Protein AF-0000000068591924 (afdb_homodimer)

InterPro domains:
  IPR023213 Chloramphenicol acetyltransferase-like domain superfamily [G3DSA:3.30.559.10] (1-170)
  IPR023213 Chloramphenicol acetyltransferase-like domain superfamily [G3DSA:3.30.559.10] (177-425)
  IPR051283 Secondary metabolite acyltransferase [PTHR31896] (1-430)

Secondary structure (DSSP, 8-state):
-TTSBPEEEEEEEEPPSS-HHHHHHHHHHHHHHHHHH-GGGG-EEEE-TTS-EEEE------EEEEEEETT--HHHHHSSSBPPGGGGGGSSSTT-BGGGGGTS-SEEEEEEEESSEEEEEEEE-TTT--HHHHHHHHHHHHHHHTT-SS-SS--B----STTS--PPP-PPSS----SS-TTS--EEEEEEE-HHHHHHHHHHHTS----S-----SSS----------------------------PPPPHHHHHHHHHHHHHHHHHT--TTSEEEEEEEEE-TTTSSSPPPTTB-S--EEEEEEEEEHHHHHHS-HHHHHHHHHHHHHH--HHHHHHHHHHHHHS------S-TTS-EEEEEE-TTS-GGG---SS---SEEEE-STT--TTEEEEEE-TT-TT-EEEEEEE-HHHHHHHHT-HHHHTT-B-/-TTSBPEEEEEEEEPPSS-HHHHHHHHHHHHHHHHHH-GGGG-EEEE-TTS-EEEE------EEEEEEETT--HHHHHSSSBPPGGGGGGSSSTT-BGGGGGTS-SEEEEEEEESSEEEEEEEE-TTT--HHHHHHHHHHHHHHHTT-SS-SS--B----STTS--PPP-PPSS----SS-TTS--EEEEEEE-HHHHHHHHHHHTS----S-----SSS----------------------------PPPPHHHHHHHHHHHHHHHHHT--TTSEEEEEEEEE-TTTSSSPPPTTB-S--EEEEEEEEEHHHHHHS-HHHHHHHHHHHHHH-SHHHHHHHHHHHHHS------S-TTS-EEEEEE-TTS-GGG---SS---SEEEE-STT--TTEEEEEE-TT-TT-EEEEEEE-HHHHHHHHT-HHHHTT-B-

pLDDT: mean 88.8, std 18.48, range [21.97, 98.75]

Sequence (870 aa):
MLSCHYIQKGCIYAAPSLPQTTLIQSLKTSLSQTLSIFPPLAGTFRTSGSGHVYVHSNDSGVHFIHAAASAVSVSDLLSSKDVPNTFQQLFPFHKKLNYTAHFSPIMAVQVTELADGVFIGVAVNHAVTDGASLWHFFNTFAEFSRGAASPSRLPDFRRDSILVSEAVLRLPDGDLKVSFNANEPLRERIFGFSRESIRRLKAEANRRAPPENQICSEDGCSAVELMAKMSNDTKLKTVAENKPHSEIVEISSFQSLCALTWRAVTRARKIPLSKTTTFRMAVNVRSRMEPKLGDNYFGNAIQSFATCATAEEVVCRDLSWSAKQLNKSVRAYDSDAVKRAIEDWECEPQCFALGNHDGATVQMGSSPRFPMYDNDFGWGKPVAVRSGAANKFDGKMSAFPGRDGGGSVDLEVVLAPDAMAALECDDEFMLYASGMLSCHYIQKGCIYAAPSLPQTTLIQSLKTSLSQTLSIFPPLAGTFRTSGSGHVYVHSNDSGVHFIHAAASAVSVSDLLSSKDVPNTFQQLFPFHKKLNYTAHFSPIMAVQVTELADGVFIGVAVNHAVTDGASLWHFFNTFAEFSRGAASPSRLPDFRRDSILVSEAVLRLPDGDLKVSFNANEPLRERIFGFSRESIRRLKAEANRRAPPENQICSEDGCSAVELMAKMSNDTKLKTVAENKPHSEIVEISSFQSLCALTWRAVTRARKIPLSKTTTFRMAVNVRSRMEPKLGDNYFGNAIQSFATCATAEEVVCRDLSWSAKQLNKSVRAYDSDAVKRAIEDWECEPQCFALGNHDGATVQMGSSPRFPMYDNDFGWGKPVAVRSGAANKFDGKMSAFPGRDGGGSVDLEVVLAPDAMAALECDDEFMLYASG

Radius of gyration: 32.09 Å; Cα contacts (8 Å, |Δi|>4): 1679; chains: 2; bounding box: 86×96×72 Å

Nearest PDB structures (foldseek):
  6wao-assembly1_B  TM=8.872E-01  e=2.546E-36  Arabidopsis thaliana
  8dqr-assembly1_A  TM=7.873E-01  e=2.879E-27  Arabidopsis thaliana
  8dqo-assembly1_B  TM=7.613E-01  e=1.620E-26  Arabidopsis thaliana
  8dqp-assembly1_A  TM=7.712E-01  e=9.111E-26  Arabidopsis thaliana
  8dqp-assembly1_B  TM=7.901E-01  e=1.497E-24  Arabidopsis thaliana

Foldseek 3Di:
DQLFFWWKKKFKFFDFPDDPVVLLVLLVVLLVVLCVLVQLQQFFWDADPVQDIDTDRPSVGAAEAEEEDQVADPCNQPVDQFRDQVVQVQEPQRQHGLNCSNPHGQKYWYWYHYNGIIMIMMTGRQQWFDPLQVLLSLQSSLVVLQPDPDGPDGFDADDPDLVDDPFHADDDPDDRHAQADLPADKTKGKWWFDPVLLVVLQCQLLDDDDPPPQDDDPPVDDPPPPPPPPDDPPPPPPCPPCPPPPPSDRQDSVLSVLLLCLQLLLVLLPDPQQDKAKEKEKDQCQCQAVVHHDSSHGGNRIDMDIFMDGSNCSHVPDSNVSSVSVVVRVVVCHNVVSSVVSVVCSVPPYDDHAEDPPSRYAYEDEDQPRPQQSSHNNRHTGPDMDTHSTRAYARYKYWHHDPVHPRMIIMMHMHHPSSVVSSVVRPSNVVRIDD/DQLFFWWKKKFWFFAFPDDPVVLLVLLVVLLVVLCVLVQLQQFFWDADPVQDIDTDRPSVGAAEAEEEDQVADPCNQPVDQFRDQVVQVQEPQRQHGLNCSNPHGQKYWYWYHYNGIIMIMMTGRQQWFDPLQVLLSLQSSLVVLQPDPDGPDGFDADDPDLVDDPFHADDDPDDRHAQADLPADKTKGKWWFDPVLLVVLQCQLLDDDDPPPQDDDPDDDDSPPPPPPPDDPPPPPPCPPCPPPPPSDRQDSVLSVLLLVLQLLLVLLPDPQQDKAKEKEKDQCQCQAVVHHDSSHGGNRIDMDIQMDGSNCSHVPDSNVSSVSSVVRVVVCHNVVSSVVSVVCSVPPYDDHAEDPPSRYAYEDEDQPRPQQSSHNNRHTGPDMDTHSTRAYARYKYWHHDPVHPRMIIMIHMHHPSSVVSSVVRPSNVVRIDD

Structure (mmCIF, N/CA/C/O backbone):
data_AF-0000000068591924-model_v1
#
loop_
_entity.id
_entity.type
_entity.pdbx_description
1 polymer 'BAHD acyltransferase'
#
loop_
_atom_site.group_PDB
_atom_site.id
_atom_site.type_symbol
_atom_site.label_atom_id
_atom_site.label_alt_id
_atom_site.label_comp_id
_atom_site.label_asym_id
_atom_site.label_entity_id
_atom_site.label_seq_id
_atom_site.pdbx_PDB_ins_code
_atom_site.Cartn_x
_atom_site.Cartn_y
_atom_site.Cartn_z
_atom_site.occupancy
_atom_site.B_iso_or_equiv
_atom_site.auth_seq_id
_atom_site.auth_comp_id
_atom_site.auth_asym_id
_atom_site.auth_atom_id
_atom_site.pdbx_PDB_model_num
ATOM 1 N N . MET A 1 1 ? 8.203 -12.344 -1.402 1 93 1 MET A N 1
ATOM 2 C CA . MET A 1 1 ? 7.457 -13.586 -1.28 1 93 1 MET A CA 1
ATOM 3 C C . MET A 1 1 ? 7.961 -14.414 -0.098 1 93 1 MET A C 1
ATOM 5 O O . MET A 1 1 ? 7.539 -15.555 0.093 1 93 1 MET A O 1
ATOM 9 N N . LEU A 1 2 ? 8.719 -13.867 0.734 1 93.06 2 LEU A N 1
ATOM 10 C CA . LEU A 1 2 ? 9.359 -14.594 1.822 1 93.06 2 LEU A CA 1
ATOM 11 C C . LEU A 1 2 ? 8.328 -15.07 2.84 1 93.06 2 LEU A C 1
ATOM 13 O O . LEU A 1 2 ? 8.523 -16.094 3.496 1 93.06 2 LEU A O 1
ATOM 17 N N . SER A 1 3 ? 7.227 -14.328 2.906 1 92.75 3 SER A N 1
ATOM 18 C CA . SER A 1 3 ? 6.211 -14.672 3.891 1 92.75 3 SER A CA 1
ATOM 19 C C . SER A 1 3 ? 5.102 -15.516 3.268 1 92.75 3 SER A C 1
ATOM 21 O O . SER A 1 3 ? 4.039 -15.695 3.869 1 92.75 3 SER A O 1
ATOM 23 N N . CYS A 1 4 ? 5.301 -16.047 2.111 1 95.94 4 CYS A N 1
ATOM 24 C CA . CYS A 1 4 ? 4.367 -16.938 1.438 1 95.94 4 CYS A CA 1
ATOM 25 C C . CYS A 1 4 ? 4.863 -18.375 1.479 1 95.94 4 CYS A C 1
ATOM 27 O O . CYS A 1 4 ? 5.988 -18.641 1.909 1 95.94 4 CYS A O 1
ATOM 29 N N . HIS A 1 5 ? 4.008 -19.234 1.068 1 97.56 5 HIS A N 1
ATOM 30 C CA . HIS A 1 5 ? 4.398 -20.641 0.996 1 97.56 5 HIS A CA 1
ATOM 31 C C . HIS A 1 5 ? 5.184 -20.938 -0.278 1 97.56 5 HIS A C 1
ATOM 33 O O . HIS A 1 5 ? 5.105 -20.172 -1.246 1 97.56 5 HIS A O 1
ATOM 39 N N . TYR A 1 6 ? 5.891 -22.031 -0.196 1 98.25 6 TYR A N 1
ATOM 40 C CA . TYR A 1 6 ? 6.496 -22.594 -1.397 1 98.25 6 TYR A CA 1
ATOM 41 C C . TYR A 1 6 ? 5.449 -22.812 -2.482 1 98.25 6 TYR A C 1
ATOM 43 O O . TYR A 1 6 ? 4.266 -23 -2.186 1 98.25 6 TYR A O 1
ATOM 51 N N . ILE A 1 7 ? 5.906 -22.781 -3.738 1 98.12 7 ILE A N 1
ATOM 52 C CA . ILE A 1 7 ? 5.047 -23.234 -4.832 1 98.12 7 ILE A CA 1
ATOM 53 C C . ILE A 1 7 ? 5 -24.766 -4.852 1 98.12 7 ILE A C 1
ATOM 55 O O . ILE A 1 7 ? 6.035 -25.422 -4.762 1 98.12 7 ILE A O 1
ATOM 59 N N . GLN A 1 8 ? 3.824 -25.281 -4.957 1 98.44 8 GLN A N 1
ATOM 60 C CA . GLN A 1 8 ? 3.66 -26.734 -5.082 1 98.44 8 GLN A CA 1
ATOM 61 C C . GLN A 1 8 ? 2.895 -27.094 -6.352 1 98.44 8 GLN A C 1
ATOM 63 O O . GLN A 1 8 ? 1.729 -26.719 -6.508 1 98.44 8 GLN A O 1
ATOM 68 N N . LYS A 1 9 ? 3.551 -27.812 -7.234 1 98.44 9 LYS A N 1
ATOM 69 C CA . LYS A 1 9 ? 2.916 -28.344 -8.438 1 98.44 9 LYS A CA 1
ATOM 70 C C . LYS A 1 9 ? 3.346 -29.781 -8.695 1 98.44 9 LYS A C 1
ATOM 72 O O . LYS A 1 9 ? 4.469 -30.172 -8.367 1 98.44 9 LYS A O 1
ATOM 77 N N . GLY A 1 10 ? 2.467 -30.531 -9.234 1 98.31 10 GLY A N 1
ATOM 78 C CA . GLY A 1 10 ? 2.77 -31.922 -9.5 1 98.31 10 GLY A CA 1
ATOM 79 C C . GLY A 1 10 ? 1.954 -32.5 -10.641 1 98.31 10 GLY A C 1
ATOM 80 O O . GLY A 1 10 ? 0.997 -31.891 -11.109 1 98.31 10 GLY A O 1
ATOM 81 N N . CYS A 1 11 ? 2.402 -33.656 -11.055 1 98.25 11 CYS A N 1
ATOM 82 C CA . CYS A 1 11 ? 1.773 -34.344 -12.188 1 98.25 11 CYS A CA 1
ATOM 83 C C . CYS A 1 11 ? 1.518 -35.812 -11.867 1 98.25 11 CYS A C 1
ATOM 85 O O . CYS A 1 11 ? 2.324 -36.469 -11.195 1 98.25 11 CYS A O 1
ATOM 87 N N . ILE A 1 12 ? 0.42 -36.312 -12.344 1 98.06 12 ILE A N 1
ATOM 88 C CA . ILE A 1 12 ? 0.078 -37.719 -12.266 1 98.06 12 ILE A CA 1
ATOM 89 C C . ILE A 1 12 ? 0.469 -38.406 -13.57 1 98.06 12 ILE A C 1
ATOM 91 O O . ILE A 1 12 ? 0.158 -37.938 -14.656 1 98.06 12 ILE A O 1
ATOM 95 N N . TYR A 1 13 ? 1.099 -39.531 -13.422 1 97.62 13 TYR A N 1
ATOM 96 C CA . TYR A 1 13 ? 1.475 -40.344 -14.57 1 97.62 13 TYR A CA 1
ATOM 97 C C . TYR A 1 13 ? 0.886 -41.75 -14.453 1 97.62 13 TYR A C 1
ATOM 99 O O . TYR A 1 13 ? 0.673 -42.25 -13.344 1 97.62 13 TYR A O 1
ATOM 107 N N . ALA A 1 14 ? 0.702 -42.312 -15.633 1 96.12 14 ALA A N 1
ATOM 108 C CA . ALA A 1 14 ? 0.394 -43.719 -15.641 1 96.12 14 ALA A CA 1
ATOM 109 C C . ALA A 1 14 ? 1.579 -44.562 -15.133 1 96.12 14 ALA A C 1
ATOM 111 O O . ALA A 1 14 ? 2.695 -44.031 -15.023 1 96.12 14 ALA A O 1
ATOM 112 N N . ALA A 1 15 ? 1.264 -45.781 -14.812 1 94.62 15 ALA A N 1
ATOM 113 C CA . ALA A 1 15 ? 2.318 -46.656 -14.289 1 94.62 15 ALA A CA 1
ATOM 114 C C . ALA A 1 15 ? 3.391 -46.906 -15.344 1 94.62 15 ALA A C 1
ATOM 116 O O . ALA A 1 15 ? 3.082 -47.312 -16.469 1 94.62 15 ALA A O 1
ATOM 117 N N . PRO A 1 16 ? 4.621 -46.656 -14.945 1 92.12 16 PRO A N 1
ATOM 118 C CA . PRO A 1 16 ? 5.699 -46.969 -15.883 1 92.12 16 PRO A CA 1
ATOM 119 C C . PRO A 1 16 ? 5.965 -48.469 -15.984 1 92.12 16 PRO A C 1
ATOM 121 O O . PRO A 1 16 ? 5.602 -49.219 -15.078 1 92.12 16 PRO A O 1
ATOM 124 N N . SER A 1 17 ? 6.629 -48.875 -17.094 1 89.38 17 SER A N 1
ATOM 125 C CA . SER A 1 17 ? 6.977 -50.25 -17.297 1 89.38 17 SER A CA 1
ATOM 126 C C . SER A 1 17 ? 8.266 -50.625 -16.562 1 89.38 17 SER A C 1
ATOM 128 O O . SER A 1 17 ? 8.531 -51.812 -16.297 1 89.38 17 SER A O 1
ATOM 130 N N . LEU A 1 18 ? 8.969 -49.75 -16.172 1 87.69 18 LEU A N 1
ATOM 131 C CA . LEU A 1 18 ? 10.25 -49.938 -15.508 1 87.69 18 LEU A CA 1
ATOM 132 C C . LEU A 1 18 ? 10.047 -50.375 -14.055 1 87.69 18 LEU A C 1
ATOM 134 O O . LEU A 1 18 ? 9.133 -49.906 -13.383 1 87.69 18 LEU A O 1
ATOM 138 N N . PRO A 1 19 ? 11.023 -51.219 -13.641 1 90.69 19 PRO A N 1
ATOM 139 C CA . PRO A 1 19 ? 11 -51.531 -12.211 1 90.69 19 PRO A CA 1
ATOM 140 C C . PRO A 1 19 ? 11.188 -50.281 -11.344 1 90.69 19 PRO A C 1
ATOM 142 O O . PRO A 1 19 ? 11.922 -49.375 -11.727 1 90.69 19 PRO A O 1
ATOM 145 N N . GLN A 1 20 ? 10.617 -50.375 -10.195 1 88.94 20 GLN A N 1
ATOM 146 C CA . GLN A 1 20 ? 10.594 -49.219 -9.297 1 88.94 20 GLN A CA 1
ATOM 147 C C . GLN A 1 20 ? 12.008 -48.75 -8.961 1 88.94 20 GLN A C 1
ATOM 149 O O . GLN A 1 20 ? 12.289 -47.562 -8.953 1 88.94 20 GLN A O 1
ATOM 154 N N . THR A 1 21 ? 12.844 -49.656 -8.641 1 92.19 21 THR A N 1
ATOM 155 C CA . THR A 1 21 ? 14.211 -49.312 -8.25 1 92.19 21 THR A CA 1
ATOM 156 C C . THR A 1 21 ? 14.938 -48.594 -9.383 1 92.19 21 THR A C 1
ATOM 158 O O . THR A 1 21 ? 15.672 -47.625 -9.141 1 92.19 21 THR A O 1
ATOM 161 N N . THR A 1 22 ? 14.711 -49.094 -10.516 1 94 22 THR A N 1
ATOM 162 C CA . THR A 1 22 ? 15.344 -48.5 -11.68 1 94 22 THR A CA 1
ATOM 163 C C . THR A 1 22 ? 14.773 -47.094 -11.945 1 94 22 THR A C 1
ATOM 165 O O . THR A 1 22 ? 15.516 -46.188 -12.273 1 94 22 THR A O 1
ATOM 168 N N . LEU A 1 23 ? 13.539 -47 -11.797 1 94.31 23 LEU A N 1
ATOM 169 C CA . LEU A 1 23 ? 12.875 -45.719 -12 1 94.31 23 LEU A CA 1
ATOM 170 C C . LEU A 1 23 ? 13.414 -44.688 -11.039 1 94.31 23 LEU A C 1
ATOM 172 O O . LEU A 1 23 ? 13.773 -43.562 -11.453 1 94.31 23 LEU A O 1
ATOM 176 N N . ILE A 1 24 ? 13.461 -45 -9.766 1 96.62 24 ILE A N 1
ATOM 177 C CA . ILE A 1 24 ? 13.883 -44.062 -8.727 1 96.62 24 ILE A CA 1
ATOM 178 C C . ILE A 1 24 ? 15.328 -43.656 -8.953 1 96.62 24 ILE A C 1
ATOM 180 O O . ILE A 1 24 ? 15.68 -42.469 -8.82 1 96.62 24 ILE A O 1
ATOM 184 N N . GLN A 1 25 ? 16.125 -44.594 -9.297 1 96.5 25 GLN A N 1
ATOM 185 C CA . GLN A 1 25 ? 17.531 -44.281 -9.57 1 96.5 25 GLN A CA 1
ATOM 186 C C . GLN A 1 25 ? 17.672 -43.344 -10.773 1 96.5 25 GLN A C 1
ATOM 188 O O . GLN A 1 25 ? 18.484 -42.438 -10.766 1 96.5 25 GLN A O 1
ATOM 193 N N . SER A 1 26 ? 16.922 -43.688 -11.781 1 95.94 26 SER A N 1
ATOM 194 C CA . SER A 1 26 ? 16.938 -42.844 -12.984 1 95.94 26 SER A CA 1
ATOM 195 C C . SER A 1 26 ? 16.5 -41.406 -12.672 1 95.94 26 SER A C 1
ATOM 197 O O . SER A 1 26 ? 17.078 -40.469 -13.18 1 95.94 26 SER A O 1
ATOM 199 N N . LEU A 1 27 ? 15.484 -41.281 -11.875 1 97.75 27 LEU A N 1
ATOM 200 C CA . LEU A 1 27 ? 14.961 -39.969 -11.508 1 97.75 27 LEU A CA 1
ATOM 201 C C . LEU A 1 27 ? 15.969 -39.219 -10.664 1 97.75 27 LEU A C 1
ATOM 203 O O . LEU A 1 27 ? 16.141 -38 -10.828 1 97.75 27 LEU A O 1
ATOM 207 N N . LYS A 1 28 ? 16.625 -39.844 -9.781 1 97.94 28 LYS A N 1
ATOM 208 C CA . LYS A 1 28 ? 17.656 -39.188 -8.969 1 97.94 28 LYS A CA 1
ATOM 209 C C . LYS A 1 28 ? 18.797 -38.688 -9.844 1 97.94 28 LYS A C 1
ATOM 211 O O . LYS A 1 28 ? 19.281 -37.594 -9.648 1 97.94 28 LYS A O 1
ATOM 216 N N . THR A 1 29 ? 19.188 -39.531 -10.758 1 97.44 29 THR A N 1
ATOM 217 C CA . THR A 1 29 ? 20.281 -39.188 -11.664 1 97.44 29 THR A CA 1
ATOM 218 C C . THR A 1 29 ? 19.891 -37.969 -12.523 1 97.44 29 THR A C 1
ATOM 220 O O . THR A 1 29 ? 20.656 -37.031 -12.664 1 97.44 29 THR A O 1
ATOM 223 N N . SER A 1 30 ? 18.734 -38.094 -13.133 1 98.06 30 SER A N 1
ATOM 224 C CA . SER A 1 30 ? 18.266 -37 -13.984 1 98.06 30 SER A CA 1
ATOM 225 C C . SER A 1 30 ? 18.094 -35.688 -13.18 1 98.06 30 SER A C 1
ATOM 227 O O . SER A 1 30 ? 18.359 -34.594 -13.688 1 98.06 30 SER A O 1
ATOM 229 N N . LEU A 1 31 ? 17.625 -35.812 -11.906 1 98.38 31 LEU A N 1
ATOM 230 C CA . LEU A 1 31 ? 17.484 -34.656 -11.047 1 98.38 31 LEU A CA 1
ATOM 231 C C . LEU A 1 31 ? 18.844 -34.031 -10.781 1 98.38 31 LEU A C 1
ATOM 233 O O . LEU A 1 31 ? 18.984 -32.781 -10.82 1 98.38 31 LEU A O 1
ATOM 237 N N . SER A 1 32 ? 19.797 -34.844 -10.508 1 97.5 32 SER A N 1
ATOM 238 C CA . SER A 1 32 ? 21.156 -34.344 -10.273 1 97.5 32 SER A CA 1
ATOM 239 C C . SER A 1 32 ? 21.688 -33.594 -11.492 1 97.5 32 SER A C 1
ATOM 241 O O . SER A 1 32 ? 22.281 -32.531 -11.352 1 97.5 32 SER A O 1
ATOM 243 N N . GLN A 1 33 ? 21.484 -34.188 -12.633 1 97.62 33 GLN A N 1
ATOM 244 C CA . GLN A 1 33 ? 21.906 -33.531 -13.867 1 97.62 33 GLN A CA 1
ATOM 245 C C . GLN A 1 33 ? 21.203 -32.188 -14.047 1 97.62 33 GLN A C 1
ATOM 247 O O . GLN A 1 33 ? 21.812 -31.203 -14.453 1 97.62 33 GLN A O 1
ATOM 252 N N . THR A 1 34 ? 19.938 -32.25 -13.789 1 98.25 34 THR A N 1
ATOM 253 C CA . THR A 1 34 ? 19.156 -31.016 -13.938 1 98.25 34 THR A CA 1
ATOM 254 C C . THR A 1 34 ? 19.641 -29.938 -12.984 1 98.25 34 THR A C 1
ATOM 256 O O . THR A 1 34 ? 19.766 -28.766 -13.367 1 98.25 34 THR A O 1
ATOM 259 N N . LEU A 1 35 ? 19.938 -30.297 -11.719 1 97.88 35 LEU A N 1
ATOM 260 C CA . LEU A 1 35 ? 20.344 -29.344 -10.695 1 97.88 35 LEU A CA 1
ATOM 261 C C . LEU A 1 35 ? 21.688 -28.719 -11.031 1 97.88 35 LEU A C 1
ATOM 263 O O . LEU A 1 35 ? 22 -27.594 -10.609 1 97.88 35 LEU A O 1
ATOM 267 N N . SER A 1 36 ? 22.453 -29.391 -11.828 1 96.62 36 SER A N 1
ATOM 268 C CA . SER A 1 36 ? 23.719 -28.828 -12.289 1 96.62 36 SER A CA 1
ATOM 269 C C . SER A 1 36 ? 23.484 -27.656 -13.234 1 96.62 36 SER A C 1
ATOM 271 O O . SER A 1 36 ? 24.328 -26.766 -13.352 1 96.62 36 SER A O 1
ATOM 273 N N . ILE A 1 37 ? 22.375 -27.719 -13.93 1 97.25 37 ILE A N 1
ATOM 274 C CA . ILE A 1 37 ? 22 -26.672 -14.867 1 97.25 37 ILE A CA 1
ATOM 275 C C . ILE A 1 37 ? 21.312 -25.531 -14.117 1 97.25 37 ILE A C 1
ATOM 277 O O . ILE A 1 37 ? 21.328 -24.375 -14.57 1 97.25 37 ILE A O 1
ATOM 281 N N . PHE A 1 38 ? 20.703 -25.797 -12.945 1 97.94 38 PHE A N 1
ATOM 282 C CA . PHE A 1 38 ? 19.984 -24.812 -12.141 1 97.94 38 PHE A CA 1
ATOM 283 C C . PHE A 1 38 ? 20.578 -24.719 -10.742 1 97.94 38 PHE A C 1
ATOM 285 O O . PHE A 1 38 ? 19.906 -24.984 -9.75 1 97.94 38 PHE A O 1
ATOM 292 N N . PRO A 1 39 ? 21.719 -24.219 -10.617 1 96.31 39 PRO A N 1
ATOM 293 C CA . PRO A 1 39 ? 22.453 -24.281 -9.344 1 96.31 39 PRO A CA 1
ATOM 294 C C . PRO A 1 39 ? 21.734 -23.531 -8.219 1 96.31 39 PRO A C 1
ATOM 296 O O . PRO A 1 39 ? 21.797 -23.953 -7.062 1 96.31 39 PRO A O 1
ATOM 299 N N . PRO A 1 40 ? 21.016 -22.406 -8.477 1 96.69 40 PRO A N 1
ATOM 300 C CA . PRO A 1 40 ? 20.375 -21.703 -7.359 1 96.69 40 PRO A CA 1
ATOM 301 C C . PRO A 1 40 ? 19.406 -22.594 -6.586 1 96.69 40 PRO A C 1
ATOM 303 O O . PRO A 1 40 ? 19.172 -22.359 -5.395 1 96.69 40 PRO A O 1
ATOM 306 N N . LEU A 1 41 ? 18.844 -23.578 -7.207 1 98.25 41 LEU A N 1
ATOM 307 C CA . LEU A 1 41 ? 17.828 -24.422 -6.57 1 98.25 41 LEU A CA 1
ATOM 308 C C . LEU A 1 41 ? 18.469 -25.359 -5.559 1 98.25 41 LEU A C 1
ATOM 310 O O . LEU A 1 41 ? 17.781 -25.922 -4.699 1 98.25 41 LEU A O 1
ATOM 314 N N . ALA A 1 42 ? 19.75 -25.578 -5.66 1 97.56 42 ALA A N 1
ATOM 315 C CA . ALA A 1 42 ? 20.484 -26.453 -4.746 1 97.56 42 ALA A CA 1
ATOM 316 C C . ALA A 1 42 ? 21.266 -25.625 -3.713 1 97.56 42 ALA A C 1
ATOM 318 O O . ALA A 1 42 ? 22.234 -26.109 -3.137 1 97.56 42 ALA A O 1
ATOM 319 N N . GLY A 1 43 ? 20.891 -24.375 -3.557 1 96.94 43 GLY A N 1
ATOM 320 C CA . GLY A 1 43 ? 21.516 -23.516 -2.555 1 96.94 43 GLY A CA 1
ATOM 321 C C . GLY A 1 43 ? 20.672 -23.359 -1.3 1 96.94 43 GLY A C 1
ATOM 322 O O . GLY A 1 43 ? 19.766 -24.172 -1.056 1 96.94 43 GLY A O 1
ATOM 323 N N . THR A 1 44 ? 21.078 -22.359 -0.487 1 96.94 44 THR A N 1
ATOM 324 C CA . THR A 1 44 ? 20.344 -21.984 0.717 1 96.94 44 THR A CA 1
ATOM 325 C C . THR A 1 44 ? 20.281 -20.453 0.846 1 96.94 44 THR A C 1
ATOM 327 O O . THR A 1 44 ? 21.031 -19.734 0.193 1 96.94 44 THR A O 1
ATOM 330 N N . PHE A 1 45 ? 19.312 -20 1.657 1 97.12 45 PHE A N 1
ATOM 331 C CA . PHE A 1 45 ? 19.25 -18.578 1.931 1 97.12 45 PHE A CA 1
ATOM 332 C C . PHE A 1 45 ? 20.281 -18.156 2.967 1 97.12 45 PHE A C 1
ATOM 334 O O . PHE A 1 45 ? 20.641 -18.953 3.846 1 97.12 45 PHE A O 1
ATOM 341 N N . ARG A 1 46 ? 20.75 -17.047 2.77 1 96.56 46 ARG A N 1
ATOM 342 C CA . ARG A 1 46 ? 21.531 -16.344 3.779 1 96.56 46 ARG A CA 1
ATOM 343 C C . ARG A 1 46 ? 21.141 -14.867 3.854 1 96.56 46 ARG A C 1
ATOM 345 O O . ARG A 1 46 ? 20.625 -14.312 2.885 1 96.56 46 ARG A O 1
ATOM 352 N N . THR A 1 47 ? 21.297 -14.281 4.988 1 92.62 47 THR A N 1
ATOM 353 C CA . THR A 1 47 ? 21.078 -12.844 5.164 1 92.62 47 THR A CA 1
ATOM 354 C C . THR A 1 47 ? 22.406 -12.133 5.441 1 92.62 47 THR A C 1
ATOM 356 O O . THR A 1 47 ? 23.141 -12.516 6.348 1 92.62 47 THR A O 1
ATOM 359 N N . SER A 1 48 ? 22.703 -11.156 4.664 1 90.44 48 SER A N 1
ATOM 360 C CA . SER A 1 48 ? 23.938 -10.391 4.836 1 90.44 48 SER A CA 1
ATOM 361 C C . SER A 1 48 ? 23.859 -9.5 6.074 1 90.44 48 SER A C 1
ATOM 363 O O . SER A 1 48 ? 22.797 -9.367 6.684 1 90.44 48 SER A O 1
ATOM 365 N N . GLY A 1 49 ? 25 -8.945 6.371 1 84.19 49 GLY A N 1
ATOM 366 C CA . GLY A 1 49 ? 25.047 -8.008 7.48 1 84.19 49 GLY A CA 1
ATOM 367 C C . GLY A 1 49 ? 24.141 -6.805 7.285 1 84.19 49 GLY A C 1
ATOM 368 O O . GLY A 1 49 ? 23.609 -6.258 8.258 1 84.19 49 GLY A O 1
ATOM 369 N N . SER A 1 50 ? 23.906 -6.48 6.035 1 79.31 50 SER A N 1
ATOM 370 C CA . SER A 1 50 ? 23.062 -5.328 5.715 1 79.31 50 SER A CA 1
ATOM 371 C C . SER A 1 50 ? 21.594 -5.711 5.668 1 79.31 50 SER A C 1
ATOM 373 O O . SER A 1 50 ? 20.719 -4.852 5.496 1 79.31 50 SER A O 1
ATOM 375 N N . GLY A 1 51 ? 21.281 -6.957 5.715 1 84.69 51 GLY A N 1
ATOM 376 C CA . GLY A 1 51 ? 19.906 -7.406 5.793 1 84.69 51 GLY A CA 1
ATOM 377 C C . GLY A 1 51 ? 19.391 -7.984 4.492 1 84.69 51 GLY A C 1
ATOM 378 O O . GLY A 1 51 ? 18.25 -8.453 4.422 1 84.69 51 GLY A O 1
ATOM 379 N N . HIS A 1 52 ? 20.234 -8.031 3.52 1 88.94 52 HIS A N 1
ATOM 380 C CA . HIS A 1 52 ? 19.812 -8.586 2.234 1 88.94 52 HIS A CA 1
ATOM 381 C C . HIS A 1 52 ? 19.75 -10.109 2.285 1 88.94 52 HIS A C 1
ATOM 383 O O . HIS A 1 52 ? 20.688 -10.758 2.74 1 88.94 52 HIS A O 1
ATOM 389 N N . VAL A 1 53 ? 18.656 -10.625 1.815 1 92.75 53 VAL A N 1
ATOM 390 C CA . VAL A 1 53 ? 18.516 -12.07 1.688 1 92.75 53 VAL A CA 1
ATOM 391 C C . VAL A 1 53 ? 18.984 -12.508 0.297 1 92.75 53 VAL A C 1
ATOM 393 O O . VAL A 1 53 ? 18.578 -11.914 -0.708 1 92.75 53 VAL A O 1
ATOM 396 N N . TYR A 1 54 ? 19.844 -13.453 0.252 1 93.62 54 TYR A N 1
ATOM 397 C CA . TYR A 1 54 ? 20.359 -13.922 -1.029 1 93.62 54 TYR A CA 1
ATOM 398 C C . TYR A 1 54 ? 20.5 -15.438 -1.035 1 93.62 54 TYR A C 1
ATOM 400 O O . TYR A 1 54 ? 20.469 -16.078 0.02 1 93.62 54 TYR A O 1
ATOM 408 N N . VAL A 1 55 ? 20.578 -16.062 -2.203 1 96.25 55 VAL A N 1
ATOM 409 C CA . VAL A 1 55 ? 20.828 -17.484 -2.365 1 96.25 55 VAL A CA 1
ATOM 410 C C . VAL A 1 55 ? 22.328 -17.75 -2.32 1 96.25 55 VAL A C 1
ATOM 412 O O . VAL A 1 55 ? 23.078 -17.234 -3.139 1 96.25 55 VAL A O 1
ATOM 415 N N . HIS A 1 56 ? 22.688 -18.5 -1.399 1 96.19 56 HIS A N 1
ATOM 416 C CA . HIS A 1 56 ? 24.047 -19 -1.323 1 96.19 56 HIS A CA 1
ATOM 417 C C . HIS A 1 56 ? 24.188 -20.312 -2.092 1 96.19 56 HIS A C 1
ATOM 419 O O . HIS A 1 56 ? 23.609 -21.328 -1.707 1 96.19 56 HIS A O 1
ATOM 425 N N . SER A 1 57 ? 24.969 -20.203 -3.199 1 92.62 57 SER A N 1
ATOM 426 C CA . SER A 1 57 ? 25.172 -21.391 -4.031 1 92.62 57 SER A CA 1
ATOM 427 C C . SER A 1 57 ? 26.203 -22.328 -3.414 1 92.62 57 SER A C 1
ATOM 429 O O . SER A 1 57 ? 27.344 -22.375 -3.85 1 92.62 57 SER A O 1
ATOM 431 N N . ASN A 1 58 ? 25.797 -23.156 -2.529 1 92.56 58 ASN A N 1
ATOM 432 C CA . ASN A 1 58 ? 26.703 -24.031 -1.787 1 92.56 58 ASN A CA 1
ATOM 433 C C . ASN A 1 58 ? 26.469 -25.5 -2.111 1 92.56 58 ASN A C 1
ATOM 435 O O . ASN A 1 58 ? 26.891 -26.391 -1.364 1 92.56 58 ASN A O 1
ATOM 439 N N . ASP A 1 59 ? 25.688 -25.75 -3.098 1 91.56 59 ASP A N 1
ATOM 440 C CA . ASP A 1 59 ? 25.391 -27.109 -3.549 1 91.56 59 ASP A CA 1
ATOM 441 C C . ASP A 1 59 ? 24.891 -27.969 -2.395 1 91.56 59 ASP A C 1
ATOM 443 O O . ASP A 1 59 ? 25.359 -29.094 -2.211 1 91.56 59 ASP A O 1
ATOM 447 N N . SER A 1 60 ? 24.078 -27.406 -1.547 1 91.88 60 SER A N 1
ATOM 448 C CA . SER A 1 60 ? 23.5 -28.109 -0.406 1 91.88 60 SER A CA 1
ATOM 449 C C . SER A 1 60 ? 22.562 -29.219 -0.861 1 91.88 60 SER A C 1
ATOM 451 O O . SER A 1 60 ? 22.203 -30.109 -0.076 1 91.88 60 SER A O 1
ATOM 453 N N . GLY A 1 61 ? 22.172 -29.188 -2.156 1 93.88 61 GLY A N 1
ATOM 454 C CA . GLY A 1 61 ? 21.297 -30.203 -2.705 1 93.88 61 GLY A CA 1
ATOM 455 C C . GLY A 1 61 ? 19.812 -29.938 -2.432 1 93.88 61 GLY A C 1
ATOM 456 O O . GLY A 1 61 ? 19.438 -28.828 -2.051 1 93.88 61 GLY A O 1
ATOM 457 N N . VAL A 1 62 ? 18.984 -30.906 -2.797 1 97.44 62 VAL A N 1
ATOM 458 C CA . VAL A 1 62 ? 17.531 -30.844 -2.604 1 97.44 62 VAL A CA 1
ATOM 459 C C . VAL A 1 62 ? 17.047 -32.125 -1.934 1 97.44 62 VAL A C 1
ATOM 461 O O . VAL A 1 62 ? 17.766 -33.125 -1.876 1 97.44 62 VAL A O 1
ATOM 464 N N . HIS A 1 63 ? 15.922 -32.094 -1.323 1 97.38 63 HIS A N 1
ATOM 465 C CA . HIS A 1 63 ? 15.32 -33.312 -0.8 1 97.38 63 HIS A CA 1
ATOM 466 C C . HIS A 1 63 ? 14.633 -34.094 -1.906 1 97.38 63 HIS A C 1
ATOM 468 O O . HIS A 1 63 ? 13.875 -33.531 -2.701 1 97.38 63 HIS A O 1
ATOM 474 N N . PHE A 1 64 ? 14.992 -35.344 -2.021 1 98.25 64 PHE A N 1
ATOM 475 C CA . PHE A 1 64 ? 14.289 -36.312 -2.852 1 98.25 64 PHE A CA 1
ATOM 476 C C . PHE A 1 64 ? 13.562 -37.344 -1.991 1 98.25 64 PHE A C 1
ATOM 478 O O . PHE A 1 64 ? 14.203 -38.156 -1.312 1 98.25 64 PHE A O 1
ATOM 485 N N . ILE A 1 65 ? 12.305 -37.312 -2.004 1 98.25 65 ILE A N 1
ATOM 486 C CA . ILE A 1 65 ? 11.484 -38.156 -1.148 1 98.25 65 ILE A CA 1
ATOM 487 C C . ILE A 1 65 ? 10.797 -39.25 -1.993 1 98.25 65 ILE A C 1
ATOM 489 O O . ILE A 1 65 ? 10.117 -38.938 -2.975 1 98.25 65 ILE A O 1
ATOM 493 N N . HIS A 1 66 ? 11 -40.438 -1.698 1 97.94 66 HIS A N 1
ATOM 494 C CA . HIS A 1 66 ? 10.289 -41.562 -2.301 1 97.94 66 HIS A CA 1
ATOM 495 C C . HIS A 1 66 ? 9.211 -42.094 -1.364 1 97.94 66 HIS A C 1
ATOM 497 O O . HIS A 1 66 ? 9.516 -42.562 -0.256 1 97.94 66 HIS A O 1
ATOM 503 N N . ALA A 1 67 ? 8.016 -42 -1.76 1 97.62 67 ALA A N 1
ATOM 504 C CA . ALA A 1 67 ? 6.887 -42.438 -0.943 1 97.62 67 ALA A CA 1
ATOM 505 C C . ALA A 1 67 ? 6.008 -43.406 -1.707 1 97.62 67 ALA A C 1
ATOM 507 O O . ALA A 1 67 ? 6.16 -43.594 -2.92 1 97.62 67 ALA A O 1
ATOM 508 N N . ALA A 1 68 ? 5.16 -44.125 -0.916 1 96.31 68 ALA A N 1
ATOM 509 C CA . ALA A 1 68 ? 4.223 -45.062 -1.514 1 96.31 68 ALA A CA 1
ATOM 510 C C . ALA A 1 68 ? 2.809 -44.844 -0.984 1 96.31 68 ALA A C 1
ATOM 512 O O . ALA A 1 68 ? 2.615 -44.594 0.21 1 96.31 68 ALA A O 1
ATOM 513 N N . ALA A 1 69 ? 1.932 -44.781 -1.873 1 96.88 69 ALA A N 1
ATOM 514 C CA . ALA A 1 69 ? 0.5 -44.781 -1.585 1 96.88 69 ALA A CA 1
ATOM 515 C C . ALA A 1 69 ? -0.215 -45.875 -2.377 1 96.88 69 ALA A C 1
ATOM 517 O O . ALA A 1 69 ? -1.079 -45.562 -3.207 1 96.88 69 ALA A O 1
ATOM 518 N N . SER A 1 70 ? -0.011 -47.062 -1.988 1 94.88 70 SER A N 1
ATOM 519 C CA . SER A 1 70 ? -0.396 -48.219 -2.781 1 94.88 70 SER A CA 1
ATOM 520 C C . SER A 1 70 ? -1.909 -48.406 -2.787 1 94.88 70 SER A C 1
ATOM 522 O O . SER A 1 70 ? -2.449 -49.125 -3.645 1 94.88 70 SER A O 1
ATOM 524 N N . ALA A 1 71 ? -2.582 -47.812 -1.872 1 96.5 71 ALA A N 1
ATOM 525 C CA . ALA A 1 71 ? -4.031 -47.938 -1.773 1 96.5 71 ALA A CA 1
ATOM 526 C C . ALA A 1 71 ? -4.754 -46.906 -2.602 1 96.5 71 ALA A C 1
ATOM 528 O O . ALA A 1 71 ? -5.973 -46.938 -2.766 1 96.5 71 ALA A O 1
ATOM 529 N N . VAL A 1 72 ? -4.047 -45.969 -3.146 1 97.5 72 VAL A N 1
ATOM 530 C CA . VAL A 1 72 ? -4.637 -44.844 -3.867 1 97.5 72 VAL A CA 1
ATOM 531 C C . VAL A 1 72 ? -4.414 -45 -5.367 1 97.5 72 VAL A C 1
ATOM 533 O O . VAL A 1 72 ? -3.273 -45.125 -5.824 1 97.5 72 VAL A O 1
ATOM 536 N N . SER A 1 73 ? -5.488 -45.062 -6.129 1 97.44 73 SER A N 1
ATOM 537 C CA . SER A 1 73 ? -5.383 -45.156 -7.582 1 97.44 73 SER A CA 1
ATOM 538 C C . SER A 1 73 ? -5.508 -43.781 -8.227 1 97.44 73 SER A C 1
ATOM 540 O O . SER A 1 73 ? -5.945 -42.812 -7.59 1 97.44 73 SER A O 1
ATOM 542 N N . VAL A 1 74 ? -5.074 -43.75 -9.5 1 97 74 VAL A N 1
ATOM 543 C CA . VAL A 1 74 ? -5.219 -42.531 -10.273 1 97 74 VAL A CA 1
ATOM 544 C C . VAL A 1 74 ? -6.691 -42.125 -10.352 1 97 74 VAL A C 1
ATOM 546 O O . VAL A 1 74 ? -7.031 -40.938 -10.227 1 97 74 VAL A O 1
ATOM 549 N N . SER A 1 75 ? -7.543 -43.125 -10.531 1 96.06 75 SER A N 1
ATOM 550 C CA . SER A 1 75 ? -8.977 -42.875 -10.609 1 96.06 75 SER A CA 1
ATOM 551 C C . SER A 1 75 ? -9.508 -42.281 -9.305 1 96.06 75 SER A C 1
ATOM 553 O O . SER A 1 75 ? -10.391 -41.438 -9.312 1 96.06 75 SER A O 1
ATOM 555 N N . ASP A 1 76 ? -9.031 -42.781 -8.188 1 95.5 76 ASP A N 1
ATOM 556 C CA . ASP A 1 76 ? -9.43 -42.25 -6.891 1 95.5 76 ASP A CA 1
ATOM 557 C C . ASP A 1 76 ? -9.102 -40.781 -6.785 1 95.5 76 ASP A C 1
ATOM 559 O O . ASP A 1 76 ? -9.852 -40 -6.164 1 95.5 76 ASP A O 1
ATOM 563 N N . LEU A 1 77 ? -8.031 -40.375 -7.348 1 96.31 77 LEU A N 1
ATOM 564 C CA . LEU A 1 77 ? -7.547 -39 -7.254 1 96.31 77 LEU A CA 1
ATOM 565 C C . LEU A 1 77 ? -8.328 -38.094 -8.188 1 96.31 77 LEU A C 1
ATOM 567 O O . LEU A 1 77 ? -8.508 -36.906 -7.898 1 96.31 77 LEU A O 1
ATOM 571 N N . LEU A 1 78 ? -8.844 -38.625 -9.305 1 95.56 78 LEU A N 1
ATOM 572 C CA . LEU A 1 78 ? -9.359 -37.75 -10.352 1 95.56 78 LEU A CA 1
ATOM 573 C C . LEU A 1 78 ? -10.875 -37.875 -10.453 1 95.56 78 LEU A C 1
ATOM 575 O O . LEU A 1 78 ? -11.516 -37.031 -11.102 1 95.56 78 LEU A O 1
ATOM 579 N N . SER A 1 79 ? -11.523 -38.781 -9.812 1 93.19 79 SER A N 1
ATOM 580 C CA . SER A 1 79 ? -12.945 -39.062 -10.023 1 93.19 79 SER A CA 1
ATOM 581 C C . SER A 1 79 ? -13.812 -38.156 -9.172 1 93.19 79 SER A C 1
ATOM 583 O O . SER A 1 79 ? -14.969 -37.875 -9.523 1 93.19 79 SER A O 1
ATOM 585 N N . SER A 1 80 ? -13.32 -37.688 -8.078 1 92.25 80 SER A N 1
ATOM 586 C CA . SER A 1 80 ? -14.109 -36.844 -7.191 1 92.25 80 SER A CA 1
ATOM 587 C C . SER A 1 80 ? -14.289 -35.438 -7.773 1 92.25 80 SER A C 1
ATOM 589 O O . SER A 1 80 ? -13.406 -34.938 -8.484 1 92.25 80 SER A O 1
ATOM 591 N N . LYS A 1 81 ? -15.422 -34.844 -7.488 1 93.19 81 LYS A N 1
ATOM 592 C CA . LYS A 1 81 ? -15.656 -33.469 -7.918 1 93.19 81 LYS A CA 1
ATOM 593 C C . LYS A 1 81 ? -14.695 -32.5 -7.23 1 93.19 81 LYS A C 1
ATOM 595 O O . LYS A 1 81 ? -14.078 -31.656 -7.887 1 93.19 81 LYS A O 1
ATOM 600 N N . ASP A 1 82 ? -14.633 -32.656 -5.906 1 97.06 82 ASP A N 1
ATOM 601 C CA . ASP A 1 82 ? -13.656 -31.859 -5.156 1 97.06 82 ASP A CA 1
ATOM 602 C C . ASP A 1 82 ? -12.266 -32.5 -5.223 1 97.06 82 ASP A C 1
ATOM 604 O O . ASP A 1 82 ? -12.141 -33.719 -5.215 1 97.06 82 ASP A O 1
ATOM 608 N N . VAL A 1 83 ? -11.281 -31.703 -5.332 1 97.19 83 VAL A N 1
ATOM 609 C CA . VAL A 1 83 ? -9.914 -32.219 -5.258 1 97.19 83 VAL A CA 1
ATOM 610 C C . VAL A 1 83 ? -9.688 -32.875 -3.893 1 97.19 83 VAL A C 1
ATOM 612 O O . VAL A 1 83 ? -9.828 -32.219 -2.857 1 97.19 83 VAL A O 1
ATOM 615 N N . PRO A 1 84 ? -9.367 -34.094 -3.852 1 96.56 84 PRO A N 1
ATOM 616 C CA . PRO A 1 84 ? -9.195 -34.781 -2.568 1 96.56 84 PRO A CA 1
ATOM 617 C C . PRO A 1 84 ? -8.031 -34.219 -1.755 1 96.56 84 PRO A C 1
ATOM 619 O O . PRO A 1 84 ? -6.988 -33.906 -2.318 1 96.56 84 PRO A O 1
ATOM 622 N N . ASN A 1 85 ? -8.148 -34.281 -0.451 1 94.62 85 ASN A N 1
ATOM 623 C CA . ASN A 1 85 ? -7.094 -33.844 0.451 1 94.62 85 ASN A CA 1
ATOM 624 C C . ASN A 1 85 ? -5.871 -34.75 0.366 1 94.62 85 ASN A C 1
ATOM 626 O O . ASN A 1 85 ? -4.785 -34.406 0.821 1 94.62 85 ASN A O 1
ATOM 630 N N . THR A 1 86 ? -6.051 -35.906 -0.234 1 95.88 86 THR A N 1
ATOM 631 C CA . THR A 1 86 ? -4.957 -36.875 -0.414 1 95.88 86 THR A CA 1
ATOM 632 C C . THR A 1 86 ? -3.793 -36.219 -1.157 1 95.88 86 THR A C 1
ATOM 634 O O . THR A 1 86 ? -2.631 -36.531 -0.908 1 95.88 86 THR A O 1
ATOM 637 N N . PHE A 1 87 ? -4.074 -35.281 -2.012 1 96.31 87 PHE A N 1
ATOM 638 C CA . PHE A 1 87 ? -3.035 -34.625 -2.781 1 96.31 87 PHE A CA 1
ATOM 639 C C . PHE A 1 87 ? -2.047 -33.906 -1.859 1 96.31 87 PHE A C 1
ATOM 641 O O . PHE A 1 87 ? -0.87 -33.781 -2.195 1 96.31 87 PHE A O 1
ATOM 648 N N . GLN A 1 88 ? -2.502 -33.5 -0.728 1 95 88 GLN A N 1
ATOM 649 C CA . GLN A 1 88 ? -1.633 -32.75 0.196 1 95 88 GLN A CA 1
ATOM 650 C C . GLN A 1 88 ? -0.458 -33.625 0.639 1 95 88 GLN A C 1
ATOM 652 O O . GLN A 1 88 ? 0.627 -33.125 0.919 1 95 88 GLN A O 1
ATOM 657 N N . GLN A 1 89 ? -0.687 -34.906 0.589 1 96.25 89 GLN A N 1
ATOM 658 C CA . GLN A 1 89 ? 0.34 -35.844 1.048 1 96.25 89 GLN A CA 1
ATOM 659 C C . GLN A 1 89 ? 1.273 -36.25 -0.093 1 96.25 89 GLN A C 1
ATOM 661 O O . GLN A 1 89 ? 2.303 -36.875 0.133 1 96.25 89 GLN A O 1
ATOM 666 N N . LEU A 1 90 ? 0.937 -35.812 -1.229 1 98.12 90 LEU A N 1
ATOM 667 C CA . LEU A 1 90 ? 1.72 -36.188 -2.395 1 98.12 90 LEU A CA 1
ATOM 668 C C . LEU A 1 90 ? 2.766 -35.125 -2.734 1 98.12 90 LEU A C 1
ATOM 670 O O . LEU A 1 90 ? 3.496 -35.281 -3.717 1 98.12 90 LEU A O 1
ATOM 674 N N . PHE A 1 91 ? 2.814 -34.125 -1.929 1 98.44 91 PHE A N 1
ATOM 675 C CA . PHE A 1 91 ? 3.781 -33.062 -2.111 1 98.44 91 PHE A CA 1
ATOM 676 C C . PHE A 1 91 ? 4.699 -32.938 -0.901 1 98.44 91 PHE A C 1
ATOM 678 O O . PHE A 1 91 ? 4.281 -33.188 0.23 1 98.44 91 PHE A O 1
ATOM 685 N N . PRO A 1 92 ? 5.938 -32.531 -1.198 1 98 92 PRO A N 1
ATOM 686 C CA . PRO A 1 92 ? 6.793 -32.156 -0.07 1 98 92 PRO A CA 1
ATOM 687 C C . PRO A 1 92 ? 6.508 -30.75 0.441 1 98 92 PRO A C 1
ATOM 689 O O . PRO A 1 92 ? 5.844 -29.969 -0.239 1 98 92 PRO A O 1
ATOM 692 N N . PHE A 1 93 ? 6.926 -30.453 1.663 1 97.06 93 PHE A N 1
ATOM 693 C CA . PHE A 1 93 ? 6.938 -29.109 2.234 1 97.06 93 PHE A CA 1
ATOM 694 C C . PHE A 1 93 ? 5.52 -28.578 2.398 1 97.06 93 PHE A C 1
ATOM 696 O O . PHE A 1 93 ? 5.184 -27.516 1.869 1 97.06 93 PHE A O 1
ATOM 703 N N . HIS A 1 94 ? 4.734 -29.312 3.193 1 94.94 94 HIS A N 1
ATOM 704 C CA . HIS A 1 94 ? 3.352 -28.938 3.465 1 94.94 94 HIS A CA 1
ATOM 705 C C . HIS A 1 94 ? 3.281 -27.562 4.145 1 94.94 94 HIS A C 1
ATOM 707 O O . HIS A 1 94 ? 3.701 -27.422 5.297 1 94.94 94 HIS A O 1
ATOM 713 N N . LYS A 1 95 ? 2.736 -26.531 3.467 1 95.19 95 LYS A N 1
ATOM 714 C CA . LYS A 1 95 ? 2.512 -25.172 3.957 1 95.19 95 LYS A CA 1
ATOM 715 C C . LYS A 1 95 ? 3.795 -24.578 4.527 1 95.19 95 LYS A C 1
ATOM 717 O O . LYS A 1 95 ? 3.77 -23.938 5.578 1 95.19 95 LYS A O 1
ATOM 722 N N . LYS A 1 96 ? 4.816 -24.859 3.916 1 96.31 96 LYS A N 1
ATOM 723 C CA . LYS A 1 96 ? 6.117 -24.359 4.355 1 96.31 96 LYS A CA 1
ATOM 724 C C . LYS A 1 96 ? 6.359 -22.938 3.857 1 96.31 96 LYS A C 1
ATOM 726 O O . LYS A 1 96 ? 6.125 -22.641 2.686 1 96.31 96 LYS A O 1
ATOM 731 N N . LEU A 1 97 ? 6.887 -22.062 4.754 1 96.25 97 LEU A N 1
ATOM 732 C CA . LEU A 1 97 ? 7.176 -20.672 4.398 1 96.25 97 LEU A CA 1
ATOM 733 C C . LEU A 1 97 ? 8.469 -20.578 3.602 1 96.25 97 LEU A C 1
ATOM 735 O O . LEU A 1 97 ? 9.445 -21.281 3.9 1 96.25 97 LEU A O 1
ATOM 739 N N . ASN A 1 98 ? 8.531 -19.688 2.709 1 97.25 98 ASN A N 1
ATOM 740 C CA . ASN A 1 98 ? 9.727 -19.484 1.893 1 97.25 98 ASN A CA 1
ATOM 741 C C . ASN A 1 98 ? 10.922 -19.062 2.74 1 97.25 98 ASN A C 1
ATOM 743 O O . ASN A 1 98 ? 12.062 -19.422 2.439 1 97.25 98 ASN A O 1
ATOM 747 N N . TYR A 1 99 ? 10.695 -18.312 3.756 1 96.12 99 TYR A N 1
ATOM 748 C CA . TYR A 1 99 ? 11.766 -17.828 4.621 1 96.12 99 TYR A CA 1
ATOM 749 C C . TYR A 1 99 ? 12.555 -19 5.203 1 96.12 99 TYR A C 1
ATOM 751 O O . TYR A 1 99 ? 13.734 -18.844 5.547 1 96.12 99 TYR A O 1
ATOM 759 N N . THR A 1 100 ? 12 -20.125 5.305 1 95.81 100 THR A N 1
ATOM 760 C CA . THR A 1 100 ? 12.617 -21.266 5.953 1 95.81 100 THR A CA 1
ATOM 761 C C . THR A 1 100 ? 13.781 -21.797 5.117 1 95.81 100 THR A C 1
ATOM 763 O O . THR A 1 100 ? 14.562 -22.625 5.586 1 95.81 100 THR A O 1
ATOM 766 N N . ALA A 1 101 ? 13.938 -21.297 3.934 1 95.94 101 ALA A N 1
ATOM 767 C CA . ALA A 1 101 ? 15.062 -21.719 3.1 1 95.94 101 ALA A CA 1
ATOM 768 C C . ALA A 1 101 ? 16.391 -21.328 3.73 1 95.9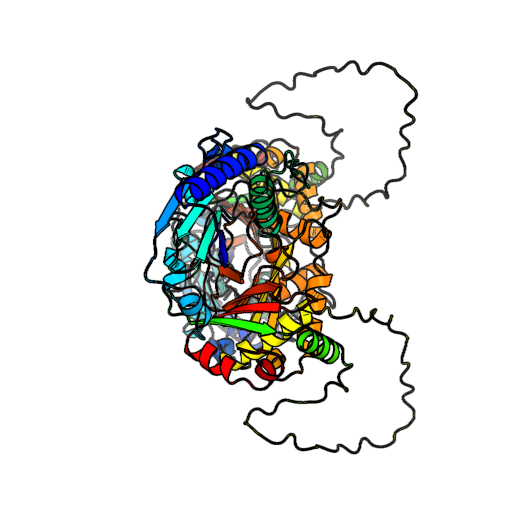4 101 ALA A C 1
ATOM 770 O O . ALA A 1 101 ? 17.453 -21.781 3.289 1 95.94 101 ALA A O 1
ATOM 771 N N . HIS A 1 102 ? 16.375 -20.578 4.723 1 94.62 102 HIS A N 1
ATOM 772 C CA . HIS A 1 102 ? 17.562 -20.312 5.523 1 94.62 102 HIS A CA 1
ATOM 773 C C . HIS A 1 102 ? 18.047 -21.594 6.215 1 94.62 102 HIS A C 1
ATOM 775 O O . HIS A 1 102 ? 19.234 -21.719 6.508 1 94.62 102 HIS A O 1
ATOM 781 N N . PHE A 1 103 ? 17.094 -22.547 6.41 1 94.25 103 PHE A N 1
ATOM 782 C CA . PHE A 1 103 ? 17.438 -23.719 7.207 1 94.25 103 PHE A CA 1
ATOM 783 C C . PHE A 1 103 ? 16.953 -24.984 6.531 1 94.25 103 PHE A C 1
ATOM 785 O O . PHE A 1 103 ? 17.094 -26.094 7.078 1 94.25 103 PHE A O 1
ATOM 792 N N . SER A 1 104 ? 16.359 -24.844 5.477 1 94.88 104 SER A N 1
ATOM 793 C CA . SER A 1 104 ? 15.797 -25.953 4.691 1 94.88 104 SER A CA 1
ATOM 794 C C . SER A 1 104 ? 16.062 -25.75 3.203 1 94.88 104 SER A C 1
ATOM 796 O O . SER A 1 104 ? 16.375 -24.641 2.762 1 94.88 104 SER A O 1
ATOM 798 N N . PRO A 1 105 ? 15.953 -26.828 2.457 1 97.38 105 PRO A N 1
ATOM 799 C CA . PRO A 1 105 ? 16.266 -26.703 1.031 1 97.38 105 PRO A CA 1
ATOM 800 C C . PRO A 1 105 ? 15.312 -25.75 0.301 1 97.38 105 PRO A C 1
ATOM 802 O O . PRO A 1 105 ? 14.148 -25.625 0.693 1 97.38 105 PRO A O 1
ATOM 805 N N . ILE A 1 106 ? 15.797 -25.219 -0.766 1 98.25 106 ILE A N 1
ATOM 806 C CA . ILE A 1 106 ? 15.047 -24.297 -1.616 1 98.25 106 ILE A CA 1
ATOM 807 C C . ILE A 1 106 ? 14.016 -25.078 -2.434 1 98.25 106 ILE A C 1
ATOM 809 O O . ILE A 1 106 ? 12.992 -24.531 -2.84 1 98.25 106 ILE A O 1
ATOM 813 N N . MET A 1 107 ? 14.273 -26.359 -2.562 1 98.25 107 MET A N 1
ATOM 814 C CA . MET A 1 107 ? 13.383 -27.188 -3.365 1 98.25 107 MET A CA 1
ATOM 815 C C . MET A 1 107 ? 13.375 -28.625 -2.852 1 98.25 107 MET A C 1
ATOM 817 O O . MET A 1 107 ? 14.32 -29.062 -2.184 1 98.25 107 MET A O 1
ATOM 821 N N . ALA A 1 108 ? 12.297 -29.297 -3.164 1 98.69 108 ALA A N 1
ATOM 822 C CA . ALA A 1 108 ? 12.188 -30.734 -2.902 1 98.69 108 ALA A CA 1
ATOM 823 C C . ALA A 1 108 ? 11.312 -31.406 -3.951 1 98.69 108 ALA A C 1
ATOM 825 O O . ALA A 1 108 ? 10.438 -30.781 -4.547 1 98.69 108 ALA A O 1
ATOM 826 N N . VAL A 1 109 ? 11.609 -32.688 -4.18 1 98.69 109 VAL A N 1
ATOM 827 C CA . VAL A 1 109 ? 10.828 -33.5 -5.086 1 98.69 109 VAL A CA 1
ATOM 828 C C . VAL A 1 109 ? 10.328 -34.75 -4.344 1 98.69 109 VAL A C 1
ATOM 830 O O . VAL A 1 109 ? 11.086 -35.406 -3.625 1 98.69 109 VAL A O 1
ATOM 833 N N . GLN A 1 110 ? 9.117 -35 -4.492 1 98.75 110 GLN A N 1
ATOM 834 C CA . GLN A 1 110 ? 8.547 -36.219 -3.953 1 98.75 110 GLN A CA 1
ATOM 835 C C . GLN A 1 110 ? 7.973 -37.094 -5.062 1 98.75 110 GLN A C 1
ATOM 837 O O . GLN A 1 110 ? 7.168 -36.625 -5.875 1 98.75 110 GLN A O 1
ATOM 842 N N . VAL A 1 111 ? 8.43 -38.281 -5.113 1 98.44 111 VAL A N 1
ATOM 843 C CA . VAL A 1 111 ? 7.891 -39.281 -6.023 1 98.44 111 VAL A CA 1
ATOM 844 C C . VAL A 1 111 ? 7.059 -40.312 -5.234 1 98.44 111 VAL A C 1
ATOM 846 O O . VAL A 1 111 ? 7.586 -41 -4.375 1 98.44 111 VAL A O 1
ATOM 849 N N . THR A 1 112 ? 5.812 -40.344 -5.52 1 98.44 112 THR A N 1
ATOM 850 C CA . THR A 1 112 ? 4.914 -41.25 -4.809 1 98.44 112 THR A CA 1
ATOM 851 C C . THR A 1 112 ? 4.359 -42.312 -5.75 1 98.44 112 THR A C 1
ATOM 853 O O . THR A 1 112 ? 3.684 -41.969 -6.73 1 98.44 112 THR A O 1
ATOM 856 N N . GLU A 1 113 ? 4.574 -43.5 -5.414 1 97.06 113 GLU A N 1
ATOM 857 C CA . GLU A 1 113 ? 3.996 -44.625 -6.164 1 97.06 113 GLU A CA 1
ATOM 858 C C . GLU A 1 113 ? 2.541 -44.844 -5.77 1 97.06 113 GLU A C 1
ATOM 860 O O . GLU A 1 113 ? 2.242 -45.094 -4.594 1 97.06 113 GLU A O 1
ATOM 865 N N . LEU A 1 114 ? 1.771 -44.781 -6.746 1 97.62 114 LEU A N 1
ATOM 866 C CA . LEU A 1 114 ? 0.354 -45.062 -6.543 1 97.62 114 LEU A CA 1
ATOM 867 C C . LEU A 1 114 ? 0.029 -46.5 -6.918 1 97.62 114 LEU A C 1
ATOM 869 O O . LEU A 1 114 ? 0.917 -47.281 -7.312 1 97.62 114 LEU A O 1
ATOM 873 N N . ALA A 1 115 ? -1.219 -46.938 -6.734 1 97 115 ALA A N 1
ATOM 874 C CA . ALA A 1 115 ? -1.642 -48.281 -7.082 1 97 115 ALA A CA 1
ATOM 875 C C . ALA A 1 115 ? -1.433 -48.562 -8.57 1 97 115 ALA A C 1
ATOM 877 O O . ALA A 1 115 ? -1.107 -49.688 -8.961 1 97 115 ALA A O 1
ATOM 878 N N . ASP A 1 116 ? -1.698 -47.625 -9.398 1 97.12 116 ASP A N 1
ATOM 879 C CA . ASP A 1 116 ? -1.638 -47.812 -10.844 1 97.12 116 ASP A CA 1
ATOM 880 C C . ASP A 1 116 ? -1.002 -46.625 -11.539 1 97.12 116 ASP A C 1
ATOM 882 O O . ASP A 1 116 ? -1.382 -46.281 -12.664 1 97.12 116 ASP A O 1
ATOM 886 N N . GLY A 1 117 ? -0.138 -45.906 -10.82 1 97 117 GLY A N 1
ATOM 887 C CA . GLY A 1 117 ? 0.525 -44.75 -11.398 1 97 117 GLY A CA 1
ATOM 888 C C . GLY A 1 117 ? 1.604 -44.188 -10.508 1 97 117 GLY A C 1
ATOM 889 O O . GLY A 1 117 ? 2.016 -44.812 -9.531 1 97 117 GLY A O 1
ATOM 890 N N . VAL A 1 118 ? 2.125 -43.062 -10.922 1 97.81 118 VAL A N 1
ATOM 891 C CA . VAL A 1 118 ? 3.154 -42.344 -10.172 1 97.81 118 VAL A CA 1
ATOM 892 C C . VAL A 1 118 ? 2.812 -40.875 -10.109 1 97.81 118 VAL A C 1
ATOM 894 O O . VAL A 1 118 ? 2.344 -40.281 -11.094 1 97.81 118 VAL A O 1
ATOM 897 N N . PHE A 1 119 ? 2.893 -40.312 -8.945 1 98.31 119 PHE A N 1
ATOM 898 C CA . PHE A 1 119 ? 2.775 -38.875 -8.789 1 98.31 119 PHE A CA 1
ATOM 899 C C . PHE A 1 119 ? 4.137 -38.25 -8.508 1 98.31 119 PHE A C 1
ATOM 901 O O . PHE A 1 119 ? 4.863 -38.688 -7.621 1 98.31 119 PHE A O 1
ATOM 908 N N . ILE A 1 120 ? 4.516 -37.281 -9.289 1 98.62 120 ILE A N 1
ATOM 909 C CA . ILE A 1 120 ? 5.73 -36.5 -9.039 1 98.62 120 ILE A CA 1
ATOM 910 C C . ILE A 1 120 ? 5.367 -35.094 -8.602 1 98.62 120 ILE A C 1
ATOM 912 O O . ILE A 1 120 ? 4.867 -34.281 -9.406 1 98.62 120 ILE A O 1
ATOM 916 N N . GLY A 1 121 ? 5.574 -34.75 -7.348 1 98.56 121 GLY A N 1
ATOM 917 C CA . GLY A 1 121 ? 5.305 -33.438 -6.781 1 98.56 121 GLY A CA 1
ATOM 918 C C . GLY A 1 121 ? 6.566 -32.656 -6.473 1 98.56 121 GLY A C 1
ATOM 919 O O . GLY A 1 121 ? 7.535 -33.219 -5.945 1 98.56 121 GLY A O 1
ATOM 920 N N . VAL A 1 122 ? 6.523 -31.391 -6.848 1 98.56 122 VAL A N 1
ATOM 921 C CA . VAL A 1 122 ? 7.66 -30.516 -6.605 1 98.56 122 VAL A CA 1
ATOM 922 C C . VAL A 1 122 ? 7.227 -29.344 -5.727 1 98.56 122 VAL A C 1
ATOM 924 O O . VAL A 1 122 ? 6.125 -28.812 -5.883 1 98.56 122 VAL A O 1
ATOM 927 N N . ALA A 1 123 ? 8.008 -29.031 -4.754 1 98.69 123 ALA A N 1
ATOM 928 C CA . ALA A 1 123 ? 7.898 -27.781 -3.994 1 98.69 123 ALA A CA 1
ATOM 929 C C . ALA A 1 123 ? 9.133 -26.906 -4.199 1 98.69 123 ALA A C 1
ATOM 931 O O . ALA A 1 123 ? 10.266 -27.391 -4.09 1 98.69 123 ALA A O 1
ATOM 932 N N . VAL A 1 124 ? 8.891 -25.719 -4.562 1 98.69 124 VAL A N 1
ATOM 933 C CA . VAL A 1 124 ? 10.016 -24.828 -4.812 1 98.69 124 VAL A CA 1
ATOM 934 C C . VAL A 1 124 ? 9.758 -23.469 -4.184 1 98.69 124 VAL A C 1
ATOM 936 O O . VAL A 1 124 ? 8.609 -23.016 -4.117 1 98.69 124 VAL A O 1
ATOM 939 N N . ASN A 1 125 ? 10.812 -22.812 -3.727 1 98.56 125 ASN A N 1
ATOM 940 C CA . ASN A 1 125 ? 10.727 -21.516 -3.057 1 98.56 125 ASN A CA 1
ATOM 941 C C . ASN A 1 125 ? 10.25 -20.422 -4.004 1 98.56 125 ASN A C 1
ATOM 943 O O . ASN A 1 125 ? 10.875 -20.172 -5.031 1 98.56 125 ASN A O 1
ATOM 947 N N . HIS A 1 126 ? 9.172 -19.75 -3.566 1 97.88 126 HIS A N 1
ATOM 948 C CA . HIS A 1 126 ? 8.5 -18.766 -4.41 1 97.88 126 HIS A CA 1
ATOM 949 C C . HIS A 1 126 ? 9.289 -17.453 -4.473 1 97.88 126 HIS A C 1
ATOM 951 O O . HIS A 1 126 ? 9.07 -16.625 -5.359 1 97.88 126 HIS A O 1
ATOM 957 N N . ALA A 1 127 ? 10.148 -17.188 -3.564 1 96.5 127 ALA A N 1
ATOM 958 C CA . ALA A 1 127 ? 11.016 -16.016 -3.623 1 96.5 127 ALA A CA 1
ATOM 959 C C . ALA A 1 127 ? 12.109 -16.188 -4.668 1 96.5 127 ALA A C 1
ATOM 961 O O . ALA A 1 127 ? 12.672 -15.195 -5.156 1 96.5 127 ALA A O 1
ATOM 962 N N . VAL A 1 128 ? 12.375 -17.406 -5.062 1 97.38 128 VAL A N 1
ATOM 963 C CA . VAL A 1 128 ? 13.453 -17.719 -5.996 1 97.38 128 VAL A CA 1
ATOM 964 C C . VAL A 1 128 ? 12.875 -17.938 -7.395 1 97.38 128 VAL A C 1
ATOM 966 O O . VAL A 1 128 ? 13.523 -17.625 -8.398 1 97.38 128 VAL A O 1
ATOM 969 N N . THR A 1 129 ? 11.664 -18.438 -7.398 1 97.81 129 THR A N 1
ATOM 970 C CA . THR A 1 129 ? 11.102 -18.859 -8.68 1 97.81 129 THR A CA 1
ATOM 971 C C . THR A 1 129 ? 9.656 -18.391 -8.82 1 97.81 129 THR A C 1
ATOM 973 O O . THR A 1 129 ? 8.977 -18.156 -7.816 1 97.81 129 THR A O 1
ATOM 976 N N . ASP A 1 130 ? 9.281 -18.234 -10.047 1 97.38 130 ASP A N 1
ATOM 977 C CA . ASP A 1 130 ? 7.871 -18.094 -10.391 1 97.38 130 ASP A CA 1
ATOM 978 C C . ASP A 1 130 ? 7.383 -19.297 -11.203 1 97.38 130 ASP A C 1
ATOM 980 O O . ASP A 1 130 ? 8.078 -20.297 -11.312 1 97.38 130 ASP A O 1
ATOM 984 N N . GLY A 1 131 ? 6.16 -19.266 -11.695 1 97.06 131 GLY A N 1
ATOM 985 C CA . GLY A 1 131 ? 5.605 -20.375 -12.445 1 97.06 131 GLY A CA 1
ATOM 986 C C . GLY A 1 131 ? 6.41 -20.719 -13.68 1 97.06 131 GLY A C 1
ATOM 987 O O . GLY A 1 131 ? 6.664 -21.906 -13.953 1 97.06 131 GLY A O 1
ATOM 988 N N . ALA A 1 132 ? 6.809 -19.703 -14.445 1 97 132 ALA A N 1
ATOM 989 C CA . ALA A 1 132 ? 7.59 -19.922 -15.656 1 97 132 ALA A CA 1
ATOM 990 C C . ALA A 1 132 ? 8.906 -20.641 -15.336 1 97 132 ALA A C 1
ATOM 992 O O . ALA A 1 132 ? 9.297 -21.578 -16.031 1 97 132 ALA A O 1
ATOM 993 N N . SER A 1 133 ? 9.555 -20.203 -14.367 1 97.94 133 SER A N 1
ATOM 994 C CA . SER A 1 133 ? 10.82 -20.797 -13.953 1 97.94 133 SER A CA 1
ATOM 995 C C . SER A 1 133 ? 10.625 -22.219 -13.438 1 97.94 133 SER A C 1
ATOM 997 O O . SER A 1 133 ? 11.43 -23.109 -13.727 1 97.94 133 SER A O 1
ATOM 999 N N . LEU A 1 134 ? 9.594 -22.406 -12.695 1 98.06 134 LEU A N 1
ATOM 1000 C CA . LEU A 1 134 ? 9.305 -23.734 -12.18 1 98.06 134 LEU A CA 1
ATOM 1001 C C . LEU A 1 134 ? 9.125 -24.734 -13.312 1 98.06 134 LEU A C 1
ATOM 1003 O O . LEU A 1 134 ? 9.734 -25.812 -13.305 1 98.06 134 LEU A O 1
ATOM 1007 N N . TRP A 1 135 ? 8.328 -24.406 -14.234 1 97.75 135 TRP A N 1
ATOM 1008 C CA . TRP A 1 135 ? 8.023 -25.359 -15.305 1 97.75 135 TRP A CA 1
ATOM 1009 C C . TRP A 1 135 ? 9.219 -25.516 -16.25 1 97.75 135 TRP A C 1
ATOM 1011 O O . TRP A 1 135 ? 9.398 -26.562 -16.859 1 97.75 135 TRP A O 1
ATOM 1021 N N . HIS A 1 136 ? 10.062 -24.453 -16.359 1 97.88 136 HIS A N 1
ATOM 1022 C CA . HIS A 1 136 ? 11.328 -24.594 -17.078 1 97.88 136 HIS A CA 1
ATOM 1023 C C . HIS A 1 136 ? 12.188 -25.688 -16.438 1 97.88 136 HIS A C 1
ATOM 1025 O O . HIS A 1 136 ? 12.703 -26.562 -17.125 1 97.88 136 HIS A O 1
ATOM 1031 N N . PHE A 1 137 ? 12.305 -25.609 -15.172 1 98.25 137 PHE A N 1
ATOM 1032 C CA . PHE A 1 137 ? 13.055 -26.625 -14.438 1 98.25 137 PHE A CA 1
ATOM 1033 C C . PHE A 1 137 ? 12.43 -28 -14.617 1 98.25 137 PHE A C 1
ATOM 1035 O O . PHE A 1 137 ? 13.117 -28.953 -14.953 1 98.25 137 PHE A O 1
ATOM 1042 N N . PHE A 1 138 ? 11.086 -28.094 -14.344 1 98.44 138 PHE A N 1
ATOM 1043 C CA . PHE A 1 138 ? 10.359 -29.359 -14.328 1 98.44 138 PHE A CA 1
ATOM 1044 C C . PHE A 1 138 ? 10.453 -30.062 -15.68 1 98.44 138 PHE A C 1
ATOM 1046 O O . PHE A 1 138 ? 10.672 -31.266 -15.742 1 98.44 138 PHE A O 1
ATOM 1053 N N . ASN A 1 139 ? 10.391 -29.297 -16.75 1 98 139 ASN A N 1
ATOM 1054 C CA . ASN A 1 139 ? 10.484 -29.859 -18.094 1 98 139 ASN A CA 1
ATOM 1055 C C . ASN A 1 139 ? 11.914 -30.281 -18.422 1 98 139 ASN A C 1
ATOM 1057 O O . ASN A 1 139 ? 12.133 -31.25 -19.156 1 98 139 ASN A O 1
ATOM 1061 N N . THR A 1 140 ? 12.891 -29.516 -17.953 1 98.31 140 THR A N 1
ATOM 1062 C CA . THR A 1 140 ? 14.281 -29.906 -18.125 1 98.31 140 THR A CA 1
ATOM 1063 C C . THR A 1 140 ? 14.57 -31.219 -17.391 1 98.31 140 THR A C 1
ATOM 1065 O O . THR A 1 140 ? 15.266 -32.094 -17.922 1 98.31 140 THR A O 1
ATOM 1068 N N . PHE A 1 141 ? 14.055 -31.359 -16.203 1 98.56 141 PHE A N 1
ATOM 1069 C CA . PHE A 1 141 ? 14.148 -32.594 -15.422 1 98.56 141 PHE A CA 1
ATOM 1070 C C . PHE A 1 141 ? 13.633 -33.781 -16.203 1 98.56 141 PHE A C 1
ATOM 1072 O O . PHE A 1 141 ? 14.312 -34.781 -16.328 1 98.56 141 PHE A O 1
ATOM 1079 N N . ALA A 1 142 ? 12.469 -33.625 -16.766 1 98.06 142 ALA A N 1
ATOM 1080 C CA . ALA A 1 142 ? 11.867 -34.656 -17.578 1 98.06 142 ALA A CA 1
ATOM 1081 C C . ALA A 1 142 ? 12.719 -34.969 -18.812 1 98.06 142 ALA A C 1
ATOM 1083 O O . ALA A 1 142 ? 12.844 -36.125 -19.219 1 98.06 142 ALA A O 1
ATOM 1084 N N . GLU A 1 143 ? 13.273 -33.938 -19.391 1 97.69 143 GLU A N 1
ATOM 1085 C CA . GLU A 1 143 ? 14.117 -34.094 -20.562 1 97.69 143 GLU A CA 1
ATOM 1086 C C . GLU A 1 143 ? 15.336 -34.969 -20.25 1 97.69 143 GLU A C 1
ATOM 1088 O O . GLU A 1 143 ? 15.672 -35.875 -21.016 1 97.69 143 GLU A O 1
ATOM 1093 N N . PHE A 1 144 ? 15.984 -34.688 -19.203 1 97.94 144 PHE A N 1
ATOM 1094 C CA . PHE A 1 144 ? 17.156 -35.469 -18.812 1 97.94 144 PHE A CA 1
ATOM 1095 C C . PHE A 1 144 ? 16.75 -36.906 -18.5 1 97.94 144 PHE A C 1
ATOM 1097 O O . PHE A 1 144 ? 17.5 -37.844 -18.781 1 97.94 144 PHE A O 1
ATOM 1104 N N . SER A 1 145 ? 15.633 -37.062 -17.891 1 96.94 145 SER A N 1
ATOM 1105 C CA . SER A 1 145 ? 15.156 -38.406 -17.578 1 96.94 145 SER A CA 1
ATOM 1106 C C . SER A 1 145 ? 14.953 -39.25 -18.844 1 96.94 145 SER A C 1
ATOM 1108 O O . SER A 1 145 ? 15.094 -40.469 -18.812 1 96.94 145 SER A O 1
ATOM 1110 N N . ARG A 1 146 ? 14.641 -38.562 -19.953 1 95.5 146 ARG A N 1
ATOM 1111 C CA . ARG A 1 146 ? 14.453 -39.25 -21.234 1 95.5 146 ARG A CA 1
ATOM 1112 C C . ARG A 1 146 ? 15.789 -39.531 -21.906 1 95.5 146 ARG A C 1
ATOM 1114 O O . ARG A 1 146 ? 15.836 -40.156 -22.969 1 95.5 146 ARG A O 1
ATOM 1121 N N . GLY A 1 147 ? 16.797 -39 -21.328 1 94.19 147 GLY A N 1
ATOM 1122 C CA . GLY A 1 147 ? 18.125 -39.344 -21.844 1 94.19 147 GLY A CA 1
ATOM 1123 C C . GLY A 1 147 ? 18.766 -38.188 -22.609 1 94.19 147 GLY A C 1
ATOM 1124 O O . GLY A 1 147 ? 19.766 -38.406 -23.312 1 94.19 147 GLY A O 1
ATOM 1125 N N . ALA A 1 148 ? 18.234 -37.062 -22.531 1 94.94 148 ALA A N 1
ATOM 1126 C CA . ALA A 1 148 ? 18.859 -35.906 -23.203 1 94.94 148 ALA A CA 1
ATOM 1127 C C . ALA A 1 148 ? 20.266 -35.656 -22.672 1 94.94 148 ALA A C 1
ATOM 1129 O O . ALA A 1 148 ? 20.516 -35.781 -21.469 1 94.94 148 ALA A O 1
ATOM 1130 N N . ALA A 1 149 ? 21.188 -35.344 -23.531 1 93.69 149 ALA A N 1
ATOM 1131 C CA . ALA A 1 149 ? 22.562 -35.031 -23.125 1 93.69 149 ALA A CA 1
ATOM 1132 C C . ALA A 1 149 ? 22.688 -33.594 -22.656 1 93.69 149 ALA A C 1
ATOM 1134 O O . ALA A 1 149 ? 23.516 -33.281 -21.797 1 93.69 149 ALA A O 1
ATOM 1135 N N . SER A 1 150 ? 21.828 -32.75 -23.297 1 94.75 150 SER A N 1
ATOM 1136 C CA . SER A 1 150 ? 21.781 -31.344 -22.922 1 94.75 150 SER A CA 1
ATOM 1137 C C . SER A 1 150 ? 20.344 -30.812 -22.969 1 94.75 150 SER A C 1
ATOM 1139 O O . SER A 1 150 ? 19.516 -31.344 -23.703 1 94.75 150 SER A O 1
ATOM 1141 N N . PRO A 1 151 ? 20.141 -29.844 -22.141 1 95.25 151 PRO A N 1
ATOM 1142 C CA . PRO A 1 151 ? 18.781 -29.297 -22.156 1 95.25 151 PRO A CA 1
ATOM 1143 C C . PRO A 1 151 ? 18.484 -28.531 -23.438 1 95.25 151 PRO A C 1
ATOM 1145 O O . PRO A 1 151 ? 19.375 -27.922 -24.031 1 95.25 151 PRO A O 1
ATOM 1148 N N . SER A 1 152 ? 17.203 -28.547 -23.844 1 94.38 152 SER A N 1
ATOM 1149 C CA . SER A 1 152 ? 16.75 -27.828 -25.031 1 94.38 152 SER A CA 1
ATOM 1150 C C . SER A 1 152 ? 16.844 -26.312 -24.828 1 94.38 152 SER A C 1
ATOM 1152 O O . SER A 1 152 ? 17.047 -25.562 -25.797 1 94.38 152 SER A O 1
ATOM 1154 N N . ARG A 1 153 ? 16.641 -25.859 -23.641 1 95.12 153 ARG A N 1
ATOM 1155 C CA . ARG A 1 153 ? 16.719 -24.438 -23.266 1 95.12 153 ARG A CA 1
ATOM 1156 C C . ARG A 1 153 ? 17.562 -24.25 -22.016 1 95.12 153 ARG A C 1
ATOM 1158 O O . ARG A 1 153 ? 17.359 -24.953 -21.016 1 95.12 153 ARG A O 1
ATOM 1165 N N . LEU A 1 154 ? 18.406 -23.281 -22.094 1 96.81 154 LEU A N 1
ATOM 1166 C CA . LEU A 1 154 ? 19.219 -22.969 -20.922 1 96.81 154 LEU A CA 1
ATOM 1167 C C . LEU A 1 154 ? 18.641 -21.812 -20.141 1 96.81 154 LEU A C 1
ATOM 1169 O O . LEU A 1 154 ? 18.156 -20.828 -20.719 1 96.81 154 LEU A O 1
ATOM 1173 N N . PRO A 1 155 ? 18.609 -22.016 -18.844 1 97.5 155 PRO A N 1
ATOM 1174 C CA . PRO A 1 155 ? 18.156 -20.875 -18.031 1 97.5 155 PRO A CA 1
ATOM 1175 C C . PRO A 1 155 ? 19.125 -19.688 -18.094 1 97.5 155 PRO A C 1
ATOM 1177 O O . PRO A 1 155 ? 20.328 -19.875 -18.25 1 97.5 155 PRO A O 1
ATOM 1180 N N . ASP A 1 156 ? 18.531 -18.531 -18 1 97.06 156 ASP A N 1
ATOM 1181 C CA . ASP A 1 156 ? 19.297 -17.297 -17.953 1 97.06 156 ASP A CA 1
ATOM 1182 C C . ASP A 1 156 ? 19.344 -16.734 -16.531 1 97.06 156 ASP A C 1
ATOM 1184 O O . ASP A 1 156 ? 18.312 -16.328 -15.984 1 97.06 156 ASP A O 1
ATOM 1188 N N . PHE A 1 157 ? 20.547 -16.641 -15.961 1 96.06 157 PHE A N 1
ATOM 1189 C CA . PHE A 1 157 ? 20.688 -16.219 -14.57 1 96.06 157 PHE A CA 1
ATOM 1190 C C . PHE A 1 157 ? 21.219 -14.789 -14.5 1 96.06 157 PHE A C 1
ATOM 1192 O O . PHE A 1 157 ? 21.578 -14.312 -13.422 1 96.06 157 PHE A O 1
ATOM 1199 N N . ARG A 1 158 ? 21.312 -14.094 -15.664 1 91.44 158 ARG A N 1
ATOM 1200 C CA . ARG A 1 158 ? 21.797 -12.719 -15.656 1 91.44 158 ARG A CA 1
ATOM 1201 C C . ARG A 1 158 ? 20.891 -11.812 -14.82 1 91.44 158 ARG A C 1
ATOM 1203 O O . ARG A 1 158 ? 19.672 -11.938 -14.883 1 91.44 158 ARG A O 1
ATOM 1210 N N . ARG A 1 159 ? 21.484 -10.922 -14.031 1 92.31 159 ARG A N 1
ATOM 1211 C CA . ARG A 1 159 ? 20.75 -10.07 -13.086 1 92.31 159 ARG A CA 1
ATOM 1212 C C . ARG A 1 159 ? 20.953 -8.594 -13.422 1 92.31 159 ARG A C 1
ATOM 1214 O O . ARG A 1 159 ? 21.125 -7.77 -12.523 1 92.31 159 ARG A O 1
ATOM 1221 N N . ASP A 1 160 ? 20.875 -8.367 -14.633 1 88.44 160 ASP A N 1
ATOM 1222 C CA . ASP A 1 160 ? 21.094 -7 -15.102 1 88.44 160 ASP A CA 1
ATOM 1223 C C . ASP A 1 160 ? 19.766 -6.297 -15.359 1 88.44 160 ASP A C 1
ATOM 1225 O O . ASP A 1 160 ? 19.484 -5.867 -16.484 1 88.44 160 ASP A O 1
ATOM 1229 N N . SER A 1 161 ? 18.906 -6.336 -14.453 1 89.5 161 SER A N 1
ATOM 1230 C CA . SER A 1 161 ? 17.594 -5.691 -14.617 1 89.5 161 SER A CA 1
ATOM 1231 C C . SER A 1 161 ? 17.203 -4.934 -13.359 1 89.5 161 SER A C 1
ATOM 1233 O O . SER A 1 161 ? 17.797 -5.117 -12.297 1 89.5 161 SER A O 1
ATOM 1235 N N . ILE A 1 162 ? 16.172 -4.117 -13.508 1 88.38 162 ILE A N 1
ATOM 1236 C CA . ILE A 1 162 ? 15.688 -3.275 -12.414 1 88.38 162 ILE A CA 1
ATOM 1237 C C . ILE A 1 162 ? 15.016 -4.145 -11.359 1 88.38 162 ILE A C 1
ATOM 1239 O O . ILE A 1 162 ? 14.727 -3.674 -10.25 1 88.38 162 ILE A O 1
ATOM 1243 N N . LEU A 1 163 ? 14.797 -5.418 -11.656 1 90.25 163 LEU A N 1
ATOM 1244 C CA . LEU A 1 163 ? 14.195 -6.328 -10.695 1 90.25 163 LEU A CA 1
ATOM 1245 C C . LEU A 1 163 ? 15.141 -6.602 -9.531 1 90.25 163 LEU A C 1
ATOM 1247 O O . LEU A 1 163 ? 14.711 -7.039 -8.461 1 90.25 163 LEU A O 1
ATOM 1251 N N . VAL A 1 164 ? 16.391 -6.422 -9.773 1 88.44 164 VAL A N 1
ATOM 1252 C CA . VAL A 1 164 ? 17.391 -6.594 -8.719 1 88.44 164 VAL A CA 1
ATOM 1253 C C . VAL A 1 164 ? 17.547 -5.289 -7.938 1 88.44 164 VAL A C 1
ATOM 1255 O O . VAL A 1 164 ? 18.156 -4.336 -8.43 1 88.44 164 VAL A O 1
ATOM 1258 N N . SER A 1 165 ? 17 -5.293 -6.777 1 84.56 165 SER A N 1
ATOM 1259 C CA . SER A 1 165 ? 16.969 -4.074 -5.977 1 84.56 165 SER A CA 1
ATOM 1260 C C . SER A 1 165 ? 17.953 -4.137 -4.824 1 84.56 165 SER A C 1
ATOM 1262 O O . SER A 1 165 ? 18.203 -5.207 -4.258 1 84.56 165 SER A O 1
ATOM 1264 N N . GLU A 1 166 ? 18.422 -3.006 -4.461 1 82.06 166 GLU A N 1
ATOM 1265 C CA . GLU A 1 166 ? 19.328 -2.92 -3.312 1 82.06 166 GLU A CA 1
ATOM 1266 C C . GLU A 1 166 ? 18.547 -2.645 -2.025 1 82.06 166 GLU A C 1
ATOM 1268 O O . GLU A 1 166 ? 19.125 -2.645 -0.937 1 82.06 166 GLU A O 1
ATOM 1273 N N . ALA A 1 167 ? 17.297 -2.504 -2.217 1 83.81 167 ALA A N 1
ATOM 1274 C CA . ALA A 1 167 ? 16.484 -2.236 -1.032 1 83.81 167 ALA A CA 1
ATOM 1275 C C . ALA A 1 167 ? 16.438 -3.453 -0.111 1 83.81 167 ALA A C 1
ATOM 1277 O O . ALA A 1 167 ? 16.391 -4.594 -0.581 1 83.81 167 ALA A O 1
ATOM 1278 N N . VAL A 1 168 ? 16.453 -3.143 1.122 1 83.94 168 VAL A N 1
ATOM 1279 C CA . VAL A 1 168 ? 16.406 -4.211 2.113 1 83.94 168 VAL A CA 1
ATOM 1280 C C . VAL A 1 168 ? 14.961 -4.406 2.592 1 83.94 168 VAL A C 1
ATOM 1282 O O . VAL A 1 168 ? 14.312 -3.451 3.027 1 83.94 168 VAL A O 1
ATOM 1285 N N . LEU A 1 169 ? 14.562 -5.609 2.51 1 85.75 169 LEU A N 1
ATOM 1286 C CA . LEU A 1 169 ? 13.211 -5.949 2.951 1 85.75 169 LEU A CA 1
ATOM 1287 C C . LEU A 1 169 ? 13.086 -5.805 4.465 1 85.75 169 LEU A C 1
ATOM 1289 O O . LEU A 1 169 ? 13.953 -6.254 5.211 1 85.75 169 LEU A O 1
ATOM 1293 N N . ARG A 1 170 ? 12.023 -5.27 4.828 1 75.69 170 ARG A N 1
ATOM 1294 C CA . ARG A 1 170 ? 11.672 -5.184 6.246 1 75.69 170 ARG A CA 1
ATOM 1295 C C . ARG A 1 170 ? 10.805 -6.367 6.668 1 75.69 170 ARG A C 1
ATOM 1297 O O . ARG A 1 170 ? 9.648 -6.469 6.262 1 75.69 170 ARG A O 1
ATOM 1304 N N . LEU A 1 171 ? 11.406 -7.184 7.449 1 79.94 171 LEU A N 1
ATOM 1305 C CA . LEU A 1 171 ? 10.609 -8.289 7.973 1 79.94 171 LEU A CA 1
ATOM 1306 C C . LEU A 1 171 ? 9.805 -7.852 9.188 1 79.94 171 LEU A C 1
ATOM 1308 O O . LEU A 1 171 ? 10.281 -7.039 9.992 1 79.94 171 LEU A O 1
ATOM 1312 N N . PRO A 1 172 ? 8.57 -8.234 9.258 1 72.38 172 PRO A N 1
ATOM 1313 C CA . PRO A 1 172 ? 7.797 -7.895 10.453 1 72.38 172 PRO A CA 1
ATOM 1314 C C . PRO A 1 172 ? 8.422 -8.438 11.742 1 72.38 172 PRO A C 1
ATOM 1316 O O . PRO A 1 172 ? 9.211 -9.391 11.695 1 72.38 172 PRO A O 1
ATOM 1319 N N . ASP A 1 173 ? 7.945 -7.684 12.789 1 69.62 173 ASP A N 1
ATOM 1320 C CA . ASP A 1 173 ? 8.391 -8.156 14.094 1 69.62 173 ASP A CA 1
ATOM 1321 C C . ASP A 1 173 ? 7.699 -9.469 14.469 1 69.62 173 ASP A C 1
ATOM 1323 O O . ASP A 1 173 ? 6.523 -9.664 14.156 1 69.62 173 ASP A O 1
ATOM 1327 N N . GLY A 1 174 ? 8.414 -10.344 14.969 1 73.75 174 GLY A N 1
ATOM 1328 C CA . GLY A 1 174 ? 7.832 -11.602 15.398 1 73.75 174 GLY A CA 1
ATOM 1329 C C . GLY A 1 174 ? 7.977 -12.711 14.375 1 73.75 174 GLY A C 1
ATOM 1330 O O . GLY A 1 174 ? 8.852 -12.656 13.508 1 73.75 174 GLY A O 1
ATOM 1331 N N . ASP A 1 175 ? 7.059 -13.688 14.555 1 82.75 175 ASP A N 1
ATOM 1332 C CA . ASP A 1 175 ? 7.105 -14.852 13.68 1 82.75 175 ASP A CA 1
ATOM 1333 C C . ASP A 1 175 ? 6.492 -14.539 12.312 1 82.75 175 ASP A C 1
ATOM 1335 O O . ASP A 1 175 ? 5.43 -13.922 12.234 1 82.75 175 ASP A O 1
ATOM 1339 N N . LEU A 1 176 ? 7.25 -14.891 11.391 1 87.06 176 LEU A N 1
ATOM 1340 C CA . LEU A 1 176 ? 6.742 -14.727 10.031 1 87.06 176 LEU A CA 1
ATOM 1341 C C . LEU A 1 176 ? 5.605 -15.711 9.758 1 87.06 176 LEU A C 1
ATOM 1343 O O . LEU A 1 176 ? 5.691 -16.875 10.125 1 87.06 176 LEU A O 1
ATOM 1347 N N . LYS A 1 177 ? 4.504 -15.195 9.242 1 88.31 177 LYS A N 1
ATOM 1348 C CA . LYS A 1 177 ? 3.354 -16.016 8.867 1 88.31 177 LYS A CA 1
ATOM 1349 C C . LYS A 1 177 ? 2.73 -15.516 7.57 1 88.31 177 LYS A C 1
ATOM 1351 O O . LYS A 1 177 ? 3.004 -14.398 7.133 1 88.31 177 LYS A O 1
ATOM 1356 N N . VAL A 1 178 ? 1.979 -16.438 7.016 1 90.69 178 VAL A N 1
ATOM 1357 C CA . VAL A 1 178 ? 1.266 -16.031 5.812 1 90.69 178 VAL A CA 1
ATOM 1358 C C . VAL A 1 178 ? 0.218 -14.977 6.168 1 90.69 178 VAL A C 1
ATOM 1360 O O . VAL A 1 178 ? -0.193 -14.867 7.328 1 90.69 178 VAL A O 1
ATOM 1363 N N . SER A 1 179 ? -0.22 -14.195 5.258 1 88 179 SER A N 1
ATOM 1364 C CA . SER A 1 179 ? -1.111 -13.062 5.48 1 88 179 SER A CA 1
ATOM 1365 C C . SER A 1 179 ? -2.574 -13.492 5.418 1 88 179 SER A C 1
ATOM 1367 O O . SER A 1 179 ? -3.471 -12.648 5.391 1 88 179 SER A O 1
ATOM 1369 N N . PHE A 1 180 ? -2.865 -14.758 5.266 1 89.94 180 PHE A N 1
ATOM 1370 C CA . PHE A 1 180 ? -4.219 -15.297 5.211 1 89.94 180 PHE A CA 1
ATOM 1371 C C . PHE A 1 180 ? -4.391 -16.438 6.211 1 89.94 180 PHE A C 1
ATOM 1373 O O . PHE A 1 180 ? -3.414 -16.906 6.797 1 89.94 180 PHE A O 1
ATOM 1380 N N . ASN A 1 181 ? -5.691 -16.812 6.422 1 89.56 181 ASN A N 1
ATOM 1381 C CA . ASN A 1 181 ? -5.957 -17.953 7.281 1 89.56 181 ASN A CA 1
ATOM 1382 C C . ASN A 1 181 ? -5.785 -19.266 6.523 1 89.56 181 ASN A C 1
ATOM 1384 O O . ASN A 1 181 ? -6.695 -19.719 5.82 1 89.56 181 ASN A O 1
ATOM 1388 N N . ALA A 1 182 ? -4.699 -19.922 6.812 1 89.56 182 ALA A N 1
ATOM 1389 C CA . ALA A 1 182 ? -4.34 -21.125 6.062 1 89.56 182 ALA A CA 1
ATOM 1390 C C . ALA A 1 182 ? -5.203 -22.312 6.484 1 89.56 182 ALA A C 1
ATOM 1392 O O . ALA A 1 182 ? -5.184 -23.359 5.836 1 89.56 182 ALA A O 1
ATOM 1393 N N . ASN A 1 183 ? -6.008 -22.141 7.516 1 89.81 183 ASN A N 1
ATOM 1394 C CA . ASN A 1 183 ? -6.793 -23.25 8.031 1 89.81 183 ASN A CA 1
ATOM 1395 C C . ASN A 1 183 ? -8.289 -23.047 7.801 1 89.81 183 ASN A C 1
ATOM 1397 O O . ASN A 1 183 ? -9.109 -23.812 8.305 1 89.81 183 ASN A O 1
ATOM 1401 N N . GLU A 1 184 ? -8.609 -22.078 7.109 1 93.44 184 GLU A N 1
ATOM 1402 C CA . GLU A 1 184 ? -10.016 -21.844 6.824 1 93.44 184 GLU A CA 1
ATOM 1403 C C . GLU A 1 184 ? -10.602 -22.953 5.961 1 93.44 184 GLU A C 1
ATOM 1405 O O . GLU A 1 184 ? -9.898 -23.516 5.117 1 93.44 184 GLU A O 1
ATOM 1410 N N . PRO A 1 185 ? -11.852 -23.297 6.195 1 95.69 185 PRO A N 1
ATOM 1411 C CA . PRO A 1 185 ? -12.461 -24.328 5.359 1 95.69 185 PRO A CA 1
ATOM 1412 C C . PRO A 1 185 ? -12.594 -23.906 3.896 1 95.69 185 PRO A C 1
ATOM 1414 O O . PRO A 1 185 ? -13.148 -22.844 3.605 1 95.69 185 PRO A O 1
ATOM 1417 N N . LEU A 1 186 ? -12.133 -24.734 3.061 1 97.81 186 LEU A N 1
ATOM 1418 C CA . LEU A 1 186 ? -12.148 -24.438 1.632 1 97.81 186 LEU A CA 1
ATOM 1419 C C . LEU A 1 186 ? -12.602 -25.656 0.83 1 97.81 186 LEU A C 1
ATOM 1421 O O . LEU A 1 186 ? -12.422 -26.797 1.267 1 97.81 186 LEU A O 1
ATOM 1425 N N . ARG A 1 187 ? -13.25 -25.391 -0.202 1 98.12 187 ARG A N 1
ATOM 1426 C CA . ARG A 1 187 ? -13.461 -26.375 -1.256 1 98.12 187 ARG A CA 1
ATOM 1427 C C . ARG A 1 187 ? -12.633 -26.047 -2.492 1 98.12 187 ARG A C 1
ATOM 1429 O O . ARG A 1 187 ? -12.508 -24.875 -2.867 1 98.12 187 ARG A O 1
ATOM 1436 N N . GLU A 1 188 ? -12.055 -27.031 -3.002 1 98.12 188 GLU A N 1
ATOM 1437 C CA . GLU A 1 188 ? -11.234 -26.906 -4.203 1 98.12 188 GLU A CA 1
ATOM 1438 C C . GLU A 1 188 ? -11.766 -27.766 -5.332 1 98.12 188 GLU A C 1
ATOM 1440 O O . GLU A 1 188 ? -12 -28.969 -5.145 1 98.12 188 GLU A O 1
ATOM 1445 N N . ARG A 1 189 ? -11.93 -27.156 -6.496 1 97.88 189 ARG A N 1
ATOM 1446 C CA . ARG A 1 189 ? -12.422 -27.875 -7.668 1 97.88 189 ARG A CA 1
ATOM 1447 C C . ARG A 1 189 ? -11.633 -27.5 -8.914 1 97.88 189 ARG A C 1
ATOM 1449 O O . ARG A 1 189 ? -11.062 -26.406 -8.984 1 97.88 189 ARG A O 1
ATOM 1456 N N . ILE A 1 190 ? -11.648 -28.469 -9.828 1 97.19 190 ILE A N 1
ATOM 1457 C CA . ILE A 1 190 ? -11.117 -28.203 -11.164 1 97.19 190 ILE A CA 1
ATOM 1458 C C . ILE A 1 190 ? -12.273 -28.125 -12.164 1 97.19 190 ILE A C 1
ATOM 1460 O O . ILE A 1 190 ? -12.984 -29.109 -12.375 1 97.19 190 ILE A O 1
ATOM 1464 N N . PHE A 1 191 ? -12.453 -26.984 -12.789 1 97.62 191 PHE A N 1
ATOM 1465 C CA . PHE A 1 191 ? -13.445 -26.828 -13.844 1 97.62 191 PHE A CA 1
ATOM 1466 C C . PHE A 1 191 ? -12.789 -26.844 -15.219 1 97.62 191 PHE A C 1
ATOM 1468 O O . PHE A 1 191 ? -11.836 -26.109 -15.461 1 97.62 191 PHE A O 1
ATOM 1475 N N . GLY A 1 192 ? -13.297 -27.719 -16.047 1 96.88 192 GLY A N 1
ATOM 1476 C CA . GLY A 1 192 ? -12.773 -27.797 -17.406 1 96.88 192 GLY A CA 1
ATOM 1477 C C . GLY A 1 192 ? -13.5 -26.875 -18.375 1 96.88 192 GLY A C 1
ATOM 1478 O O . GLY A 1 192 ? -14.719 -26.734 -18.312 1 96.88 192 GLY A O 1
ATOM 1479 N N . PHE A 1 193 ? -12.773 -26.172 -19.156 1 97.88 193 PHE A N 1
ATOM 1480 C CA . PHE A 1 193 ? -13.273 -25.375 -20.266 1 97.88 193 PHE A CA 1
ATOM 1481 C C . PHE A 1 193 ? -12.719 -25.891 -21.594 1 97.88 193 PHE A C 1
ATOM 1483 O O . PHE A 1 193 ? -11.508 -25.797 -21.828 1 97.88 193 PHE A O 1
ATOM 1490 N N . SER A 1 194 ? -13.602 -26.391 -22.438 1 96.94 194 SER A N 1
ATOM 1491 C CA . SER A 1 194 ? -13.164 -26.875 -23.734 1 96.94 194 SER A CA 1
ATOM 1492 C C . SER A 1 194 ? -12.703 -25.734 -24.625 1 96.94 194 SER A C 1
ATOM 1494 O O . SER A 1 194 ? -12.977 -24.562 -24.344 1 96.94 194 SER A O 1
ATOM 1496 N N . ARG A 1 195 ? -12.016 -26.125 -25.656 1 96.31 195 ARG A N 1
ATOM 1497 C CA . ARG A 1 195 ? -11.602 -25.141 -26.641 1 96.31 195 ARG A CA 1
ATOM 1498 C C . ARG A 1 195 ? -12.805 -24.375 -27.188 1 96.31 195 ARG A C 1
ATOM 1500 O O . ARG A 1 195 ? -12.758 -23.141 -27.328 1 96.31 195 ARG A O 1
ATOM 1507 N N . GLU A 1 196 ? -13.852 -25.062 -27.453 1 96.69 196 GLU A N 1
ATOM 1508 C CA . GLU A 1 196 ? -15.062 -24.453 -28 1 96.69 196 GLU A CA 1
ATOM 1509 C C . GLU A 1 196 ? -15.695 -23.484 -27 1 96.69 196 GLU A C 1
ATOM 1511 O O . GLU A 1 196 ? -16.125 -22.391 -27.375 1 96.69 196 GLU A O 1
ATOM 1516 N N . SER A 1 197 ? -15.703 -23.922 -25.781 1 96.88 197 SER A N 1
ATOM 1517 C CA . SER A 1 197 ? -16.281 -23.078 -24.75 1 96.88 197 SER A CA 1
ATOM 1518 C C . SER A 1 197 ? -15.484 -21.781 -24.594 1 96.88 197 SER A C 1
ATOM 1520 O O . SER A 1 197 ? -16.062 -20.703 -24.406 1 96.88 197 SER A O 1
ATOM 1522 N N . ILE A 1 198 ? -14.203 -21.891 -24.609 1 97.44 198 ILE A N 1
ATOM 1523 C CA . ILE A 1 198 ? -13.336 -20.719 -24.469 1 97.44 198 ILE A CA 1
ATOM 1524 C C . ILE A 1 198 ? -13.555 -19.781 -25.656 1 97.44 198 ILE A C 1
ATOM 1526 O O . ILE A 1 198 ? -13.586 -18.562 -25.5 1 97.44 198 ILE A O 1
ATOM 1530 N N . ARG A 1 199 ? -13.672 -20.312 -26.844 1 96.88 199 ARG A N 1
ATOM 1531 C CA . ARG A 1 199 ? -13.914 -19.516 -28.047 1 96.88 199 ARG A CA 1
ATOM 1532 C C . ARG A 1 199 ? -15.25 -18.766 -27.938 1 96.88 199 ARG A C 1
ATOM 1534 O O . ARG A 1 199 ? -15.344 -17.594 -28.312 1 96.88 199 ARG A O 1
ATOM 1541 N N . ARG A 1 200 ? -16.234 -19.484 -27.516 1 97.44 200 ARG A N 1
ATOM 1542 C CA . ARG A 1 200 ? -17.547 -18.875 -27.344 1 97.44 200 ARG A CA 1
ATOM 1543 C C . ARG A 1 200 ? -17.5 -17.75 -26.312 1 97.44 200 ARG A C 1
ATOM 1545 O O . ARG A 1 200 ? -18.109 -16.703 -26.484 1 97.44 200 ARG A O 1
ATOM 1552 N N . LEU A 1 201 ? -16.844 -18.078 -25.25 1 97.56 201 LEU A N 1
ATOM 1553 C CA . LEU A 1 201 ? -16.688 -17.094 -24.188 1 97.56 201 LEU A CA 1
ATOM 1554 C C . LEU A 1 201 ? -15.984 -15.844 -24.688 1 97.56 201 LEU A C 1
ATOM 1556 O O . LEU A 1 201 ? -16.391 -14.727 -24.375 1 97.56 201 LEU A O 1
ATOM 1560 N N . LYS A 1 202 ? -14.898 -16.031 -25.406 1 97.38 202 LYS A N 1
ATOM 1561 C CA . LYS A 1 202 ? -14.172 -14.906 -26 1 97.38 202 LYS A CA 1
ATOM 1562 C C . LYS A 1 202 ? -15.07 -14.086 -26.922 1 97.38 202 LYS A C 1
ATOM 1564 O O . LYS A 1 202 ? -15.031 -12.859 -26.891 1 97.38 202 LYS A O 1
ATOM 1569 N N . ALA A 1 203 ? -15.828 -14.734 -27.688 1 97 203 ALA A N 1
ATOM 1570 C CA . ALA A 1 203 ? -16.75 -14.055 -28.594 1 97 203 ALA A CA 1
ATOM 1571 C C . ALA A 1 203 ? -17.75 -13.211 -27.828 1 97 203 ALA A C 1
ATOM 1573 O O . ALA A 1 203 ? -18.047 -12.078 -28.203 1 97 203 ALA A O 1
ATOM 1574 N N . GLU A 1 204 ? -18.266 -13.82 -26.797 1 96.38 204 GLU A N 1
ATOM 1575 C CA . GLU A 1 204 ? -19.25 -13.109 -25.969 1 96.38 204 GLU A CA 1
ATOM 1576 C C . GLU A 1 204 ? -18.625 -11.883 -25.312 1 96.38 204 GLU A C 1
ATOM 1578 O O . GLU A 1 204 ? -19.266 -10.828 -25.234 1 96.38 204 GLU A O 1
ATOM 1583 N N . ALA A 1 205 ? -17.438 -12.039 -24.781 1 96.56 205 ALA A N 1
ATOM 1584 C CA . ALA A 1 205 ? -16.734 -10.938 -24.125 1 96.56 205 ALA A CA 1
ATOM 1585 C C . ALA A 1 205 ? -16.484 -9.789 -25.094 1 96.56 205 ALA A C 1
ATOM 1587 O O . ALA A 1 205 ? -16.453 -8.625 -24.703 1 96.56 205 ALA A O 1
ATOM 1588 N N . ASN A 1 206 ? -16.266 -10.117 -26.344 1 95.81 206 ASN A N 1
ATOM 1589 C CA . ASN A 1 206 ? -15.93 -9.109 -27.344 1 95.81 206 ASN A CA 1
ATOM 1590 C C . ASN A 1 206 ? -17.188 -8.602 -28.062 1 95.81 206 ASN A C 1
ATOM 1592 O O . ASN A 1 206 ? -17.094 -7.797 -28.984 1 95.81 206 ASN A O 1
ATOM 1596 N N . ARG A 1 207 ? -18.297 -9.039 -27.656 1 87.25 207 ARG A N 1
ATOM 1597 C CA . ARG A 1 207 ? -19.531 -8.602 -28.297 1 87.25 207 ARG A CA 1
ATOM 1598 C C . ARG A 1 207 ? -19.812 -7.137 -27.984 1 87.25 207 ARG A C 1
ATOM 1600 O O . ARG A 1 207 ? -19.578 -6.68 -26.859 1 87.25 207 ARG A O 1
ATOM 1607 N N . ARG A 1 208 ? -20.047 -6.332 -28.906 1 64.75 208 ARG A N 1
ATOM 1608 C CA . ARG A 1 208 ? -20.328 -4.91 -28.766 1 64.75 208 ARG A CA 1
ATOM 1609 C C . ARG A 1 208 ? -21.641 -4.684 -28.016 1 64.75 208 ARG A C 1
ATOM 1611 O O . ARG A 1 208 ? -22.672 -5.242 -28.375 1 64.75 208 ARG A O 1
ATOM 1618 N N . ALA A 1 209 ? -21.656 -4.531 -26.531 1 56.25 209 ALA A N 1
ATOM 1619 C CA . ALA A 1 209 ? -22.844 -4.285 -25.719 1 56.25 209 ALA A CA 1
ATOM 1620 C C . ALA A 1 209 ? -23.766 -3.264 -26.375 1 56.25 209 ALA A C 1
ATOM 1622 O O . ALA A 1 209 ? -23.297 -2.289 -26.969 1 56.25 209 ALA A O 1
ATOM 1623 N N . PRO A 1 210 ? -25.062 -3.516 -26.469 1 51.94 210 PRO A N 1
ATOM 1624 C CA . PRO A 1 210 ? -25.953 -2.4 -26.781 1 51.94 210 PRO A CA 1
ATOM 1625 C C . PRO A 1 210 ? -25.828 -1.244 -25.797 1 51.94 210 PRO A C 1
ATOM 1627 O O . PRO A 1 210 ? -25.328 -1.431 -24.688 1 51.94 210 PRO A O 1
ATOM 1630 N N . PRO A 1 211 ? -26.156 0.011 -26.062 1 42.91 211 PRO A N 1
ATOM 1631 C CA . PRO A 1 211 ? -26.062 1.177 -25.188 1 42.91 211 PRO A CA 1
ATOM 1632 C C . PRO A 1 211 ? -26.531 0.881 -23.766 1 42.91 211 PRO A C 1
ATOM 1634 O O . PRO A 1 211 ? -27.344 -0.016 -23.562 1 42.91 211 PRO A O 1
ATOM 1637 N N . GLU A 1 212 ? -25.844 1.237 -22.656 1 44.5 212 GLU A N 1
ATOM 1638 C CA . GLU A 1 212 ? -25.688 1.105 -21.219 1 44.5 212 GLU A CA 1
ATOM 1639 C C . GLU A 1 212 ? -27.016 1.208 -20.5 1 44.5 212 GLU A C 1
ATOM 1641 O O . GLU A 1 212 ? -27.062 1.341 -19.266 1 44.5 212 GLU A O 1
ATOM 1646 N N . ASN A 1 213 ? -28.234 1.32 -21.094 1 38.06 213 ASN A N 1
ATOM 1647 C CA . ASN A 1 213 ? -29.359 1.737 -20.266 1 38.06 213 ASN A CA 1
ATOM 1648 C C . ASN A 1 213 ? -29.781 0.632 -19.297 1 38.06 213 ASN A C 1
ATOM 1650 O O . ASN A 1 213 ? -30.953 0.554 -18.906 1 38.06 213 ASN A O 1
ATOM 1654 N N . GLN A 1 214 ? -29.156 -0.397 -19.047 1 40.5 214 GLN A N 1
ATOM 1655 C CA . GLN A 1 214 ? -29.891 -1.355 -18.234 1 40.5 214 GLN A CA 1
ATOM 1656 C C . GLN A 1 214 ? -29.703 -1.075 -16.75 1 40.5 214 GLN A C 1
ATOM 1658 O O . GLN A 1 214 ? -28.594 -1.16 -16.234 1 40.5 214 GLN A O 1
ATOM 1663 N N . ILE A 1 215 ? -30.516 -0.253 -16.094 1 39.53 215 ILE A N 1
ATOM 1664 C CA . ILE A 1 215 ? -30.578 0.064 -14.68 1 39.53 215 ILE A CA 1
ATOM 1665 C C . ILE A 1 215 ? -31 -1.178 -13.891 1 39.53 215 ILE A C 1
ATOM 1667 O O . ILE A 1 215 ? -32 -1.808 -14.203 1 39.53 215 ILE A O 1
ATOM 1671 N N . CYS A 1 216 ? -30.156 -1.824 -13.133 1 41.47 216 CYS A N 1
ATOM 1672 C CA . CYS A 1 216 ? -30.406 -2.98 -12.281 1 41.47 216 CYS A CA 1
ATOM 1673 C C . CYS A 1 216 ? -31.328 -2.607 -11.117 1 41.47 216 CYS A C 1
ATOM 1675 O O . CYS A 1 216 ? -31.062 -1.636 -10.406 1 41.47 216 CYS A O 1
ATOM 1677 N N . SER A 1 217 ? -32.688 -2.906 -11.078 1 36.69 217 SER A N 1
ATOM 1678 C CA . SER A 1 217 ? -33.594 -2.672 -9.953 1 36.69 217 SER A CA 1
ATOM 1679 C C . SER A 1 217 ? -33.125 -3.387 -8.695 1 36.69 217 SER A C 1
ATOM 1681 O O . SER A 1 217 ? -32.406 -4.387 -8.781 1 36.69 217 SER A O 1
ATOM 1683 N N . GLU A 1 218 ? -33.281 -2.826 -7.684 1 38.22 218 GLU A N 1
ATOM 1684 C CA . GLU A 1 218 ? -32.969 -3.348 -6.359 1 38.22 218 GLU A CA 1
ATOM 1685 C C . GLU A 1 218 ? -33.438 -4.789 -6.199 1 38.22 218 GLU A C 1
ATOM 1687 O O . GLU A 1 218 ? -32.781 -5.59 -5.52 1 38.22 218 GLU A O 1
ATOM 1692 N N . ASP A 1 219 ? -35.062 -5.176 -6.219 1 32.81 219 ASP A N 1
ATOM 1693 C CA . ASP A 1 219 ? -35.688 -6.477 -5.992 1 32.81 219 ASP A CA 1
ATOM 1694 C C . ASP A 1 219 ? -35.438 -7.414 -7.172 1 32.81 219 ASP A C 1
ATOM 1696 O O . ASP A 1 219 ? -35.281 -6.965 -8.312 1 32.81 219 ASP A O 1
ATOM 1700 N N . GLY A 1 220 ? -35.469 -8.938 -7.176 1 32.19 220 GLY A N 1
ATOM 1701 C CA . GLY A 1 220 ? -35.469 -10 -8.172 1 32.19 220 GLY A CA 1
ATOM 1702 C C . GLY A 1 220 ? -35.781 -9.5 -9.57 1 32.19 220 GLY A C 1
ATOM 1703 O O . GLY A 1 220 ? -36 -10.297 -10.492 1 32.19 220 GLY A O 1
ATOM 1704 N N . CYS A 1 221 ? -36.656 -8.266 -9.828 1 27.8 221 CYS A N 1
ATOM 1705 C CA . CYS A 1 221 ? -37.812 -7.684 -10.469 1 27.8 221 CYS A CA 1
ATOM 1706 C C . CYS A 1 221 ? -37.469 -7.137 -11.852 1 27.8 221 CYS A C 1
ATOM 1708 O O . CYS A 1 221 ? -36.312 -6.828 -12.125 1 27.8 221 CYS A O 1
ATOM 1710 N N . SER A 1 222 ? -38.625 -6.945 -12.758 1 26.72 222 SER A N 1
ATOM 1711 C CA . SER A 1 222 ? -39 -6.668 -14.133 1 26.72 222 SER A CA 1
ATOM 1712 C C . SER A 1 222 ? -38.531 -5.289 -14.578 1 26.72 222 SER A C 1
ATOM 1714 O O . SER A 1 222 ? -38.781 -4.289 -13.898 1 26.72 222 SER A O 1
ATOM 1716 N N . ALA A 1 223 ? -37.469 -5.156 -15.227 1 30.09 223 ALA A N 1
ATOM 1717 C CA . ALA A 1 223 ? -37.062 -4 -16.031 1 30.09 223 ALA A CA 1
ATOM 1718 C C . ALA A 1 223 ? -38.281 -3.387 -16.75 1 30.09 223 ALA A C 1
ATOM 1720 O O . ALA A 1 223 ? -38.844 -3.998 -17.656 1 30.09 223 ALA A O 1
ATOM 1721 N N . VAL A 1 224 ? -39.25 -2.57 -15.953 1 25.03 224 VAL A N 1
ATOM 1722 C CA . VAL A 1 224 ? -40.219 -1.791 -16.703 1 25.03 224 VAL A CA 1
ATOM 1723 C C . VAL A 1 224 ? -39.531 -0.946 -17.766 1 25.03 224 VAL A C 1
ATOM 1725 O O . VAL A 1 224 ? -38.5 -0.328 -17.484 1 25.03 224 VAL A O 1
ATOM 1728 N N . GLU A 1 225 ? -39.844 -1.186 -19 1 28.88 225 GLU A N 1
ATOM 1729 C CA . GLU A 1 225 ? -39.656 -0.515 -20.281 1 28.88 225 GLU A CA 1
ATOM 1730 C C . GLU A 1 225 ? -40 0.97 -20.188 1 28.88 225 GLU A C 1
ATOM 1732 O O . GLU A 1 225 ? -41.156 1.343 -20.141 1 28.88 225 GLU A O 1
ATOM 1737 N N . LEU A 1 226 ? -39.531 1.748 -19.188 1 25.31 226 LEU A N 1
ATOM 1738 C CA . LEU A 1 226 ? -39.938 3.127 -19.406 1 25.31 226 LEU A CA 1
ATOM 1739 C C . LEU A 1 226 ? -39.562 3.594 -20.812 1 25.31 226 LEU A C 1
ATOM 1741 O O . LEU A 1 226 ? -38.375 3.652 -21.141 1 25.31 226 LEU A O 1
ATOM 1745 N N . MET A 1 227 ? -40.5 3.477 -21.797 1 24.27 227 MET A N 1
ATOM 1746 C CA . MET A 1 227 ? -40.625 4.059 -23.125 1 24.27 227 MET A CA 1
ATOM 1747 C C . MET A 1 227 ? -40.531 5.578 -23.062 1 24.27 227 MET A C 1
ATOM 1749 O O . MET A 1 227 ? -41.531 6.254 -22.781 1 24.27 227 MET A O 1
ATOM 1753 N N . ALA A 1 228 ? -39.688 6.277 -22.328 1 24.05 228 ALA A N 1
ATOM 1754 C CA . ALA A 1 228 ? -39.75 7.703 -22.641 1 24.05 228 ALA A CA 1
ATOM 1755 C C . ALA A 1 228 ? -39.656 7.934 -24.141 1 24.05 228 ALA A C 1
ATOM 1757 O O . ALA A 1 228 ? -38.719 7.504 -24.797 1 24.05 228 ALA A O 1
ATOM 1758 N N . LYS A 1 229 ? -40.812 8.133 -24.812 1 25.92 229 LYS A N 1
ATOM 1759 C CA . LYS A 1 229 ? -41.062 8.789 -26.094 1 25.92 229 LYS A CA 1
ATOM 1760 C C . LYS A 1 229 ? -40.281 10.109 -26.203 1 25.92 229 LYS A C 1
ATOM 1762 O O . LYS A 1 229 ? -40.656 11.094 -25.562 1 25.92 229 LYS A O 1
ATOM 1767 N N . MET A 1 230 ? -38.938 10.133 -26.203 1 23.08 230 MET A N 1
ATOM 1768 C CA . MET A 1 230 ? -38.125 11.297 -26.594 1 23.08 230 MET A CA 1
ATOM 1769 C C . MET A 1 230 ? -38.688 11.938 -27.859 1 23.08 230 MET A C 1
ATOM 1771 O O . MET A 1 230 ? -38.969 11.25 -28.859 1 23.08 230 MET A O 1
ATOM 1775 N N . SER A 1 231 ? -39.438 13.031 -27.672 1 24.66 231 SER A N 1
ATOM 1776 C CA . SER A 1 231 ? -39.844 14.008 -28.688 1 24.66 231 SER A CA 1
ATOM 1777 C C . SER A 1 231 ? -38.688 14.273 -29.672 1 24.66 231 SER A C 1
ATOM 1779 O O . SER A 1 231 ? -37.531 14.055 -29.359 1 24.66 231 SER A O 1
ATOM 1781 N N . ASN A 1 232 ? -39.062 14.625 -30.984 1 25.09 232 ASN A N 1
ATOM 1782 C CA . ASN A 1 232 ? -38.531 14.852 -32.312 1 25.09 232 ASN A CA 1
ATOM 1783 C C . ASN A 1 232 ? -37.531 15.984 -32.344 1 25.09 232 ASN A C 1
ATOM 1785 O O . ASN A 1 232 ? -37.188 16.516 -33.406 1 25.09 232 ASN A O 1
ATOM 1789 N N . ASP A 1 233 ? -37.281 16.719 -31.266 1 26.48 233 ASP A N 1
ATOM 1790 C CA . ASP A 1 233 ? -36.625 17.922 -31.75 1 26.48 233 ASP A CA 1
ATOM 1791 C C . ASP A 1 233 ? -35.281 17.594 -32.438 1 26.48 233 ASP A C 1
ATOM 1793 O O . ASP A 1 233 ? -34.5 16.781 -31.906 1 26.48 233 ASP A O 1
ATOM 1797 N N . THR A 1 234 ? -35.094 17.828 -33.781 1 24.12 234 THR A N 1
ATOM 1798 C CA . THR A 1 234 ? -34.25 17.641 -34.938 1 24.12 234 THR A CA 1
ATOM 1799 C C . THR A 1 234 ? -32.812 18.031 -34.594 1 24.12 234 THR A C 1
ATOM 1801 O O . THR A 1 234 ? -31.859 17.344 -35.031 1 24.12 234 THR A O 1
ATOM 1804 N N . LYS A 1 235 ? -32.531 19.328 -34.219 1 26.06 235 LYS A N 1
ATOM 1805 C CA . LYS A 1 235 ? -31.359 19.984 -34.75 1 26.06 235 LYS A CA 1
ATOM 1806 C C . LYS A 1 235 ? -30.094 19.5 -34.062 1 26.06 235 LYS A C 1
ATOM 1808 O O . LYS A 1 235 ? -29.016 20.062 -34.25 1 26.06 235 LYS A O 1
ATOM 1813 N N . LEU A 1 236 ? -30.188 18.875 -32.906 1 21.97 236 LEU A N 1
ATOM 1814 C CA . LEU A 1 236 ? -28.828 18.828 -32.375 1 21.97 236 LEU A CA 1
ATOM 1815 C C . LEU A 1 236 ? -27.953 17.875 -33.188 1 21.97 236 LEU A C 1
ATOM 1817 O O . LEU A 1 236 ? -28.172 16.656 -33.188 1 21.97 236 LEU A O 1
ATOM 1821 N N . LYS A 1 237 ? -27.5 18.438 -34.281 1 26.8 237 LYS A N 1
ATOM 1822 C CA . LYS A 1 237 ? -26.375 17.828 -35 1 26.8 237 LYS A CA 1
ATOM 1823 C C . LYS A 1 237 ? -25.297 17.359 -34.031 1 26.8 237 LYS A C 1
ATOM 1825 O O . LYS A 1 237 ? -24.719 18.172 -33.281 1 26.8 237 LYS A O 1
ATOM 1830 N N . THR A 1 238 ? -25.484 16.234 -33.562 1 26.19 238 THR A N 1
ATOM 1831 C CA . THR A 1 238 ? -24.531 15.5 -32.75 1 26.19 238 THR A CA 1
ATOM 1832 C C . THR A 1 238 ? -23.125 15.555 -33.344 1 26.19 238 THR A C 1
ATOM 1834 O O . THR A 1 238 ? -22.906 15.062 -34.469 1 26.19 238 THR A O 1
ATOM 1837 N N . VAL A 1 239 ? -22.516 16.703 -33.406 1 27.19 239 VAL A N 1
ATOM 1838 C CA . VAL A 1 239 ? -21.109 16.688 -33.781 1 27.19 239 VAL A CA 1
ATOM 1839 C C . VAL A 1 239 ? -20.422 15.477 -33.156 1 27.19 239 VAL A C 1
ATOM 1841 O O . VAL A 1 239 ? -20.266 15.414 -31.922 1 27.19 239 VAL A O 1
ATOM 1844 N N . ALA A 1 240 ? -20.766 14.289 -33.531 1 29.72 240 ALA A N 1
ATOM 1845 C CA . ALA A 1 240 ? -19.953 13.078 -33.406 1 29.72 240 ALA A CA 1
ATOM 1846 C C . ALA A 1 240 ? -18.484 13.367 -33.688 1 29.72 240 ALA A C 1
ATOM 1848 O O . ALA A 1 240 ? -18.047 13.312 -34.844 1 29.72 240 ALA A O 1
ATOM 1849 N N . GLU A 1 241 ? -18 14.477 -33.25 1 31.7 241 GLU A N 1
ATOM 1850 C CA . GLU A 1 241 ? -16.547 14.625 -33.406 1 31.7 241 GLU A CA 1
ATOM 1851 C C . GLU A 1 241 ? -15.828 13.32 -33.062 1 31.7 241 GLU A C 1
ATOM 1853 O O . GLU A 1 241 ? -16.281 12.555 -32.219 1 31.7 241 GLU A O 1
ATOM 1858 N N . ASN A 1 242 ? -14.984 12.852 -34.031 1 29.36 242 ASN A N 1
ATOM 1859 C CA . ASN A 1 242 ? -14.008 11.766 -34.094 1 29.36 242 ASN A CA 1
ATOM 1860 C C . ASN A 1 242 ? -13.289 11.609 -32.75 1 29.36 242 ASN A C 1
ATOM 1862 O O . ASN A 1 242 ? -12.336 12.328 -32.469 1 29.36 242 ASN A O 1
ATOM 1866 N N . LYS A 1 243 ? -13.938 11.547 -31.75 1 35.31 243 LYS A N 1
ATOM 1867 C CA . LYS A 1 243 ? -13.094 11.109 -30.641 1 35.31 243 LYS A CA 1
ATOM 1868 C C . LYS A 1 243 ? -12.148 9.992 -31.078 1 35.31 243 LYS A C 1
ATOM 1870 O O . LYS A 1 243 ? -12.555 9.07 -31.781 1 35.31 243 LYS A O 1
ATOM 1875 N N . PRO A 1 244 ? -10.828 10.219 -31.172 1 36.59 244 PRO A N 1
ATOM 1876 C CA . PRO A 1 244 ? -9.953 9.102 -31.531 1 36.59 244 PRO A CA 1
ATOM 1877 C C . PRO A 1 244 ? -10.5 7.746 -31.094 1 36.59 244 PRO A C 1
ATOM 1879 O O . PRO A 1 244 ? -11.055 7.629 -30 1 36.59 244 PRO A O 1
ATOM 1882 N N . HIS A 1 245 ? -11.164 6.965 -31.938 1 36.97 245 HIS A N 1
ATOM 1883 C CA . HIS A 1 245 ? -11.547 5.57 -31.734 1 36.97 245 HIS A CA 1
ATOM 1884 C C . HIS A 1 245 ? -10.641 4.887 -30.719 1 36.97 245 HIS A C 1
ATOM 1886 O O . HIS A 1 245 ? -9.422 4.797 -30.938 1 36.97 245 HIS A O 1
ATOM 1892 N N . SER A 1 246 ? -10.805 5.137 -29.578 1 42.59 246 SER A N 1
ATOM 1893 C CA . SER A 1 246 ? -10.094 4.262 -28.656 1 42.59 246 SER A CA 1
ATOM 1894 C C . SER A 1 246 ? -9.859 2.883 -29.25 1 42.59 246 SER A C 1
ATOM 1896 O O . SER A 1 246 ? -10.797 2.244 -29.75 1 42.59 246 SER A O 1
ATOM 1898 N N . GLU A 1 247 ? -8.898 2.643 -30.047 1 48.22 247 GLU A N 1
ATOM 1899 C CA . GLU A 1 247 ? -8.523 1.335 -30.578 1 48.22 247 GLU A CA 1
ATOM 1900 C C . GLU A 1 247 ? -9.125 0.209 -29.75 1 48.22 247 GLU A C 1
ATOM 1902 O O . GLU A 1 247 ? -8.898 0.133 -28.531 1 48.22 247 GLU A O 1
ATOM 1907 N N . ILE A 1 248 ? -10.328 -0.127 -30.062 1 53.78 248 ILE A N 1
ATOM 1908 C CA . ILE A 1 248 ? -11.008 -1.269 -29.469 1 53.78 248 ILE A CA 1
ATOM 1909 C C . ILE A 1 248 ? -10.039 -2.443 -29.359 1 53.78 248 ILE A C 1
ATOM 1911 O O . ILE A 1 248 ? -9.648 -3.035 -30.359 1 53.78 248 ILE A O 1
ATOM 1915 N N . VAL A 1 249 ? -9.242 -2.492 -28.375 1 76.19 249 VAL A N 1
ATOM 1916 C CA . VAL A 1 249 ? -8.312 -3.594 -28.172 1 76.19 249 VAL A CA 1
ATOM 1917 C C . VAL A 1 249 ? -9.078 -4.863 -27.812 1 76.19 249 VAL A C 1
ATOM 1919 O O . VAL A 1 249 ? -10.008 -4.82 -27 1 76.19 249 VAL A O 1
ATOM 1922 N N . GLU A 1 250 ? -8.914 -5.91 -28.594 1 90.44 250 GLU A N 1
ATOM 1923 C CA . GLU A 1 250 ? -9.555 -7.215 -28.469 1 90.44 250 GLU A CA 1
ATOM 1924 C C . GLU A 1 250 ? -9.289 -7.828 -27.094 1 90.44 250 GLU A C 1
ATOM 1926 O O . GLU A 1 250 ? -8.172 -7.766 -26.594 1 90.44 250 GLU A O 1
ATOM 1931 N N . ILE A 1 251 ? -10.344 -8.328 -26.516 1 96.12 251 ILE A N 1
ATOM 1932 C CA . ILE A 1 251 ? -10.266 -9.078 -25.266 1 96.12 251 ILE A CA 1
ATOM 1933 C C . ILE A 1 251 ? -9.75 -10.484 -25.531 1 96.12 251 ILE A C 1
ATOM 1935 O O . ILE A 1 251 ? -10.258 -11.18 -26.422 1 96.12 251 ILE A O 1
ATOM 1939 N N . SER A 1 252 ? -8.727 -10.898 -24.859 1 95.5 252 SER A N 1
ATOM 1940 C CA . SER A 1 252 ? -8.125 -12.219 -25.062 1 95.5 252 SER A CA 1
ATOM 1941 C C . SER A 1 252 ? -8.977 -13.312 -24.422 1 95.5 252 SER A C 1
ATOM 1943 O O . SER A 1 252 ? -9.875 -13.031 -23.641 1 95.5 252 SER A O 1
ATOM 1945 N N . SER A 1 253 ? -8.703 -14.594 -24.781 1 96.38 253 SER A N 1
ATOM 1946 C CA . SER A 1 253 ? -9.359 -15.758 -24.203 1 96.38 253 SER A CA 1
ATOM 1947 C C . SER A 1 253 ? -9.18 -15.797 -22.688 1 96.38 253 SER A C 1
ATOM 1949 O O . SER A 1 253 ? -10.141 -16.047 -21.953 1 96.38 253 SER A O 1
ATOM 1951 N N . PHE A 1 254 ? -7.996 -15.531 -22.281 1 96 254 PHE A N 1
ATOM 1952 C CA . PHE A 1 254 ? -7.691 -15.586 -20.859 1 96 254 PHE A CA 1
ATOM 1953 C C . PHE A 1 254 ? -8.445 -14.5 -20.109 1 96 254 PHE A C 1
ATOM 1955 O O . PHE A 1 254 ? -8.984 -14.75 -19.016 1 96 254 PHE A O 1
ATOM 1962 N N . GLN A 1 255 ? -8.453 -13.297 -20.578 1 96.44 255 GLN A N 1
ATOM 1963 C CA . GLN A 1 255 ? -9.188 -12.203 -19.953 1 96.44 255 GLN A CA 1
ATOM 1964 C C . GLN A 1 255 ? -10.68 -12.516 -19.875 1 96.44 255 GLN A C 1
ATOM 1966 O O . GLN A 1 255 ? -11.344 -12.148 -18.906 1 96.44 255 GLN A O 1
ATOM 1971 N N . SER A 1 256 ? -11.195 -13.156 -20.938 1 97.88 256 SER A N 1
ATOM 1972 C CA . SER A 1 256 ? -12.594 -13.555 -20.938 1 97.88 256 SER A CA 1
ATOM 1973 C C . SER A 1 256 ? -12.891 -14.547 -19.812 1 97.88 256 SER A C 1
ATOM 1975 O O . SER A 1 256 ? -13.914 -14.43 -19.141 1 97.88 256 SER A O 1
ATOM 1977 N N . LEU A 1 257 ? -12.023 -15.469 -19.656 1 98.19 257 LEU A N 1
ATOM 1978 C CA . LEU A 1 257 ? -12.164 -16.438 -18.578 1 98.19 257 LEU A CA 1
ATOM 1979 C C . LEU A 1 257 ? -12.109 -15.758 -17.219 1 98.19 257 LEU A C 1
ATOM 1981 O O . LEU A 1 257 ? -12.898 -16.078 -16.328 1 98.19 257 LEU A O 1
ATOM 1985 N N . CYS A 1 258 ? -11.156 -14.844 -17.047 1 98.19 258 CYS A N 1
ATOM 1986 C CA . CYS A 1 258 ? -11.023 -14.094 -15.805 1 98.19 258 CYS A CA 1
ATOM 1987 C C . CYS A 1 258 ? -12.289 -13.297 -15.508 1 98.19 258 CYS A C 1
ATOM 1989 O O . CYS A 1 258 ? -12.75 -13.25 -14.367 1 98.19 258 CYS A O 1
ATOM 1991 N N . ALA A 1 259 ? -12.82 -12.688 -16.516 1 98.12 259 ALA A N 1
ATOM 1992 C CA . ALA A 1 259 ? -14.039 -11.898 -16.359 1 98.12 259 ALA A CA 1
ATOM 1993 C C . ALA A 1 259 ? -15.203 -12.773 -15.922 1 98.12 259 ALA A C 1
ATOM 1995 O O . ALA A 1 259 ? -15.969 -12.406 -15.023 1 98.12 259 ALA A O 1
ATOM 1996 N N . LEU A 1 260 ? -15.375 -13.891 -16.594 1 98.5 260 LEU A N 1
ATOM 1997 C CA . LEU A 1 260 ? -16.438 -14.828 -16.234 1 98.5 260 LEU A CA 1
ATOM 1998 C C . LEU A 1 260 ? -16.328 -15.25 -14.781 1 98.5 260 LEU A C 1
ATOM 2000 O O . LEU A 1 260 ? -17.328 -15.266 -14.055 1 98.5 260 LEU A O 1
ATOM 2004 N N . THR A 1 261 ? -15.148 -15.57 -14.391 1 98.31 261 THR A N 1
ATOM 2005 C CA . THR A 1 261 ? -14.922 -16.078 -13.039 1 98.31 261 THR A CA 1
ATOM 2006 C C . THR A 1 261 ? -15.148 -14.969 -12.016 1 98.31 261 THR A C 1
ATOM 2008 O O . THR A 1 261 ? -15.719 -15.211 -10.945 1 98.31 261 THR A O 1
ATOM 2011 N N . TRP A 1 262 ? -14.633 -13.789 -12.305 1 98.5 262 TRP A N 1
ATOM 2012 C CA . TRP A 1 262 ? -14.859 -12.641 -11.43 1 98.5 262 TRP A CA 1
ATOM 2013 C C . TRP A 1 262 ? -16.344 -12.438 -11.18 1 98.5 262 TRP A C 1
ATOM 2015 O O . TRP A 1 262 ? -16.781 -12.328 -10.031 1 98.5 262 TRP A O 1
ATOM 2025 N N . ARG A 1 263 ? -17.141 -12.445 -12.227 1 98.19 263 ARG A N 1
ATOM 2026 C CA . ARG A 1 263 ? -18.594 -12.234 -12.148 1 98.19 263 ARG A CA 1
ATOM 2027 C C . ARG A 1 263 ? -19.266 -13.352 -11.359 1 98.19 263 ARG A C 1
ATOM 2029 O O . ARG A 1 263 ? -20.031 -13.086 -10.43 1 98.19 263 ARG A O 1
ATOM 2036 N N . ALA A 1 264 ? -18.969 -14.531 -11.734 1 98.5 264 ALA A N 1
ATOM 2037 C CA . ALA A 1 264 ? -19.641 -15.695 -11.148 1 98.5 264 ALA A CA 1
ATOM 2038 C C . ALA A 1 264 ? -19.328 -15.812 -9.664 1 98.5 264 ALA A C 1
ATOM 2040 O O . ALA A 1 264 ? -20.219 -16.078 -8.852 1 98.5 264 ALA A O 1
ATOM 2041 N N . VAL A 1 265 ? -18.047 -15.641 -9.273 1 98.62 265 VAL A N 1
ATOM 2042 C CA . VAL A 1 265 ? -17.672 -15.773 -7.875 1 98.62 265 VAL A CA 1
ATOM 2043 C C . VAL A 1 265 ? -18.266 -14.633 -7.059 1 98.62 265 VAL A C 1
ATOM 2045 O O . VAL A 1 265 ? -18.688 -14.828 -5.918 1 98.62 265 VAL A O 1
ATOM 2048 N N . THR A 1 266 ? -18.172 -13.43 -7.641 1 98.06 266 THR A N 1
ATOM 2049 C CA . THR A 1 266 ? -18.797 -12.305 -6.949 1 98.06 266 THR A CA 1
ATOM 2050 C C . THR A 1 266 ? -20.266 -12.586 -6.684 1 98.06 266 THR A C 1
ATOM 2052 O O . THR A 1 266 ? -20.766 -12.328 -5.586 1 98.06 266 THR A O 1
ATOM 2055 N N . ARG A 1 267 ? -21 -13.117 -7.629 1 97.62 267 ARG A N 1
ATOM 2056 C CA . ARG A 1 267 ? -22.406 -13.5 -7.465 1 97.62 267 ARG A CA 1
ATOM 2057 C C . ARG A 1 267 ? -22.547 -14.586 -6.406 1 97.62 267 ARG A C 1
ATOM 2059 O O . ARG A 1 267 ? -23.453 -14.531 -5.57 1 97.62 267 ARG A O 1
ATOM 2066 N N . ALA A 1 268 ? -21.688 -15.516 -6.465 1 98.25 268 ALA A N 1
ATOM 2067 C CA . ALA A 1 268 ? -21.734 -16.672 -5.566 1 98.25 268 ALA A CA 1
ATOM 2068 C C . ALA A 1 268 ? -21.562 -16.234 -4.113 1 98.25 268 ALA A C 1
ATOM 2070 O O . ALA A 1 268 ? -22.125 -16.844 -3.203 1 98.25 268 ALA A O 1
ATOM 2071 N N . ARG A 1 269 ? -20.797 -15.203 -3.852 1 97.5 269 ARG A N 1
ATOM 2072 C CA . ARG A 1 269 ? -20.469 -14.75 -2.504 1 97.5 269 ARG A CA 1
ATOM 2073 C C . ARG A 1 269 ? -21.625 -13.969 -1.888 1 97.5 269 ARG A C 1
ATOM 2075 O O . ARG A 1 269 ? -21.672 -13.781 -0.671 1 97.5 269 ARG A O 1
ATOM 2082 N N . LYS A 1 270 ? -22.5 -13.484 -2.674 1 95.31 270 LYS A N 1
ATOM 2083 C CA . LYS A 1 270 ? -23.672 -12.742 -2.221 1 95.31 270 LYS A CA 1
ATOM 2084 C C . LYS A 1 270 ? -23.281 -11.562 -1.331 1 95.31 270 LYS A C 1
ATOM 2086 O O . LYS A 1 270 ? -23.844 -11.375 -0.251 1 95.31 270 LYS A O 1
ATOM 2091 N N . ILE A 1 271 ? -22.25 -10.891 -1.732 1 91.88 271 ILE A N 1
ATOM 2092 C CA . ILE A 1 271 ? -21.828 -9.719 -0.976 1 91.88 271 ILE A CA 1
ATOM 2093 C C . ILE A 1 271 ? -22.734 -8.539 -1.295 1 91.88 271 ILE A C 1
ATOM 2095 O O . ILE A 1 271 ? -23.406 -8.531 -2.324 1 91.88 271 ILE A O 1
ATOM 2099 N N . PRO A 1 272 ? -22.797 -7.547 -0.354 1 89 272 PRO A N 1
ATOM 2100 C CA . PRO A 1 272 ? -23.609 -6.359 -0.654 1 89 272 PRO A CA 1
ATOM 2101 C C . PRO A 1 272 ? -23.219 -5.703 -1.978 1 89 272 PRO A C 1
ATOM 2103 O O . PRO A 1 272 ? -22.031 -5.617 -2.305 1 89 272 PRO A O 1
ATOM 2106 N N .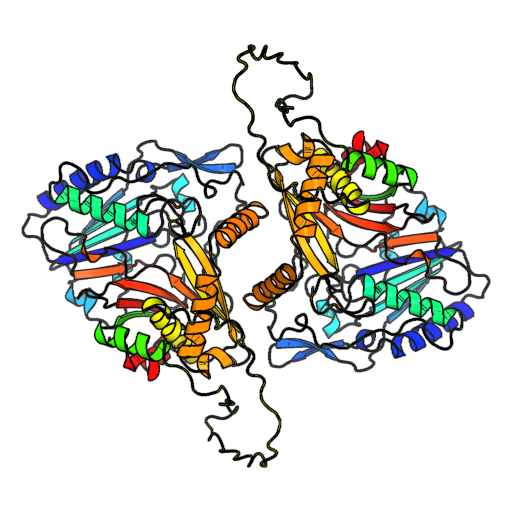 LEU A 1 273 ? -24.188 -5.273 -2.738 1 89.25 273 LEU A N 1
ATOM 2107 C CA . LEU A 1 273 ? -24 -4.734 -4.078 1 89.25 273 LEU A CA 1
ATOM 2108 C C . LEU A 1 273 ? -23.109 -3.494 -4.043 1 89.25 273 LEU A C 1
ATOM 2110 O O . LEU A 1 273 ? -22.391 -3.207 -5.012 1 89.25 273 LEU A O 1
ATOM 2114 N N . SER A 1 274 ? -23.062 -2.793 -2.998 1 83.94 274 SER A N 1
ATOM 2115 C CA . SER A 1 274 ? -22.281 -1.566 -2.887 1 83.94 274 SER A CA 1
ATOM 2116 C C . SER A 1 274 ? -20.828 -1.868 -2.531 1 83.94 274 SER A C 1
ATOM 2118 O O . SER A 1 274 ? -19.969 -0.999 -2.646 1 83.94 274 SER A O 1
ATOM 2120 N N . LYS A 1 275 ? -20.609 -3.076 -2.133 1 86 275 LYS A N 1
ATOM 2121 C CA . LYS A 1 275 ? -19.266 -3.449 -1.723 1 86 275 LYS A CA 1
ATOM 2122 C C . LYS A 1 275 ? -18.328 -3.547 -2.926 1 86 275 LYS A C 1
ATOM 2124 O O . LYS A 1 275 ? -18.719 -4.035 -3.986 1 86 275 LYS A O 1
ATOM 2129 N N . THR A 1 276 ? -17.141 -3.111 -2.723 1 88.94 276 THR A N 1
ATOM 2130 C CA . THR A 1 276 ? -16.109 -3.221 -3.762 1 88.94 276 THR A CA 1
ATOM 2131 C C . THR A 1 276 ? -15.578 -4.648 -3.844 1 88.94 276 THR A C 1
ATOM 2133 O O . THR A 1 276 ? -15.312 -5.277 -2.818 1 88.94 276 THR A O 1
ATOM 2136 N N . THR A 1 277 ? -15.539 -5.156 -5.012 1 94.38 277 THR A N 1
ATOM 2137 C CA . THR A 1 277 ? -14.875 -6.43 -5.27 1 94.38 277 THR A CA 1
ATOM 2138 C C . THR A 1 277 ? -13.602 -6.219 -6.086 1 94.38 277 THR A C 1
ATOM 2140 O O . THR A 1 277 ? -13.539 -5.32 -6.926 1 94.38 277 THR A O 1
ATOM 2143 N N . THR A 1 278 ? -12.594 -7.031 -5.754 1 94.81 278 THR A N 1
ATOM 2144 C CA . THR A 1 278 ? -11.273 -6.863 -6.355 1 94.81 278 THR A CA 1
ATOM 2145 C C . THR A 1 278 ? -10.852 -8.125 -7.102 1 94.81 278 THR A C 1
ATOM 2147 O O . THR A 1 278 ? -10.984 -9.234 -6.578 1 94.81 278 THR A O 1
ATOM 2150 N N . PHE A 1 279 ? -10.43 -7.98 -8.32 1 96.94 279 PHE A N 1
ATOM 2151 C CA . PHE A 1 279 ? -9.789 -9.047 -9.078 1 96.94 279 PHE A CA 1
ATOM 2152 C C . PHE A 1 279 ? -8.289 -8.812 -9.203 1 96.94 279 PHE A C 1
ATOM 2154 O O . PHE A 1 279 ? -7.859 -7.887 -9.898 1 96.94 279 PHE A O 1
ATOM 2161 N N . ARG A 1 280 ? -7.52 -9.672 -8.586 1 96.31 280 ARG A N 1
ATOM 2162 C CA . ARG A 1 280 ? -6.066 -9.57 -8.625 1 96.31 280 ARG A CA 1
ATOM 2163 C C . ARG A 1 280 ? -5.473 -10.578 -9.609 1 96.31 280 ARG A C 1
ATOM 2165 O O . ARG A 1 280 ? -5.867 -11.742 -9.617 1 96.31 280 ARG A O 1
ATOM 2172 N N . MET A 1 281 ? -4.551 -10.102 -10.367 1 95.25 281 MET A N 1
ATOM 2173 C CA . MET A 1 281 ? -3.93 -10.977 -11.359 1 95.25 281 MET A CA 1
ATOM 2174 C C . MET A 1 281 ? -2.408 -10.914 -11.258 1 95.25 281 MET A C 1
ATOM 2176 O O . MET A 1 281 ? -1.833 -9.836 -11.125 1 95.25 281 MET A O 1
ATOM 2180 N N . ALA A 1 282 ? -1.819 -12.078 -11.289 1 94.5 282 ALA A N 1
ATOM 2181 C CA . ALA A 1 282 ? -0.367 -12.133 -11.438 1 94.5 282 ALA A CA 1
ATOM 2182 C C . ALA A 1 282 ? 0.047 -11.859 -12.875 1 94.5 282 ALA A C 1
ATOM 2184 O O . ALA A 1 282 ? -0.586 -12.352 -13.812 1 94.5 282 ALA A O 1
ATOM 2185 N N . VAL A 1 283 ? 1.101 -11.07 -13.047 1 94.06 283 VAL A N 1
ATOM 2186 C CA . VAL A 1 283 ? 1.548 -10.711 -14.391 1 94.06 283 VAL A CA 1
ATOM 2187 C C . VAL A 1 283 ? 3.029 -11.047 -14.547 1 94.06 283 VAL A C 1
ATOM 2189 O O . VAL A 1 283 ? 3.842 -10.719 -13.68 1 94.06 283 VAL A O 1
ATOM 2192 N N . ASN A 1 284 ? 3.293 -11.766 -15.578 1 95.25 284 ASN A N 1
ATOM 2193 C CA . ASN A 1 284 ? 4.676 -11.984 -15.992 1 95.25 284 ASN A CA 1
ATOM 2194 C C . ASN A 1 284 ? 5.277 -10.727 -16.609 1 95.25 284 ASN A C 1
ATOM 2196 O O . ASN A 1 284 ? 4.852 -10.289 -17.688 1 95.25 284 ASN A O 1
ATOM 2200 N N . VAL A 1 285 ? 6.328 -10.18 -16.047 1 96.25 285 VAL A N 1
ATOM 2201 C CA . VAL A 1 285 ? 6.773 -8.859 -16.484 1 96.25 285 VAL A CA 1
ATOM 2202 C C . VAL A 1 285 ? 7.938 -9 -17.469 1 96.25 285 VAL A C 1
ATOM 2204 O O . VAL A 1 285 ? 8.445 -8.008 -17.984 1 96.25 285 VAL A O 1
ATOM 2207 N N . ARG A 1 286 ? 8.422 -10.219 -17.75 1 95.69 286 ARG A N 1
ATOM 2208 C CA . ARG A 1 286 ? 9.57 -10.453 -18.609 1 95.69 286 ARG A CA 1
ATOM 2209 C C . ARG A 1 286 ? 9.391 -9.75 -19.953 1 95.69 286 ARG A C 1
ATOM 2211 O O . ARG A 1 286 ? 10.289 -9.055 -20.422 1 95.69 286 ARG A O 1
ATOM 2218 N N . SER A 1 287 ? 8.242 -9.875 -20.531 1 93.06 287 SER A N 1
ATOM 2219 C CA . SER A 1 287 ? 8.016 -9.328 -21.859 1 93.06 287 SER A CA 1
ATOM 2220 C C . SER A 1 287 ? 7.445 -7.914 -21.797 1 93.06 287 SER A C 1
ATOM 2222 O O . SER A 1 287 ? 7.34 -7.234 -22.812 1 93.06 287 SER A O 1
ATOM 2224 N N . ARG A 1 288 ? 7.113 -7.484 -20.641 1 93.06 288 ARG A N 1
ATOM 2225 C CA . ARG A 1 288 ? 6.496 -6.168 -20.484 1 93.06 288 ARG A CA 1
ATOM 2226 C C . ARG A 1 288 ? 7.547 -5.094 -20.234 1 93.06 288 ARG A C 1
ATOM 2228 O O . ARG A 1 288 ? 7.344 -3.928 -20.578 1 93.06 288 ARG A O 1
ATOM 2235 N N . MET A 1 289 ? 8.562 -5.527 -19.688 1 93.56 289 MET A N 1
ATOM 2236 C CA . MET A 1 289 ? 9.617 -4.582 -19.344 1 93.56 289 MET A CA 1
ATOM 2237 C C . MET A 1 289 ? 10.398 -4.164 -20.578 1 93.56 289 MET A C 1
ATOM 2239 O O . MET A 1 289 ? 10.484 -4.918 -21.547 1 93.56 289 MET A O 1
ATOM 2243 N N . GLU A 1 290 ? 10.961 -2.9 -20.5 1 93.25 290 GLU A N 1
ATOM 2244 C CA . GLU A 1 290 ? 11.93 -2.416 -21.469 1 93.25 290 GLU A CA 1
ATOM 2245 C C . GLU A 1 290 ? 13.234 -2.004 -20.797 1 93.25 290 GLU A C 1
ATOM 2247 O O . GLU A 1 290 ? 13.25 -1.069 -19.984 1 93.25 290 GLU A O 1
ATOM 2252 N N . PRO A 1 291 ? 14.344 -2.59 -21.25 1 92.94 291 PRO A N 1
ATOM 2253 C CA . PRO A 1 291 ? 14.43 -3.697 -22.203 1 92.94 291 PRO A CA 1
ATOM 2254 C C . PRO A 1 291 ? 13.75 -4.965 -21.703 1 92.94 291 PRO A C 1
ATOM 2256 O O . PRO A 1 291 ? 13.68 -5.191 -20.484 1 92.94 291 PRO A O 1
ATOM 2259 N N . LYS A 1 292 ? 13.359 -5.832 -22.594 1 94.88 292 LYS A N 1
ATOM 2260 C CA . LYS A 1 292 ? 12.688 -7.086 -22.25 1 94.88 292 LYS A CA 1
ATOM 2261 C C . LYS A 1 292 ? 13.664 -8.078 -21.641 1 94.88 292 LYS A C 1
ATOM 2263 O O . LYS A 1 292 ? 14.852 -8.086 -21.969 1 94.88 292 LYS A O 1
ATOM 2268 N N . LEU A 1 293 ? 13.008 -8.867 -20.781 1 93.69 293 LEU A N 1
ATOM 2269 C CA . LEU A 1 293 ? 13.766 -10.023 -20.312 1 93.69 293 LEU A CA 1
ATOM 2270 C C . LEU A 1 293 ? 13.523 -11.242 -21.188 1 93.69 293 LEU A C 1
ATOM 2272 O O . LEU A 1 293 ? 12.438 -11.398 -21.75 1 93.69 293 LEU A O 1
ATOM 2276 N N . GLY A 1 294 ? 14.484 -11.984 -21.422 1 91.62 294 GLY A N 1
ATOM 2277 C CA . GLY A 1 294 ? 14.305 -13.203 -22.203 1 91.62 294 GLY A CA 1
ATOM 2278 C C . GLY A 1 294 ? 13.352 -14.188 -21.547 1 91.62 294 GLY A C 1
ATOM 2279 O O . GLY A 1 294 ? 13.211 -14.203 -20.312 1 91.62 294 GLY A O 1
ATOM 2280 N N . ASP A 1 295 ? 12.727 -15 -22.328 1 91.56 295 ASP A N 1
ATOM 2281 C CA . ASP A 1 295 ? 11.773 -15.992 -21.844 1 91.56 295 ASP A CA 1
ATOM 2282 C C . ASP A 1 295 ? 12.445 -16.984 -20.906 1 91.56 295 ASP A C 1
ATOM 2284 O O . ASP A 1 295 ? 11.781 -17.609 -20.078 1 91.56 295 ASP A O 1
ATOM 2288 N N . ASN A 1 296 ? 13.703 -17.047 -21 1 95.19 296 ASN A N 1
ATOM 2289 C CA . ASN A 1 296 ? 14.43 -18.031 -20.203 1 95.19 296 ASN A CA 1
ATOM 2290 C C . ASN A 1 296 ? 15.008 -17.406 -18.938 1 95.19 296 ASN A C 1
ATOM 2292 O O . ASN A 1 296 ? 15.719 -18.062 -18.188 1 95.19 296 ASN A O 1
ATOM 2296 N N . TYR A 1 297 ? 14.672 -16.125 -18.75 1 97.06 297 TYR A N 1
ATOM 2297 C CA . TYR A 1 297 ? 15.062 -15.539 -17.469 1 97.06 297 TYR A CA 1
ATOM 2298 C C . TYR A 1 297 ? 14.609 -16.422 -16.312 1 97.06 297 TYR A C 1
ATOM 2300 O O . TYR A 1 297 ? 13.414 -16.672 -16.141 1 97.06 297 TYR A O 1
ATOM 2308 N N . PHE A 1 298 ? 15.547 -16.906 -15.5 1 97.56 298 PHE A N 1
ATOM 2309 C CA . PHE A 1 298 ? 15.211 -17.797 -14.391 1 97.56 298 PHE A CA 1
ATOM 2310 C C . PHE A 1 298 ? 15.156 -17.016 -13.078 1 97.56 298 PHE A C 1
ATOM 2312 O O . PHE A 1 298 ? 16.172 -16.5 -12.617 1 97.56 298 PHE A O 1
ATOM 2319 N N . GLY A 1 299 ? 14.031 -16.953 -12.5 1 96.81 299 GLY A N 1
ATOM 2320 C CA . GLY A 1 299 ? 13.773 -16.219 -11.273 1 96.81 299 GLY A CA 1
ATOM 2321 C C . GLY A 1 299 ? 12.297 -15.922 -11.062 1 96.81 299 GLY A C 1
ATOM 2322 O O . GLY A 1 299 ? 11.438 -16.625 -11.594 1 96.81 299 GLY A O 1
ATOM 2323 N N . ASN A 1 300 ? 12.023 -15.094 -10.188 1 96.44 300 ASN A N 1
ATOM 2324 C CA . ASN A 1 300 ? 10.664 -14.602 -9.953 1 96.44 300 ASN A CA 1
ATOM 2325 C C . ASN A 1 300 ? 10.461 -13.227 -10.586 1 96.4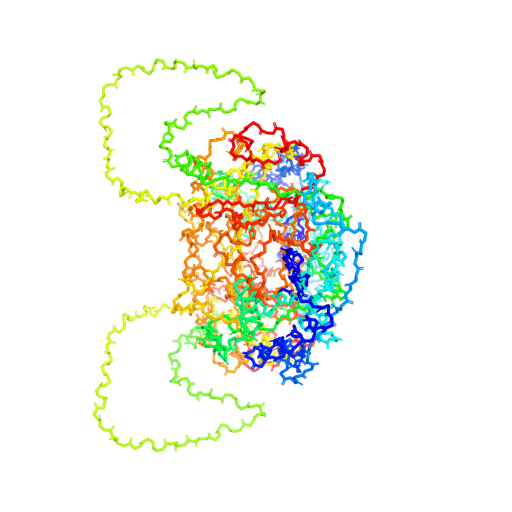4 300 ASN A C 1
ATOM 2327 O O . ASN A 1 300 ? 10.852 -12.211 -10.008 1 96.44 300 ASN A O 1
ATOM 2331 N N . ALA A 1 301 ? 9.836 -13.258 -11.719 1 96.75 301 ALA A N 1
ATOM 2332 C CA . ALA A 1 301 ? 9.586 -12.031 -12.469 1 96.75 301 ALA A CA 1
ATOM 2333 C C . ALA A 1 301 ? 8.086 -11.781 -12.625 1 96.75 301 ALA A C 1
ATOM 2335 O O . ALA A 1 301 ? 7.613 -11.516 -13.734 1 96.75 301 ALA A O 1
ATOM 2336 N N . ILE A 1 302 ? 7.383 -11.891 -11.516 1 96.25 302 ILE A N 1
ATOM 2337 C CA . ILE A 1 302 ? 5.949 -11.641 -11.555 1 96.25 302 ILE A CA 1
ATOM 2338 C C . ILE A 1 302 ? 5.609 -10.438 -10.672 1 96.25 302 ILE A C 1
ATOM 2340 O O . ILE A 1 302 ? 6.309 -10.164 -9.695 1 96.25 302 ILE A O 1
ATOM 2344 N N . GLN A 1 303 ? 4.691 -9.703 -11.055 1 95.56 303 GLN A N 1
ATOM 2345 C CA . GLN A 1 303 ? 4.035 -8.664 -10.273 1 95.56 303 GLN A CA 1
ATOM 2346 C C . GLN A 1 303 ? 2.523 -8.875 -10.242 1 95.56 303 GLN A C 1
ATOM 2348 O O . GLN A 1 303 ? 2.008 -9.82 -10.852 1 95.56 303 GLN A O 1
ATOM 2353 N N . SER A 1 304 ? 1.835 -8.164 -9.406 1 93.94 304 SER A N 1
ATOM 2354 C CA . SER A 1 304 ? 0.39 -8.289 -9.242 1 93.94 304 SER A CA 1
ATOM 2355 C C . SER A 1 304 ? -0.302 -6.941 -9.422 1 93.94 304 SER A C 1
ATOM 2357 O O . SER A 1 304 ? 0.208 -5.91 -8.977 1 93.94 304 SER A O 1
ATOM 2359 N N . PHE A 1 305 ? -1.34 -6.914 -10.102 1 91 305 PHE A N 1
ATOM 2360 C CA . PHE A 1 305 ? -2.143 -5.695 -10.141 1 91 305 PHE A CA 1
ATOM 2361 C C . PHE A 1 305 ? -3.609 -6.008 -9.867 1 91 305 PHE A C 1
ATOM 2363 O O . PHE A 1 305 ? -4.051 -7.148 -10.031 1 91 305 PHE A O 1
ATOM 2370 N N . ALA A 1 306 ? -4.332 -5.07 -9.469 1 92.75 306 ALA A N 1
ATOM 2371 C CA . ALA A 1 306 ? -5.723 -5.219 -9.047 1 92.75 306 ALA A CA 1
ATOM 2372 C C . ALA A 1 306 ? -6.66 -4.434 -9.953 1 92.75 306 ALA A C 1
ATOM 2374 O O . ALA A 1 306 ? -6.328 -3.332 -10.398 1 92.75 306 ALA A O 1
ATOM 2375 N N . THR A 1 307 ? -7.727 -5.004 -10.312 1 94.88 307 THR A N 1
ATOM 2376 C CA . THR A 1 307 ? -8.891 -4.344 -10.898 1 94.88 307 THR A CA 1
ATOM 2377 C C . THR A 1 307 ? -10.062 -4.348 -9.93 1 94.88 307 THR A C 1
ATOM 2379 O O . THR A 1 307 ? -10.422 -5.395 -9.391 1 94.88 307 THR A O 1
ATOM 2382 N N . CYS A 1 308 ? -10.641 -3.232 -9.734 1 93.31 308 CYS A N 1
ATOM 2383 C CA . CYS A 1 308 ? -11.703 -3.148 -8.742 1 93.31 308 CYS A CA 1
ATOM 2384 C C . CYS A 1 308 ? -12.977 -2.561 -9.344 1 93.31 308 CYS A C 1
ATOM 2386 O O . CYS A 1 308 ? -12.914 -1.793 -10.305 1 93.31 308 CYS A O 1
ATOM 2388 N N . ALA A 1 309 ? -14.094 -2.92 -8.859 1 93.44 309 ALA A N 1
ATOM 2389 C CA . ALA A 1 309 ? -15.43 -2.43 -9.188 1 93.44 309 ALA A CA 1
ATOM 2390 C C . ALA A 1 309 ? -16.422 -2.789 -8.086 1 93.44 309 ALA A C 1
ATOM 2392 O O . ALA A 1 309 ? -16.141 -3.617 -7.223 1 93.44 309 ALA A O 1
ATOM 2393 N N . THR A 1 310 ? -17.531 -2.125 -8.086 1 90.88 310 THR A N 1
ATOM 2394 C CA . THR A 1 310 ? -18.562 -2.52 -7.133 1 90.88 310 THR A CA 1
ATOM 2395 C C . THR A 1 310 ? -19.172 -3.869 -7.516 1 90.88 310 THR A C 1
ATOM 2397 O O . THR A 1 310 ? -19.188 -4.234 -8.695 1 90.88 310 THR A O 1
ATOM 2400 N N . ALA A 1 311 ? -19.625 -4.613 -6.484 1 93.62 311 ALA A N 1
ATOM 2401 C CA . ALA A 1 311 ? -20.297 -5.879 -6.754 1 93.62 311 ALA A CA 1
ATOM 2402 C C . ALA A 1 311 ? -21.469 -5.68 -7.707 1 93.62 311 ALA A C 1
ATOM 2404 O O . ALA A 1 311 ? -21.734 -6.523 -8.562 1 93.62 311 ALA A O 1
ATOM 2405 N N . GLU A 1 312 ? -22.141 -4.562 -7.594 1 94.06 312 GLU A N 1
ATOM 2406 C CA . GLU A 1 312 ? -23.266 -4.242 -8.469 1 94.06 312 GLU A CA 1
ATOM 2407 C C . GLU A 1 312 ? -22.828 -4.188 -9.93 1 94.06 312 GLU A C 1
ATOM 2409 O O . GLU A 1 312 ? -23.469 -4.793 -10.797 1 94.06 312 GLU A O 1
ATOM 2414 N N . GLU A 1 313 ? -21.797 -3.479 -10.156 1 94.25 313 GLU A N 1
ATOM 2415 C CA . GLU A 1 313 ? -21.297 -3.348 -11.523 1 94.25 313 GLU A CA 1
ATOM 2416 C C . GLU A 1 313 ? -20.891 -4.703 -12.094 1 94.25 313 GLU A C 1
ATOM 2418 O O . GLU A 1 313 ? -21.234 -5.031 -13.234 1 94.25 313 GLU A O 1
ATOM 2423 N N . VAL A 1 314 ? -20.203 -5.52 -11.32 1 96.62 314 VAL A N 1
ATOM 2424 C CA . VAL A 1 314 ? -19.641 -6.781 -11.789 1 96.62 314 VAL A CA 1
ATOM 2425 C C . VAL A 1 314 ? -20.75 -7.789 -12.047 1 96.62 314 VAL A C 1
ATOM 2427 O O . VAL A 1 314 ? -20.688 -8.562 -13.008 1 96.62 314 VAL A O 1
ATOM 2430 N N . VAL A 1 315 ? -21.734 -7.797 -11.219 1 95.75 315 VAL A N 1
ATOM 2431 C CA . VAL A 1 315 ? -22.766 -8.828 -11.281 1 95.75 315 VAL A CA 1
ATOM 2432 C C . VAL A 1 315 ? -23.891 -8.391 -12.227 1 95.75 315 VAL A C 1
ATOM 2434 O O . VAL A 1 315 ? -24.453 -9.219 -12.945 1 95.75 315 VAL A O 1
ATOM 2437 N N . CYS A 1 316 ? -24.156 -7.074 -12.281 1 93.38 316 CYS A N 1
ATOM 2438 C CA . CYS A 1 316 ? -25.344 -6.621 -12.992 1 93.38 316 CYS A CA 1
ATOM 2439 C C . CYS A 1 316 ? -25 -6.207 -14.422 1 93.38 316 CYS A C 1
ATOM 2441 O O . CYS A 1 316 ? -25.875 -6.234 -15.297 1 93.38 316 CYS A O 1
ATOM 2443 N N . ARG A 1 317 ? -23.875 -5.812 -14.562 1 93.25 317 ARG A N 1
ATOM 2444 C CA . ARG A 1 317 ? -23.484 -5.52 -15.945 1 93.25 317 ARG A CA 1
ATOM 2445 C C . ARG A 1 317 ? -23.094 -6.797 -16.688 1 93.25 317 ARG A C 1
ATOM 2447 O O . ARG A 1 317 ? -23.078 -7.879 -16.094 1 93.25 317 ARG A O 1
ATOM 2454 N N . ASP A 1 318 ? -22.891 -6.762 -17.938 1 93.38 318 ASP A N 1
ATOM 2455 C CA . ASP A 1 318 ? -22.656 -7.973 -18.719 1 93.38 318 ASP A CA 1
ATOM 2456 C C . ASP A 1 318 ? -21.188 -8.367 -18.703 1 93.38 318 ASP A C 1
ATOM 2458 O O . ASP A 1 318 ? -20.344 -7.641 -18.156 1 93.38 318 ASP A O 1
ATOM 2462 N N . LEU A 1 319 ? -20.875 -9.516 -19.25 1 96.88 319 LEU A N 1
ATOM 2463 C CA . LEU A 1 319 ? -19.531 -10.086 -19.312 1 96.88 319 LEU A CA 1
ATOM 2464 C C . LEU A 1 319 ? -18.578 -9.156 -20.031 1 96.88 319 LEU A C 1
ATOM 2466 O O . LEU A 1 319 ? -17.406 -9.023 -19.625 1 96.88 319 LEU A O 1
ATOM 2470 N N . SER A 1 320 ? -18.984 -8.531 -21.062 1 96.44 320 SER A N 1
ATOM 2471 C CA . SER A 1 320 ? -18.156 -7.629 -21.859 1 96.44 320 SER A CA 1
ATOM 2472 C C . SER A 1 320 ? -17.641 -6.469 -21.016 1 96.44 320 SER A C 1
ATOM 2474 O O . SER A 1 320 ? -16.5 -6.039 -21.172 1 96.44 320 SER A O 1
ATOM 2476 N N . TRP A 1 321 ? -18.516 -5.988 -20.188 1 95.75 321 TRP A N 1
ATOM 2477 C CA . TRP A 1 321 ? -18.109 -4.871 -19.344 1 95.75 321 TRP A CA 1
ATOM 2478 C C . TRP A 1 321 ? -16.969 -5.273 -18.422 1 95.75 321 TRP A C 1
ATOM 2480 O O . TRP A 1 321 ? -15.945 -4.586 -18.344 1 95.75 321 TRP A O 1
ATOM 2490 N N . SER A 1 322 ? -17.125 -6.41 -17.641 1 97 322 SER A N 1
ATOM 2491 C CA . SER A 1 322 ? -16.094 -6.883 -16.734 1 97 322 SER A CA 1
ATOM 2492 C C . SER A 1 322 ? -14.797 -7.172 -17.5 1 97 322 SER A C 1
ATOM 2494 O O . SER A 1 322 ? -13.703 -6.859 -17 1 97 322 SER A O 1
ATOM 2496 N N . ALA A 1 323 ? -14.93 -7.762 -18.641 1 97.5 323 ALA A N 1
ATOM 2497 C CA . ALA A 1 323 ? -13.766 -8.078 -19.453 1 97.5 323 ALA A CA 1
ATOM 2498 C C . ALA A 1 323 ? -13.031 -6.812 -19.875 1 97.5 323 ALA A C 1
ATOM 2500 O O . ALA A 1 323 ? -11.797 -6.781 -19.906 1 97.5 323 ALA A O 1
ATOM 2501 N N . LYS A 1 324 ? -13.766 -5.816 -20.25 1 96 324 LYS A N 1
ATOM 2502 C CA . LYS A 1 324 ? -13.172 -4.543 -20.656 1 96 324 LYS A CA 1
ATOM 2503 C C . LYS A 1 324 ? -12.422 -3.896 -19.484 1 96 324 LYS A C 1
ATOM 2505 O O . LYS A 1 324 ? -11.375 -3.277 -19.688 1 96 324 LYS A O 1
ATOM 2510 N N . GLN A 1 325 ? -13 -4.02 -18.266 1 95.25 325 GLN A N 1
ATOM 2511 C CA . GLN A 1 325 ? -12.297 -3.492 -17.109 1 95.25 325 GLN A CA 1
ATOM 2512 C C . GLN A 1 325 ? -10.953 -4.188 -16.922 1 95.25 325 GLN A C 1
ATOM 2514 O O . GLN A 1 325 ? -9.938 -3.531 -16.656 1 95.25 325 GLN A O 1
ATOM 2519 N N . LEU A 1 326 ? -10.969 -5.457 -17.047 1 96.12 326 LEU A N 1
ATOM 2520 C CA . LEU A 1 326 ? -9.734 -6.23 -16.906 1 96.12 326 LEU A CA 1
ATOM 2521 C C . LEU A 1 326 ? -8.75 -5.887 -18.016 1 96.12 326 LEU A C 1
ATOM 2523 O O . LEU A 1 326 ? -7.551 -5.75 -17.766 1 96.12 326 LEU A O 1
ATOM 2527 N N . ASN A 1 327 ? -9.258 -5.781 -19.203 1 95.69 327 ASN A N 1
ATOM 2528 C CA . ASN A 1 327 ? -8.422 -5.434 -20.344 1 95.69 327 ASN A CA 1
ATOM 2529 C C . ASN A 1 327 ? -7.738 -4.082 -20.156 1 95.69 327 ASN A C 1
ATOM 2531 O O . ASN A 1 327 ? -6.555 -3.928 -20.453 1 95.69 327 ASN A O 1
ATOM 2535 N N . LYS A 1 328 ? -8.484 -3.127 -19.703 1 92.38 328 LYS A N 1
ATOM 2536 C CA . LYS A 1 328 ? -7.941 -1.799 -19.438 1 92.38 328 LYS A CA 1
ATOM 2537 C C . LYS A 1 328 ? -6.789 -1.872 -18.438 1 92.38 328 LYS A C 1
ATOM 2539 O O . LYS A 1 328 ? -5.75 -1.24 -18.641 1 92.38 328 LYS A O 1
ATOM 2544 N N . SER A 1 329 ? -6.973 -2.598 -17.375 1 91.5 329 SER A N 1
ATOM 2545 C CA . SER A 1 329 ? -5.949 -2.74 -16.344 1 91.5 329 SER A CA 1
ATOM 2546 C C . SER A 1 329 ? -4.707 -3.432 -16.891 1 91.5 329 SER A C 1
ATOM 2548 O O . SER A 1 329 ? -3.582 -3.031 -16.578 1 91.5 329 SER A O 1
ATOM 2550 N N . VAL A 1 330 ? -4.934 -4.461 -17.641 1 92.69 330 VAL A N 1
ATOM 2551 C CA . VAL A 1 330 ? -3.822 -5.219 -18.203 1 92.69 330 VAL A CA 1
ATOM 2552 C C . VAL A 1 330 ? -3.018 -4.332 -19.141 1 92.69 330 VAL A C 1
ATOM 2554 O O . VAL A 1 330 ? -1.786 -4.332 -19.109 1 92.69 330 VAL A O 1
ATOM 2557 N N . ARG A 1 331 ? -3.611 -3.561 -19.938 1 91.44 331 ARG A N 1
ATOM 2558 C CA . ARG A 1 331 ? -2.955 -2.689 -20.906 1 91.44 331 ARG A CA 1
ATOM 2559 C C . ARG A 1 331 ? -2.199 -1.564 -20.203 1 91.44 331 ARG A C 1
ATOM 2561 O O . ARG A 1 331 ? -1.145 -1.133 -20.672 1 91.44 331 ARG A O 1
ATOM 2568 N N . ALA A 1 332 ? -2.748 -1.168 -19.203 1 89.12 332 ALA A N 1
ATOM 2569 C CA . ALA A 1 332 ? -2.137 -0.065 -18.453 1 89.12 332 ALA A CA 1
ATOM 2570 C C . ALA A 1 332 ? -0.867 -0.521 -17.75 1 89.12 332 ALA A C 1
ATOM 2572 O O . ALA A 1 332 ? -0.042 0.305 -17.344 1 89.12 332 ALA A O 1
ATOM 2573 N N . TYR A 1 333 ? -0.699 -1.799 -17.594 1 93.25 333 TYR A N 1
ATOM 2574 C CA . TYR A 1 333 ? 0.461 -2.311 -16.875 1 93.25 333 TYR A CA 1
ATOM 2575 C C . TYR A 1 333 ? 1.64 -2.521 -17.812 1 93.25 333 TYR A C 1
ATOM 2577 O O . TYR A 1 333 ? 2.098 -3.652 -18 1 93.25 333 TYR A O 1
ATOM 2585 N N . ASP A 1 334 ? 2.143 -1.481 -18.328 1 94.12 334 ASP A N 1
ATOM 2586 C CA . ASP A 1 334 ? 3.26 -1.471 -19.266 1 94.12 334 ASP A CA 1
ATOM 2587 C C . ASP A 1 334 ? 4.594 -1.345 -18.531 1 94.12 334 ASP A C 1
ATOM 2589 O O . ASP A 1 334 ? 4.66 -1.531 -17.312 1 94.12 334 ASP A O 1
ATOM 2593 N N . SER A 1 335 ? 5.645 -1.097 -19.281 1 95 335 SER A N 1
ATOM 2594 C CA . SER A 1 335 ? 6.988 -1.049 -18.719 1 95 335 SER A CA 1
ATOM 2595 C C . SER A 1 335 ? 7.098 0.023 -17.625 1 95 335 SER A C 1
ATOM 2597 O O . SER A 1 335 ? 7.742 -0.188 -16.609 1 95 335 SER A O 1
ATOM 2599 N N . ASP A 1 336 ? 6.516 1.157 -17.875 1 91.62 336 ASP A N 1
ATOM 2600 C CA . ASP A 1 336 ? 6.555 2.246 -16.906 1 91.62 336 ASP A CA 1
ATOM 2601 C C . ASP A 1 336 ? 5.848 1.854 -15.617 1 91.62 336 ASP A C 1
ATOM 2603 O O . ASP A 1 336 ? 6.297 2.203 -14.523 1 91.62 336 ASP A O 1
ATOM 2607 N N . ALA A 1 337 ? 4.723 1.158 -15.766 1 92 337 ALA A N 1
ATOM 2608 C CA . ALA A 1 337 ? 3.986 0.698 -14.594 1 92 337 ALA A CA 1
ATOM 2609 C C . ALA A 1 337 ? 4.805 -0.311 -13.789 1 92 337 ALA A C 1
ATOM 2611 O O . ALA A 1 337 ? 4.793 -0.293 -12.555 1 92 337 ALA A O 1
ATOM 2612 N N . VAL A 1 338 ? 5.484 -1.171 -14.492 1 95.12 338 VAL A N 1
ATOM 2613 C CA . VAL A 1 338 ? 6.344 -2.152 -13.844 1 95.12 338 VAL A CA 1
ATOM 2614 C C . VAL A 1 338 ? 7.434 -1.438 -13.047 1 95.12 338 VAL A C 1
ATOM 2616 O O . VAL A 1 338 ? 7.691 -1.784 -11.891 1 95.12 338 VAL A O 1
ATOM 2619 N N . LYS A 1 339 ? 8.055 -0.502 -13.648 1 92.88 339 LYS A N 1
ATOM 2620 C CA . LYS A 1 339 ? 9.125 0.257 -13 1 92.88 339 LYS A CA 1
ATOM 2621 C C . LYS A 1 339 ? 8.602 1.017 -11.789 1 92.88 339 LYS A C 1
ATOM 2623 O O . LYS A 1 339 ? 9.258 1.049 -10.742 1 92.88 339 LYS A O 1
ATOM 2628 N N . ARG A 1 340 ? 7.492 1.593 -11.945 1 89.12 340 ARG A N 1
ATOM 2629 C CA . ARG A 1 340 ? 6.887 2.336 -10.844 1 89.12 340 ARG A CA 1
ATOM 2630 C C . ARG A 1 340 ? 6.598 1.418 -9.664 1 89.12 340 ARG A C 1
ATOM 2632 O O . ARG A 1 340 ? 6.789 1.805 -8.508 1 89.12 340 ARG A O 1
ATOM 2639 N N . ALA A 1 341 ? 6.086 0.277 -9.969 1 92.38 341 ALA A N 1
ATOM 2640 C CA . ALA A 1 341 ? 5.801 -0.688 -8.906 1 92.38 341 ALA A CA 1
ATOM 2641 C C . ALA A 1 341 ? 7.07 -1.046 -8.133 1 92.38 341 ALA A C 1
ATOM 2643 O O . ALA A 1 341 ? 7.035 -1.205 -6.914 1 92.38 341 ALA A O 1
ATOM 2644 N N . ILE A 1 342 ? 8.148 -1.15 -8.797 1 92.88 342 ILE A N 1
ATOM 2645 C CA . ILE A 1 342 ? 9.422 -1.473 -8.172 1 92.88 342 ILE A CA 1
ATOM 2646 C C . ILE A 1 342 ? 9.891 -0.301 -7.312 1 92.88 342 ILE A C 1
ATOM 2648 O O . ILE A 1 342 ? 10.297 -0.489 -6.16 1 92.88 342 ILE A O 1
ATOM 2652 N N . GLU A 1 343 ? 9.812 0.846 -7.863 1 87.19 343 GLU A N 1
ATOM 2653 C CA . GLU A 1 343 ? 10.234 2.045 -7.145 1 87.19 343 GLU A CA 1
ATOM 2654 C C . GLU A 1 343 ? 9.391 2.254 -5.887 1 87.19 343 GLU A C 1
ATOM 2656 O O . GLU A 1 343 ? 9.922 2.615 -4.836 1 87.19 343 GLU A O 1
ATOM 2661 N N . ASP A 1 344 ? 8.133 2.061 -6.062 1 86.56 344 ASP A N 1
ATOM 2662 C CA . ASP A 1 344 ? 7.246 2.186 -4.91 1 86.56 344 ASP A CA 1
ATOM 2663 C C . ASP A 1 344 ? 7.621 1.188 -3.816 1 86.56 344 ASP A C 1
ATOM 2665 O O . ASP A 1 344 ? 7.641 1.536 -2.635 1 86.56 344 ASP A O 1
ATOM 2669 N N . TRP A 1 345 ? 7.828 0.004 -4.148 1 90.38 345 TRP A N 1
ATOM 2670 C CA . TRP A 1 345 ? 8.211 -1.021 -3.184 1 90.38 345 TRP A CA 1
ATOM 2671 C C . TRP A 1 345 ? 9.539 -0.672 -2.52 1 90.38 345 TRP A C 1
ATOM 2673 O O . TRP A 1 345 ? 9.719 -0.894 -1.32 1 90.38 345 TRP A O 1
ATOM 2683 N N . GLU A 1 346 ? 10.484 -0.209 -3.318 1 88.38 346 GLU A N 1
ATOM 2684 C CA . GLU A 1 346 ? 11.805 0.145 -2.795 1 88.38 346 GLU A CA 1
ATOM 2685 C C . GLU A 1 346 ? 11.703 1.25 -1.747 1 88.38 346 GLU A C 1
ATOM 2687 O O . GLU A 1 346 ? 12.516 1.309 -0.82 1 88.38 346 GLU A O 1
ATOM 2692 N N . CYS A 1 347 ? 10.766 2.051 -1.898 1 84.88 347 CYS A N 1
ATOM 2693 C CA . CYS A 1 347 ? 10.555 3.133 -0.942 1 84.88 347 CYS A CA 1
ATOM 2694 C C . CYS A 1 347 ? 10.047 2.596 0.39 1 84.88 347 CYS A C 1
ATOM 2696 O O . CYS A 1 347 ? 10.391 3.125 1.449 1 84.88 347 CYS A O 1
ATOM 2698 N N . GLU A 1 348 ? 9.242 1.6 0.285 1 83.69 348 GLU A N 1
ATOM 2699 C CA . GLU A 1 348 ? 8.703 0.943 1.474 1 83.69 348 GLU A CA 1
ATOM 2700 C C . GLU A 1 348 ? 8.633 -0.57 1.285 1 83.69 348 GLU A C 1
ATOM 2702 O O . GLU A 1 348 ? 7.543 -1.141 1.193 1 83.69 348 GLU A O 1
ATOM 2707 N N . PRO A 1 349 ? 9.766 -1.142 1.395 1 86.81 349 PRO A N 1
ATOM 2708 C CA . PRO A 1 349 ? 9.812 -2.578 1.116 1 86.81 349 PRO A CA 1
ATOM 2709 C C . PRO A 1 349 ? 9.039 -3.404 2.145 1 86.81 349 PRO A C 1
ATOM 2711 O O . PRO A 1 349 ? 9.266 -3.264 3.348 1 86.81 349 PRO A O 1
ATOM 2714 N N . GLN A 1 350 ? 8.117 -4.172 1.644 1 85.5 350 GLN A N 1
ATOM 2715 C CA . GLN A 1 350 ? 7.301 -5.02 2.504 1 85.5 350 GLN A CA 1
ATOM 2716 C C . GLN A 1 350 ? 7.102 -6.398 1.887 1 85.5 350 GLN A C 1
ATOM 2718 O O . GLN A 1 350 ? 7.32 -6.586 0.688 1 85.5 350 GLN A O 1
ATOM 2723 N N . CYS A 1 351 ? 6.754 -7.324 2.775 1 89.94 351 CYS A N 1
ATOM 2724 C CA . CYS A 1 351 ? 6.418 -8.648 2.266 1 89.94 351 CYS A CA 1
ATOM 2725 C C . CYS A 1 351 ? 5.117 -8.617 1.468 1 89.94 351 CYS A C 1
ATOM 2727 O O . CYS A 1 351 ? 4.223 -7.82 1.767 1 89.94 351 CYS A O 1
ATOM 2729 N N . PHE A 1 352 ? 5.109 -9.398 0.517 1 89.19 352 PHE A N 1
ATOM 2730 C CA . PHE A 1 352 ? 3.924 -9.5 -0.327 1 89.19 352 PHE A CA 1
ATOM 2731 C C . PHE A 1 352 ? 2.801 -10.234 0.401 1 89.19 352 PHE A C 1
ATOM 2733 O O . PHE A 1 352 ? 3.027 -11.281 1.009 1 89.19 352 PHE A O 1
ATOM 2740 N N . ALA A 1 353 ? 1.633 -9.711 0.286 1 87 353 ALA A N 1
ATOM 2741 C CA . ALA A 1 353 ? 0.484 -10.289 0.979 1 87 353 ALA A CA 1
ATOM 2742 C C . ALA A 1 353 ? -0.455 -10.984 -0.002 1 87 353 ALA A C 1
ATOM 2744 O O . ALA A 1 353 ? -0.795 -10.422 -1.048 1 87 353 ALA A O 1
ATOM 2745 N N . LEU A 1 354 ? -0.783 -12.203 0.345 1 92.19 354 LEU A N 1
ATOM 2746 C CA . LEU A 1 354 ? -1.813 -12.953 -0.359 1 92.19 354 LEU A CA 1
ATOM 2747 C C . LEU A 1 354 ? -3.08 -13.062 0.485 1 92.19 354 LEU A C 1
ATOM 2749 O O . LEU A 1 354 ? -3.053 -12.797 1.688 1 92.19 354 LEU A O 1
ATOM 2753 N N . GLY A 1 355 ? -4.164 -13.359 -0.206 1 90.88 355 GLY A N 1
ATOM 2754 C CA . GLY A 1 355 ? -5.352 -13.648 0.586 1 90.88 355 GLY A CA 1
ATOM 2755 C C . GLY A 1 355 ? -6.559 -12.836 0.16 1 90.88 355 GLY A C 1
ATOM 2756 O O . GLY A 1 355 ? -6.496 -12.078 -0.815 1 90.88 355 GLY A O 1
ATOM 2757 N N . ASN A 1 356 ? -7.594 -13.109 0.775 1 91.81 356 ASN A N 1
ATOM 2758 C CA . ASN A 1 356 ? -8.883 -12.445 0.656 1 91.81 356 ASN A CA 1
ATOM 2759 C C . ASN A 1 356 ? -9.273 -11.742 1.952 1 91.81 356 ASN A C 1
ATOM 2761 O O . ASN A 1 356 ? -10.172 -12.195 2.664 1 91.81 356 ASN A O 1
ATOM 2765 N N . HIS A 1 357 ? -8.719 -10.602 2.156 1 82.5 357 HIS A N 1
ATOM 2766 C CA . HIS A 1 357 ? -8.797 -9.953 3.459 1 82.5 357 HIS A CA 1
ATOM 2767 C C . HIS A 1 357 ? -10.156 -9.312 3.678 1 82.5 357 HIS A C 1
ATOM 2769 O O . HIS A 1 357 ? -10.602 -9.148 4.82 1 82.5 357 HIS A O 1
ATOM 2775 N N . ASP A 1 358 ? -10.859 -9.039 2.627 1 82.69 358 ASP A N 1
ATOM 2776 C CA . ASP A 1 358 ? -12.117 -8.32 2.791 1 82.69 358 ASP A CA 1
ATOM 2777 C C . ASP A 1 358 ? -13.305 -9.195 2.387 1 82.69 358 ASP A C 1
ATOM 2779 O O . ASP A 1 358 ? -14.445 -8.719 2.342 1 82.69 358 ASP A O 1
ATOM 2783 N N . GLY A 1 359 ? -13 -10.375 1.956 1 89.56 359 GLY A N 1
ATOM 2784 C CA . GLY A 1 359 ? -14.047 -11.312 1.589 1 89.56 359 GLY A CA 1
ATOM 2785 C C . GLY A 1 359 ? -14.578 -11.094 0.183 1 89.56 359 GLY A C 1
ATOM 2786 O O . GLY A 1 359 ? -15.547 -11.734 -0.226 1 89.56 359 GLY A O 1
ATOM 2787 N N . ALA A 1 360 ? -13.945 -10.188 -0.563 1 93.12 360 ALA A N 1
ATOM 2788 C CA . ALA A 1 360 ? -14.469 -9.836 -1.878 1 93.12 360 ALA A CA 1
ATOM 2789 C C . ALA A 1 360 ? -13.367 -9.836 -2.93 1 93.12 360 ALA A C 1
ATOM 2791 O O . ALA A 1 360 ? -13.523 -9.258 -4.008 1 93.12 360 ALA A O 1
ATOM 2792 N N . THR A 1 361 ? -12.281 -10.5 -2.605 1 94.75 361 THR A N 1
ATOM 2793 C CA . THR A 1 361 ? -11.141 -10.523 -3.51 1 94.75 361 THR A CA 1
ATOM 2794 C C . THR A 1 361 ? -11.008 -11.883 -4.184 1 94.75 361 THR A C 1
ATOM 2796 O O . THR A 1 361 ? -11.188 -12.922 -3.545 1 94.75 361 THR A O 1
ATOM 2799 N N . VAL A 1 362 ? -10.789 -11.828 -5.473 1 96.94 362 VAL A N 1
ATOM 2800 C CA . VAL A 1 362 ? -10.438 -13.008 -6.262 1 96.94 362 VAL A CA 1
ATOM 2801 C C . VAL A 1 362 ? -9.031 -12.836 -6.848 1 96.94 362 VAL A C 1
ATOM 2803 O O . VAL A 1 362 ? -8.688 -11.758 -7.332 1 96.94 362 VAL A O 1
ATOM 2806 N N . GLN A 1 363 ? -8.25 -13.875 -6.742 1 97.31 363 GLN A N 1
ATOM 2807 C CA . GLN A 1 363 ? -6.883 -13.789 -7.234 1 97.31 363 GLN A CA 1
ATOM 2808 C C . GLN A 1 363 ? -6.598 -14.883 -8.258 1 97.31 363 GLN A C 1
ATOM 2810 O O . GLN A 1 363 ? -6.762 -16.078 -7.969 1 97.31 363 GLN A O 1
ATOM 2815 N N . MET A 1 364 ? -6.18 -14.492 -9.406 1 97.31 364 MET A N 1
ATOM 2816 C CA . MET A 1 364 ? -5.852 -15.414 -10.484 1 97.31 364 MET A CA 1
ATOM 2817 C C . MET A 1 364 ? -4.34 -15.547 -10.648 1 97.31 364 MET A C 1
ATOM 2819 O O . MET A 1 364 ? -3.641 -14.547 -10.828 1 97.31 364 MET A O 1
ATOM 2823 N N . GLY A 1 365 ? -3.875 -16.75 -10.516 1 94.56 365 GLY A N 1
ATOM 2824 C CA . GLY A 1 365 ? -2.482 -17.062 -10.789 1 94.56 365 GLY A CA 1
ATOM 2825 C C . GLY A 1 365 ? -2.309 -18.125 -11.859 1 94.56 365 GLY A C 1
ATOM 2826 O O . GLY A 1 365 ? -3.287 -18.578 -12.453 1 94.56 365 GLY A O 1
ATOM 2827 N N . SER A 1 366 ? -1.097 -18.375 -12.172 1 89.62 366 SER A N 1
ATOM 2828 C CA . SER A 1 366 ? -0.723 -19.375 -13.172 1 89.62 366 SER A CA 1
ATOM 2829 C C . SER A 1 366 ? -1.122 -18.938 -14.578 1 89.62 366 SER A C 1
ATOM 2831 O O . SER A 1 366 ? -1.47 -17.766 -14.789 1 89.62 366 SER A O 1
ATOM 2833 N N . SER A 1 367 ? -0.83 -19.797 -15.539 1 91.69 367 SER A N 1
ATOM 2834 C CA . SER A 1 367 ? -1.112 -19.484 -16.938 1 91.69 367 SER A CA 1
ATOM 2835 C C . SER A 1 367 ? -1.415 -20.766 -17.734 1 91.69 367 SER A C 1
ATOM 2837 O O . SER A 1 367 ? -0.705 -21.766 -17.609 1 91.69 367 SER A O 1
ATOM 2839 N N . PRO A 1 368 ? -2.473 -20.656 -18.5 1 94.75 368 PRO A N 1
ATOM 2840 C CA . PRO A 1 368 ? -2.754 -21.812 -19.359 1 94.75 368 PRO A CA 1
ATOM 2841 C C . PRO A 1 368 ? -1.721 -21.984 -20.469 1 94.75 368 PRO A C 1
ATOM 2843 O O . PRO A 1 368 ? -1.782 -22.969 -21.219 1 94.75 368 PRO A O 1
ATOM 2846 N N . ARG A 1 369 ? -0.764 -21.109 -20.469 1 92.56 369 ARG A N 1
ATOM 2847 C CA . ARG A 1 369 ? 0.269 -21.203 -21.5 1 92.56 369 ARG A CA 1
ATOM 2848 C C . ARG A 1 369 ? 1.493 -21.953 -20.984 1 92.56 369 ARG A C 1
ATOM 2850 O O . ARG A 1 369 ? 2.404 -22.266 -21.75 1 92.56 369 ARG A O 1
ATOM 2857 N N . PHE A 1 370 ? 1.52 -22.234 -19.734 1 95.5 370 PHE A N 1
ATOM 2858 C CA . PHE A 1 370 ? 2.633 -23.016 -19.219 1 95.5 370 PHE A CA 1
ATOM 2859 C C . PHE A 1 370 ? 2.652 -24.406 -19.844 1 95.5 370 PHE A C 1
ATOM 2861 O O . PHE A 1 370 ? 1.602 -25.031 -20.047 1 95.5 370 PHE A O 1
ATOM 2868 N N . PRO A 1 371 ? 3.822 -24.922 -20.156 1 94.62 371 PRO A N 1
ATOM 2869 C CA . PRO A 1 371 ? 3.924 -26.25 -20.766 1 94.62 371 PRO A CA 1
ATOM 2870 C C . PRO A 1 371 ? 3.838 -27.375 -19.734 1 94.62 371 PRO A C 1
ATOM 2872 O O . PRO A 1 371 ? 4.766 -28.172 -19.625 1 94.62 371 PRO A O 1
ATOM 2875 N N . MET A 1 372 ? 2.781 -27.516 -19.141 1 97.06 372 MET A N 1
ATOM 2876 C CA . MET A 1 372 ? 2.621 -28.438 -18.016 1 97.06 372 MET A CA 1
ATOM 2877 C C . MET A 1 372 ? 2.596 -29.891 -18.5 1 97.06 372 MET A C 1
ATOM 2879 O O . MET A 1 372 ? 3.135 -30.781 -17.844 1 97.06 372 MET A O 1
ATOM 2883 N N . TYR A 1 373 ? 2.016 -30.156 -19.625 1 95.69 373 TYR A N 1
ATOM 2884 C CA . TYR A 1 373 ? 1.839 -31.516 -20.094 1 95.69 373 TYR A CA 1
ATOM 2885 C C . TYR A 1 373 ? 2.994 -31.938 -21 1 95.69 373 TYR A C 1
ATOM 2887 O O . TYR A 1 373 ? 3.023 -33.062 -21.5 1 95.69 373 TYR A O 1
ATOM 2895 N N . ASP A 1 374 ? 3.973 -31.078 -21.141 1 90.88 374 ASP A N 1
ATOM 2896 C CA . ASP A 1 374 ? 5.203 -31.422 -21.844 1 90.88 374 ASP A CA 1
ATOM 2897 C C . ASP A 1 374 ? 6.156 -32.188 -20.938 1 90.88 374 ASP A C 1
ATOM 2899 O O . ASP A 1 374 ? 7.188 -32.688 -21.375 1 90.88 374 ASP A O 1
ATOM 2903 N N . ASN A 1 375 ? 5.797 -32.344 -19.781 1 94.12 375 ASN A N 1
ATOM 2904 C CA . ASN A 1 375 ? 6.629 -32.969 -18.75 1 94.12 375 ASN A CA 1
ATOM 2905 C C . ASN A 1 375 ? 6.594 -34.469 -18.859 1 94.12 375 ASN A C 1
ATOM 2907 O O . ASN A 1 375 ? 6.113 -35.156 -17.953 1 94.12 375 ASN A O 1
ATOM 2911 N N . ASP A 1 376 ? 7.188 -35.031 -19.922 1 95.75 376 ASP A N 1
ATOM 2912 C CA . ASP A 1 376 ? 7.281 -36.469 -20.141 1 95.75 376 ASP A CA 1
ATOM 2913 C C . ASP A 1 376 ? 8.625 -37 -19.672 1 95.75 376 ASP A C 1
ATOM 2915 O O . ASP A 1 376 ? 9.664 -36.719 -20.25 1 95.75 376 ASP A O 1
ATOM 2919 N N . PHE A 1 377 ? 8.609 -37.906 -18.688 1 97.06 377 PHE A N 1
ATOM 2920 C CA . PHE A 1 377 ? 9.828 -38.438 -18.078 1 97.06 377 PHE A CA 1
ATOM 2921 C C . PHE A 1 377 ? 10.328 -39.656 -18.828 1 97.06 377 PHE A C 1
ATOM 2923 O O . PHE A 1 377 ? 11.312 -40.281 -18.422 1 97.06 377 PHE A O 1
ATOM 2930 N N . GLY A 1 378 ? 9.633 -40 -19.859 1 94.62 378 GLY A N 1
ATOM 2931 C CA . GLY A 1 378 ? 10.109 -41.094 -20.688 1 94.62 378 GLY A CA 1
ATOM 2932 C C . GLY A 1 378 ? 9.086 -42.219 -20.844 1 94.62 378 GLY A C 1
ATOM 2933 O O . GLY A 1 378 ? 9.281 -43.125 -21.641 1 94.62 378 GLY A O 1
ATOM 2934 N N . TRP A 1 379 ? 8 -42.156 -20.125 1 94.88 379 TRP A N 1
ATOM 2935 C CA . TRP A 1 379 ? 7.023 -43.219 -20.234 1 94.88 379 TRP A CA 1
ATOM 2936 C C . TRP A 1 379 ? 5.625 -42.656 -20.469 1 94.88 379 TRP A C 1
ATOM 2938 O O . TRP A 1 379 ? 4.629 -43.344 -20.188 1 94.88 379 TRP A O 1
ATOM 2948 N N . GLY A 1 380 ? 5.566 -41.406 -20.922 1 94.44 380 GLY A N 1
ATOM 2949 C CA . GLY A 1 380 ? 4.293 -40.812 -21.297 1 94.44 380 GLY A CA 1
ATOM 2950 C C . GLY A 1 380 ? 4.059 -39.469 -20.672 1 94.44 380 GLY A C 1
ATOM 2951 O O . GLY A 1 380 ? 4.699 -39.125 -19.672 1 94.44 380 GLY A O 1
ATOM 2952 N N . LYS A 1 381 ? 3.123 -38.75 -21.234 1 95.44 381 LYS A N 1
ATOM 2953 C CA . LYS A 1 381 ? 2.748 -37.438 -20.734 1 95.44 381 LYS A CA 1
ATOM 2954 C C . LYS A 1 381 ? 1.907 -37.531 -19.453 1 95.44 381 LYS A C 1
ATOM 2956 O O . LYS A 1 381 ? 1.293 -38.562 -19.203 1 95.44 381 LYS A O 1
ATOM 2961 N N . PRO A 1 382 ? 1.906 -36.5 -18.641 1 97 382 PRO A N 1
ATOM 2962 C CA . PRO A 1 382 ? 1.049 -36.531 -17.453 1 97 382 PRO A CA 1
ATOM 2963 C C . PRO A 1 382 ? -0.429 -36.688 -17.797 1 97 382 PRO A C 1
ATOM 2965 O O . PRO A 1 382 ? -0.895 -36.188 -18.812 1 97 382 PRO A O 1
ATOM 2968 N N . VAL A 1 383 ? -1.108 -37.312 -16.875 1 95.81 383 VAL A N 1
ATOM 2969 C CA . VAL A 1 383 ? -2.547 -37.531 -17.016 1 95.81 383 VAL A CA 1
ATOM 2970 C C . VAL A 1 383 ? -3.291 -36.312 -16.438 1 95.81 383 VAL A C 1
ATOM 2972 O O . VAL A 1 383 ? -4.398 -36 -16.875 1 95.81 383 VAL A O 1
ATOM 2975 N N . ALA A 1 384 ? -2.688 -35.688 -15.453 1 96.44 384 ALA A N 1
ATOM 2976 C CA . ALA A 1 384 ? -3.287 -34.531 -14.82 1 96.44 384 ALA A CA 1
ATOM 2977 C C . ALA A 1 384 ? -2.236 -33.719 -14.07 1 96.44 384 ALA A C 1
ATOM 2979 O O . ALA A 1 384 ? -1.17 -34.219 -13.727 1 96.44 384 ALA A O 1
ATOM 2980 N N . VAL A 1 385 ? -2.537 -32.438 -13.914 1 96.88 385 VAL A N 1
ATOM 2981 C CA . VAL A 1 385 ? -1.713 -31.516 -13.133 1 96.88 385 VAL A CA 1
ATOM 2982 C C . VAL A 1 385 ? -2.484 -31.047 -11.898 1 96.88 385 VAL A C 1
ATOM 2984 O O . VAL A 1 385 ? -3.688 -30.797 -11.969 1 96.88 385 VAL A O 1
ATOM 2987 N N . ARG A 1 386 ? -1.785 -30.984 -10.781 1 97.38 386 ARG A N 1
ATOM 2988 C CA . ARG A 1 386 ? -2.43 -30.547 -9.547 1 97.38 386 ARG A CA 1
ATOM 2989 C C . ARG A 1 386 ? -1.495 -29.656 -8.727 1 97.38 386 ARG A C 1
ATOM 2991 O O . ARG A 1 386 ? -0.275 -29.703 -8.891 1 97.38 386 ARG A O 1
ATOM 2998 N N . SER A 1 387 ? -2.1 -28.812 -7.945 1 97.5 387 SER A N 1
ATOM 2999 C CA . SER A 1 387 ? -1.38 -28.047 -6.941 1 97.5 387 SER A CA 1
ATOM 3000 C C . SER A 1 387 ? -1.467 -28.703 -5.566 1 97.5 387 SER A C 1
ATOM 3002 O O . SER A 1 387 ? -2.373 -29.5 -5.312 1 97.5 387 SER A O 1
ATOM 3004 N N . GLY A 1 388 ? -0.476 -28.375 -4.762 1 97.25 388 GLY A N 1
ATOM 3005 C CA . GLY A 1 388 ? -0.544 -28.797 -3.371 1 97.25 388 GLY A CA 1
ATOM 3006 C C . GLY A 1 388 ? -1.368 -27.859 -2.506 1 97.25 388 GLY A C 1
ATOM 3007 O O . GLY A 1 388 ? -2.217 -27.125 -3.014 1 97.25 388 GLY A O 1
ATOM 3008 N N . ALA A 1 389 ? -1.164 -27.938 -1.224 1 96.12 389 ALA A N 1
ATOM 3009 C CA . ALA A 1 389 ? -1.977 -27.188 -0.265 1 96.12 389 ALA A CA 1
ATOM 3010 C C . ALA A 1 389 ? -1.427 -25.781 -0.056 1 96.12 389 ALA A C 1
ATOM 3012 O O . ALA A 1 389 ? -2.051 -24.953 0.62 1 96.12 389 ALA A O 1
ATOM 3013 N N . ALA A 1 390 ? -0.355 -25.453 -0.633 1 96.19 390 ALA A N 1
ATOM 3014 C CA . ALA A 1 390 ? 0.343 -24.188 -0.405 1 96.19 390 ALA A CA 1
ATOM 3015 C C . ALA A 1 390 ? -0.426 -23.016 -1.012 1 96.19 390 ALA A C 1
ATOM 3017 O O . ALA A 1 390 ? -0.964 -23.125 -2.115 1 96.19 390 ALA A O 1
ATOM 3018 N N . ASN A 1 391 ? -0.475 -21.891 -0.267 1 96.31 391 ASN A N 1
ATOM 3019 C CA . ASN A 1 391 ? -0.998 -20.609 -0.735 1 96.31 391 ASN A CA 1
ATOM 3020 C C . ASN A 1 391 ? -2.459 -20.719 -1.158 1 96.31 391 ASN A C 1
ATOM 3022 O O . ASN A 1 391 ? -2.871 -20.109 -2.15 1 96.31 391 ASN A O 1
ATOM 3026 N N . LYS A 1 392 ? -3.215 -21.547 -0.563 1 96.88 392 LYS A N 1
ATOM 3027 C CA . LYS A 1 392 ? -4.641 -21.672 -0.851 1 96.88 392 LYS A CA 1
ATOM 3028 C C . LYS A 1 392 ? -5.477 -20.844 0.121 1 96.88 392 LYS A C 1
ATOM 3030 O O . LYS A 1 392 ? -5.27 -20.922 1.336 1 96.88 392 LYS A O 1
ATOM 3035 N N . PHE A 1 393 ? -6.305 -20.062 -0.352 1 97.25 393 PHE A N 1
ATOM 3036 C CA . PHE A 1 393 ? -7.234 -19.219 0.397 1 97.25 393 PHE A CA 1
ATOM 3037 C C . PHE A 1 393 ? -8.5 -18.969 -0.406 1 97.25 393 PHE A C 1
ATOM 3039 O O . PHE A 1 393 ? -8.57 -19.281 -1.595 1 97.25 393 PHE A O 1
ATOM 3046 N N . ASP A 1 394 ? -9.508 -18.5 0.23 1 98.06 394 ASP A N 1
ATOM 3047 C CA . ASP A 1 394 ? -10.781 -18.234 -0.43 1 98.06 394 ASP A CA 1
ATOM 3048 C C . ASP A 1 394 ? -10.617 -17.219 -1.566 1 98.06 394 ASP A C 1
ATOM 3050 O O . ASP A 1 394 ? -10.234 -16.078 -1.333 1 98.06 394 ASP A O 1
ATOM 3054 N N . GLY A 1 395 ? -10.875 -17.641 -2.777 1 97.94 395 GLY A N 1
ATOM 3055 C CA . GLY A 1 395 ? -10.781 -16.75 -3.926 1 97.94 395 GLY A CA 1
ATOM 3056 C C . GLY A 1 395 ? -9.555 -17.016 -4.785 1 97.94 395 GLY A C 1
ATOM 3057 O O . GLY A 1 395 ? -9.391 -16.406 -5.84 1 97.94 395 GLY A O 1
ATOM 3058 N N . LYS A 1 396 ? -8.742 -17.938 -4.395 1 98.25 396 LYS A N 1
ATOM 3059 C CA . LYS A 1 396 ? -7.57 -18.281 -5.188 1 98.25 396 LYS A CA 1
ATOM 3060 C C . LYS A 1 396 ? -7.957 -19.109 -6.406 1 98.25 396 LYS A C 1
ATOM 3062 O O . LYS A 1 396 ? -8.719 -20.078 -6.285 1 98.25 396 LYS A O 1
ATOM 3067 N N . MET A 1 397 ? -7.457 -18.75 -7.516 1 97.88 397 MET A N 1
ATOM 3068 C CA . MET A 1 397 ? -7.668 -19.484 -8.758 1 97.88 397 MET A CA 1
ATOM 3069 C C . MET A 1 397 ? -6.352 -19.672 -9.508 1 97.88 397 MET A C 1
ATOM 3071 O O . MET A 1 397 ? -5.465 -18.828 -9.438 1 97.88 397 MET A O 1
ATOM 3075 N N . SER A 1 398 ? -6.242 -20.766 -10.148 1 97.94 398 SER A N 1
ATOM 3076 C CA . SER A 1 398 ? -5.086 -21.062 -10.992 1 97.94 398 SER A CA 1
ATOM 3077 C C . SER A 1 398 ? -5.52 -21.656 -12.328 1 97.94 398 SER A C 1
ATOM 3079 O O . SER A 1 398 ? -6.242 -22.656 -12.359 1 97.94 398 SER A O 1
ATOM 3081 N N . ALA A 1 399 ? -5.062 -21.109 -13.383 1 97.44 399 ALA A N 1
ATOM 3082 C CA . ALA A 1 399 ? -5.398 -21.609 -14.711 1 97.44 399 ALA A CA 1
ATOM 3083 C C . ALA A 1 399 ? -4.316 -22.547 -15.242 1 97.44 399 ALA A C 1
ATOM 3085 O O . ALA A 1 399 ? -3.129 -22.203 -15.219 1 97.44 399 ALA A O 1
ATOM 3086 N N . PHE A 1 400 ? -4.75 -23.703 -15.68 1 97.38 400 PHE A N 1
ATOM 3087 C CA . PHE A 1 400 ? -3.895 -24.703 -16.312 1 97.38 400 PHE A CA 1
ATOM 3088 C C . PHE A 1 400 ? -4.316 -24.938 -17.766 1 97.38 400 PHE A C 1
ATOM 3090 O O . PHE A 1 400 ? -5.477 -24.734 -18.125 1 97.38 400 PHE A O 1
ATOM 3097 N N . PRO A 1 401 ? -3.324 -25.297 -18.562 1 96.75 401 PRO A N 1
ATOM 3098 C CA . PRO A 1 401 ? -3.799 -25.844 -19.844 1 96.75 401 PRO A CA 1
ATOM 3099 C C . PRO A 1 401 ? -4.648 -27.094 -19.672 1 96.75 401 PRO A C 1
ATOM 3101 O O . PRO A 1 401 ? -4.371 -27.922 -18.797 1 96.75 401 PRO A O 1
ATOM 3104 N N . GLY A 1 402 ? -5.648 -27.203 -20.531 1 94.56 402 GLY A N 1
ATOM 3105 C CA . GLY A 1 402 ? -6.418 -28.438 -20.531 1 94.56 402 GLY A CA 1
ATOM 3106 C C . GLY A 1 402 ? -5.641 -29.625 -21.047 1 94.56 402 GLY A C 1
ATOM 3107 O O . GLY A 1 402 ? -4.75 -29.469 -21.891 1 94.56 402 GLY A O 1
ATOM 3108 N N . ARG A 1 403 ? -6.008 -30.766 -20.531 1 86.56 403 ARG A N 1
ATOM 3109 C CA . ARG A 1 403 ? -5.324 -31.984 -20.922 1 86.56 403 ARG A CA 1
ATOM 3110 C C . ARG A 1 403 ? -5.406 -32.219 -22.438 1 86.56 403 ARG A C 1
ATOM 3112 O O . ARG A 1 403 ? -4.465 -32.719 -23.047 1 86.56 403 ARG A O 1
ATOM 3119 N N . ASP A 1 404 ? -6.496 -31.781 -22.953 1 84.25 404 ASP A N 1
ATOM 3120 C CA . ASP A 1 404 ? -6.742 -32 -24.375 1 84.25 404 ASP A CA 1
ATOM 3121 C C . ASP A 1 404 ? -5.961 -31.016 -25.234 1 84.25 404 ASP A C 1
ATOM 3123 O O . ASP A 1 404 ? -5.84 -31.203 -26.453 1 84.25 404 ASP A O 1
ATOM 3127 N N . GLY A 1 405 ? -5.453 -30.094 -24.672 1 85.88 405 GLY A N 1
ATOM 3128 C CA . GLY A 1 405 ? -4.719 -29.094 -25.422 1 85.88 405 GLY A CA 1
ATOM 3129 C C . GLY A 1 405 ? -5.609 -28.234 -26.297 1 85.88 405 GLY A C 1
ATOM 3130 O O . GLY A 1 405 ? -6.812 -28.109 -26.047 1 85.88 405 GLY A O 1
ATOM 3131 N N . GLY A 1 406 ? -4.992 -27.469 -27.219 1 88.81 406 GLY A N 1
ATOM 3132 C CA . GLY A 1 406 ? -5.699 -26.719 -28.234 1 88.81 406 GLY A CA 1
ATOM 3133 C C . GLY A 1 406 ? -6.395 -25.484 -27.703 1 88.81 406 GLY A C 1
ATOM 3134 O O . GLY A 1 406 ? -7.355 -25 -28.297 1 88.81 406 GLY A O 1
ATOM 3135 N N . GLY A 1 407 ? -6.051 -25.125 -26.578 1 93.25 407 GLY A N 1
ATOM 3136 C CA . GLY A 1 407 ? -6.637 -23.906 -26.047 1 93.25 407 GLY A CA 1
ATOM 3137 C C . GLY A 1 407 ? -7.617 -24.156 -24.922 1 93.25 407 GLY A C 1
ATOM 3138 O O . GLY A 1 407 ? -8.148 -23.219 -24.328 1 93.25 407 GLY A O 1
ATOM 3139 N N . SER A 1 408 ? -7.906 -25.438 -24.625 1 96.44 408 SER A N 1
ATOM 3140 C CA . SER A 1 408 ? -8.734 -25.734 -23.469 1 96.44 408 SER A CA 1
ATOM 3141 C C . SER A 1 408 ? -8.047 -25.344 -22.156 1 96.44 408 SER A C 1
ATOM 3143 O O . SER A 1 408 ? -6.816 -25.203 -22.125 1 96.44 408 SER A O 1
ATOM 3145 N N . VAL A 1 409 ? -8.844 -25.047 -21.141 1 97.69 409 VAL A N 1
ATOM 3146 C CA . VAL A 1 409 ? -8.297 -24.594 -19.875 1 97.69 409 VAL A CA 1
ATOM 3147 C C . VAL A 1 409 ? -8.93 -25.375 -18.719 1 97.69 409 VAL A C 1
ATOM 3149 O O . VAL A 1 409 ? -10.133 -25.641 -18.734 1 97.69 409 VAL A O 1
ATOM 3152 N N . ASP A 1 410 ? -8.125 -25.875 -17.828 1 97.31 410 ASP A N 1
ATOM 3153 C CA . ASP A 1 410 ? -8.57 -26.359 -16.531 1 97.31 410 ASP A CA 1
ATOM 3154 C C . ASP A 1 410 ? -8.359 -25.297 -15.453 1 97.31 410 ASP A C 1
ATOM 3156 O O . ASP A 1 410 ? -7.23 -24.875 -15.203 1 97.31 410 ASP A O 1
ATOM 3160 N N . LEU A 1 411 ? -9.406 -24.906 -14.836 1 97.94 411 LEU A N 1
ATOM 3161 C CA . LEU A 1 411 ? -9.344 -23.844 -13.828 1 97.94 411 LEU A CA 1
ATOM 3162 C C . LEU A 1 411 ? -9.477 -24.422 -12.422 1 97.94 411 LEU A C 1
ATOM 3164 O O . LEU A 1 411 ? -10.508 -25 -12.086 1 97.94 411 LEU A O 1
ATOM 3168 N N . GLU A 1 412 ? -8.406 -24.312 -11.68 1 97.94 412 GLU A N 1
ATOM 3169 C CA . GLU A 1 412 ? -8.469 -24.625 -10.258 1 97.94 412 GLU A CA 1
ATOM 3170 C C . GLU A 1 412 ? -9.086 -23.484 -9.461 1 97.94 412 GLU A C 1
ATOM 3172 O O . GLU A 1 412 ? -8.586 -22.359 -9.484 1 97.94 412 GLU A O 1
ATOM 3177 N N . VAL A 1 413 ? -10.18 -23.766 -8.797 1 98.38 413 VAL A N 1
ATOM 3178 C CA . VAL A 1 413 ? -10.906 -22.75 -8.047 1 98.38 413 VAL A CA 1
ATOM 3179 C C . VAL A 1 413 ? -10.969 -23.141 -6.574 1 98.38 413 VAL A C 1
ATOM 3181 O O . VAL A 1 413 ? -11.391 -24.25 -6.238 1 98.38 413 VAL A O 1
ATOM 3184 N N . VAL A 1 414 ? -10.547 -22.281 -5.723 1 98.44 414 VAL A N 1
ATOM 3185 C CA . VAL A 1 414 ? -10.609 -22.484 -4.277 1 98.44 414 VAL A CA 1
ATOM 3186 C C . VAL A 1 414 ? -11.547 -21.453 -3.658 1 98.44 414 VAL A C 1
ATOM 3188 O O . VAL A 1 414 ? -11.312 -20.234 -3.762 1 98.44 414 VAL A O 1
ATOM 3191 N N . LEU A 1 415 ? -12.617 -21.906 -3.043 1 98.56 415 LEU A N 1
ATOM 3192 C CA . LEU A 1 415 ? -13.602 -21.016 -2.443 1 98.56 415 LEU A CA 1
ATOM 3193 C C . LEU A 1 415 ? -14.102 -21.562 -1.113 1 98.56 415 LEU A C 1
ATOM 3195 O O . LEU A 1 415 ? -13.93 -22.75 -0.828 1 98.56 415 LEU A O 1
ATOM 3199 N N . ALA A 1 416 ? -14.656 -20.656 -0.349 1 98.12 416 ALA A N 1
ATOM 3200 C CA . ALA A 1 416 ? -15.445 -21.109 0.795 1 98.12 416 ALA A CA 1
ATOM 3201 C C . ALA A 1 416 ? -16.562 -22.047 0.354 1 98.12 416 ALA A C 1
ATOM 3203 O O . ALA A 1 416 ? -17.094 -21.922 -0.751 1 98.12 416 ALA A O 1
ATOM 3204 N N . PRO A 1 417 ? -16.953 -23 1.242 1 98.19 417 PRO A N 1
ATOM 3205 C CA . PRO A 1 417 ? -17.891 -24.062 0.855 1 98.19 417 PRO A CA 1
ATOM 3206 C C . PRO A 1 417 ? -19.203 -23.5 0.295 1 98.19 417 PRO A C 1
ATOM 3208 O O . PRO A 1 417 ? -19.672 -23.953 -0.747 1 98.19 417 PRO A O 1
ATOM 3211 N N . ASP A 1 418 ? -19.734 -22.5 0.91 1 98.06 418 ASP A N 1
ATOM 3212 C CA . ASP A 1 418 ? -21 -21.938 0.449 1 98.06 418 ASP A CA 1
ATOM 3213 C C . ASP A 1 418 ? -20.844 -21.281 -0.916 1 98.06 418 ASP A C 1
ATOM 3215 O O . ASP A 1 418 ? -21.703 -21.406 -1.78 1 98.06 418 ASP A O 1
ATOM 3219 N N . ALA A 1 419 ? -19.812 -20.562 -1.055 1 98.38 419 ALA A N 1
ATOM 3220 C CA . ALA A 1 419 ? -19.562 -19.906 -2.332 1 98.38 419 ALA A CA 1
ATOM 3221 C C . ALA A 1 419 ? -19.344 -20.922 -3.445 1 98.38 419 ALA A C 1
ATOM 3223 O O . ALA A 1 419 ? -19.781 -20.719 -4.574 1 98.38 419 ALA A O 1
ATOM 3224 N N . MET A 1 420 ? -18.625 -21.969 -3.178 1 98.56 420 MET A N 1
ATOM 3225 C CA . MET A 1 420 ? -18.391 -23.016 -4.172 1 98.56 420 MET A CA 1
ATOM 3226 C C . MET A 1 420 ? -19.703 -23.672 -4.586 1 98.56 420 MET A C 1
ATOM 3228 O O . MET A 1 420 ? -19.938 -23.906 -5.773 1 98.56 420 MET A O 1
ATOM 3232 N N . ALA A 1 421 ? -20.5 -23.984 -3.564 1 98.31 421 ALA A N 1
ATOM 3233 C CA . ALA A 1 421 ? -21.797 -24.578 -3.863 1 98.31 421 ALA A CA 1
ATOM 3234 C C . ALA A 1 421 ? -22.609 -23.672 -4.793 1 98.31 421 ALA A C 1
ATOM 3236 O O . ALA A 1 421 ? -23.266 -24.156 -5.723 1 98.31 421 ALA A O 1
ATOM 3237 N N . ALA A 1 422 ? -22.562 -22.422 -4.52 1 98.5 422 ALA A N 1
ATOM 3238 C CA . ALA A 1 422 ? -23.266 -21.453 -5.352 1 98.5 422 ALA A CA 1
ATOM 3239 C C . ALA A 1 422 ? -22.672 -21.391 -6.75 1 98.5 422 ALA A C 1
ATOM 3241 O O . ALA A 1 422 ? -23.391 -21.266 -7.738 1 98.5 422 ALA A O 1
ATOM 3242 N N . LEU A 1 423 ? -21.406 -21.438 -6.855 1 98.44 423 LEU A N 1
ATOM 3243 C CA . LEU A 1 423 ? -20.734 -21.391 -8.148 1 98.44 423 LEU A CA 1
ATOM 3244 C C . LEU A 1 423 ? -21.125 -22.578 -9.023 1 98.44 423 LEU A C 1
ATOM 3246 O O . LEU A 1 423 ? -21.344 -22.422 -10.227 1 98.44 423 LEU A O 1
ATOM 3250 N N . GLU A 1 424 ? -21.219 -23.719 -8.43 1 97.62 424 GLU A N 1
ATOM 3251 C CA . GLU A 1 424 ? -21.578 -24.938 -9.148 1 97.62 424 GLU A CA 1
ATOM 3252 C C . GLU A 1 424 ? -22.969 -24.844 -9.734 1 97.62 424 GLU A C 1
ATOM 3254 O O . GLU A 1 424 ? -23.312 -25.594 -10.656 1 97.62 424 GLU A O 1
ATOM 3259 N N . CYS A 1 425 ? -23.703 -23.969 -9.211 1 96.88 425 CYS A N 1
ATOM 3260 C CA . CYS A 1 425 ? -25.078 -23.828 -9.656 1 96.88 425 CYS A CA 1
ATOM 3261 C C . CYS A 1 425 ? -25.25 -22.547 -10.469 1 96.88 425 CYS A C 1
ATOM 3263 O O . CYS A 1 425 ? -26.375 -22.188 -10.852 1 96.88 425 CYS A O 1
ATOM 3265 N N . ASP A 1 426 ? -24.25 -21.859 -10.656 1 97.62 426 ASP A N 1
ATOM 3266 C CA . ASP A 1 426 ? -24.312 -20.594 -11.383 1 97.62 426 ASP A CA 1
ATOM 3267 C C . ASP A 1 426 ? -24.562 -20.828 -12.875 1 97.62 426 ASP A C 1
ATOM 3269 O O . ASP A 1 426 ? -23.719 -21.422 -13.555 1 97.62 426 ASP A O 1
ATOM 3273 N N . ASP A 1 427 ? -25.562 -20.312 -13.453 1 96.25 427 ASP A N 1
ATOM 3274 C CA . ASP A 1 427 ? -26 -20.594 -14.82 1 96.25 427 ASP A CA 1
ATOM 3275 C C . ASP A 1 427 ? -25 -20.078 -15.844 1 96.25 427 ASP A C 1
ATOM 3277 O O . ASP A 1 427 ? -24.688 -20.75 -16.812 1 96.25 427 ASP A O 1
ATOM 3281 N N . GLU A 1 428 ? -24.578 -18.922 -15.625 1 97.12 428 GLU A N 1
ATOM 3282 C CA . GLU A 1 428 ? -23.656 -18.328 -16.578 1 97.12 428 GLU A CA 1
ATOM 3283 C C . GLU A 1 428 ? -22.312 -19.078 -16.594 1 97.12 428 GLU A C 1
ATOM 3285 O O . GLU A 1 428 ? -21.781 -19.391 -17.656 1 97.12 428 GLU A O 1
ATOM 3290 N N . PHE A 1 429 ? -21.828 -19.359 -15.414 1 98 429 PHE A N 1
ATOM 3291 C CA . PHE A 1 429 ? -20.547 -20.016 -15.281 1 98 429 PHE A CA 1
ATOM 3292 C C . PHE A 1 429 ? -20.594 -21.422 -15.867 1 98 429 PHE A C 1
ATOM 3294 O O . PHE A 1 429 ? -19.703 -21.812 -16.625 1 98 429 PHE A O 1
ATOM 3301 N N . MET A 1 430 ? -21.672 -22.109 -15.625 1 97.62 430 MET A N 1
ATOM 3302 C CA . MET A 1 430 ? -21.766 -23.516 -15.992 1 97.62 430 MET A CA 1
ATOM 3303 C C . MET A 1 430 ? -22.141 -23.672 -17.469 1 97.62 430 MET A C 1
ATOM 3305 O O . MET A 1 430 ? -22.047 -24.766 -18.016 1 97.62 430 MET A O 1
ATOM 3309 N N . LEU A 1 431 ? -22.438 -22.609 -18.109 1 97.06 431 LEU A N 1
ATOM 3310 C CA . LEU A 1 431 ? -22.641 -22.625 -19.547 1 97.06 431 LEU A CA 1
ATOM 3311 C C . LEU A 1 431 ? -21.328 -22.953 -20.266 1 97.06 431 LEU A C 1
ATOM 3313 O O . LEU A 1 431 ? -21.344 -23.547 -21.359 1 97.06 431 LEU A O 1
ATOM 3317 N N . TYR A 1 432 ? -20.281 -22.594 -19.641 1 97.81 432 TYR A N 1
ATOM 3318 C CA . TYR A 1 432 ? -18.984 -22.734 -20.312 1 97.81 432 TYR A CA 1
ATOM 3319 C C . TYR A 1 432 ? -18.156 -23.812 -19.641 1 97.81 432 TYR A C 1
ATOM 3321 O O . TYR A 1 432 ? -17.25 -24.375 -20.266 1 97.81 432 TYR A O 1
ATOM 3329 N N . ALA A 1 433 ? -18.406 -24.031 -18.406 1 97.38 433 ALA A N 1
ATOM 3330 C CA . ALA A 1 433 ? -17.562 -24.906 -17.594 1 97.38 433 ALA A CA 1
ATOM 3331 C C . ALA A 1 433 ? -18.141 -26.328 -17.547 1 97.38 433 ALA A C 1
ATOM 3333 O O . ALA A 1 433 ? -19.359 -26.5 -17.594 1 97.38 433 ALA A O 1
ATOM 3334 N N . SER A 1 434 ? -17.266 -27.266 -17.516 1 91.62 434 SER A N 1
ATOM 3335 C CA . SER A 1 434 ? -17.641 -28.641 -17.203 1 91.62 434 SER A CA 1
ATOM 3336 C C . SER A 1 434 ? -16.922 -29.141 -15.953 1 91.62 434 SER A C 1
ATOM 3338 O O . SER A 1 434 ? -15.859 -28.641 -15.594 1 91.62 434 SER A O 1
ATOM 3340 N N . GLY A 1 435 ? -17.547 -30.188 -15.289 1 77.06 435 GLY A N 1
ATOM 3341 C CA . GLY A 1 435 ? -16.969 -30.797 -14.102 1 77.06 435 GLY A CA 1
ATOM 3342 C C . GLY A 1 435 ? -17.859 -30.703 -12.875 1 77.06 435 GLY A C 1
ATOM 3343 O O . GLY A 1 435 ? -18.859 -29.969 -12.898 1 77.06 435 GLY A O 1
ATOM 3344 N N . MET B 1 1 ? -8.32 9.039 7.383 1 93.06 1 MET B N 1
ATOM 3345 C CA . MET B 1 1 ? -7.695 9.664 8.547 1 93.06 1 MET B CA 1
ATOM 3346 C C . MET B 1 1 ? -8.43 9.281 9.828 1 93.06 1 MET B C 1
ATOM 3348 O O . MET B 1 1 ? -8.133 9.805 10.898 1 93.06 1 MET B O 1
ATOM 3352 N N . LEU B 1 2 ? -9.266 8.352 9.797 1 93 2 LEU B N 1
ATOM 3353 C CA . LEU B 1 2 ? -10.117 8.008 10.922 1 93 2 LEU B CA 1
ATOM 3354 C C . LEU B 1 2 ? -9.289 7.434 12.07 1 93 2 LEU B C 1
ATOM 3356 O O . LEU B 1 2 ? -9.664 7.574 13.242 1 93 2 LEU B O 1
ATOM 3360 N N . SER B 1 3 ? -8.164 6.836 11.695 1 92.81 3 SER B N 1
ATOM 3361 C CA . SER B 1 3 ? -7.34 6.211 12.727 1 92.81 3 SER B CA 1
ATOM 3362 C C . SER B 1 3 ? -6.219 7.141 13.18 1 92.81 3 SER B C 1
ATOM 3364 O O . SER B 1 3 ? -5.289 6.711 13.867 1 92.81 3 SER B O 1
ATOM 3366 N N . CYS B 1 4 ? -6.273 8.375 12.836 1 96 4 CYS B N 1
ATOM 3367 C CA . CYS B 1 4 ? -5.316 9.391 13.273 1 96 4 CYS B CA 1
ATOM 3368 C C . CYS B 1 4 ? -5.926 10.289 14.344 1 96 4 CYS B C 1
ATOM 3370 O O . CYS B 1 4 ? -7.121 10.203 14.625 1 96 4 CYS B O 1
ATOM 3372 N N . HIS B 1 5 ? -5.09 11.078 14.906 1 97.56 5 HIS B N 1
ATOM 3373 C CA . HIS B 1 5 ? -5.57 12.039 15.891 1 97.56 5 HIS B CA 1
ATOM 3374 C C . HIS B 1 5 ? -6.172 13.266 15.227 1 97.56 5 HIS B C 1
ATOM 3376 O O . HIS B 1 5 ? -5.891 13.539 14.055 1 97.56 5 HIS B O 1
ATOM 3382 N N . TYR B 1 6 ? -6.965 13.945 16.016 1 98.25 6 TYR B N 1
ATOM 3383 C CA . TYR B 1 6 ? -7.418 15.281 15.633 1 98.25 6 TYR B CA 1
ATOM 3384 C C . TYR B 1 6 ? -6.234 16.188 15.312 1 98.25 6 TYR B C 1
ATOM 3386 O O . TYR B 1 6 ? -5.129 15.977 15.805 1 98.25 6 TYR B O 1
ATOM 3394 N N . ILE B 1 7 ? -6.488 17.172 14.453 1 98.12 7 ILE B N 1
ATOM 3395 C CA . ILE B 1 7 ? -5.512 18.25 14.273 1 98.12 7 ILE B CA 1
ATOM 3396 C C . ILE B 1 7 ? -5.574 19.203 15.461 1 98.12 7 ILE B C 1
ATOM 3398 O O . ILE B 1 7 ? -6.66 19.625 15.875 1 98.12 7 ILE B O 1
ATOM 3402 N N . GLN B 1 8 ? -4.449 19.531 15.992 1 98.44 8 GLN B N 1
ATOM 3403 C CA . GLN B 1 8 ? -4.379 20.516 17.062 1 98.44 8 GLN B CA 1
ATOM 3404 C C . GLN B 1 8 ? -3.453 21.672 16.703 1 98.44 8 GLN B C 1
ATOM 3406 O O . GLN B 1 8 ? -2.254 21.484 16.484 1 98.44 8 GLN B O 1
ATOM 3411 N N . LYS B 1 9 ? -4.012 22.859 16.625 1 98.44 9 LYS B N 1
ATOM 3412 C CA . LYS B 1 9 ? -3.246 24.078 16.406 1 98.44 9 LYS B CA 1
ATOM 3413 C C . LYS B 1 9 ? -3.736 25.219 17.297 1 98.44 9 LYS B C 1
ATOM 3415 O O . LYS B 1 9 ? -4.926 25.281 17.625 1 98.44 9 LYS B O 1
ATOM 3420 N N . GLY B 1 10 ? -2.848 26.031 17.688 1 98.25 10 GLY B N 1
ATOM 3421 C CA . GLY B 1 10 ? -3.209 27.141 18.578 1 98.25 10 GLY B CA 1
ATOM 3422 C C . GLY B 1 10 ? -2.277 28.328 18.453 1 98.25 10 GLY B C 1
ATOM 3423 O O . GLY B 1 10 ? -1.217 28.234 17.828 1 98.25 10 GLY B O 1
ATOM 3424 N N . CYS B 1 11 ? -2.738 29.406 19.031 1 98.25 11 CYS B N 1
ATOM 3425 C CA . CYS B 1 11 ? -2 30.656 18.969 1 98.25 11 CYS B CA 1
ATOM 3426 C C . CYS B 1 11 ? -1.905 31.297 20.344 1 98.25 11 CYS B C 1
ATOM 3428 O O . CYS B 1 11 ? -2.852 31.234 21.125 1 98.25 11 CYS B O 1
ATOM 3430 N N . ILE B 1 12 ? -0.786 31.891 20.609 1 98.12 12 ILE B N 1
ATOM 3431 C CA . ILE B 1 12 ? -0.568 32.688 21.797 1 98.12 12 ILE B CA 1
ATOM 3432 C C . ILE B 1 12 ? -0.806 34.156 21.484 1 98.12 12 ILE B C 1
ATOM 3434 O O . ILE B 1 12 ? -0.297 34.688 20.5 1 98.12 12 ILE B O 1
ATOM 3438 N N . TYR B 1 13 ? -1.527 34.781 22.359 1 97.62 13 TYR B N 1
ATOM 3439 C CA . TYR B 1 13 ? -1.784 36.219 22.25 1 97.62 13 TYR B CA 1
ATOM 3440 C C . TYR B 1 13 ? -1.328 36.969 23.5 1 97.62 13 TYR B C 1
ATOM 3442 O O . TYR B 1 13 ? -1.321 36.406 24.594 1 97.62 13 TYR B O 1
ATOM 3450 N N . ALA B 1 14 ? -1.006 38.219 23.25 1 96.12 14 ALA B N 1
ATOM 3451 C CA . ALA B 1 14 ? -0.812 39.094 24.391 1 96.12 14 ALA B CA 1
ATOM 3452 C C . ALA B 1 14 ? -2.119 39.281 25.156 1 96.12 14 ALA B C 1
ATOM 3454 O O . ALA B 1 14 ? -3.197 38.969 24.656 1 96.12 14 ALA B O 1
ATOM 3455 N N . ALA B 1 15 ? -1.963 39.781 26.359 1 94.62 15 ALA B N 1
ATOM 3456 C CA . ALA B 1 15 ? -3.146 39.969 27.188 1 94.62 15 ALA B CA 1
ATOM 3457 C C . ALA B 1 15 ? -4.062 41.031 26.578 1 94.62 15 ALA B C 1
ATOM 3459 O O . ALA B 1 15 ? -3.613 42.156 26.266 1 94.62 15 ALA B O 1
ATOM 3460 N N . PRO B 1 16 ? -5.305 40.656 26.438 1 92.06 16 PRO B N 1
ATOM 3461 C CA . PRO B 1 16 ? -6.246 41.688 25.953 1 92.06 16 PRO B CA 1
ATOM 3462 C C . PRO B 1 16 ? -6.602 42.719 27.016 1 92.06 16 PRO B C 1
ATOM 3464 O O . PRO B 1 16 ? -6.434 42.438 28.219 1 92.06 16 PRO B O 1
ATOM 3467 N N . SER B 1 17 ? -7.125 43.875 26.547 1 89.19 17 SER B N 1
ATOM 3468 C CA . SER B 1 17 ? -7.543 44.906 27.469 1 89.19 17 SER B CA 1
ATOM 3469 C C . SER B 1 17 ? -8.953 44.656 28 1 89.19 17 SER B C 1
ATOM 3471 O O . SER B 1 17 ? -9.336 45.219 29.031 1 89.19 17 SER B O 1
ATOM 3473 N N . LEU B 1 18 ? -9.641 43.875 27.422 1 87.5 18 LEU B N 1
ATOM 3474 C CA . LEU B 1 18 ? -11.016 43.562 27.797 1 87.5 18 LEU B CA 1
ATOM 3475 C C . LEU B 1 18 ? -11.07 42.688 29.047 1 87.5 18 LEU B C 1
ATOM 3477 O O . LEU B 1 18 ? -10.234 41.812 29.219 1 87.5 18 LEU B O 1
ATOM 3481 N N . PRO B 1 19 ? -12.148 42.969 29.812 1 90.62 19 PRO B N 1
ATOM 3482 C CA . PRO B 1 19 ? -12.367 42.062 30.922 1 90.62 19 PRO B CA 1
ATOM 3483 C C . PRO B 1 19 ? -12.586 40.625 30.453 1 90.62 19 PRO B C 1
ATOM 3485 O O . PRO B 1 19 ? -13.188 40.406 29.391 1 90.62 19 PRO B O 1
ATOM 3488 N N . GLN B 1 20 ? -12.219 39.719 31.297 1 88.94 20 GLN B N 1
ATOM 3489 C CA . GLN B 1 20 ? -12.242 38.312 30.953 1 88.94 20 GLN B CA 1
ATOM 3490 C C . GLN B 1 20 ? -13.656 37.875 30.578 1 88.94 20 GLN B C 1
ATOM 3492 O O . GLN B 1 20 ? -13.836 37.125 29.594 1 88.94 20 GLN B O 1
ATOM 3497 N N . THR B 1 21 ? -14.594 38.219 31.344 1 92.06 21 THR B N 1
ATOM 3498 C CA . THR B 1 21 ? -15.977 37.812 31.109 1 92.06 21 THR B CA 1
ATOM 3499 C C . THR B 1 21 ? -16.469 38.312 29.766 1 92.06 21 THR B C 1
ATOM 3501 O O . THR B 1 21 ? -17.156 37.594 29.047 1 92.06 21 THR B O 1
ATOM 3504 N N . THR B 1 22 ? -16.109 39.5 29.484 1 93.88 22 THR B N 1
ATOM 3505 C CA . THR B 1 22 ? -16.5 40.062 28.203 1 93.88 22 THR B CA 1
ATOM 3506 C C . THR B 1 22 ? -15.797 39.344 27.062 1 93.88 22 THR B C 1
ATOM 3508 O O . THR B 1 22 ? -16.406 39.094 26.016 1 93.88 22 THR B O 1
ATOM 3511 N N . LEU B 1 23 ? -14.594 39.094 27.266 1 94.19 23 LEU B N 1
ATOM 3512 C CA . LEU B 1 23 ? -13.812 38.406 26.234 1 94.19 23 LEU B CA 1
ATOM 3513 C C . LEU B 1 23 ? -14.414 37.031 25.922 1 94.19 23 LEU B C 1
ATOM 3515 O O . LEU B 1 23 ? -14.625 36.719 24.75 1 94.19 23 LEU B O 1
ATOM 3519 N N . ILE B 1 24 ? -14.68 36.25 26.953 1 96.56 24 ILE B N 1
ATOM 3520 C CA . ILE B 1 24 ? -15.18 34.906 26.797 1 96.56 24 ILE B CA 1
ATOM 3521 C C . ILE B 1 24 ? -16.547 34.938 26.109 1 96.56 24 ILE B C 1
ATOM 3523 O O . ILE B 1 24 ? -16.812 34.125 25.219 1 96.56 24 ILE B O 1
ATOM 3527 N N . GLN B 1 25 ? -17.344 35.844 26.5 1 96.5 25 GLN B N 1
ATOM 3528 C CA . GLN B 1 25 ? -18.656 35.938 25.875 1 96.5 25 GLN B CA 1
ATOM 3529 C C . GLN B 1 25 ? -18.547 36.312 24.406 1 96.5 25 GLN B C 1
ATOM 3531 O O . GLN B 1 25 ? -19.281 35.812 23.562 1 96.5 25 GLN B O 1
ATOM 3536 N N . SER B 1 26 ? -17.688 37.25 24.156 1 95.94 26 SER B N 1
ATOM 3537 C CA . SER B 1 26 ? -17.453 37.688 22.781 1 95.94 26 SER B CA 1
ATOM 3538 C C . SER B 1 26 ? -16.953 36.531 21.922 1 95.94 26 SER B C 1
ATOM 3540 O O . SER B 1 26 ? -17.375 36.344 20.781 1 95.94 26 SER B O 1
ATOM 3542 N N . LEU B 1 27 ? -16.062 35.75 22.469 1 97.75 27 LEU B N 1
ATOM 3543 C CA . LEU B 1 27 ? -15.516 34.594 21.734 1 97.75 27 LEU B CA 1
ATOM 3544 C C . LEU B 1 27 ? -16.578 33.531 21.5 1 97.75 27 LEU B C 1
ATOM 3546 O O . LEU B 1 27 ? -16.625 32.938 20.438 1 97.75 27 LEU B O 1
ATOM 3550 N N . LYS B 1 28 ? -17.406 33.281 22.438 1 97.94 28 LYS B N 1
ATOM 3551 C CA . LYS B 1 28 ? -18.5 32.344 22.266 1 97.94 28 LYS B CA 1
ATOM 3552 C C . LYS B 1 28 ? -19.453 32.781 21.156 1 97.94 28 LYS B C 1
ATOM 3554 O O . LYS B 1 28 ? -19.875 31.984 20.328 1 97.94 28 LYS B O 1
ATOM 3559 N N . THR B 1 29 ? -19.766 34.062 21.203 1 97.5 29 THR B N 1
ATOM 3560 C CA . THR B 1 29 ? -20.672 34.625 20.203 1 97.5 29 THR B CA 1
ATOM 3561 C C . THR B 1 29 ? -20.062 34.5 18.812 1 97.5 29 THR B C 1
ATOM 3563 O O . THR B 1 29 ? -20.734 34.094 17.859 1 97.5 29 THR B O 1
ATOM 3566 N N . SER B 1 30 ? -18.844 34.969 18.703 1 98.06 30 SER B N 1
ATOM 3567 C CA . SER B 1 30 ? -18.172 34.906 17.406 1 98.06 30 SER B CA 1
ATOM 3568 C C . SER B 1 30 ? -18.031 33.469 16.922 1 98.06 30 SER B C 1
ATOM 3570 O O . SER B 1 30 ? -18.125 33.219 15.719 1 98.06 30 SER B O 1
ATOM 3572 N N . LEU B 1 31 ? -17.75 32.531 17.859 1 98.38 31 LEU B N 1
ATOM 3573 C CA . LEU B 1 31 ? -17.672 31.109 17.484 1 98.38 31 LEU B CA 1
ATOM 3574 C C . LEU B 1 31 ? -19 30.609 16.938 1 98.38 31 LEU B C 1
ATOM 3576 O O . LEU B 1 31 ? -19.047 29.891 15.945 1 98.38 31 LEU B O 1
ATOM 3580 N N . SER B 1 32 ? -20.047 30.984 17.609 1 97.56 32 SER B N 1
ATOM 3581 C CA . SER B 1 32 ? -21.375 30.609 17.172 1 97.56 32 SER B CA 1
ATOM 3582 C C . SER B 1 32 ? -21.672 31.125 15.766 1 97.56 32 SER B C 1
ATOM 3584 O O . SER B 1 32 ? -22.188 30.391 14.922 1 97.56 32 SER B O 1
ATOM 3586 N N . GLN B 1 33 ? -21.328 32.375 15.547 1 97.69 33 GLN B N 1
ATOM 3587 C CA . GLN B 1 33 ? -21.5 32.938 14.227 1 97.69 33 GLN B CA 1
ATOM 3588 C C . GLN B 1 33 ? -20.688 32.188 13.18 1 97.69 33 GLN B C 1
ATOM 3590 O O . GLN B 1 33 ? -21.156 31.953 12.07 1 97.69 33 GLN B O 1
ATOM 3595 N N . THR B 1 34 ? -19.484 31.938 13.562 1 98.25 34 THR B N 1
ATOM 3596 C CA . THR B 1 34 ? -18.594 31.234 12.641 1 98.25 34 THR B CA 1
ATOM 3597 C C . THR B 1 34 ? -19.141 29.844 12.305 1 98.25 34 THR B C 1
ATOM 3599 O O . THR B 1 34 ? -19.109 29.438 11.141 1 98.25 34 THR B O 1
ATOM 3602 N N . LEU B 1 35 ? -19.656 29.109 13.305 1 97.88 35 LEU B N 1
ATOM 3603 C CA . LEU B 1 35 ? -20.141 27.75 13.117 1 97.88 35 LEU B CA 1
ATOM 3604 C C . LEU B 1 35 ? -21.375 27.719 12.219 1 97.88 35 LEU B C 1
ATOM 3606 O O . LEU B 1 35 ? -21.656 26.719 11.562 1 97.88 35 LEU B O 1
ATOM 3610 N N . SER B 1 36 ? -22.047 28.828 12.156 1 96.62 36 SER B N 1
ATOM 3611 C CA . SER B 1 36 ? -23.188 28.922 11.234 1 96.62 36 SER B CA 1
ATOM 3612 C C . SER B 1 36 ? -22.719 28.922 9.781 1 96.62 36 SER B C 1
ATOM 3614 O O . SER B 1 36 ? -23.469 28.516 8.891 1 96.62 36 SER B O 1
ATOM 3616 N N . ILE B 1 37 ? -21.516 29.406 9.57 1 97.25 37 ILE B N 1
ATOM 3617 C CA . ILE B 1 37 ? -20.922 29.453 8.242 1 97.25 37 ILE B CA 1
ATOM 3618 C C . ILE B 1 37 ? -20.281 28.109 7.91 1 97.25 37 ILE B C 1
ATOM 3620 O O . ILE B 1 37 ? -20.141 27.75 6.738 1 97.25 37 ILE B O 1
ATOM 3624 N N . PHE B 1 38 ? -19.891 27.328 8.93 1 97.94 38 PHE B N 1
ATOM 3625 C CA . PHE B 1 38 ? -19.234 26.031 8.773 1 97.94 38 PHE B CA 1
ATOM 3626 C C . PHE B 1 38 ? -20.031 24.922 9.453 1 97.94 38 PHE B C 1
ATOM 3628 O O . PHE B 1 38 ? -19.531 24.266 10.367 1 97.94 38 PHE B O 1
ATOM 3635 N N . PRO B 1 39 ? -21.125 24.594 8.961 1 96.31 39 PRO B N 1
ATOM 3636 C CA . PRO B 1 39 ? -22.047 23.703 9.672 1 96.31 39 PRO B CA 1
ATOM 3637 C C . PRO B 1 39 ? -21.453 22.312 9.883 1 96.31 39 PRO B C 1
ATOM 3639 O O . PRO B 1 39 ? -21.719 21.672 10.906 1 96.31 39 PRO B O 1
ATOM 3642 N N . PRO B 1 40 ? -20.625 21.75 8.969 1 96.69 40 PRO B N 1
ATOM 3643 C CA . PRO B 1 40 ? -20.109 20.391 9.195 1 96.69 40 PRO B CA 1
ATOM 3644 C C . PRO B 1 40 ? -19.328 20.266 10.508 1 96.69 40 PRO B C 1
ATOM 3646 O O . PRO B 1 40 ? -19.266 19.188 11.086 1 96.69 40 PRO B O 1
ATOM 3649 N N . LEU B 1 41 ? -18.766 21.328 10.977 1 98.25 41 LEU B N 1
ATOM 3650 C CA . LEU B 1 41 ? -17.938 21.281 12.172 1 98.25 41 LEU B CA 1
ATOM 3651 C C . LEU B 1 41 ? -18.781 21.125 13.43 1 98.25 41 LEU B C 1
ATOM 3653 O O . LEU B 1 41 ? -18.281 20.75 14.484 1 98.25 41 LEU B O 1
ATOM 3657 N N . ALA B 1 42 ? -20.062 21.453 13.336 1 97.56 42 ALA B N 1
ATOM 3658 C CA . ALA B 1 42 ? -20.984 21.328 14.461 1 97.56 42 ALA B CA 1
ATOM 3659 C C . ALA B 1 42 ? -21.844 20.078 14.328 1 97.56 42 ALA B C 1
ATOM 3661 O O . ALA B 1 42 ? -22.922 20 14.906 1 97.56 42 ALA B O 1
ATOM 3662 N N . GLY B 1 43 ? -21.391 19.141 13.5 1 96.94 43 GLY B N 1
ATOM 3663 C CA . GLY B 1 43 ? -22.094 17.859 13.344 1 96.94 43 GLY B CA 1
ATOM 3664 C C . GLY B 1 43 ? -21.453 16.734 14.125 1 96.94 43 GLY B C 1
ATOM 3665 O O . GLY B 1 43 ? -20.656 16.969 15.039 1 96.94 43 GLY B O 1
ATOM 3666 N N . THR B 1 44 ? -21.891 15.508 13.773 1 96.88 44 THR B N 1
ATOM 3667 C CA . THR B 1 44 ? -21.344 14.273 14.32 1 96.88 44 THR B CA 1
ATOM 3668 C C . THR B 1 44 ? -21.172 13.227 13.227 1 96.88 44 THR B C 1
ATOM 3670 O O . THR B 1 44 ? -21.766 13.336 12.156 1 96.88 44 THR B O 1
ATOM 3673 N N . PHE B 1 45 ? -20.312 12.234 13.508 1 97 45 PHE B N 1
ATOM 3674 C CA . PHE B 1 45 ? -20.172 11.117 12.57 1 97 45 PHE B CA 1
ATOM 3675 C C . PHE B 1 45 ? -21.328 10.133 12.727 1 97 45 PHE B C 1
ATOM 3677 O O . PHE B 1 4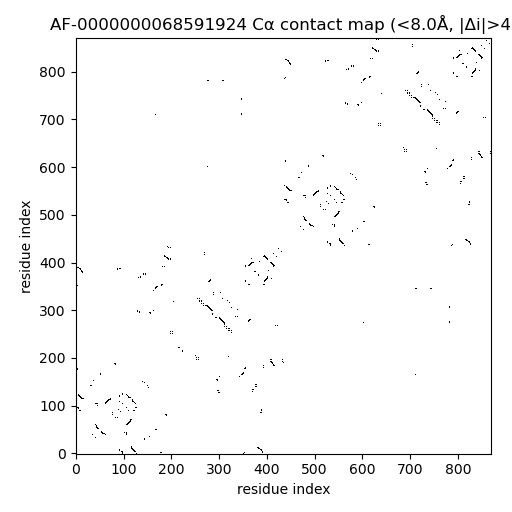5 ? -21.859 9.969 13.82 1 97 45 PHE B O 1
ATOM 3684 N N . ARG B 1 46 ? -21.672 9.633 11.664 1 96.5 46 ARG B N 1
ATOM 3685 C CA . ARG B 1 46 ? -22.547 8.461 11.609 1 96.5 46 ARG B CA 1
ATOM 3686 C C . ARG B 1 46 ? -22.062 7.461 10.57 1 96.5 46 ARG B C 1
ATOM 3688 O O . ARG B 1 46 ? -21.359 7.828 9.625 1 96.5 46 ARG B O 1
ATOM 3695 N N . THR B 1 47 ? -22.344 6.215 10.766 1 92.5 47 THR B N 1
ATOM 3696 C CA . THR B 1 47 ? -22.047 5.168 9.789 1 92.5 47 THR B CA 1
ATOM 3697 C C . THR B 1 47 ? -23.344 4.605 9.203 1 92.5 47 THR B C 1
ATOM 3699 O O . THR B 1 47 ? -24.234 4.191 9.945 1 92.5 47 THR B O 1
ATOM 3702 N N . SER B 1 48 ? -23.438 4.629 7.922 1 90.12 48 SER B N 1
ATOM 3703 C CA . SER B 1 48 ? -24.625 4.098 7.246 1 90.12 48 SER B CA 1
ATOM 3704 C C . SER B 1 48 ? -24.672 2.576 7.32 1 90.12 48 SER B C 1
ATOM 3706 O O . SER B 1 48 ? -23.703 1.942 7.746 1 90.12 48 SER B O 1
ATOM 3708 N N . GLY B 1 49 ? -25.781 2.074 6.902 1 84 49 GLY B N 1
ATOM 3709 C CA . GLY B 1 49 ? -25.922 0.628 6.844 1 84 49 GLY B CA 1
ATOM 3710 C C . GLY B 1 49 ? -24.922 -0.031 5.926 1 84 49 GLY B C 1
ATOM 3711 O O . GLY B 1 49 ? -24.5 -1.166 6.168 1 84 49 GLY B O 1
ATOM 3712 N N . SER B 1 50 ? -24.484 0.726 4.949 1 79 50 SER B N 1
ATOM 3713 C CA . SER B 1 50 ? -23.516 0.199 3.98 1 79 50 SER B CA 1
ATOM 3714 C C . SER B 1 50 ? -22.094 0.371 4.473 1 79 50 SER B C 1
ATOM 3716 O O . SER B 1 50 ? -21.141 -0.085 3.822 1 79 50 SER B O 1
ATOM 3718 N N . GLY B 1 51 ? -21.891 1.084 5.52 1 84.38 51 GLY B N 1
ATOM 3719 C CA . GLY B 1 51 ? -20.562 1.201 6.125 1 84.38 51 GLY B CA 1
ATOM 3720 C C . GLY B 1 51 ? -19.906 2.541 5.859 1 84.38 51 GLY B C 1
ATOM 3721 O O . GLY B 1 51 ? -18.797 2.799 6.344 1 84.38 51 GLY B O 1
ATOM 3722 N N . HIS B 1 52 ? -20.609 3.391 5.184 1 88.88 52 HIS B N 1
ATOM 3723 C CA . HIS B 1 52 ? -20.047 4.707 4.895 1 88.88 52 HIS B CA 1
ATOM 3724 C C . HIS B 1 52 ? -20.094 5.609 6.117 1 88.88 52 HIS B C 1
ATOM 3726 O O . HIS B 1 52 ? -21.141 5.73 6.762 1 88.88 52 HIS B O 1
ATOM 3732 N N . VAL B 1 53 ? -18.984 6.223 6.41 1 92.69 53 VAL B N 1
ATOM 3733 C CA . VAL B 1 53 ? -18.953 7.215 7.477 1 92.69 53 VAL B CA 1
ATOM 3734 C C . VAL B 1 53 ? -19.219 8.602 6.902 1 92.69 53 VAL B C 1
ATOM 3736 O O . VAL B 1 53 ? -18.641 8.984 5.887 1 92.69 53 VAL B O 1
ATOM 3739 N N . TYR B 1 54 ? -20.125 9.297 7.48 1 93.62 54 TYR B N 1
ATOM 3740 C CA . TYR B 1 54 ? -20.484 10.617 6.984 1 93.62 54 TYR B CA 1
ATOM 3741 C C . TYR B 1 54 ? -20.734 11.586 8.141 1 93.62 54 TYR B C 1
ATOM 3743 O O . TYR B 1 54 ? -20.906 11.156 9.281 1 93.62 54 TYR B O 1
ATOM 3751 N N . VAL B 1 55 ? -20.672 12.875 7.902 1 96.25 55 VAL B N 1
ATOM 3752 C CA . VAL B 1 55 ? -21 13.914 8.883 1 96.25 55 VAL B CA 1
ATOM 3753 C C . VAL B 1 55 ? -22.5 14.156 8.891 1 96.25 55 VAL B C 1
ATOM 3755 O O . VAL B 1 55 ? -23.078 14.523 7.867 1 96.25 55 VAL B O 1
ATOM 3758 N N . HIS B 1 56 ? -23.047 13.922 9.961 1 96.12 56 HIS B N 1
ATOM 3759 C CA . HIS B 1 56 ? -24.438 14.281 10.195 1 96.12 56 HIS B CA 1
ATOM 3760 C C . HIS B 1 56 ? -24.562 15.703 10.719 1 96.12 56 HIS B C 1
ATOM 3762 O O . HIS B 1 56 ? -24.125 16 11.836 1 96.12 56 HIS B O 1
ATOM 3768 N N . SER B 1 57 ? -25.141 16.562 9.844 1 92.69 57 SER B N 1
ATOM 3769 C CA . SER B 1 57 ? -25.297 17.953 10.227 1 92.69 57 SER B CA 1
ATOM 3770 C C . SER B 1 57 ? -26.484 18.141 11.172 1 92.69 57 SER B C 1
ATOM 3772 O O . SER B 1 57 ? -27.547 18.594 10.758 1 92.69 57 SER B O 1
ATOM 3774 N N . ASN B 1 58 ? -26.297 17.969 12.422 1 92.38 58 ASN B N 1
ATOM 3775 C CA . ASN B 1 58 ? -27.375 18 13.406 1 92.38 58 ASN B CA 1
ATOM 3776 C C . ASN B 1 58 ? -27.203 19.141 14.398 1 92.38 58 ASN B C 1
ATOM 3778 O O . ASN B 1 58 ? -27.797 19.141 15.469 1 92.38 58 ASN B O 1
ATOM 3782 N N . ASP B 1 59 ? -26.297 20 14.117 1 91.31 59 ASP B N 1
ATOM 3783 C CA . ASP B 1 59 ? -26.047 21.172 14.945 1 91.31 59 ASP B CA 1
ATOM 3784 C C . ASP B 1 59 ? -25.797 20.781 16.391 1 91.31 59 ASP B C 1
ATOM 3786 O O . ASP B 1 59 ? -26.359 21.375 17.312 1 91.31 59 ASP B O 1
ATOM 3790 N N . SER B 1 60 ? -25.078 19.703 16.594 1 91.88 60 SER B N 1
ATOM 3791 C CA . SER B 1 60 ? -24.734 19.203 17.922 1 91.88 60 SER B CA 1
ATOM 3792 C C . SER B 1 60 ? -23.812 20.188 18.656 1 91.88 60 SER B C 1
ATOM 3794 O O . SER B 1 60 ? -23.656 20.094 19.875 1 91.88 60 SER B O 1
ATOM 3796 N N . GLY B 1 61 ? -23.234 21.141 17.891 1 93.94 61 GLY B N 1
ATOM 3797 C CA . GLY B 1 61 ? -22.359 22.141 18.484 1 93.94 61 GLY B CA 1
ATOM 3798 C C . GLY B 1 61 ? -20.938 21.656 18.672 1 93.94 61 GLY B C 1
ATOM 3799 O O . GLY B 1 61 ? -20.547 20.641 18.094 1 93.94 61 GLY B O 1
ATOM 3800 N N . VAL B 1 62 ? -20.125 22.469 19.344 1 97.5 62 VAL B N 1
ATOM 3801 C CA . VAL B 1 62 ? -18.719 22.172 19.625 1 97.5 62 VAL B CA 1
ATOM 3802 C C . VAL B 1 62 ? -18.438 22.406 21.109 1 97.5 62 VAL B C 1
ATOM 3804 O O . VAL B 1 62 ? -19.234 23.031 21.812 1 97.5 62 VAL B O 1
ATOM 3807 N N . HIS B 1 63 ? -17.422 21.828 21.625 1 97.44 63 HIS B N 1
ATOM 3808 C CA . HIS B 1 63 ? -17 22.141 22.984 1 97.44 63 HIS B CA 1
ATOM 3809 C C . HIS B 1 63 ? -16.219 23.453 23.047 1 97.44 63 HIS B C 1
ATOM 3811 O O . HIS B 1 63 ? -15.312 23.656 22.234 1 97.44 63 HIS B O 1
ATOM 3817 N N . PHE B 1 64 ? -16.656 24.328 23.875 1 98.25 64 PHE B N 1
ATOM 3818 C CA . PHE B 1 64 ? -15.898 25.531 24.234 1 98.25 64 PHE B CA 1
ATOM 3819 C C . PHE B 1 64 ? -15.398 25.438 25.672 1 98.25 64 PHE B C 1
ATOM 3821 O O . PHE B 1 64 ? -16.188 25.469 26.609 1 98.25 64 PHE B O 1
ATOM 3828 N N . ILE B 1 65 ? -14.133 25.359 25.844 1 98.25 65 ILE B N 1
ATOM 3829 C CA . ILE B 1 65 ? -13.523 25.156 27.156 1 98.25 65 ILE B CA 1
ATOM 3830 C C . ILE B 1 65 ? -12.797 26.422 27.578 1 98.25 65 ILE B C 1
ATOM 3832 O O . ILE B 1 65 ? -11.961 26.953 26.844 1 98.25 65 ILE B O 1
ATOM 3836 N N . HIS B 1 66 ? -13.148 26.969 28.656 1 97.94 66 HIS B N 1
ATOM 3837 C CA . HIS B 1 66 ? -12.438 28.078 29.281 1 97.94 66 HIS B CA 1
ATOM 3838 C C . HIS B 1 66 ? -11.562 27.609 30.438 1 97.94 66 HIS B C 1
ATOM 3840 O O . HIS B 1 66 ? -12.055 27.031 31.406 1 97.94 66 HIS B O 1
ATOM 3846 N N . ALA B 1 67 ? -10.305 27.766 30.297 1 97.56 67 ALA B N 1
ATOM 3847 C CA . ALA B 1 67 ? -9.352 27.312 31.297 1 97.56 67 ALA B CA 1
ATOM 3848 C C . ALA B 1 67 ? -8.438 28.453 31.734 1 97.56 67 ALA B C 1
ATOM 3850 O O . ALA B 1 67 ? -8.422 29.516 31.109 1 97.56 67 ALA B O 1
ATOM 3851 N N . ALA B 1 68 ? -7.785 28.203 32.906 1 96.25 68 ALA B N 1
ATOM 3852 C CA . ALA B 1 68 ? -6.84 29.188 33.438 1 96.25 68 ALA B CA 1
ATOM 3853 C C . ALA B 1 68 ? -5.512 28.531 33.781 1 96.25 68 ALA B C 1
ATOM 3855 O O . ALA B 1 68 ? -5.488 27.438 34.344 1 96.25 68 ALA B O 1
ATOM 3856 N N . ALA B 1 69 ? -4.504 29.109 33.344 1 96.81 69 ALA B N 1
ATOM 3857 C CA . ALA B 1 69 ? -3.139 28.781 33.75 1 96.81 69 ALA B CA 1
ATOM 3858 C C . ALA B 1 69 ? -2.395 30.031 34.219 1 96.81 69 ALA B C 1
ATOM 3860 O O . ALA B 1 69 ? -1.398 30.438 33.625 1 96.81 69 ALA B O 1
ATOM 3861 N N . SER B 1 70 ? -2.752 30.484 35.375 1 94.81 70 SER B N 1
ATOM 3862 C CA . SER B 1 70 ? -2.34 31.797 35.844 1 94.81 70 SER B CA 1
ATOM 3863 C C . SER B 1 70 ? -0.86 31.812 36.219 1 94.81 70 SER B C 1
ATOM 3865 O O . SER B 1 70 ? -0.25 32.875 36.312 1 94.81 70 SER B O 1
ATOM 3867 N N . ALA B 1 71 ? -0.285 30.656 36.406 1 96.5 71 ALA B N 1
ATOM 3868 C CA . ALA B 1 71 ? 1.116 30.578 36.781 1 96.5 71 ALA B CA 1
ATOM 3869 C C . ALA B 1 71 ? 2.031 30.5 35.562 1 96.5 71 ALA B C 1
ATOM 3871 O O . ALA B 1 71 ? 3.256 30.578 35.719 1 96.5 71 ALA B O 1
ATOM 3872 N N . VAL B 1 72 ? 1.486 30.391 34.406 1 97.44 72 VAL B N 1
ATOM 3873 C CA . VAL B 1 72 ? 2.264 30.219 33.188 1 97.44 72 VAL B CA 1
ATOM 3874 C C . VAL B 1 72 ? 2.26 31.516 32.375 1 97.44 72 VAL B C 1
ATOM 3876 O O . VAL B 1 72 ? 1.196 32 32 1 97.44 72 VAL B O 1
ATOM 3879 N N . SER B 1 73 ? 3.428 32.062 32.125 1 97.44 73 SER B N 1
ATOM 3880 C CA . SER B 1 73 ? 3.539 33.25 31.297 1 97.44 73 SER B CA 1
ATOM 3881 C C . SER B 1 73 ? 3.869 32.906 29.844 1 97.44 73 SER B C 1
ATOM 3883 O O . SER B 1 73 ? 4.27 31.766 29.562 1 97.44 73 SER B O 1
ATOM 3885 N N . VAL B 1 74 ? 3.646 33.906 28.984 1 97 74 VAL B N 1
ATOM 3886 C CA . VAL B 1 74 ? 4 33.719 27.578 1 97 74 VAL B CA 1
ATOM 3887 C C . VAL B 1 74 ? 5.496 33.438 27.453 1 97 74 VAL B C 1
ATOM 3889 O O . VAL B 1 74 ? 5.902 32.594 26.656 1 97 74 VAL B O 1
ATOM 3892 N N . SER B 1 75 ? 6.293 34.125 28.25 1 96 75 SER B N 1
ATOM 3893 C CA . SER B 1 75 ? 7.738 33.938 28.234 1 96 75 SER B CA 1
ATOM 3894 C C . SER B 1 75 ? 8.109 32.5 28.656 1 96 75 SER B C 1
ATOM 3896 O O . SER B 1 75 ? 9.039 31.922 28.109 1 96 75 SER B O 1
ATOM 3898 N N . ASP B 1 76 ? 7.41 31.984 29.656 1 95.56 76 ASP B N 1
ATOM 3899 C CA . ASP B 1 76 ? 7.645 30.625 30.094 1 95.56 76 ASP B CA 1
ATOM 3900 C C . ASP B 1 76 ? 7.422 29.641 28.938 1 95.56 76 ASP B C 1
ATOM 3902 O O . ASP B 1 76 ? 8.125 28.625 28.844 1 95.56 76 ASP B O 1
ATOM 3906 N N . LEU B 1 77 ? 6.477 29.906 28.125 1 96.31 77 LEU B N 1
ATOM 3907 C CA . LEU B 1 77 ? 6.09 29.016 27.047 1 96.31 77 LEU B CA 1
ATOM 3908 C C . LEU B 1 77 ? 7.066 29.125 25.875 1 96.31 77 LEU B C 1
ATOM 3910 O O . LEU B 1 77 ? 7.281 28.141 25.156 1 96.31 77 LEU B O 1
ATOM 3914 N N . LEU B 1 78 ? 7.707 30.297 25.703 1 95.5 78 LEU B N 1
ATOM 3915 C CA . LEU B 1 78 ? 8.438 30.531 24.453 1 95.5 78 LEU B CA 1
ATOM 3916 C C . LEU B 1 78 ? 9.938 30.562 24.703 1 95.5 78 LEU B C 1
ATOM 3918 O O . LEU B 1 78 ? 10.734 30.516 23.766 1 95.5 78 LEU B O 1
ATOM 3922 N N . SER B 1 79 ? 10.414 30.578 25.922 1 93.12 79 SER B N 1
ATOM 3923 C CA . SER B 1 79 ? 11.82 30.812 26.219 1 93.12 79 SER B CA 1
ATOM 3924 C C . SER B 1 79 ? 12.617 29.516 26.156 1 93.12 79 SER B C 1
ATOM 3926 O O . SER B 1 79 ? 13.828 29.531 25.906 1 93.12 79 SER B O 1
ATOM 3928 N N . SER B 1 80 ? 11.992 28.406 26.391 1 92.38 80 SER B N 1
ATOM 3929 C CA . SER B 1 80 ? 12.703 27.125 26.391 1 92.38 80 SER B CA 1
ATOM 3930 C C . SER B 1 80 ? 13.07 26.688 24.984 1 92.38 80 SER B C 1
ATOM 3932 O O . SER B 1 80 ? 12.352 27 24.031 1 92.38 80 SER B O 1
ATOM 3934 N N . LYS B 1 81 ? 14.188 26.016 24.875 1 93.25 81 LYS B N 1
ATOM 3935 C CA . LYS B 1 81 ? 14.594 25.484 23.578 1 93.25 81 LYS B CA 1
ATOM 3936 C C . LYS B 1 81 ? 13.617 24.422 23.094 1 93.25 81 LYS B C 1
ATOM 3938 O O . LYS B 1 81 ? 13.164 24.453 21.953 1 93.25 81 LYS B O 1
ATOM 3943 N N . ASP B 1 82 ? 13.328 23.5 24 1 97.06 82 ASP B N 1
ATOM 3944 C CA . ASP B 1 82 ? 12.312 22.5 23.688 1 97.06 82 ASP B CA 1
ATOM 3945 C C . ASP B 1 82 ? 10.914 23.047 23.922 1 97.06 82 ASP B C 1
ATOM 3947 O O . ASP B 1 82 ? 10.695 23.812 24.859 1 97.06 82 ASP B O 1
ATOM 3951 N N . VAL B 1 83 ? 10.016 22.703 23.094 1 97.19 83 VAL B N 1
ATOM 3952 C CA . VAL B 1 83 ? 8.625 23.062 23.328 1 97.19 83 VAL B CA 1
ATOM 3953 C C . VAL B 1 83 ? 8.133 22.422 24.625 1 97.19 83 VAL B C 1
ATOM 3955 O O . VAL B 1 83 ? 8.164 21.188 24.766 1 97.19 83 VAL B O 1
ATOM 3958 N N . PRO B 1 84 ? 7.719 23.188 25.562 1 96.5 84 PRO B N 1
ATOM 3959 C CA . PRO B 1 84 ? 7.301 22.625 26.859 1 96.5 84 PRO B CA 1
ATOM 3960 C C . PRO B 1 84 ? 6.07 21.734 26.734 1 96.5 84 PRO B C 1
ATOM 3962 O O . PRO B 1 84 ? 5.152 22.047 25.969 1 96.5 84 PRO B O 1
ATOM 3965 N N . ASN B 1 85 ? 5.988 20.75 27.594 1 94.5 85 ASN B N 1
ATOM 3966 C CA . ASN B 1 85 ? 4.844 19.844 27.641 1 94.5 85 ASN B CA 1
ATOM 3967 C C . ASN B 1 85 ? 3.58 20.562 28.109 1 94.5 85 ASN B C 1
ATOM 3969 O O . ASN B 1 85 ? 2.471 20.062 27.922 1 94.5 85 ASN B O 1
ATOM 3973 N N . THR B 1 86 ? 3.766 21.734 28.672 1 95.75 86 THR B N 1
ATOM 3974 C CA . THR B 1 86 ? 2.643 22.547 29.125 1 95.75 86 THR B CA 1
ATOM 3975 C C . THR B 1 86 ? 1.659 22.812 28 1 95.75 86 THR B C 1
ATOM 3977 O O . THR B 1 86 ? 0.451 22.891 28.219 1 95.75 86 THR B O 1
ATOM 3980 N N . PHE B 1 87 ? 2.139 22.875 26.797 1 96.25 87 PHE B N 1
ATOM 3981 C CA . PHE B 1 87 ? 1.28 23.141 25.641 1 96.25 87 PHE B CA 1
ATOM 3982 C C . PHE B 1 87 ? 0.222 22.047 25.5 1 96.25 87 PHE B C 1
ATOM 3984 O O . PHE B 1 87 ? -0.875 22.312 25 1 96.25 87 PHE B O 1
ATOM 3991 N N . GLN B 1 88 ? 0.528 20.875 25.922 1 94.94 88 GLN B N 1
ATOM 3992 C CA . GLN B 1 88 ? -0.414 19.766 25.781 1 94.94 88 GLN B CA 1
ATOM 3993 C C . GLN B 1 88 ? -1.704 20.047 26.547 1 94.94 88 GLN B C 1
ATOM 3995 O O . GLN B 1 88 ? -2.777 19.578 26.156 1 94.94 88 GLN B O 1
ATOM 4000 N N . GLN B 1 89 ? -1.565 20.859 27.562 1 96.12 89 GLN B N 1
ATOM 4001 C CA . GLN B 1 89 ? -2.719 21.156 28.406 1 96.12 89 GLN B CA 1
ATOM 4002 C C . GLN B 1 89 ? -3.494 22.359 27.875 1 96.12 89 GLN B C 1
ATOM 4004 O O . GLN B 1 89 ? -4.59 22.656 28.359 1 96.12 89 GLN B O 1
ATOM 4009 N N . LEU B 1 90 ? -2.963 22.953 26.906 1 98.06 90 LEU B N 1
ATOM 4010 C CA . LEU B 1 90 ? -3.588 24.172 26.391 1 98.06 90 LEU B CA 1
ATOM 4011 C C . LEU B 1 90 ? -4.488 23.859 25.203 1 98.06 90 LEU B C 1
ATOM 4013 O O . LEU B 1 90 ? -5.07 24.766 24.594 1 98.06 90 LEU B O 1
ATOM 4017 N N . PHE B 1 91 ? -4.582 22.594 24.875 1 98.44 91 PHE B N 1
ATOM 4018 C CA . PHE B 1 91 ? -5.426 22.141 23.781 1 98.44 91 PHE B CA 1
ATOM 4019 C C . PHE B 1 91 ? -6.512 21.203 24.281 1 98.44 91 PHE B C 1
ATOM 4021 O O . PHE B 1 91 ? -6.297 20.438 25.234 1 98.44 91 PHE B O 1
ATOM 4028 N N . PRO B 1 92 ? -7.652 21.281 23.594 1 98 92 PRO B N 1
ATOM 4029 C CA . PRO B 1 92 ? -8.641 20.234 23.859 1 98 92 PRO B CA 1
ATOM 4030 C C . PRO B 1 92 ? -8.328 18.938 23.109 1 98 92 PRO B C 1
ATOM 4032 O O . PRO B 1 92 ? -7.512 18.922 22.188 1 98 92 PRO B O 1
ATOM 4035 N N . PHE B 1 93 ? -8.898 17.812 23.562 1 97 93 PHE B N 1
ATOM 4036 C CA . PHE B 1 93 ? -8.898 16.531 22.875 1 97 93 PHE B CA 1
ATOM 4037 C C . PHE B 1 93 ? -7.484 15.977 22.781 1 97 93 PHE B C 1
ATOM 4039 O O . PHE B 1 93 ? -6.988 15.703 21.688 1 97 93 PHE B O 1
ATOM 4046 N N . HIS B 1 94 ? -6.891 15.758 23.938 1 94.75 94 HIS B N 1
ATOM 4047 C CA . HIS B 1 94 ? -5.543 15.203 24.031 1 94.75 94 HIS B CA 1
ATOM 4048 C C . HIS B 1 94 ? -5.477 13.82 23.391 1 94.75 94 HIS B C 1
ATOM 4050 O O . HIS B 1 94 ? -6.051 12.859 23.922 1 94.75 94 HIS B O 1
ATOM 4056 N N . LYS B 1 95 ? -4.766 13.656 22.25 1 95.06 95 LYS B N 1
ATOM 4057 C CA . LYS B 1 95 ? -4.52 12.414 21.516 1 95.06 95 LYS B CA 1
ATOM 4058 C C . LYS B 1 95 ? -5.824 11.695 21.203 1 95.06 95 LYS B C 1
ATOM 4060 O O . LYS B 1 95 ? -5.918 10.469 21.344 1 95.06 95 LYS B O 1
ATOM 4065 N N . LYS B 1 96 ? -6.754 12.422 20.891 1 96.31 96 LYS B N 1
ATOM 4066 C CA . LYS B 1 96 ? -8.07 11.875 20.578 1 96.31 96 LYS B CA 1
ATOM 4067 C C . LYS B 1 96 ? -8.125 11.391 19.125 1 96.31 96 LYS B C 1
ATOM 4069 O O . LYS B 1 96 ? -7.684 12.102 18.219 1 96.31 96 LYS B O 1
ATOM 4074 N N . LEU B 1 97 ? -8.719 10.188 18.906 1 96.25 97 LEU B N 1
ATOM 4075 C CA . LEU B 1 97 ? -8.844 9.617 17.562 1 96.25 97 LEU B CA 1
ATOM 4076 C C . LEU B 1 97 ? -9.992 10.273 16.797 1 96.25 97 LEU B C 1
ATOM 4078 O O . LEU B 1 97 ? -11.047 10.547 17.375 1 96.25 97 LEU B O 1
ATOM 4082 N N . ASN B 1 98 ? -9.844 10.422 15.555 1 97.19 98 ASN B N 1
ATOM 4083 C CA . ASN B 1 98 ? -10.875 11.016 14.719 1 97.19 98 ASN B CA 1
ATOM 4084 C C . ASN B 1 98 ? -12.148 10.188 14.719 1 97.19 98 ASN B C 1
ATOM 4086 O O . ASN B 1 98 ? -13.258 10.727 14.641 1 97.19 98 ASN B O 1
ATOM 4090 N N . TYR B 1 99 ? -12.023 8.906 14.789 1 96.06 99 TYR B N 1
ATOM 4091 C CA . TYR B 1 99 ? -13.18 8.008 14.781 1 96.06 99 TYR B CA 1
ATOM 4092 C C . TYR B 1 99 ? -14.141 8.336 15.914 1 96.06 99 TYR B C 1
ATOM 4094 O O . TYR B 1 99 ? -15.336 8.062 15.82 1 96.06 99 TYR B O 1
ATOM 4102 N N . THR B 1 100 ? -13.688 8.914 16.938 1 95.75 100 THR B N 1
ATOM 4103 C CA . THR B 1 100 ? -14.477 9.172 18.125 1 95.75 100 THR B CA 1
ATOM 4104 C C . THR B 1 100 ? -15.539 10.242 17.859 1 95.75 100 THR B C 1
ATOM 4106 O O . THR B 1 100 ? -16.438 10.445 18.672 1 95.75 100 THR B O 1
ATOM 4109 N N . ALA B 1 101 ? -15.469 10.867 16.719 1 95.88 101 ALA B N 1
ATOM 4110 C CA . ALA B 1 101 ? -16.484 11.859 16.375 1 95.88 101 ALA B CA 1
ATOM 4111 C C . ALA B 1 101 ? -17.859 11.227 16.25 1 95.88 101 ALA B C 1
ATOM 4113 O O . ALA B 1 101 ? -18.875 11.93 16.188 1 95.88 101 ALA B O 1
ATOM 4114 N N . HIS B 1 102 ? -17.938 9.992 16.266 1 94.56 102 HIS B N 1
ATOM 4115 C CA . HIS B 1 102 ? -19.219 9.289 16.375 1 94.56 102 HIS B CA 1
ATOM 4116 C C . HIS B 1 102 ? -19.891 9.578 17.719 1 94.56 102 HIS B C 1
ATOM 4118 O O . HIS B 1 102 ? -21.125 9.523 17.812 1 94.56 102 HIS B O 1
ATOM 4124 N N . PHE B 1 103 ? -19.047 9.953 18.719 1 94.19 103 PHE B N 1
ATOM 4125 C CA . PHE B 1 103 ? -19.594 10.086 20.062 1 94.19 103 PHE B CA 1
ATOM 4126 C C . PHE B 1 103 ? -19.109 11.367 20.734 1 94.19 103 PHE B C 1
ATOM 4128 O O . PHE B 1 103 ? -19.406 11.625 21.891 1 94.19 103 PHE B O 1
ATOM 4135 N N . SER B 1 104 ? -18.359 12.055 20.062 1 94.81 104 SER B N 1
ATOM 4136 C CA . SER B 1 104 ? -17.781 13.312 20.531 1 94.81 104 SER B CA 1
ATOM 4137 C C . SER B 1 104 ? -17.797 14.367 19.438 1 94.81 104 SER B C 1
ATOM 4139 O O . SER B 1 104 ? -17.953 14.047 18.25 1 94.81 104 SER B O 1
ATOM 4141 N N . PRO B 1 105 ? -17.656 15.609 19.828 1 97.38 105 PRO B N 1
ATOM 4142 C CA . PRO B 1 105 ? -17.719 16.672 18.812 1 97.38 105 PRO B CA 1
ATOM 4143 C C . PRO B 1 105 ? -16.609 16.578 17.781 1 97.38 105 PRO B C 1
ATOM 4145 O O . PRO B 1 105 ? -15.508 16.094 18.094 1 97.38 105 PRO B O 1
ATOM 4148 N N . ILE B 1 106 ? -16.875 17.094 16.641 1 98.25 106 ILE B N 1
ATOM 4149 C CA . ILE B 1 106 ? -15.93 17.141 15.531 1 98.25 106 ILE B CA 1
ATOM 4150 C C . ILE B 1 106 ? -14.852 18.188 15.797 1 98.25 106 ILE B C 1
ATOM 4152 O O . ILE B 1 106 ? -13.734 18.078 15.281 1 98.25 106 ILE B O 1
ATOM 4156 N N . MET B 1 107 ? -15.18 19.094 16.672 1 98.25 107 MET B N 1
ATOM 4157 C CA . MET B 1 107 ? -14.25 20.188 16.969 1 98.25 107 MET B CA 1
ATOM 4158 C C . MET B 1 107 ? -14.422 20.672 18.406 1 98.25 107 MET B C 1
ATOM 4160 O O . MET B 1 107 ? -15.484 20.484 19 1 98.25 107 MET B O 1
ATOM 4164 N N . ALA B 1 108 ? -13.367 21.25 18.906 1 98.69 108 ALA B N 1
ATOM 4165 C CA . ALA B 1 108 ? -13.406 21.938 20.188 1 98.69 108 ALA B CA 1
ATOM 4166 C C . ALA B 1 108 ? -12.438 23.109 20.219 1 98.69 108 ALA B C 1
ATOM 4168 O O . ALA B 1 108 ? -11.438 23.109 19.5 1 98.69 108 ALA B O 1
ATOM 4169 N N . VAL B 1 109 ? -12.781 24.094 21.016 1 98.69 109 VAL B N 1
ATOM 4170 C CA . VAL B 1 109 ? -11.945 25.266 21.25 1 98.69 109 VAL B CA 1
ATOM 4171 C C . VAL B 1 109 ? -11.656 25.422 22.734 1 98.69 109 VAL B C 1
ATOM 4173 O O . VAL B 1 109 ? -12.57 25.328 23.562 1 98.69 109 VAL B O 1
ATOM 4176 N N . GLN B 1 110 ? -10.461 25.609 23.031 1 98.75 110 GLN B N 1
ATOM 4177 C CA . GLN B 1 110 ? -10.078 25.922 24.406 1 98.75 110 GLN B CA 1
ATOM 4178 C C . GLN B 1 110 ? -9.398 27.281 24.484 1 98.75 110 GLN B C 1
ATOM 4180 O O . GLN B 1 110 ? -8.453 27.562 23.75 1 98.75 110 GLN B O 1
ATOM 4185 N N . VAL B 1 111 ? -9.93 28.094 25.297 1 98.44 111 VAL B N 1
ATOM 4186 C CA . VAL B 1 111 ? -9.336 29.391 25.625 1 98.44 111 VAL B CA 1
ATOM 4187 C C . VAL B 1 111 ? -8.719 29.344 27.016 1 98.44 111 VAL B C 1
ATOM 4189 O O . VAL B 1 111 ? -9.422 29.156 28 1 98.44 111 VAL B O 1
ATOM 4192 N N . THR B 1 112 ? -7.445 29.484 27.062 1 98.38 112 THR B N 1
ATOM 4193 C CA . THR B 1 112 ? -6.738 29.438 28.344 1 98.38 112 THR B CA 1
ATOM 4194 C C . THR B 1 112 ? -6.125 30.781 28.688 1 98.38 112 THR B C 1
ATOM 4196 O O . THR B 1 112 ? -5.285 31.297 27.938 1 98.38 112 THR B O 1
ATOM 4199 N N . GLU B 1 113 ? -6.477 31.297 29.781 1 97 113 GLU B N 1
ATOM 4200 C CA . GLU B 1 113 ? -5.875 32.531 30.281 1 97 113 GLU B CA 1
ATOM 4201 C C . GLU B 1 113 ? -4.523 32.25 30.938 1 97 113 GLU B C 1
ATOM 4203 O O . GLU B 1 113 ? -4.426 31.453 31.875 1 97 113 GLU B O 1
ATOM 4208 N N . LEU B 1 114 ? -3.602 32.906 30.406 1 97.62 114 LEU B N 1
ATOM 4209 C CA . LEU B 1 114 ? -2.256 32.812 30.969 1 97.62 114 LEU B CA 1
ATOM 4210 C C . LEU B 1 114 ? -1.985 33.969 31.922 1 97.62 114 LEU B C 1
ATOM 4212 O O . LEU B 1 114 ? -2.855 34.812 32.125 1 97.62 114 LEU B O 1
ATOM 4216 N N . ALA B 1 115 ? -0.814 34 32.562 1 97 115 ALA B N 1
ATOM 4217 C CA . ALA B 1 115 ? -0.445 35.094 33.469 1 97 115 ALA B CA 1
ATOM 4218 C C . ALA B 1 115 ? -0.442 36.438 32.75 1 97 115 ALA B C 1
ATOM 4220 O O . ALA B 1 115 ? -0.783 37.469 33.312 1 97 115 ALA B O 1
ATOM 4221 N N . ASP B 1 116 ? 0.018 36.5 31.547 1 97.12 116 ASP B N 1
ATOM 4222 C CA . ASP B 1 116 ? 0.167 37.75 30.812 1 97.12 116 ASP B CA 1
ATOM 4223 C C . ASP B 1 116 ? -0.267 37.594 29.359 1 97.12 116 ASP B C 1
ATOM 4225 O O . ASP B 1 116 ? 0.299 38.219 28.469 1 97.12 116 ASP B O 1
ATOM 4229 N N . GLY B 1 117 ? -1.17 36.656 29.109 1 97.06 117 GLY B N 1
ATOM 4230 C CA . GLY B 1 117 ? -1.649 36.438 27.75 1 97.06 117 GLY B CA 1
ATOM 4231 C C . GLY B 1 117 ? -2.809 35.469 27.672 1 97.06 117 GLY B C 1
ATOM 4232 O O . GLY B 1 117 ? -3.416 35.125 28.703 1 97.06 117 GLY B O 1
ATOM 4233 N N . VAL B 1 118 ? -3.18 35.125 26.469 1 97.81 118 VAL B N 1
ATOM 4234 C CA . VAL B 1 118 ? -4.254 34.156 26.219 1 97.81 118 VAL B CA 1
ATOM 4235 C C . VAL B 1 118 ? -3.816 33.156 25.156 1 97.81 118 VAL B C 1
ATOM 4237 O O . VAL B 1 118 ? -3.156 33.531 24.172 1 97.81 118 VAL B O 1
ATOM 4240 N N . PHE B 1 119 ? -4.039 31.922 25.422 1 98.31 119 PHE B N 1
ATOM 4241 C CA . PHE B 1 119 ? -3.84 30.906 24.406 1 98.31 119 PHE B CA 1
ATOM 4242 C C . PHE B 1 119 ? -5.176 30.391 23.875 1 98.31 119 PHE B C 1
ATOM 4244 O O . PHE B 1 119 ? -6.062 30.031 24.656 1 98.31 119 PHE B O 1
ATOM 4251 N N . ILE B 1 120 ? -5.359 30.422 22.594 1 98.62 120 ILE B N 1
ATOM 4252 C CA . ILE B 1 120 ? -6.539 29.844 21.953 1 98.62 120 ILE B CA 1
ATOM 4253 C C . ILE B 1 120 ? -6.141 28.594 21.172 1 98.62 120 ILE B C 1
ATOM 4255 O O . ILE B 1 120 ? -5.461 28.688 20.156 1 98.62 120 ILE B O 1
ATOM 4259 N N . GLY B 1 121 ? -6.512 27.422 21.641 1 98.56 121 GLY B N 1
ATOM 4260 C CA . GLY B 1 121 ? -6.238 26.141 21.016 1 98.56 121 GLY B CA 1
ATOM 4261 C C . GLY B 1 121 ? -7.473 25.516 20.391 1 98.56 121 GLY B C 1
ATOM 4262 O O . GLY B 1 121 ? -8.547 25.516 21 1 98.56 121 GLY B O 1
ATOM 4263 N N . VAL B 1 122 ? -7.273 25.016 19.188 1 98.56 122 VAL B N 1
ATOM 4264 C CA . VAL B 1 122 ? -8.359 24.359 18.469 1 98.56 122 VAL B CA 1
ATOM 4265 C C . VAL B 1 122 ? -7.98 22.922 18.172 1 98.56 122 VAL B C 1
ATOM 4267 O O . VAL B 1 122 ? -6.832 22.625 17.828 1 98.56 122 VAL B O 1
ATOM 4270 N N . ALA B 1 123 ? -8.875 22.016 18.375 1 98.69 123 ALA B N 1
ATOM 4271 C CA . ALA B 1 123 ? -8.797 20.641 17.891 1 98.69 123 ALA B CA 1
ATOM 4272 C C . ALA B 1 123 ? -9.914 20.344 16.891 1 98.69 123 ALA B C 1
ATOM 4274 O O . ALA B 1 123 ? -11.086 20.641 17.156 1 98.69 123 ALA B O 1
ATOM 4275 N N . VAL B 1 124 ? -9.523 19.859 15.789 1 98.69 124 VAL B N 1
ATOM 4276 C CA . VAL B 1 124 ? -10.531 19.594 14.773 1 98.69 124 VAL B CA 1
ATOM 4277 C C . VAL B 1 124 ? -10.266 18.234 14.133 1 98.69 124 VAL B C 1
ATOM 4279 O O . VAL B 1 124 ? -9.109 17.812 14 1 98.69 124 VAL B O 1
ATOM 4282 N N . ASN B 1 125 ? -11.328 17.547 13.734 1 98.56 125 ASN B N 1
ATOM 4283 C CA . ASN B 1 125 ? -11.258 16.203 13.148 1 98.56 125 ASN B CA 1
ATOM 4284 C C . ASN B 1 125 ? -10.555 16.234 11.797 1 98.56 125 ASN B C 1
ATOM 4286 O O . ASN B 1 125 ? -10.992 16.922 10.867 1 98.56 125 ASN B O 1
ATOM 4290 N N . HIS B 1 126 ? -9.508 15.383 11.695 1 97.94 126 HIS B N 1
ATOM 4291 C CA . HIS B 1 126 ? -8.641 15.383 10.523 1 97.94 126 HIS B CA 1
ATOM 4292 C C . HIS B 1 126 ? -9.312 14.672 9.344 1 97.94 126 HIS B C 1
ATOM 4294 O O . HIS B 1 126 ? -8.891 14.828 8.195 1 97.94 126 HIS B O 1
ATOM 4300 N N . ALA B 1 127 ? -10.281 13.867 9.555 1 96.56 127 ALA B N 1
ATOM 4301 C CA . ALA B 1 127 ? -11.031 13.242 8.469 1 96.56 127 ALA B CA 1
ATOM 4302 C C . ALA B 1 127 ? -11.961 14.242 7.801 1 96.56 127 ALA B C 1
ATOM 4304 O O . ALA B 1 127 ? -12.375 14.047 6.652 1 96.56 127 ALA B O 1
ATOM 4305 N N . VAL B 1 128 ? -12.242 15.336 8.484 1 97.38 128 VAL B N 1
ATOM 4306 C CA . VAL B 1 128 ? -13.188 16.328 7.984 1 97.38 128 VAL B CA 1
ATOM 4307 C C . VAL B 1 128 ? -12.43 17.516 7.398 1 97.38 128 VAL B C 1
ATOM 4309 O O . VAL B 1 128 ? -12.891 18.15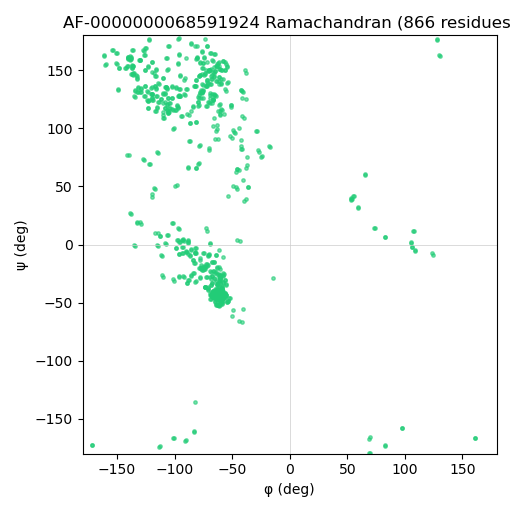6 6.445 1 97.38 128 VAL B O 1
ATOM 4312 N N . THR B 1 129 ? -11.266 17.734 7.969 1 97.81 129 THR B N 1
ATOM 4313 C CA . THR B 1 129 ? -10.555 18.953 7.605 1 97.81 129 THR B CA 1
ATOM 4314 C C . THR B 1 129 ? -9.078 18.672 7.375 1 97.81 129 THR B C 1
ATOM 4316 O O . THR B 1 129 ? -8.531 17.719 7.93 1 97.81 129 THR B O 1
ATOM 4319 N N . ASP B 1 130 ? -8.508 19.5 6.562 1 97.44 130 ASP B N 1
ATOM 4320 C CA . ASP B 1 130 ? -7.059 19.578 6.461 1 97.44 130 ASP B CA 1
ATOM 4321 C C . ASP B 1 130 ? -6.543 20.922 6.977 1 97.44 130 ASP B C 1
ATOM 4323 O O . ASP B 1 130 ? -7.289 21.688 7.594 1 97.44 130 ASP B O 1
ATOM 4327 N N . GLY B 1 131 ? -5.266 21.203 6.836 1 97.12 131 GLY B N 1
ATOM 4328 C CA . GLY B 1 131 ? -4.688 22.438 7.344 1 97.12 131 GLY B CA 1
ATOM 4329 C C . GLY B 1 131 ? -5.316 23.672 6.738 1 97.12 131 GLY B C 1
ATOM 4330 O O . GLY B 1 131 ? -5.613 24.641 7.449 1 97.12 131 GLY B O 1
ATOM 4331 N N . ALA B 1 132 ? -5.508 23.672 5.414 1 97.06 132 ALA B N 1
ATOM 4332 C CA . ALA B 1 132 ? -6.109 24.812 4.738 1 97.06 132 ALA B CA 1
ATOM 4333 C C . ALA B 1 132 ? -7.504 25.094 5.277 1 97.06 132 ALA B C 1
ATOM 4335 O O . ALA B 1 132 ? -7.855 26.25 5.531 1 97.06 132 ALA B O 1
ATOM 4336 N N . SER B 1 133 ? -8.266 24.125 5.434 1 98 133 SER B N 1
ATOM 4337 C CA . SER B 1 133 ? -9.617 24.266 5.953 1 98 133 SER B CA 1
ATOM 4338 C C . SER B 1 133 ? -9.609 24.734 7.406 1 98 133 SER B C 1
ATOM 4340 O O . SER B 1 133 ? -10.43 25.562 7.801 1 98 133 SER B O 1
ATOM 4342 N N . LEU B 1 134 ? -8.727 24.203 8.164 1 98.06 134 LEU B N 1
ATOM 4343 C CA . LEU B 1 134 ? -8.617 24.594 9.555 1 98.06 134 LEU B CA 1
ATOM 4344 C C . LEU B 1 134 ? -8.344 26.094 9.672 1 98.06 134 LEU B C 1
ATOM 4346 O O . LEU B 1 134 ? -9.023 26.797 10.422 1 98.06 134 LEU B O 1
ATOM 4350 N N . TRP B 1 135 ? -7.387 26.547 8.984 1 97.75 135 TRP B N 1
ATOM 4351 C CA . TRP B 1 135 ? -7.004 27.953 9.117 1 97.75 135 TRP B CA 1
ATOM 4352 C C . TRP B 1 135 ? -8.039 28.859 8.477 1 97.75 135 TRP B C 1
ATOM 4354 O O . TRP B 1 135 ? -8.211 30.016 8.898 1 97.75 135 TRP B O 1
ATOM 4364 N N . HIS B 1 136 ? -8.773 28.359 7.449 1 97.88 136 HIS B N 1
ATOM 4365 C CA . HIS B 1 136 ? -9.93 29.094 6.938 1 97.88 136 HIS B CA 1
ATOM 4366 C C . HIS B 1 136 ? -10.961 29.344 8.039 1 97.88 136 HIS B C 1
ATOM 4368 O O . HIS B 1 136 ? -11.43 30.469 8.219 1 97.88 136 HIS B O 1
ATOM 4374 N N . PHE B 1 137 ? -11.258 28.328 8.727 1 98.25 137 PHE B N 1
ATOM 4375 C CA . PHE B 1 137 ? -12.188 28.438 9.852 1 98.25 137 PHE B CA 1
ATOM 4376 C C . PHE B 1 137 ? -11.648 29.391 10.906 1 98.25 137 PHE B C 1
ATOM 4378 O O . PHE B 1 137 ? -12.352 30.312 11.344 1 98.25 137 PHE B O 1
ATOM 4385 N N . PHE B 1 138 ? -10.375 29.141 11.359 1 98.44 138 PHE B N 1
ATOM 4386 C CA . PHE B 1 138 ? -9.758 29.859 12.461 1 98.44 138 PHE B CA 1
ATOM 4387 C C . PHE B 1 138 ? -9.703 31.359 12.164 1 98.44 138 PHE B C 1
ATOM 4389 O O . PHE B 1 138 ? -9.992 32.188 13.039 1 98.44 138 PHE B O 1
ATOM 4396 N N . ASN B 1 139 ? -9.406 31.703 10.945 1 98 139 ASN B N 1
ATOM 4397 C CA . ASN B 1 139 ? -9.336 33.094 10.547 1 98 139 ASN B CA 1
ATOM 4398 C C . ASN B 1 139 ? -10.727 33.719 10.445 1 98 139 ASN B C 1
ATOM 4400 O O . ASN B 1 139 ? -10.898 34.906 10.734 1 98 139 ASN B O 1
ATOM 4404 N N . THR B 1 140 ? -11.695 32.969 9.992 1 98.38 140 THR B N 1
ATOM 4405 C CA . THR B 1 140 ? -13.07 33.438 9.984 1 98.38 140 THR B CA 1
ATOM 4406 C C . THR B 1 140 ? -13.57 33.719 11.398 1 98.38 140 THR B C 1
ATOM 4408 O O . THR B 1 140 ? -14.242 34.719 11.648 1 98.38 140 THR B O 1
ATOM 4411 N N . PHE B 1 141 ? -13.242 32.812 12.305 1 98.56 141 PHE B N 1
ATOM 4412 C CA . PHE B 1 141 ? -13.555 32.969 13.719 1 98.56 141 PHE B CA 1
ATOM 4413 C C . PHE B 1 141 ? -13.008 34.312 14.25 1 98.56 141 PHE B C 1
ATOM 4415 O O . PHE B 1 141 ? -13.742 35.062 14.867 1 98.56 141 PHE B O 1
ATOM 4422 N N . ALA B 1 142 ? -11.781 34.562 13.969 1 98.06 142 ALA B N 1
ATOM 4423 C CA . ALA B 1 142 ? -11.141 35.812 14.383 1 98.06 142 ALA B CA 1
ATOM 4424 C C . ALA B 1 142 ? -11.812 37 13.734 1 98.06 142 ALA B C 1
ATOM 4426 O O . ALA B 1 142 ? -11.961 38.062 14.367 1 98.06 142 ALA B O 1
ATOM 4427 N N . GLU B 1 143 ? -12.195 36.875 12.508 1 97.69 143 GLU B N 1
ATOM 4428 C CA . GLU B 1 143 ? -12.867 37.938 11.797 1 97.69 143 GLU B CA 1
ATOM 4429 C C . GLU B 1 143 ? -14.172 38.344 12.484 1 97.69 143 GLU B C 1
ATOM 4431 O O . GLU B 1 143 ? -14.461 39.531 12.664 1 97.69 143 GLU B O 1
ATOM 4436 N N . PHE B 1 144 ? -14.961 37.375 12.789 1 97.94 144 PHE B N 1
ATOM 4437 C CA . PHE B 1 144 ? -16.219 37.656 13.469 1 97.94 144 PHE B CA 1
ATOM 4438 C C . PHE B 1 144 ? -15.977 38.281 14.836 1 97.94 144 PHE B C 1
ATOM 4440 O O . PHE B 1 144 ? -16.75 39.125 15.281 1 97.94 144 PHE B O 1
ATOM 4447 N N . SER B 1 145 ? -14.977 37.812 15.5 1 96.94 145 SER B N 1
ATOM 4448 C CA . SER B 1 145 ? -14.648 38.375 16.812 1 96.94 145 SER B CA 1
ATOM 4449 C C . SER B 1 145 ? -14.32 39.844 16.719 1 96.94 145 SER B C 1
ATOM 4451 O O . SER B 1 145 ? -14.547 40.625 17.656 1 96.94 145 SER B O 1
ATOM 4453 N N . ARG B 1 146 ? -13.805 40.281 15.57 1 95.5 146 ARG B N 1
ATOM 4454 C CA . ARG B 1 146 ? -13.477 41.688 15.352 1 95.5 146 ARG B CA 1
ATOM 4455 C C . ARG B 1 146 ? -14.711 42.5 14.945 1 95.5 146 ARG B C 1
ATOM 4457 O O . ARG B 1 146 ? -14.641 43.719 14.773 1 95.5 146 ARG B O 1
ATOM 4464 N N . GLY B 1 147 ? -15.758 41.781 14.727 1 94.12 147 GLY B N 1
ATOM 4465 C CA . GLY B 1 147 ? -17 42.5 14.477 1 94.12 147 GLY B CA 1
ATOM 4466 C C . GLY B 1 147 ? -17.453 42.438 13.031 1 94.12 147 GLY B C 1
ATOM 4467 O O . GLY B 1 147 ? -18.344 43.188 12.617 1 94.12 147 GLY B O 1
ATOM 4468 N N . ALA B 1 148 ? -16.844 41.594 12.258 1 94.94 148 ALA B N 1
ATOM 4469 C CA . ALA B 1 148 ? -17.266 41.469 10.875 1 94.94 148 ALA B CA 1
ATOM 4470 C C . ALA B 1 148 ? -18.719 41 10.789 1 94.94 148 ALA B C 1
ATOM 4472 O O . ALA B 1 148 ? -19.156 40.156 11.57 1 94.94 148 ALA B O 1
ATOM 4473 N N . ALA B 1 149 ? -19.469 41.531 9.867 1 93.62 149 ALA B N 1
ATOM 4474 C CA . ALA B 1 149 ? -20.859 41.125 9.664 1 93.62 149 ALA B CA 1
ATOM 4475 C C . ALA B 1 149 ? -20.953 39.844 8.812 1 93.62 149 ALA B C 1
ATOM 4477 O O . ALA B 1 149 ? -21.875 39.062 8.953 1 93.62 149 ALA B O 1
ATOM 4478 N N . SER B 1 150 ? -19.938 39.781 7.91 1 94.69 150 SER B N 1
ATOM 4479 C CA . SER B 1 150 ? -19.828 38.594 7.043 1 94.69 150 SER B CA 1
ATOM 4480 C C . SER B 1 150 ? -18.375 38.219 6.816 1 94.69 150 SER B C 1
ATOM 4482 O O . SER B 1 150 ? -17.484 39.062 6.91 1 94.69 150 SER B O 1
ATOM 4484 N N . PRO B 1 151 ? -18.234 36.969 6.594 1 95.31 151 PRO B N 1
ATOM 4485 C CA . PRO B 1 151 ? -16.844 36.531 6.367 1 95.31 151 PRO B CA 1
ATOM 4486 C C . PRO B 1 151 ? -16.297 37.031 5.035 1 95.31 151 PRO B C 1
ATOM 4488 O O . PRO B 1 151 ? -17.031 37.188 4.062 1 95.31 151 PRO B O 1
ATOM 4491 N N . SER B 1 152 ? -14.969 37.25 4.988 1 94.44 152 SER B N 1
ATOM 4492 C CA . SER B 1 152 ? -14.297 37.688 3.771 1 94.44 152 SER B CA 1
ATOM 4493 C C . SER B 1 152 ? -14.305 36.625 2.707 1 94.44 152 SER B C 1
ATOM 4495 O O . SER B 1 152 ? -14.305 36.906 1.51 1 94.44 152 SER B O 1
ATOM 4497 N N . ARG B 1 153 ? -14.25 35.375 3.113 1 95.19 153 ARG B N 1
ATOM 4498 C CA . ARG B 1 153 ? -14.266 34.219 2.223 1 95.19 153 ARG B CA 1
ATOM 4499 C C . ARG B 1 153 ? -15.266 33.188 2.709 1 95.19 153 ARG B C 1
ATOM 4501 O O . ARG B 1 153 ? -15.273 32.812 3.889 1 95.19 153 ARG B O 1
ATOM 4508 N N . LEU B 1 154 ? -16.016 32.688 1.772 1 96.88 154 LEU B N 1
ATOM 4509 C CA . LEU B 1 154 ? -16.984 31.656 2.119 1 96.88 154 LEU B CA 1
ATOM 4510 C C . LEU B 1 154 ? -16.422 30.281 1.78 1 96.88 154 LEU B C 1
ATOM 4512 O O . LEU B 1 154 ? -15.789 30.094 0.74 1 96.88 154 LEU B O 1
ATOM 4516 N N . PRO B 1 155 ? -16.625 29.391 2.721 1 97.5 155 PRO B N 1
ATOM 4517 C CA . PRO B 1 155 ? -16.219 28.016 2.396 1 97.5 155 PRO B CA 1
ATOM 4518 C C . PRO B 1 155 ? -17.062 27.406 1.287 1 97.5 155 PRO B C 1
ATOM 4520 O O . PRO B 1 155 ? -18.25 27.734 1.15 1 97.5 155 PRO B O 1
ATOM 4523 N N . ASP B 1 156 ? -16.406 26.562 0.542 1 97.06 156 ASP B N 1
ATOM 4524 C CA . ASP B 1 156 ? -17.078 25.812 -0.515 1 97.06 156 ASP B CA 1
ATOM 4525 C C . ASP B 1 156 ? -17.297 24.359 -0.098 1 97.06 156 ASP B C 1
ATOM 4527 O O . ASP B 1 156 ? -16.344 23.609 0.081 1 97.06 156 ASP B O 1
ATOM 4531 N N . PHE B 1 157 ? -18.578 23.938 -0.011 1 96.06 157 PHE B N 1
ATOM 4532 C CA . PHE B 1 157 ? -18.891 22.609 0.475 1 96.06 157 PHE B CA 1
ATOM 4533 C C . PHE B 1 157 ? -19.328 21.703 -0.674 1 96.06 157 PHE B C 1
ATOM 4535 O O . PHE B 1 157 ? -19.812 20.594 -0.448 1 96.06 157 PHE B O 1
ATOM 4542 N N . ARG B 1 158 ? -19.188 22.203 -1.935 1 91.5 158 ARG B N 1
ATOM 4543 C CA . ARG B 1 158 ? -19.547 21.375 -3.078 1 91.5 158 ARG B CA 1
ATOM 4544 C C . ARG B 1 158 ? -18.719 20.094 -3.129 1 91.5 158 ARG B C 1
ATOM 4546 O O . ARG B 1 158 ? -17.516 20.125 -2.871 1 91.5 158 ARG B O 1
ATOM 4553 N N . ARG B 1 159 ? -19.344 18.953 -3.439 1 92.31 159 ARG B N 1
ATOM 4554 C CA . ARG B 1 159 ? -18.719 17.641 -3.414 1 92.31 159 ARG B CA 1
ATOM 4555 C C . ARG B 1 159 ? -18.75 17 -4.793 1 92.31 159 ARG B C 1
ATOM 4557 O O . ARG B 1 159 ? -18.984 15.789 -4.914 1 92.31 159 ARG B O 1
ATOM 4564 N N . ASP B 1 160 ? -18.5 17.797 -5.691 1 88.38 160 ASP B N 1
ATOM 4565 C CA . ASP B 1 160 ? -18.531 17.312 -7.07 1 88.38 160 ASP B CA 1
ATOM 4566 C C . ASP B 1 160 ? -17.125 16.984 -7.57 1 88.38 160 ASP B C 1
ATOM 4568 O O . ASP B 1 160 ? -16.656 17.578 -8.547 1 88.38 160 ASP B O 1
ATOM 4572 N N . SER B 1 161 ? -16.406 16.234 -6.867 1 89.38 161 SER B N 1
ATOM 4573 C CA . SER B 1 161 ? -15.055 15.859 -7.266 1 89.38 161 SER B CA 1
ATOM 4574 C C . SER B 1 161 ? -14.789 14.375 -7.023 1 89.38 161 SER B C 1
ATOM 4576 O O . SER B 1 161 ? -15.555 13.711 -6.324 1 89.38 161 SER B O 1
ATOM 4578 N N . ILE B 1 162 ? -13.695 13.914 -7.598 1 88.38 162 ILE B N 1
ATOM 4579 C CA . ILE B 1 162 ? -13.328 12.508 -7.512 1 88.38 162 ILE B CA 1
ATOM 4580 C C . ILE B 1 162 ? -12.883 12.172 -6.086 1 88.38 162 ILE B C 1
ATOM 4582 O O . ILE B 1 162 ? -12.734 11 -5.734 1 88.38 162 ILE B O 1
ATOM 4586 N N . LEU B 1 163 ? -12.719 13.188 -5.25 1 90.12 163 LEU B N 1
ATOM 4587 C CA . LEU B 1 163 ? -12.336 12.961 -3.861 1 90.12 163 LEU B CA 1
ATOM 4588 C C . LEU B 1 163 ? -13.469 12.305 -3.086 1 90.12 163 LEU B C 1
ATOM 4590 O O . LEU B 1 163 ? -13.242 11.711 -2.029 1 90.12 163 LEU B O 1
ATOM 4594 N N . VAL B 1 164 ? -14.656 12.461 -3.555 1 88.5 164 VAL B N 1
ATOM 4595 C CA . VAL B 1 164 ? -15.812 11.82 -2.932 1 88.5 164 VAL B CA 1
ATOM 4596 C C . VAL B 1 164 ? -15.992 10.414 -3.5 1 88.5 164 VAL B C 1
ATOM 4598 O O . VAL B 1 164 ? -16.453 10.25 -4.633 1 88.5 164 VAL B O 1
ATOM 4601 N N . SER B 1 165 ? -15.617 9.477 -2.703 1 84.56 165 SER B N 1
ATOM 4602 C CA . SER B 1 165 ? -15.617 8.094 -3.164 1 84.56 165 SER B CA 1
ATOM 4603 C C . SER B 1 165 ? -16.781 7.309 -2.564 1 84.56 165 SER B C 1
ATOM 4605 O O . SER B 1 165 ? -17.172 7.547 -1.423 1 84.56 165 SER B O 1
ATOM 4607 N N . GLU B 1 166 ? -17.203 6.352 -3.291 1 82.06 166 GLU B N 1
ATOM 4608 C CA . GLU B 1 166 ? -18.266 5.473 -2.801 1 82.06 166 GLU B CA 1
ATOM 4609 C C . GLU B 1 166 ? -17.688 4.238 -2.117 1 82.06 166 GLU B C 1
ATOM 4611 O O . GLU B 1 166 ? -18.422 3.436 -1.543 1 82.06 166 GLU B O 1
ATOM 4616 N N . ALA B 1 167 ? -16.406 4.207 -2.154 1 83.81 167 ALA B N 1
ATOM 4617 C CA . ALA B 1 167 ? -15.766 3.055 -1.52 1 83.81 167 ALA B CA 1
ATOM 4618 C C . ALA B 1 167 ? -15.961 3.09 -0.005 1 83.81 167 ALA B C 1
ATOM 4620 O O . ALA B 1 167 ? -15.93 4.16 0.605 1 83.81 167 ALA B O 1
ATOM 4621 N N . VAL B 1 168 ? -16.141 1.934 0.497 1 83.94 168 VAL B N 1
ATOM 4622 C CA . VAL B 1 168 ? -16.312 1.821 1.94 1 83.94 168 VAL B CA 1
ATOM 4623 C C . VAL B 1 168 ? -14.992 1.466 2.607 1 83.94 168 VAL B C 1
ATOM 4625 O O . VAL B 1 168 ? -14.344 0.489 2.229 1 83.94 168 VAL B O 1
ATOM 4628 N N . LEU B 1 169 ? -14.688 2.242 3.553 1 85.56 169 LEU B N 1
ATOM 4629 C CA . LEU B 1 169 ? -13.453 2.01 4.297 1 85.56 169 LEU B CA 1
ATOM 4630 C C . LEU B 1 169 ? -13.555 0.734 5.129 1 85.56 169 LEU B C 1
ATOM 4632 O O . LEU B 1 169 ? -14.562 0.498 5.793 1 85.56 169 LEU B O 1
ATOM 4636 N N . ARG B 1 170 ? -12.523 0.032 5.102 1 75.88 170 ARG B N 1
ATOM 4637 C CA . ARG B 1 170 ? -12.398 -1.146 5.953 1 75.88 170 ARG B CA 1
ATOM 4638 C C . ARG B 1 170 ? -11.688 -0.806 7.254 1 75.88 170 ARG B C 1
ATOM 4640 O O . ARG B 1 170 ? -10.484 -0.518 7.258 1 75.88 170 ARG B O 1
ATOM 4647 N N . LEU B 1 171 ? -12.469 -0.848 8.273 1 79.88 171 LEU B N 1
ATOM 4648 C CA . LEU B 1 171 ? -11.836 -0.625 9.57 1 79.88 171 LEU B CA 1
ATOM 4649 C C . LEU B 1 171 ? -11.18 -1.903 10.086 1 79.88 171 LEU B C 1
ATOM 4651 O O . LEU B 1 171 ? -11.695 -3 9.867 1 79.88 171 LEU B O 1
ATOM 4655 N N . PRO B 1 172 ? -10 -1.801 10.609 1 72.19 172 PRO B N 1
ATOM 4656 C CA . PRO B 1 172 ? -9.383 -2.998 11.18 1 72.19 172 PRO B CA 1
ATOM 4657 C C . PRO B 1 172 ? -10.227 -3.627 12.289 1 72.19 172 PRO B C 1
ATOM 4659 O O . PRO B 1 172 ? -11.062 -2.949 12.891 1 72.19 172 PRO B O 1
ATOM 4662 N N . ASP B 1 173 ? -9.859 -4.934 12.406 1 69.62 173 ASP B N 1
ATOM 4663 C CA . ASP B 1 173 ? -10.531 -5.637 13.5 1 69.62 173 ASP B CA 1
ATOM 4664 C C . ASP B 1 173 ? -10 -5.168 14.852 1 69.62 173 ASP B C 1
ATOM 4666 O O . ASP B 1 173 ? -8.812 -4.879 15 1 69.62 173 ASP B O 1
ATOM 4670 N N . GLY B 1 174 ? -10.844 -4.969 15.734 1 73.56 174 GLY B N 1
ATOM 4671 C CA . GLY B 1 174 ? -10.43 -4.566 17.062 1 73.56 174 GLY B CA 1
ATOM 4672 C C . GLY B 1 174 ? -10.508 -3.066 17.297 1 73.56 174 GLY B C 1
ATOM 4673 O O . GLY B 1 174 ? -11.242 -2.367 16.578 1 73.56 174 GLY B O 1
ATOM 4674 N N . ASP B 1 175 ? -9.711 -2.656 18.297 1 82.69 175 ASP B N 1
ATOM 4675 C CA . ASP B 1 175 ? -9.719 -1.244 18.672 1 82.69 175 ASP B CA 1
ATOM 4676 C C . ASP B 1 175 ? -8.891 -0.415 17.703 1 82.69 175 ASP B C 1
ATOM 4678 O O . ASP B 1 175 ? -7.773 -0.804 17.344 1 82.69 175 ASP B O 1
ATOM 4682 N N . LEU B 1 176 ? -9.523 0.561 17.281 1 87.12 176 LEU B N 1
ATOM 4683 C CA . LEU B 1 176 ? -8.805 1.488 16.422 1 87.12 176 LEU B CA 1
ATOM 4684 C C . LEU B 1 176 ? -7.727 2.236 17.188 1 87.12 176 LEU B C 1
ATOM 4686 O O . LEU B 1 176 ? -7.961 2.691 18.312 1 87.12 176 LEU B O 1
ATOM 4690 N N . LYS B 1 177 ? -6.527 2.25 16.656 1 88.62 177 LYS B N 1
ATOM 4691 C CA . LYS B 1 177 ? -5.398 2.971 17.234 1 88.62 177 LYS B CA 1
ATOM 4692 C C . LYS B 1 177 ? -4.543 3.625 16.156 1 88.62 177 LYS B C 1
ATOM 4694 O O . LYS B 1 177 ? -4.66 3.285 14.977 1 88.62 177 LYS B O 1
ATOM 4699 N N . VAL B 1 178 ? -3.795 4.559 16.656 1 90.75 178 VAL B N 1
ATOM 4700 C CA . VAL B 1 178 ? -2.875 5.184 15.711 1 90.75 178 VAL B CA 1
ATOM 4701 C C . VAL B 1 178 ? -1.818 4.172 15.273 1 90.75 178 VAL B C 1
ATOM 4703 O O . VAL B 1 178 ? -1.583 3.174 15.953 1 90.75 178 VAL B O 1
ATOM 4706 N N . SER B 1 179 ? -1.188 4.371 14.18 1 88 179 SER B N 1
ATOM 4707 C CA . SER B 1 179 ? -0.257 3.426 13.57 1 88 179 SER B CA 1
ATOM 4708 C C . SER B 1 179 ? 1.161 3.631 14.094 1 88 179 SER B C 1
ATOM 4710 O O . SER B 1 179 ? 2.113 3.057 13.562 1 88 179 SER B O 1
ATOM 4712 N N . PHE B 1 180 ? 1.376 4.527 15.023 1 89.94 180 PHE B N 1
ATOM 4713 C CA . PHE B 1 180 ? 2.678 4.805 15.625 1 89.94 180 PHE B CA 1
ATOM 4714 C C . PHE B 1 180 ? 2.605 4.723 17.141 1 89.94 180 PHE B C 1
ATOM 4716 O O . PHE B 1 180 ? 1.516 4.637 17.719 1 89.94 180 PHE B O 1
ATOM 4723 N N . ASN B 1 181 ? 3.83 4.688 17.766 1 89.81 181 ASN B N 1
ATOM 4724 C CA . ASN B 1 181 ? 3.869 4.715 19.219 1 89.81 181 ASN B CA 1
ATOM 4725 C C . ASN B 1 181 ? 3.719 6.137 19.766 1 89.81 181 ASN B C 1
ATOM 4727 O O . ASN B 1 181 ? 4.695 6.887 19.828 1 89.81 181 ASN B O 1
ATOM 4731 N N . ALA B 1 182 ? 2.551 6.402 20.281 1 89.56 182 ALA B N 1
ATOM 4732 C CA . ALA B 1 182 ? 2.219 7.758 20.719 1 89.56 182 ALA B CA 1
ATOM 4733 C C . ALA B 1 182 ? 2.916 8.109 22.031 1 89.56 182 ALA B C 1
ATOM 4735 O O . ALA B 1 182 ? 2.924 9.266 22.438 1 89.56 182 ALA B O 1
ATOM 4736 N N . ASN B 1 183 ? 3.568 7.133 22.641 1 89.75 183 ASN B N 1
ATOM 4737 C CA . ASN B 1 183 ? 4.184 7.363 23.953 1 89.75 183 ASN B CA 1
ATOM 4738 C C . ASN B 1 183 ? 5.707 7.309 23.859 1 89.75 183 ASN B C 1
ATOM 4740 O O . ASN B 1 183 ? 6.387 7.34 24.891 1 89.75 183 ASN B O 1
ATOM 4744 N N . GLU B 1 184 ? 6.184 7.23 22.734 1 93.44 184 GLU B N 1
ATOM 4745 C CA . GLU B 1 184 ? 7.637 7.203 22.594 1 93.44 184 GLU B CA 1
ATOM 4746 C C . GLU B 1 184 ? 8.258 8.531 23.031 1 93.44 184 GLU B C 1
ATOM 4748 O O . GLU B 1 184 ? 7.66 9.594 22.844 1 93.44 184 GLU B O 1
ATOM 4753 N N . PRO B 1 185 ? 9.438 8.461 23.625 1 95.69 185 PRO B N 1
ATOM 4754 C CA . PRO B 1 185 ? 10.086 9.711 24.031 1 95.69 185 PRO B CA 1
ATOM 4755 C C . PRO B 1 185 ? 10.469 10.578 22.828 1 95.69 185 PRO B C 1
ATOM 4757 O O . PRO B 1 185 ? 11.133 10.094 21.906 1 95.69 185 PRO B O 1
ATOM 4760 N N . LEU B 1 186 ? 10.086 11.766 22.891 1 97.81 186 LEU B N 1
ATOM 4761 C CA . LEU B 1 186 ? 10.344 12.695 21.797 1 97.81 186 LEU B CA 1
ATOM 4762 C C . LEU B 1 186 ? 10.82 14.039 22.312 1 97.81 186 LEU B C 1
ATOM 4764 O O . LEU B 1 186 ? 10.5 14.422 23.453 1 97.81 186 LEU B O 1
ATOM 4768 N N . ARG B 1 187 ? 11.641 14.633 21.594 1 98.12 187 ARG B N 1
ATOM 4769 C CA . ARG B 1 187 ? 11.938 16.047 21.75 1 98.12 187 ARG B CA 1
ATOM 4770 C C . ARG B 1 187 ? 11.336 16.875 20.609 1 98.12 187 ARG B C 1
ATOM 4772 O O . ARG B 1 187 ? 11.359 16.438 19.453 1 98.12 187 ARG B O 1
ATOM 4779 N N . GLU B 1 188 ? 10.773 17.922 20.984 1 98.12 188 GLU B N 1
ATOM 4780 C CA . GLU B 1 188 ? 10.156 18.844 20.031 1 98.12 188 GLU B CA 1
ATOM 4781 C C . GLU B 1 188 ? 10.789 20.219 20.094 1 98.12 188 GLU B C 1
ATOM 4783 O O . GLU B 1 188 ? 10.906 20.797 21.188 1 98.12 188 GLU B O 1
ATOM 4788 N N . ARG B 1 189 ? 11.18 20.734 18.938 1 97.88 189 ARG B N 1
ATOM 4789 C CA . ARG B 1 189 ? 11.789 22.062 18.875 1 97.88 189 ARG B CA 1
ATOM 4790 C C . ARG B 1 189 ? 11.227 22.859 17.703 1 97.88 189 ARG B C 1
ATOM 4792 O O . ARG B 1 189 ? 10.758 22.266 16.719 1 97.88 189 ARG B O 1
ATOM 4799 N N . ILE B 1 190 ? 11.297 24.172 17.891 1 97.25 190 ILE B N 1
ATOM 4800 C CA . ILE B 1 190 ? 11.008 25.078 16.781 1 97.25 190 ILE B CA 1
ATOM 4801 C C . ILE B 1 190 ? 12.297 25.734 16.297 1 97.25 190 ILE B C 1
ATOM 4803 O O . ILE B 1 190 ? 12.953 26.469 17.047 1 97.25 190 ILE B O 1
ATOM 4807 N N . PHE B 1 191 ? 12.656 25.484 15.062 1 97.69 191 PHE B N 1
ATOM 4808 C CA . PHE B 1 191 ? 13.812 26.141 14.453 1 97.69 191 PHE B CA 1
ATOM 4809 C C . PHE B 1 191 ? 13.375 27.266 13.531 1 97.69 191 PHE B C 1
ATOM 4811 O O . PHE B 1 191 ? 12.523 27.062 12.656 1 97.69 191 PHE B O 1
ATOM 4818 N N . GLY B 1 192 ? 13.938 28.422 13.789 1 96.94 192 GLY B N 1
ATOM 4819 C CA . GLY B 1 192 ? 13.625 29.562 12.938 1 96.94 192 GLY B CA 1
ATOM 4820 C C . GLY B 1 192 ? 14.555 29.703 11.75 1 96.94 192 GLY B C 1
ATOM 4821 O O . GLY B 1 192 ? 15.766 29.469 11.867 1 96.94 192 GLY B O 1
ATOM 4822 N N . PHE B 1 193 ? 14.016 29.922 10.617 1 97.94 193 PHE B N 1
ATOM 4823 C CA . PHE B 1 193 ? 14.734 30.266 9.398 1 97.94 193 PHE B CA 1
ATOM 4824 C C . PHE B 1 193 ? 14.352 31.656 8.914 1 97.94 193 PHE B C 1
ATOM 4826 O O . PHE B 1 193 ? 13.211 31.875 8.508 1 97.94 193 PHE B O 1
ATOM 4833 N N . SER B 1 194 ? 15.312 32.562 8.922 1 97 194 SER B N 1
ATOM 4834 C CA . SER B 1 194 ? 15.039 33.906 8.445 1 97 194 SER B CA 1
ATOM 4835 C C . SER B 1 194 ? 14.812 33.938 6.938 1 97 194 SER B C 1
ATOM 4837 O O . SER B 1 194 ? 15.133 32.969 6.242 1 97 194 SER B O 1
ATOM 4839 N N . ARG B 1 195 ? 14.273 35 6.504 1 96.31 195 ARG B N 1
ATOM 4840 C CA . ARG B 1 195 ? 14.094 35.188 5.066 1 96.31 195 ARG B CA 1
ATOM 4841 C C . ARG B 1 195 ? 15.422 35.062 4.328 1 96.31 195 ARG B C 1
ATOM 4843 O O . ARG B 1 195 ? 15.492 34.406 3.285 1 96.31 195 ARG B O 1
ATOM 4850 N N . GLU B 1 196 ? 16.438 35.625 4.875 1 96.75 196 GLU B N 1
ATOM 4851 C CA . GLU B 1 196 ? 17.766 35.562 4.262 1 96.75 196 GLU B CA 1
ATOM 4852 C C . GLU B 1 196 ? 18.297 34.156 4.219 1 96.75 196 GLU B C 1
ATOM 4854 O O . GLU B 1 196 ? 18.875 33.719 3.209 1 96.75 196 GLU B O 1
ATOM 4859 N N . SER B 1 197 ? 18.094 33.469 5.297 1 96.94 197 SER B N 1
ATOM 4860 C CA . SER B 1 197 ? 18.562 32.094 5.352 1 96.94 197 SER B CA 1
ATOM 4861 C C . SER B 1 197 ? 17.859 31.219 4.316 1 96.94 197 SER B C 1
ATOM 4863 O O . SER B 1 197 ? 18.484 30.375 3.678 1 96.94 197 SER B O 1
ATOM 4865 N N . ILE B 1 198 ? 16.594 31.391 4.184 1 97.5 198 ILE B N 1
ATOM 4866 C CA . ILE B 1 198 ? 15.797 30.625 3.219 1 97.5 198 ILE B CA 1
ATOM 4867 C C . ILE B 1 198 ? 16.266 30.953 1.802 1 97.5 198 ILE B C 1
ATOM 4869 O O . ILE B 1 198 ? 16.359 30.062 0.955 1 97.5 198 ILE B O 1
ATOM 4873 N N . ARG B 1 199 ? 16.531 32.219 1.52 1 96.94 199 ARG B N 1
ATOM 4874 C CA . ARG B 1 199 ? 17.016 32.625 0.205 1 96.94 199 ARG B CA 1
ATOM 4875 C C . ARG B 1 199 ? 18.359 31.984 -0.101 1 96.94 199 ARG B C 1
ATOM 4877 O O . ARG B 1 199 ? 18.609 31.531 -1.223 1 96.94 199 ARG B O 1
ATOM 4884 N N . ARG B 1 200 ? 19.219 32.031 0.862 1 97.44 200 ARG B N 1
ATOM 4885 C CA . ARG B 1 200 ? 20.531 31.406 0.693 1 97.44 200 ARG B CA 1
ATOM 4886 C C . ARG B 1 200 ? 20.406 29.906 0.447 1 97.44 200 ARG B C 1
ATOM 4888 O O . ARG B 1 200 ? 21.109 29.344 -0.386 1 97.44 200 ARG B O 1
ATOM 4895 N N . LEU B 1 201 ? 19.562 29.328 1.243 1 97.56 201 LEU B N 1
ATOM 4896 C CA . LEU B 1 201 ? 19.328 27.891 1.103 1 97.56 201 LEU B CA 1
ATOM 4897 C C . LEU B 1 201 ? 18.812 27.562 -0.294 1 97.56 201 LEU B C 1
ATOM 4899 O O . LEU B 1 201 ? 19.25 26.594 -0.913 1 97.56 201 LEU B O 1
ATOM 4903 N N . LYS B 1 202 ? 17.844 28.312 -0.751 1 97.31 202 LYS B N 1
ATOM 4904 C CA . LYS B 1 202 ? 17.297 28.141 -2.094 1 97.31 202 LYS B CA 1
ATOM 4905 C C . LYS B 1 202 ? 18.391 28.281 -3.152 1 97.31 202 LYS B C 1
ATOM 4907 O O . LYS B 1 202 ? 18.438 27.5 -4.105 1 97.31 202 LYS B O 1
ATOM 4912 N N . ALA B 1 203 ? 19.203 29.234 -3.006 1 97 203 ALA B N 1
ATOM 4913 C CA . ALA B 1 203 ? 20.297 29.453 -3.939 1 97 203 ALA B CA 1
ATOM 4914 C C . ALA B 1 203 ? 21.234 28.25 -3.971 1 97 203 ALA B C 1
ATOM 4916 O O . ALA B 1 203 ? 21.672 27.828 -5.043 1 97 203 ALA B O 1
ATOM 4917 N N . GLU B 1 204 ? 21.531 27.781 -2.785 1 96.38 204 GLU B N 1
ATOM 4918 C CA . GLU B 1 204 ? 22.422 26.625 -2.688 1 96.38 204 GLU B CA 1
ATOM 4919 C C . GLU B 1 204 ? 21.797 25.391 -3.35 1 96.38 204 GLU B C 1
ATOM 4921 O O . GLU B 1 204 ? 22.5 24.625 -4.023 1 96.38 204 GLU B O 1
ATOM 4926 N N . ALA B 1 205 ? 20.531 25.172 -3.088 1 96.56 205 ALA B N 1
ATOM 4927 C CA . ALA B 1 205 ? 19.828 24.016 -3.654 1 96.56 205 ALA B CA 1
ATOM 4928 C C . ALA B 1 205 ? 19.812 24.094 -5.18 1 96.56 205 ALA B C 1
ATOM 4930 O O . ALA B 1 205 ? 19.812 23.062 -5.852 1 96.56 205 ALA B O 1
ATOM 4931 N N . ASN B 1 206 ? 19.766 25.281 -5.703 1 95.75 206 ASN B N 1
ATOM 4932 C CA . ASN B 1 206 ? 19.672 25.469 -7.148 1 95.75 206 ASN B CA 1
ATOM 4933 C C . ASN B 1 206 ? 21.062 25.609 -7.781 1 95.75 206 ASN B C 1
ATOM 4935 O O . ASN B 1 206 ? 21.172 25.828 -8.992 1 95.75 206 ASN B O 1
ATOM 4939 N N . ARG B 1 207 ? 22.047 25.484 -7.016 1 87.19 207 ARG B N 1
ATOM 4940 C CA . ARG B 1 207 ? 23.406 25.609 -7.547 1 87.19 207 ARG B CA 1
ATOM 4941 C C . ARG B 1 207 ? 23.75 24.422 -8.445 1 87.19 207 ARG B C 1
ATOM 4943 O O . ARG B 1 207 ? 23.391 23.281 -8.148 1 87.19 207 ARG B O 1
ATOM 4950 N N . ARG B 1 208 ? 24.156 24.641 -9.586 1 64.88 208 ARG B N 1
ATOM 4951 C CA . ARG B 1 208 ? 24.547 23.625 -10.57 1 64.88 208 ARG B CA 1
ATOM 4952 C C . ARG B 1 208 ? 25.719 22.812 -10.078 1 64.88 208 ARG B C 1
ATOM 4954 O O . ARG B 1 208 ? 26.75 23.359 -9.688 1 64.88 208 ARG B O 1
ATOM 4961 N N . ALA B 1 209 ? 25.516 21.578 -9.32 1 56.47 209 ALA B N 1
ATOM 4962 C CA . ALA B 1 209 ? 26.578 20.719 -8.828 1 56.47 209 ALA B CA 1
ATOM 4963 C C . ALA B 1 209 ? 27.672 20.547 -9.883 1 56.47 209 ALA B C 1
ATOM 4965 O O . ALA B 1 209 ? 27.391 20.469 -11.078 1 56.47 209 ALA B O 1
ATOM 4966 N N . PRO B 1 210 ? 28.953 20.688 -9.547 1 51.72 210 PRO B N 1
ATOM 4967 C CA . PRO B 1 210 ? 29.969 20.172 -10.477 1 51.72 210 PRO B CA 1
ATOM 4968 C C . PRO B 1 210 ? 29.766 18.703 -10.812 1 51.72 210 PRO B C 1
ATOM 4970 O O . PRO B 1 210 ? 29.078 17.984 -10.078 1 51.72 210 PRO B O 1
ATOM 4973 N N . PRO B 1 211 ? 30.203 18.141 -11.93 1 43.31 211 PRO B N 1
ATOM 4974 C CA . PRO B 1 211 ? 30.062 16.734 -12.32 1 43.31 211 PRO B CA 1
ATOM 4975 C C . PRO B 1 211 ? 30.281 15.773 -11.148 1 43.31 211 PRO B C 1
ATOM 4977 O O . PRO B 1 211 ? 31 16.109 -10.203 1 43.31 211 PRO B O 1
ATOM 4980 N N . GLU B 1 212 ? 29.453 14.781 -10.859 1 44.44 212 GLU B N 1
ATOM 4981 C CA . GLU B 1 212 ? 29.062 13.75 -9.898 1 44.44 212 GLU B CA 1
ATOM 4982 C C . GLU B 1 212 ? 30.281 13.031 -9.328 1 44.44 212 GLU B C 1
ATOM 4984 O O . GLU B 1 212 ? 30.141 12 -8.672 1 44.44 212 GLU B O 1
ATOM 4989 N N . ASN B 1 213 ? 31.562 13.328 -9.609 1 38.47 213 ASN B N 1
ATOM 4990 C CA . ASN B 1 213 ? 32.562 12.344 -9.25 1 38.47 213 ASN B CA 1
ATOM 4991 C C . ASN B 1 213 ? 32.781 12.281 -7.738 1 38.47 213 ASN B C 1
ATOM 4993 O O . ASN B 1 213 ? 33.875 11.969 -7.273 1 38.47 213 ASN B O 1
ATOM 4997 N N . GLN B 1 214 ? 32.031 12.781 -6.875 1 40.44 214 GLN B N 1
ATOM 4998 C CA . GLN B 1 214 ? 32.562 12.703 -5.52 1 40.44 214 GLN B CA 1
ATOM 4999 C C . GLN B 1 214 ? 32.188 11.383 -4.855 1 40.44 214 GLN B C 1
ATOM 5001 O O . GLN B 1 214 ? 31.016 11.102 -4.641 1 40.44 214 GLN B O 1
ATOM 5006 N N . ILE B 1 215 ? 32.938 10.32 -4.961 1 39.28 215 ILE B N 1
ATOM 5007 C CA . ILE B 1 215 ? 32.844 9.008 -4.332 1 39.28 215 ILE B CA 1
ATOM 5008 C C . ILE B 1 215 ? 33 9.148 -2.82 1 39.28 215 ILE B C 1
ATOM 5010 O O . ILE B 1 215 ? 33.969 9.711 -2.338 1 39.28 215 ILE B O 1
ATOM 5014 N N . CYS B 1 216 ? 31.969 9.094 -1.998 1 40.62 216 CYS B N 1
ATOM 5015 C CA . CYS B 1 216 ? 31.953 9.148 -0.54 1 40.62 216 CYS B CA 1
ATOM 5016 C C . CYS B 1 216 ? 32.688 7.941 0.054 1 40.62 216 CYS B C 1
ATOM 5018 O O . CYS B 1 216 ? 32.344 6.797 -0.265 1 40.62 216 CYS B O 1
ATOM 5020 N N . SER B 1 217 ? 33.969 7.992 0.504 1 36.62 217 SER B N 1
ATOM 5021 C CA . SER B 1 217 ? 34.688 6.898 1.174 1 36.62 217 SER B CA 1
ATOM 5022 C C . SER B 1 217 ? 33.969 6.488 2.455 1 36.62 217 SER B C 1
ATOM 5024 O O . SER B 1 217 ? 33.219 7.281 3.045 1 36.62 217 SER B O 1
ATOM 5026 N N . GLU B 1 218 ? 33.938 5.32 2.752 1 38.41 218 GLU B N 1
ATOM 5027 C CA . GLU B 1 218 ? 33.375 4.684 3.934 1 38.41 218 GLU B CA 1
ATOM 5028 C C . GLU B 1 218 ? 33.656 5.496 5.191 1 38.41 218 GLU B C 1
ATOM 5030 O O . GLU B 1 218 ? 32.906 5.434 6.164 1 38.41 218 GLU B O 1
ATOM 5035 N N . ASP B 1 219 ? 35.125 5.902 5.613 1 33.41 219 ASP B N 1
ATOM 5036 C CA . ASP B 1 219 ? 35.5 6.562 6.855 1 33.41 219 ASP B CA 1
ATOM 5037 C C . ASP B 1 219 ? 35.094 8.031 6.855 1 33.41 219 ASP B C 1
ATOM 5039 O O . ASP B 1 219 ? 34.781 8.594 5.801 1 33.41 219 ASP B O 1
ATOM 5043 N N . GLY B 1 220 ? 35.25 8.961 7.918 1 30.77 220 GLY B N 1
ATOM 5044 C CA . GLY B 1 220 ? 35.031 10.383 8.117 1 30.77 220 GLY B CA 1
ATOM 5045 C C . GLY B 1 220 ? 35.469 11.227 6.938 1 30.77 220 GLY B C 1
ATOM 5046 O O . GLY B 1 220 ? 34.938 12.312 6.707 1 30.77 220 GLY B O 1
ATOM 5047 N N . CYS B 1 221 ? 36.938 11.328 6.566 1 27.7 221 CYS B N 1
ATOM 5048 C CA . CYS B 1 221 ? 38 12.25 6.164 1 27.7 221 CYS B CA 1
ATOM 5049 C C . CYS B 1 221 ? 37.938 12.523 4.668 1 27.7 221 CYS B C 1
ATOM 5051 O O . CYS B 1 221 ? 37.188 11.867 3.938 1 27.7 221 CYS B O 1
ATOM 5053 N N . SER B 1 222 ? 39.312 12.492 3.941 1 26.44 222 SER B N 1
ATOM 5054 C CA . SER B 1 222 ? 40.062 13.273 2.977 1 26.44 222 SER B CA 1
ATOM 5055 C C . SER B 1 222 ? 39.688 12.898 1.545 1 26.44 222 SER B C 1
ATOM 5057 O O . SER B 1 222 ? 39.625 11.719 1.208 1 26.44 222 SER B O 1
ATOM 5059 N N . ALA B 1 223 ? 39.094 13.812 0.8 1 28.48 223 ALA B N 1
ATOM 5060 C CA . ALA B 1 223 ? 38.906 13.953 -0.644 1 28.48 223 ALA B CA 1
ATOM 5061 C C . ALA B 1 223 ? 40.156 13.555 -1.395 1 28.48 223 ALA B C 1
ATOM 5063 O O . ALA B 1 223 ? 41.125 14.32 -1.431 1 28.48 223 ALA B O 1
ATOM 5064 N N . VAL B 1 224 ? 40.812 12.312 -1.274 1 25.11 224 VAL B N 1
ATOM 5065 C CA . VAL B 1 224 ? 41.969 12.125 -2.15 1 25.11 224 VAL B CA 1
ATOM 5066 C C . VAL B 1 224 ? 41.531 12.305 -3.607 1 25.11 224 VAL B C 1
ATOM 5068 O O . VAL B 1 224 ? 40.562 11.711 -4.055 1 25.11 224 VAL B O 1
ATOM 5071 N N . GLU B 1 225 ? 42.031 13.422 -4.242 1 27.83 225 GLU B N 1
ATOM 5072 C CA . GLU B 1 225 ? 42.094 13.891 -5.625 1 27.83 225 GLU B CA 1
ATOM 5073 C C . GLU B 1 225 ? 42.562 12.773 -6.559 1 27.83 225 GLU B C 1
ATOM 5075 O O . GLU B 1 225 ? 43.75 12.422 -6.57 1 27.83 225 GLU B O 1
ATOM 5080 N N . LEU B 1 226 ? 42.062 11.578 -6.582 1 25.78 226 LEU B N 1
ATOM 5081 C CA . LEU B 1 226 ? 42.625 10.781 -7.66 1 25.78 226 LEU B CA 1
ATOM 5082 C C . LEU B 1 226 ? 42.562 11.539 -8.984 1 25.78 226 LEU B C 1
ATOM 5084 O O . LEU B 1 226 ? 41.5 11.875 -9.484 1 25.78 226 LEU B O 1
ATOM 5088 N N . MET B 1 227 ? 43.656 12.305 -9.312 1 25.27 227 MET B N 1
ATOM 5089 C CA . MET B 1 227 ? 44.094 12.922 -10.555 1 25.27 227 MET B CA 1
ATOM 5090 C C . MET B 1 227 ? 44.062 11.914 -11.703 1 25.27 227 MET B C 1
ATOM 5092 O O . MET B 1 227 ? 44.969 11.07 -11.812 1 25.27 227 MET B O 1
ATOM 5096 N N . ALA B 1 228 ? 43.062 11.188 -11.984 1 23.5 228 ALA B N 1
ATOM 5097 C CA . ALA B 1 228 ? 43.156 10.469 -13.258 1 23.5 228 ALA B CA 1
ATOM 5098 C C . ALA B 1 228 ? 43.594 11.406 -14.383 1 23.5 228 ALA B C 1
ATOM 5100 O O . ALA B 1 228 ? 42.938 12.422 -14.633 1 23.5 228 ALA B O 1
ATOM 5101 N N . LYS B 1 229 ? 44.844 11.43 -14.711 1 26.55 229 LYS B N 1
ATOM 5102 C CA . LYS B 1 229 ? 45.469 11.836 -15.977 1 26.55 229 LYS B CA 1
ATOM 5103 C C . LYS B 1 229 ? 44.719 11.211 -17.156 1 26.55 229 LYS B C 1
ATOM 5105 O O . LYS B 1 229 ? 44.875 10.016 -17.422 1 26.55 229 LYS B O 1
ATOM 5110 N N . MET B 1 230 ? 43.438 11.539 -17.422 1 23.22 230 MET B N 1
ATOM 5111 C CA . MET B 1 230 ? 42.781 11.227 -18.703 1 23.22 230 MET B CA 1
ATOM 5112 C C . MET B 1 230 ? 43.688 11.648 -19.875 1 23.22 230 MET B C 1
ATOM 5114 O O . MET B 1 230 ? 44.125 12.797 -19.938 1 23.22 230 MET B O 1
ATOM 5118 N N . SER B 1 231 ? 44.438 10.688 -20.391 1 24.52 231 SER B N 1
ATOM 5119 C CA . SER B 1 231 ? 45.062 10.773 -21.703 1 24.52 231 SER B CA 1
ATOM 5120 C C . SER B 1 231 ? 44.156 11.453 -22.719 1 24.52 231 SER B C 1
ATOM 5122 O O . SER B 1 231 ? 42.938 11.461 -22.562 1 24.52 231 SER B O 1
ATOM 5124 N N . ASN B 1 232 ? 44.812 12.219 -23.734 1 25.34 232 ASN B N 1
ATOM 5125 C CA . ASN B 1 232 ? 44.531 13.141 -24.828 1 25.34 232 ASN B CA 1
ATOM 5126 C C . ASN B 1 232 ? 43.594 12.508 -25.875 1 25.34 232 ASN B C 1
ATOM 5128 O O . ASN B 1 232 ? 43.469 13.023 -26.984 1 25.34 232 ASN B O 1
ATOM 5132 N N . ASP B 1 233 ? 43.312 11.227 -25.844 1 26.34 233 ASP B N 1
ATOM 5133 C CA . ASP B 1 233 ? 42.844 10.891 -27.188 1 26.34 233 ASP B CA 1
ATOM 5134 C C . ASP B 1 233 ? 41.594 11.688 -27.547 1 26.34 233 ASP B C 1
ATOM 5136 O O . ASP B 1 233 ? 40.656 11.797 -26.75 1 26.34 233 ASP B O 1
ATOM 5140 N N . THR B 1 234 ? 41.656 12.625 -28.594 1 24.12 234 THR B N 1
ATOM 5141 C CA . THR B 1 234 ? 40.938 13.688 -29.297 1 24.12 234 THR B CA 1
ATOM 5142 C C . THR B 1 234 ? 39.531 13.242 -29.672 1 24.12 234 THR B C 1
ATOM 5144 O O . THR B 1 234 ? 38.594 14.047 -29.625 1 24.12 234 THR B O 1
ATOM 5147 N N . LYS B 1 235 ? 39.375 12.102 -30.422 1 26.25 235 LYS B N 1
ATOM 5148 C CA . LYS B 1 235 ? 38.375 12.109 -31.469 1 26.25 235 LYS B CA 1
ATOM 5149 C C . LYS B 1 235 ? 36.969 11.992 -30.875 1 26.25 235 LYS B C 1
ATOM 5151 O O . LYS B 1 235 ? 36 11.852 -31.609 1 26.25 235 LYS B O 1
ATOM 5156 N N . LEU B 1 236 ? 36.844 11.477 -29.672 1 22.55 236 LEU B N 1
ATOM 5157 C CA . LEU B 1 236 ? 35.406 11.18 -29.547 1 22.55 236 LEU B CA 1
ATOM 5158 C C . LEU B 1 236 ? 34.594 12.469 -29.438 1 22.55 236 LEU B C 1
ATOM 5160 O O . LEU B 1 236 ? 34.719 13.211 -28.469 1 22.55 236 LEU B O 1
ATOM 5164 N N . LYS B 1 237 ? 34.344 13 -30.625 1 25.92 237 LYS B N 1
ATOM 5165 C CA . LYS B 1 237 ? 33.312 14.008 -30.766 1 25.92 237 LYS B CA 1
ATOM 5166 C C . LYS B 1 237 ? 32.062 13.633 -29.953 1 25.92 237 LYS B C 1
ATOM 5168 O O . LYS B 1 237 ? 31.453 12.586 -30.188 1 25.92 237 LYS B O 1
ATOM 5173 N N . THR B 1 238 ? 32.094 14.062 -28.797 1 26.3 238 THR B N 1
ATOM 5174 C CA . THR B 1 238 ? 30.938 13.984 -27.891 1 26.3 238 THR B CA 1
ATOM 5175 C C . THR B 1 238 ? 29.656 14.445 -28.594 1 26.3 238 THR B C 1
ATOM 5177 O O . THR B 1 238 ? 29.562 15.609 -29 1 26.3 238 THR B O 1
ATOM 5180 N N . VAL B 1 239 ? 29.234 13.773 -29.641 1 27.75 239 VAL B N 1
ATOM 5181 C CA . VAL B 1 239 ? 27.906 14.125 -30.109 1 27.75 239 VAL B CA 1
ATOM 5182 C C . VAL B 1 239 ? 27 14.43 -28.922 1 27.75 239 VAL B C 1
ATOM 5184 O O . VAL B 1 239 ? 26.656 13.531 -28.141 1 27.75 239 VAL B O 1
ATOM 5187 N N . ALA B 1 240 ? 27.203 15.469 -28.203 1 28.22 240 ALA B N 1
ATOM 5188 C CA . ALA B 1 240 ? 26.25 16.141 -27.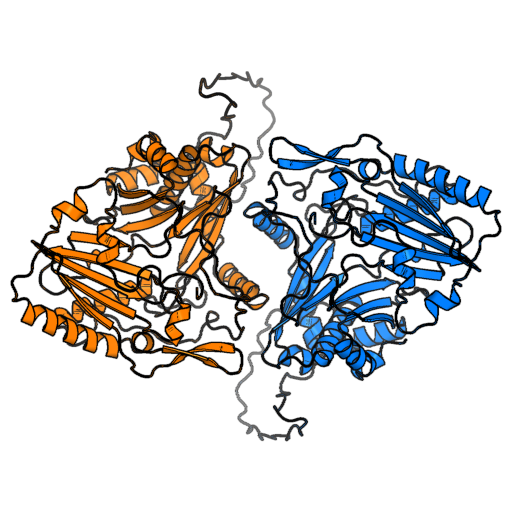328 1 28.22 240 ALA B CA 1
ATOM 5189 C C . ALA B 1 240 ? 24.859 16.203 -27.953 1 28.22 240 ALA B C 1
ATOM 5191 O O . ALA B 1 240 ? 24.562 17.125 -28.719 1 28.22 240 ALA B O 1
ATOM 5192 N N . GLU B 1 241 ? 24.438 15.211 -28.641 1 32.59 241 GLU B N 1
ATOM 5193 C CA . GLU B 1 241 ? 23.062 15.312 -29.078 1 32.59 241 GLU B CA 1
ATOM 5194 C C . GLU B 1 241 ? 22.172 15.945 -28 1 32.59 241 GLU B C 1
ATOM 5196 O O . GLU B 1 241 ? 22.406 15.75 -26.812 1 32.59 241 GLU B O 1
ATOM 5201 N N . ASN B 1 242 ? 21.469 17.016 -28.406 1 31.17 242 ASN B N 1
ATOM 5202 C CA . ASN B 1 242 ? 20.422 17.812 -27.75 1 31.17 242 ASN B CA 1
ATOM 5203 C C . ASN B 1 242 ? 19.516 16.922 -26.891 1 31.17 242 ASN B C 1
ATOM 5205 O O . ASN B 1 242 ? 18.594 16.281 -27.406 1 31.17 242 ASN B O 1
ATOM 5209 N N . LYS B 1 243 ? 20.047 16.172 -26.125 1 35.31 243 LYS B N 1
ATOM 5210 C CA . LYS B 1 243 ? 19.031 15.656 -25.203 1 35.31 243 LYS B CA 1
ATOM 5211 C C . LYS B 1 243 ? 18.047 16.75 -24.812 1 35.31 243 LYS B C 1
ATOM 5213 O O . LYS B 1 243 ? 18.438 17.875 -24.531 1 35.31 243 LYS B O 1
ATOM 5218 N N . PRO B 1 244 ? 16.797 16.75 -25.25 1 36.59 244 PRO B N 1
ATOM 5219 C CA . PRO B 1 244 ? 15.883 17.797 -24.766 1 36.59 244 PRO B CA 1
ATOM 5220 C C . PRO B 1 244 ? 16.234 18.281 -23.375 1 36.59 244 PRO B C 1
ATOM 5222 O O . PRO B 1 244 ? 16.625 17.484 -22.516 1 36.59 244 PRO B O 1
ATOM 5225 N N . HIS B 1 245 ? 16.953 19.391 -23.156 1 36.66 245 HIS B N 1
ATOM 5226 C CA . HIS B 1 245 ? 17.188 20.062 -21.891 1 36.66 245 HIS B CA 1
ATOM 5227 C C . HIS B 1 245 ? 16.094 19.766 -20.891 1 36.66 245 HIS B C 1
ATOM 5229 O O . HIS B 1 245 ? 14.922 20.094 -21.125 1 36.66 245 HIS B O 1
ATOM 5235 N N . SER B 1 246 ? 16.062 18.734 -20.359 1 42.44 246 SER B N 1
ATOM 5236 C CA . SER B 1 246 ? 15.164 18.594 -19.234 1 42.44 246 SER B CA 1
ATOM 5237 C C . SER B 1 246 ? 14.914 19.938 -18.547 1 42.44 246 SER B C 1
ATOM 5239 O O . SER B 1 246 ? 15.859 20.641 -18.203 1 42.44 246 SER B O 1
ATOM 5241 N N . GLU B 1 247 ? 14.078 20.781 -19.031 1 48.03 247 GLU B N 1
ATOM 5242 C CA . GLU B 1 247 ? 13.688 22.031 -18.391 1 48.03 247 GLU B CA 1
ATOM 5243 C C . GLU B 1 247 ? 14.047 22.047 -16.906 1 48.03 247 GLU B C 1
ATOM 5245 O O . GLU B 1 247 ? 13.594 21.188 -16.156 1 48.03 247 GLU B O 1
ATOM 5250 N N . ILE B 1 248 ? 15.25 22.391 -16.641 1 53.53 248 ILE B N 1
ATOM 5251 C CA . ILE B 1 248 ? 15.727 22.562 -15.273 1 53.53 248 ILE B CA 1
ATOM 5252 C C . ILE B 1 248 ? 14.672 23.297 -14.445 1 53.53 248 ILE B C 1
ATOM 5254 O O . ILE B 1 248 ? 14.422 24.484 -14.664 1 53.53 248 ILE B O 1
ATOM 5258 N N . VAL B 1 249 ? 13.719 22.641 -13.953 1 76.19 249 VAL B N 1
ATOM 5259 C CA . VAL B 1 249 ? 12.688 23.25 -13.117 1 76.19 249 VAL B CA 1
ATOM 5260 C C . VAL B 1 249 ? 13.297 23.703 -11.789 1 76.19 249 VAL B C 1
ATOM 5262 O O . VAL B 1 249 ? 14.086 22.969 -11.188 1 76.19 249 VAL B O 1
ATOM 5265 N N . GLU B 1 250 ? 13.188 24.969 -11.484 1 90.31 250 GLU B N 1
ATOM 5266 C CA . GLU B 1 250 ? 13.695 25.641 -10.289 1 90.31 250 GLU B CA 1
ATOM 5267 C C . GLU B 1 250 ? 13.18 24.969 -9.016 1 90.31 250 GLU B C 1
ATOM 5269 O O . GLU B 1 250 ? 12 24.625 -8.93 1 90.31 250 GLU B O 1
ATOM 5274 N N . ILE B 1 251 ? 14.102 24.734 -8.125 1 96.12 251 ILE B N 1
ATOM 5275 C CA . ILE B 1 251 ? 13.781 24.234 -6.793 1 96.12 251 ILE B CA 1
ATOM 5276 C C . ILE B 1 251 ? 13.203 25.359 -5.941 1 96.12 251 ILE B C 1
ATOM 5278 O O . ILE B 1 251 ? 13.773 26.453 -5.859 1 96.12 251 ILE B O 1
ATOM 5282 N N . SER B 1 252 ? 12.062 25.172 -5.363 1 95.5 252 SER B N 1
ATOM 5283 C CA . SER B 1 252 ? 11.406 26.188 -4.559 1 95.5 252 SER B CA 1
ATOM 5284 C C . SER B 1 252 ? 12.055 26.312 -3.184 1 95.5 252 SER B C 1
ATOM 5286 O O . SER B 1 252 ? 12.852 25.453 -2.785 1 95.5 252 SER B O 1
ATOM 5288 N N . SER B 1 253 ? 11.734 27.406 -2.443 1 96.44 253 SER B N 1
ATOM 5289 C CA . SER B 1 253 ? 12.211 27.625 -1.079 1 96.44 253 SER B CA 1
ATOM 5290 C C . SER B 1 253 ? 11.797 26.484 -0.161 1 96.44 253 SER B C 1
ATOM 5292 O O . SER B 1 253 ? 12.609 25.984 0.625 1 96.44 253 SER B O 1
ATOM 5294 N N . PHE B 1 254 ? 10.586 26.094 -0.311 1 96 254 PHE B N 1
ATOM 5295 C CA . PHE B 1 254 ? 10.07 25.047 0.553 1 96 254 PHE B CA 1
ATOM 5296 C C . PHE B 1 254 ? 10.773 23.719 0.285 1 96 254 PHE B C 1
ATOM 5298 O O . PHE B 1 254 ? 11.117 22.984 1.22 1 96 254 PHE B O 1
ATOM 5305 N N . GLN B 1 255 ? 10.953 23.344 -0.946 1 96.44 255 GLN B N 1
ATOM 5306 C CA . GLN B 1 255 ? 11.664 22.109 -1.303 1 96.44 255 GLN B CA 1
ATOM 5307 C C . GLN B 1 255 ? 13.094 22.141 -0.78 1 96.44 255 GLN B C 1
ATOM 5309 O O . GLN B 1 255 ? 13.633 21.109 -0.371 1 96.44 255 GLN B O 1
ATOM 5314 N N . SER B 1 256 ? 13.719 23.328 -0.844 1 97.94 256 SER B N 1
ATOM 5315 C CA . SER B 1 256 ? 15.07 23.484 -0.32 1 97.94 256 SER B CA 1
ATOM 5316 C C . SER B 1 256 ? 15.117 23.203 1.179 1 97.94 256 SER B C 1
ATOM 5318 O O . SER B 1 256 ? 16.031 22.531 1.661 1 97.94 256 SER B O 1
ATOM 5320 N N . LEU B 1 257 ? 14.164 23.719 1.866 1 98.25 257 LEU B N 1
ATOM 5321 C CA . LEU B 1 257 ? 14.062 23.469 3.301 1 98.25 257 LEU B CA 1
ATOM 5322 C C . LEU B 1 257 ? 13.852 21.984 3.586 1 98.25 257 LEU B C 1
ATOM 5324 O O . LEU B 1 257 ? 14.469 21.438 4.496 1 98.25 257 LEU B O 1
ATOM 5328 N N . CYS B 1 258 ? 12.969 21.359 2.824 1 98.25 258 CYS B N 1
ATOM 5329 C CA . CYS B 1 258 ? 12.703 19.938 2.977 1 98.25 258 CYS B CA 1
ATOM 5330 C C . CYS B 1 258 ? 13.961 19.109 2.732 1 98.25 258 CYS B C 1
ATOM 5332 O O . CYS B 1 258 ? 14.242 18.156 3.459 1 98.25 258 CYS B O 1
ATOM 5334 N N . ALA B 1 259 ? 14.68 19.5 1.716 1 98.06 259 ALA B N 1
ATOM 5335 C CA . ALA B 1 259 ? 15.914 18.781 1.389 1 98.06 259 ALA B CA 1
ATOM 5336 C C . ALA B 1 259 ? 16.938 18.906 2.52 1 98.06 259 ALA B C 1
ATOM 5338 O O . ALA B 1 259 ? 17.578 17.906 2.893 1 98.06 259 ALA B O 1
ATOM 5339 N N . LEU B 1 260 ? 17.125 20.109 3.01 1 98.56 260 LEU B N 1
ATOM 5340 C CA . LEU B 1 260 ? 18.047 20.328 4.117 1 98.56 260 LEU B CA 1
ATOM 5341 C C . LEU B 1 260 ? 17.672 19.469 5.316 1 98.56 260 LEU B C 1
ATOM 5343 O O . LEU B 1 260 ? 18.547 18.844 5.922 1 98.56 260 LEU B O 1
ATOM 5347 N N . THR B 1 261 ? 16.422 19.453 5.613 1 98.31 261 THR B N 1
ATOM 5348 C CA . THR B 1 261 ? 15.953 18.734 6.785 1 98.31 261 THR B CA 1
ATOM 5349 C C . THR B 1 261 ? 16.109 17.219 6.59 1 98.31 261 THR B C 1
ATOM 5351 O O . THR B 1 261 ? 16.484 16.5 7.516 1 98.31 261 THR B O 1
ATOM 5354 N N . TRP B 1 262 ? 15.742 16.75 5.41 1 98.5 262 TRP B N 1
ATOM 5355 C CA . TRP B 1 262 ? 15.922 15.344 5.078 1 98.5 262 TRP B CA 1
ATOM 5356 C C . TRP B 1 262 ? 17.359 14.906 5.301 1 98.5 262 TRP B C 1
ATOM 5358 O O . TRP B 1 262 ? 17.625 13.914 5.977 1 98.5 262 TRP B O 1
ATOM 5368 N N . ARG B 1 263 ? 18.312 15.672 4.793 1 98.19 263 ARG B N 1
ATOM 5369 C CA . ARG B 1 263 ? 19.734 15.375 4.898 1 98.19 263 ARG B CA 1
ATOM 5370 C C . ARG B 1 263 ? 20.188 15.398 6.352 1 98.19 263 ARG B C 1
ATOM 5372 O O . ARG B 1 263 ? 20.828 14.453 6.828 1 98.19 263 ARG B O 1
ATOM 5379 N N . ALA B 1 264 ? 19.875 16.453 7.008 1 98.5 264 ALA B N 1
ATOM 5380 C CA . ALA B 1 264 ? 20.359 16.656 8.367 1 98.5 264 ALA B CA 1
ATOM 5381 C C . ALA B 1 264 ? 19.812 15.602 9.32 1 98.5 264 ALA B C 1
ATOM 5383 O O . ALA B 1 264 ? 20.547 15.062 10.156 1 98.5 264 ALA B O 1
ATOM 5384 N N . VAL B 1 265 ? 18.5 15.281 9.219 1 98.62 265 VAL B N 1
ATOM 5385 C CA . VAL B 1 265 ? 17.906 14.305 10.117 1 98.62 265 VAL B CA 1
ATOM 5386 C C . VAL B 1 265 ? 18.438 12.906 9.812 1 98.62 265 VAL B C 1
ATOM 5388 O O . VAL B 1 265 ? 18.672 12.109 10.719 1 98.62 265 VAL B O 1
ATOM 5391 N N . THR B 1 266 ? 18.547 12.625 8.508 1 98.12 266 THR B N 1
ATOM 5392 C CA . THR B 1 266 ? 19.125 11.344 8.148 1 98.12 266 THR B CA 1
ATOM 5393 C C . THR B 1 266 ? 20.516 11.195 8.758 1 98.12 266 THR B C 1
ATOM 5395 O O . THR B 1 266 ? 20.859 10.141 9.297 1 98.12 266 THR B O 1
ATOM 5398 N N . ARG B 1 267 ? 21.344 12.219 8.711 1 97.62 267 ARG B N 1
ATOM 5399 C CA . ARG B 1 267 ? 22.672 12.219 9.328 1 97.62 267 ARG B CA 1
ATOM 5400 C C . ARG B 1 267 ? 22.578 12.062 10.844 1 97.62 267 ARG B C 1
ATOM 5402 O O . ARG B 1 267 ? 23.344 11.305 11.445 1 97.62 267 ARG B O 1
ATOM 5409 N N . ALA B 1 268 ? 21.656 12.75 11.391 1 98.25 268 ALA B N 1
ATOM 5410 C CA . ALA B 1 268 ? 21.484 12.758 12.844 1 98.25 268 ALA B CA 1
ATOM 5411 C C . ALA B 1 268 ? 21.109 11.367 13.359 1 98.25 268 ALA B C 1
ATOM 5413 O O . ALA B 1 268 ? 21.484 10.992 14.469 1 98.25 268 ALA B O 1
ATOM 5414 N N . ARG B 1 269 ? 20.406 10.57 12.594 1 97.56 269 ARG B N 1
ATOM 5415 C CA . ARG B 1 269 ? 19.906 9.266 13.008 1 97.56 269 ARG B CA 1
ATOM 5416 C C . ARG B 1 269 ? 21.016 8.219 12.953 1 97.56 269 ARG B C 1
ATOM 5418 O O . ARG B 1 269 ? 20.891 7.145 13.547 1 97.56 269 ARG B O 1
ATOM 5425 N N . LYS B 1 270 ? 22.031 8.469 12.219 1 95.31 270 LYS B N 1
ATOM 5426 C CA . LYS B 1 270 ? 23.172 7.566 12.102 1 95.31 270 LYS B CA 1
ATOM 5427 C C . LYS B 1 270 ? 22.734 6.172 11.656 1 95.31 270 LYS B C 1
ATOM 5429 O O . LYS B 1 270 ? 23.141 5.172 12.25 1 95.31 270 LYS B O 1
ATOM 5434 N N . ILE B 1 271 ? 21.844 6.141 10.734 1 91.88 271 ILE B N 1
ATOM 5435 C CA . ILE B 1 271 ? 21.391 4.855 10.219 1 91.88 271 ILE B CA 1
ATOM 5436 C C . ILE B 1 271 ? 22.422 4.301 9.242 1 91.88 271 ILE B C 1
ATOM 5438 O O . ILE B 1 271 ? 23.25 5.047 8.719 1 91.88 271 ILE B O 1
ATOM 5442 N N . PRO B 1 272 ? 22.422 2.953 9.055 1 89.06 272 PRO B N 1
ATOM 5443 C CA . PRO B 1 272 ? 23.359 2.389 8.078 1 89.06 272 PRO B CA 1
ATOM 5444 C C . PRO B 1 272 ? 23.234 3.035 6.699 1 89.06 272 PRO B C 1
ATOM 5446 O O . PRO B 1 272 ? 22.109 3.32 6.25 1 89.06 272 PRO B O 1
ATOM 5449 N N . LEU B 1 273 ? 24.328 3.277 6.043 1 89.25 273 LEU B N 1
ATOM 5450 C CA . LEU B 1 273 ? 24.375 3.998 4.777 1 89.25 273 LEU B CA 1
ATOM 5451 C C . LEU B 1 273 ? 23.594 3.268 3.697 1 89.25 273 LEU B C 1
ATOM 5453 O O . LEU B 1 273 ? 23.062 3.895 2.771 1 89.25 273 LEU B O 1
ATOM 5457 N N . SER B 1 274 ? 23.438 2.02 3.789 1 84.06 274 SER B N 1
ATOM 5458 C CA . SER B 1 274 ? 22.75 1.228 2.781 1 84.06 274 SER B CA 1
ATOM 5459 C C . SER B 1 274 ? 21.234 1.249 3.008 1 84.06 274 SER B C 1
ATOM 5461 O O . SER B 1 274 ? 20.469 0.865 2.127 1 84.06 274 SER B O 1
ATOM 5463 N N . LYS B 1 275 ? 20.875 1.706 4.156 1 86.19 275 LYS B N 1
ATOM 5464 C CA . LYS B 1 275 ? 19.453 1.721 4.488 1 86.19 275 LYS B CA 1
ATOM 5465 C C . LYS B 1 275 ? 18.719 2.791 3.689 1 86.19 275 LYS B C 1
ATOM 5467 O O . LYS B 1 275 ? 19.234 3.893 3.49 1 86.19 275 LYS B O 1
ATOM 5472 N N . THR B 1 276 ? 17.531 2.453 3.285 1 89.06 276 THR B N 1
ATOM 5473 C CA . THR B 1 276 ? 16.688 3.408 2.582 1 89.06 276 THR B CA 1
ATOM 5474 C C . THR B 1 276 ? 16.062 4.398 3.562 1 89.06 276 THR B C 1
ATOM 5476 O O . THR B 1 276 ? 15.594 4.008 4.633 1 89.06 276 THR B O 1
ATOM 5479 N N . THR B 1 277 ? 16.156 5.625 3.252 1 94.44 277 THR B N 1
ATOM 5480 C CA . THR B 1 277 ? 15.445 6.664 3.986 1 94.44 277 THR B CA 1
ATOM 5481 C C . THR B 1 277 ? 14.336 7.266 3.129 1 94.44 277 THR B C 1
ATOM 5483 O O . THR B 1 277 ? 14.469 7.367 1.908 1 94.44 277 THR B O 1
ATOM 5486 N N . THR B 1 278 ? 13.227 7.578 3.805 1 94.88 278 THR B N 1
ATOM 5487 C CA . THR B 1 278 ? 12.031 8.039 3.107 1 94.88 278 THR B CA 1
ATOM 5488 C C . THR B 1 278 ? 11.641 9.438 3.574 1 94.88 278 THR B C 1
ATOM 5490 O O . THR B 1 278 ? 11.602 9.711 4.777 1 94.88 278 THR B O 1
ATOM 5493 N N . PHE B 1 279 ? 11.422 10.336 2.65 1 97 279 PHE B N 1
ATOM 5494 C CA . PHE B 1 279 ? 10.828 11.641 2.924 1 97 279 PHE B CA 1
ATOM 5495 C C . PHE B 1 279 ? 9.391 11.703 2.432 1 97 279 PHE B C 1
ATOM 5497 O O . PHE B 1 279 ? 9.141 11.703 1.225 1 97 279 PHE B O 1
ATOM 5504 N N . ARG B 1 280 ? 8.469 11.805 3.359 1 96.38 280 ARG B N 1
ATOM 5505 C CA . ARG B 1 280 ? 7.055 11.883 3.027 1 96.38 280 ARG B CA 1
ATOM 5506 C C . ARG B 1 280 ? 6.547 13.312 3.125 1 96.38 280 ARG B C 1
ATOM 5508 O O . ARG B 1 280 ? 6.848 14.023 4.09 1 96.38 280 ARG B O 1
ATOM 5515 N N . MET B 1 281 ? 5.785 13.68 2.15 1 95.25 281 MET B N 1
ATOM 5516 C CA . MET B 1 281 ? 5.258 15.039 2.133 1 95.25 281 MET B CA 1
ATOM 5517 C C . MET B 1 281 ? 3.748 15.039 1.915 1 95.25 281 MET B C 1
ATOM 5519 O O . MET B 1 281 ? 3.24 14.289 1.076 1 95.25 281 MET B O 1
ATOM 5523 N N . ALA B 1 282 ? 3.092 15.812 2.715 1 94.5 282 ALA B N 1
ATOM 5524 C CA . ALA B 1 282 ? 1.679 16.078 2.447 1 94.5 282 ALA B CA 1
ATOM 5525 C C . ALA B 1 282 ? 1.512 17.062 1.293 1 94.5 282 ALA B C 1
ATOM 5527 O O . ALA B 1 282 ? 2.24 18.047 1.204 1 94.5 282 ALA B O 1
ATOM 5528 N N . VAL B 1 283 ? 0.558 16.766 0.416 1 94.06 283 VAL B N 1
ATOM 5529 C CA . VAL B 1 283 ? 0.349 17.625 -0.748 1 94.06 283 VAL B CA 1
ATOM 5530 C C . VAL B 1 283 ? -1.111 18.078 -0.808 1 94.06 283 VAL B C 1
ATOM 5532 O O . VAL B 1 283 ? -2.021 17.25 -0.649 1 94.06 283 VAL B O 1
ATOM 5535 N N . ASN B 1 284 ? -1.267 19.344 -0.915 1 95.25 284 ASN B N 1
ATOM 5536 C CA . ASN B 1 284 ? -2.58 19.906 -1.211 1 95.25 284 ASN B CA 1
ATOM 5537 C C . ASN B 1 284 ? -2.988 19.641 -2.658 1 95.25 284 ASN B C 1
ATOM 5539 O O . ASN B 1 284 ? -2.373 20.172 -3.584 1 95.25 284 ASN B O 1
ATOM 5543 N N . VAL B 1 285 ? -4.066 18.938 -2.908 1 96.31 285 VAL B N 1
ATOM 5544 C CA . VAL B 1 285 ? -4.34 18.484 -4.27 1 96.31 285 VAL B CA 1
ATOM 5545 C C . VAL B 1 285 ? -5.348 19.422 -4.93 1 96.31 285 VAL B C 1
ATOM 5547 O O . VAL B 1 285 ? -5.695 19.25 -6.102 1 96.31 285 VAL B O 1
ATOM 5550 N N . ARG B 1 286 ? -5.871 20.438 -4.223 1 95.81 286 ARG B N 1
ATOM 5551 C CA . ARG B 1 286 ? -6.883 21.359 -4.746 1 95.81 286 ARG B CA 1
ATOM 5552 C C . ARG B 1 286 ? -6.445 21.953 -6.082 1 95.81 286 ARG B C 1
ATOM 5554 O O . ARG B 1 286 ? -7.203 21.938 -7.051 1 95.81 286 ARG B O 1
ATOM 5561 N N . SER B 1 287 ? -5.246 22.375 -6.156 1 93.06 287 SER B N 1
ATOM 5562 C CA . SER B 1 287 ? -4.773 23.062 -7.355 1 93.06 287 SER B CA 1
ATOM 5563 C C . SER B 1 287 ? -4.113 22.094 -8.328 1 93.06 287 SER B C 1
ATOM 5565 O O . SER B 1 287 ? -3.789 22.453 -9.453 1 93.06 287 SER B O 1
ATOM 5567 N N . ARG B 1 288 ? -3.936 20.891 -7.914 1 93.12 288 ARG B N 1
ATOM 5568 C CA . ARG B 1 288 ? -3.246 19.906 -8.75 1 93.12 288 ARG B CA 1
ATOM 5569 C C . ARG B 1 288 ? -4.238 19.109 -9.594 1 93.12 288 ARG B C 1
ATOM 5571 O O . ARG B 1 288 ? -3.893 18.641 -10.68 1 93.12 288 ARG B O 1
ATOM 5578 N N . MET B 1 289 ? -5.352 19.031 -9.086 1 93.62 289 MET B N 1
ATOM 5579 C CA . MET B 1 289 ? -6.371 18.25 -9.773 1 93.62 289 MET B CA 1
ATOM 5580 C C . MET B 1 289 ? -6.918 19.016 -10.977 1 93.62 289 MET B C 1
ATOM 5582 O O . MET B 1 289 ? -6.906 20.25 -10.992 1 93.62 289 MET B O 1
ATOM 5586 N N . GLU B 1 290 ? -7.391 18.219 -11.992 1 93.25 290 GLU B N 1
ATOM 5587 C CA . GLU B 1 290 ? -8.156 18.734 -13.117 1 93.25 290 GLU B CA 1
ATOM 5588 C C . GLU B 1 290 ? -9.516 18.047 -13.234 1 93.25 290 GLU B C 1
ATOM 5590 O O . GLU B 1 290 ? -9.578 16.844 -13.484 1 93.25 290 GLU B O 1
ATOM 5595 N N . PRO B 1 291 ? -10.586 18.859 -13.211 1 93 291 PRO B N 1
ATOM 5596 C CA . PRO B 1 291 ? -10.609 20.312 -12.938 1 93 291 PRO B CA 1
ATOM 5597 C C . PRO B 1 291 ? -10.117 20.656 -11.539 1 93 291 PRO B C 1
ATOM 5599 O O . PRO B 1 291 ? -10.258 19.844 -10.617 1 93 291 PRO B O 1
ATOM 5602 N N . LYS B 1 292 ? -9.648 21.859 -11.352 1 94.88 292 LYS B N 1
ATOM 5603 C CA . LYS B 1 292 ? -9.141 22.328 -10.062 1 94.88 292 LYS B CA 1
ATOM 5604 C C . LYS B 1 292 ? -10.273 22.531 -9.062 1 94.88 292 LYS B C 1
ATOM 5606 O O . LYS B 1 292 ? -11.391 22.891 -9.453 1 94.88 292 LYS B O 1
ATOM 5611 N N . LEU B 1 293 ? -9.844 22.312 -7.832 1 93.81 293 LEU B N 1
ATOM 5612 C CA . LEU B 1 293 ? -10.742 22.719 -6.762 1 93.81 293 LEU B CA 1
ATOM 5613 C C . LEU B 1 293 ? -10.453 24.156 -6.324 1 93.81 293 LEU B C 1
ATOM 5615 O O . LEU B 1 293 ? -9.305 24.609 -6.387 1 93.81 293 LEU B O 1
ATOM 5619 N N . GLY B 1 294 ? -11.422 24.859 -6.004 1 91.75 294 GLY B N 1
ATOM 5620 C CA . GLY B 1 294 ? -11.211 26.203 -5.5 1 91.75 294 GLY B CA 1
ATOM 5621 C C . GLY B 1 294 ? -10.438 26.234 -4.191 1 91.75 294 GLY B C 1
ATOM 5622 O O . GLY B 1 294 ? -10.477 25.281 -3.42 1 91.75 294 GLY B O 1
ATOM 5623 N N . ASP B 1 295 ? -9.766 27.297 -3.955 1 91.75 295 ASP B N 1
ATOM 5624 C CA . ASP B 1 295 ? -8.961 27.469 -2.744 1 91.75 295 ASP B CA 1
ATOM 5625 C C . ASP B 1 295 ? -9.836 27.391 -1.494 1 91.75 295 ASP B C 1
ATOM 5627 O O . ASP B 1 295 ? -9.352 27.078 -0.406 1 91.75 295 ASP B O 1
ATOM 5631 N N . ASN B 1 296 ? -11.07 27.625 -1.688 1 95.25 296 ASN B N 1
ATOM 5632 C CA . ASN B 1 296 ? -11.977 27.672 -0.542 1 95.25 296 ASN B CA 1
ATOM 5633 C C . ASN B 1 296 ? -12.695 26.328 -0.353 1 95.25 296 ASN B C 1
ATOM 5635 O O . ASN B 1 296 ? -13.562 26.203 0.514 1 95.25 296 ASN B O 1
ATOM 5639 N N . TYR B 1 297 ? -12.305 25.359 -1.191 1 97.06 297 TYR B N 1
ATOM 5640 C CA . TYR B 1 297 ? -12.852 24.031 -0.928 1 97.06 297 TYR B CA 1
ATOM 5641 C C . TYR B 1 297 ? -12.648 23.641 0.531 1 97.06 297 TYR B C 1
ATOM 5643 O O . TYR B 1 297 ? -11.508 23.578 1.013 1 97.06 297 TYR B O 1
ATOM 5651 N N . PHE B 1 298 ? -13.734 23.391 1.251 1 97.56 298 PHE B N 1
ATOM 5652 C CA . PHE B 1 298 ? -13.641 23.047 2.666 1 97.56 298 PHE B CA 1
ATOM 5653 C C . PHE B 1 298 ? -13.734 21.547 2.871 1 97.56 298 PHE B C 1
ATOM 5655 O O . PHE B 1 298 ? -14.758 20.922 2.58 1 97.56 298 PHE B O 1
ATOM 5662 N N . GLY B 1 299 ? -12.703 20.969 3.344 1 96.88 299 GLY B N 1
ATOM 5663 C CA . GLY B 1 299 ? -12.578 19.531 3.559 1 96.88 299 GLY B CA 1
ATOM 5664 C C . GLY B 1 299 ? -11.141 19.078 3.691 1 96.88 299 GLY B C 1
ATOM 5665 O O . GLY B 1 299 ? -10.266 19.859 4.062 1 96.88 299 GLY B O 1
ATOM 5666 N N . ASN B 1 300 ? -10.938 17.859 3.609 1 96.5 300 ASN B N 1
ATOM 5667 C CA . ASN B 1 300 ? -9.602 17.266 3.572 1 96.5 300 ASN B CA 1
ATOM 5668 C C . ASN B 1 300 ? -9.203 16.875 2.152 1 96.5 300 ASN B C 1
ATOM 5670 O O . ASN B 1 300 ? -9.602 15.828 1.647 1 96.5 300 ASN B O 1
ATOM 5674 N N . ALA B 1 301 ? -8.422 17.75 1.582 1 96.81 301 ALA B N 1
ATOM 5675 C CA . ALA B 1 301 ? -7.965 17.547 0.208 1 96.81 301 ALA B CA 1
ATOM 5676 C C . ALA B 1 301 ? -6.449 17.406 0.146 1 96.81 301 ALA B C 1
ATOM 5678 O O . ALA B 1 301 ? -5.789 18.062 -0.661 1 96.81 301 ALA B O 1
ATOM 5679 N N . ILE B 1 302 ? -5.926 16.578 1.023 1 96.31 302 ILE B N 1
ATOM 5680 C CA . ILE B 1 302 ? -4.488 16.344 1.028 1 96.31 302 ILE B CA 1
ATOM 5681 C C . ILE B 1 302 ? -4.199 14.875 0.68 1 96.31 302 ILE B C 1
ATOM 5683 O O . ILE B 1 302 ? -5.016 13.992 0.956 1 96.31 302 ILE B O 1
ATOM 5687 N N . GLN B 1 303 ? -3.182 14.641 0.018 1 95.62 303 GLN B N 1
ATOM 5688 C CA . GLN B 1 303 ? -2.576 13.336 -0.217 1 95.62 303 GLN B CA 1
ATOM 5689 C C . GLN B 1 303 ? -1.106 13.328 0.194 1 95.62 303 GLN B C 1
ATOM 5691 O O . GLN B 1 303 ? -0.579 14.344 0.649 1 95.62 303 GLN B O 1
ATOM 5696 N N . SER B 1 304 ? -0.501 12.188 0.248 1 94.12 304 SER B N 1
ATOM 5697 C CA . SER B 1 304 ? 0.887 12.031 0.668 1 94.12 304 SER B CA 1
ATOM 5698 C C . SER B 1 304 ? 1.698 11.281 -0.382 1 94.12 304 SER B C 1
ATOM 5700 O O . SER B 1 304 ? 1.207 10.328 -0.99 1 94.12 304 SER B O 1
ATOM 5702 N N . PHE B 1 305 ? 2.826 11.711 -0.666 1 91.25 305 PHE B N 1
ATOM 5703 C CA . PHE B 1 305 ? 3.713 10.922 -1.513 1 91.25 305 PHE B CA 1
ATOM 5704 C C . PHE B 1 305 ? 5.094 10.797 -0.881 1 91.25 305 PHE B C 1
ATOM 5706 O O . PHE B 1 305 ? 5.465 11.602 -0.024 1 91.25 305 PHE B O 1
ATOM 5713 N N . ALA B 1 306 ? 5.82 9.859 -1.257 1 92.75 306 ALA B N 1
ATOM 5714 C CA . ALA B 1 306 ? 7.113 9.523 -0.671 1 92.75 306 ALA B CA 1
ATOM 5715 C C . ALA B 1 306 ? 8.234 9.672 -1.693 1 92.75 306 ALA B C 1
ATOM 5717 O O . ALA B 1 306 ? 8.055 9.359 -2.873 1 92.75 306 ALA B O 1
ATOM 5718 N N . THR B 1 307 ? 9.297 10.234 -1.294 1 94.94 307 THR B N 1
ATOM 5719 C CA . THR B 1 307 ? 10.578 10.195 -1.988 1 94.94 307 THR B CA 1
ATOM 5720 C C . THR B 1 307 ? 11.586 9.359 -1.216 1 94.94 307 THR B C 1
ATOM 5722 O O . THR B 1 307 ? 11.781 9.562 -0.015 1 94.94 307 THR B O 1
ATOM 5725 N N . CYS B 1 308 ? 12.211 8.461 -1.871 1 93.38 308 CYS B N 1
ATOM 5726 C CA . CYS B 1 308 ? 13.109 7.551 -1.168 1 93.38 308 CYS B CA 1
ATOM 5727 C C . CYS B 1 308 ? 14.5 7.559 -1.795 1 93.38 308 CYS B C 1
ATOM 5729 O O . CYS B 1 308 ? 14.641 7.832 -2.988 1 93.38 308 CYS B O 1
ATOM 5731 N N . ALA B 1 309 ? 15.5 7.332 -1.046 1 93.5 309 ALA B N 1
ATOM 5732 C CA . ALA B 1 309 ? 16.906 7.18 -1.421 1 93.5 309 ALA B CA 1
ATOM 5733 C C . ALA B 1 309 ? 17.688 6.477 -0.321 1 93.5 309 ALA B C 1
ATOM 5735 O O . ALA B 1 309 ? 17.203 6.336 0.805 1 93.5 309 ALA B O 1
ATOM 5736 N N . THR B 1 310 ? 18.828 5.984 -0.664 1 90.94 310 THR B N 1
ATOM 5737 C CA . THR B 1 310 ? 19.672 5.414 0.381 1 90.94 310 THR B CA 1
ATOM 5738 C C . THR B 1 310 ? 20.219 6.508 1.292 1 90.94 310 THR B C 1
ATOM 5740 O O . THR B 1 310 ? 20.406 7.648 0.861 1 90.94 310 THR B O 1
ATOM 5743 N N . ALA B 1 311 ? 20.453 6.133 2.562 1 93.69 311 ALA B N 1
ATOM 5744 C CA . ALA B 1 311 ? 21.062 7.082 3.486 1 93.69 311 ALA B CA 1
ATOM 5745 C C . ALA B 1 311 ? 22.391 7.609 2.936 1 93.69 311 ALA B C 1
ATOM 5747 O O . ALA B 1 311 ? 22.719 8.781 3.113 1 93.69 311 ALA B O 1
ATOM 5748 N N . GLU B 1 312 ? 23.109 6.781 2.236 1 94.12 312 GLU B N 1
ATOM 5749 C CA . GLU B 1 312 ? 24.375 7.18 1.627 1 94.12 312 GLU B CA 1
ATOM 5750 C C . GLU B 1 312 ? 24.172 8.32 0.631 1 94.12 312 GLU B C 1
ATOM 5752 O O . GLU B 1 312 ? 24.891 9.32 0.673 1 94.12 312 GLU B O 1
ATOM 5757 N N . GLU B 1 313 ? 23.25 8.125 -0.22 1 94.38 313 GLU B N 1
ATOM 5758 C CA . GLU B 1 313 ? 22.969 9.148 -1.228 1 94.38 313 GLU B CA 1
ATOM 5759 C C . GLU B 1 313 ? 22.562 10.469 -0.58 1 94.38 313 GLU B C 1
ATOM 5761 O O . GLU B 1 313 ? 23.047 11.531 -0.961 1 94.38 313 GLU B O 1
ATOM 5766 N N . VAL B 1 314 ? 21.703 10.422 0.423 1 96.69 314 VAL B N 1
ATOM 5767 C CA . VAL B 1 314 ? 21.109 11.609 1.033 1 96.69 314 VAL B CA 1
ATOM 5768 C C . VAL B 1 314 ? 22.188 12.352 1.838 1 96.69 314 VAL B C 1
ATOM 5770 O O . VAL B 1 314 ? 22.219 13.586 1.847 1 96.69 314 VAL B O 1
ATOM 5773 N N . VAL B 1 315 ? 23.031 11.648 2.494 1 95.69 315 VAL B N 1
ATOM 5774 C CA . VAL B 1 315 ? 23.984 12.266 3.416 1 95.69 315 VAL B CA 1
ATOM 5775 C C . VAL B 1 315 ? 25.266 12.648 2.664 1 95.69 315 VAL B C 1
ATOM 5777 O O . VAL B 1 315 ? 25.875 13.68 2.957 1 95.69 315 VAL B O 1
ATOM 5780 N N . CYS B 1 316 ? 25.625 11.852 1.646 1 93.38 316 CYS B N 1
ATOM 5781 C CA . CYS B 1 316 ? 26.953 12.031 1.046 1 93.38 316 CYS B CA 1
ATOM 5782 C C . CYS B 1 316 ? 26.859 12.914 -0.197 1 93.38 316 CYS B C 1
ATOM 5784 O O . CYS B 1 316 ? 27.844 13.547 -0.579 1 93.38 316 CYS B O 1
ATOM 5786 N N . ARG B 1 317 ? 25.781 12.875 -0.759 1 93.38 317 ARG B N 1
ATOM 5787 C CA . ARG B 1 317 ? 25.641 13.797 -1.88 1 93.38 317 ARG B CA 1
ATOM 5788 C C . ARG B 1 317 ? 25.266 15.188 -1.396 1 93.38 317 ARG B C 1
ATOM 5790 O O . ARG B 1 317 ? 25.078 15.406 -0.197 1 93.38 317 ARG B O 1
ATOM 5797 N N . ASP B 1 318 ? 25.266 16.172 -2.211 1 93.44 318 ASP B N 1
ATOM 5798 C CA . ASP B 1 318 ? 25.062 17.547 -1.769 1 93.44 318 ASP B CA 1
ATOM 5799 C C . ASP B 1 318 ? 23.578 17.891 -1.687 1 93.44 318 ASP B C 1
ATOM 5801 O O . ASP B 1 318 ? 22.734 17.078 -2.047 1 93.44 318 ASP B O 1
ATOM 5805 N N . LEU B 1 319 ? 23.281 19.047 -1.175 1 96.88 319 LEU B N 1
ATOM 5806 C CA . LEU B 1 319 ? 21.922 19.547 -0.963 1 96.88 319 LEU B CA 1
ATOM 5807 C C . LEU B 1 319 ? 21.156 19.594 -2.277 1 96.88 319 LEU B C 1
ATOM 5809 O O . LEU B 1 319 ? 19.969 19.281 -2.316 1 96.88 319 LEU B O 1
ATOM 5813 N N . SER B 1 320 ? 21.781 19.984 -3.33 1 96.44 320 SER B N 1
ATOM 5814 C CA . SER B 1 320 ? 21.156 20.109 -4.641 1 96.44 320 SER B CA 1
ATOM 5815 C C . SER B 1 320 ? 20.609 18.766 -5.117 1 96.44 320 SER B C 1
ATOM 5817 O O . SER B 1 320 ? 19.531 18.703 -5.727 1 96.44 320 SER B O 1
ATOM 5819 N N . TRP B 1 321 ? 21.375 17.75 -4.855 1 95.81 321 TRP B N 1
ATOM 5820 C CA . TRP B 1 321 ? 20.922 16.422 -5.27 1 95.81 321 TRP B CA 1
ATOM 5821 C C . TRP B 1 321 ? 19.625 16.047 -4.574 1 95.81 321 TRP B C 1
ATOM 5823 O O . TRP B 1 321 ? 18.656 15.641 -5.23 1 95.81 321 TRP B O 1
ATOM 5833 N N . SER B 1 322 ? 19.578 16.141 -3.201 1 97.06 322 SER B N 1
ATOM 5834 C CA . SER B 1 322 ? 18.375 15.805 -2.443 1 97.06 322 SER B CA 1
ATOM 5835 C C . SER B 1 322 ? 17.188 16.656 -2.875 1 97.06 322 SER B C 1
ATOM 5837 O O . SER B 1 322 ? 16.062 16.172 -2.986 1 97.06 322 SER B O 1
ATOM 5839 N N . ALA B 1 323 ? 17.453 17.922 -3.086 1 97.56 323 ALA B N 1
ATOM 5840 C CA . ALA B 1 323 ? 16.406 18.844 -3.514 1 97.56 323 ALA B CA 1
ATOM 5841 C C . ALA B 1 323 ? 15.844 18.438 -4.875 1 97.56 323 ALA B C 1
ATOM 5843 O O . ALA B 1 323 ? 14.641 18.531 -5.109 1 97.56 323 ALA B O 1
ATOM 5844 N N . LYS B 1 324 ? 16.703 18.031 -5.754 1 96.06 324 LYS B N 1
ATOM 5845 C CA . LYS B 1 324 ? 16.281 17.609 -7.082 1 96.06 324 LYS B CA 1
ATOM 5846 C C . LYS B 1 324 ? 15.406 16.344 -7 1 96.06 324 LYS B C 1
ATOM 5848 O O . LYS B 1 324 ? 14.461 16.203 -7.77 1 96.06 324 LYS B O 1
ATOM 5853 N N . GLN B 1 325 ? 15.789 15.445 -6.078 1 95.38 325 GLN B N 1
ATOM 5854 C CA . GLN B 1 325 ? 14.961 14.258 -5.895 1 95.38 325 GLN B CA 1
ATOM 5855 C C . GLN B 1 325 ? 13.555 14.633 -5.445 1 95.38 325 GLN B C 1
ATOM 5857 O O . GLN B 1 325 ? 12.57 14.094 -5.953 1 95.38 325 GLN B O 1
ATOM 5862 N N . LEU B 1 326 ? 13.484 15.531 -4.523 1 96.19 326 LEU B N 1
ATOM 5863 C CA . LEU B 1 326 ? 12.188 15.984 -4.027 1 96.19 326 LEU B CA 1
ATOM 5864 C C . LEU B 1 326 ? 11.414 16.719 -5.125 1 96.19 326 LEU B C 1
ATOM 5866 O O . LEU B 1 326 ? 10.203 16.531 -5.262 1 96.19 326 LEU B O 1
ATOM 5870 N N . ASN B 1 327 ? 12.102 17.531 -5.859 1 95.75 327 ASN B N 1
ATOM 5871 C CA . ASN B 1 327 ? 11.484 18.266 -6.953 1 95.75 327 ASN B CA 1
ATOM 5872 C C . ASN B 1 327 ? 10.883 17.328 -7.996 1 95.75 327 ASN B C 1
ATOM 5874 O O . ASN B 1 327 ? 9.773 17.562 -8.477 1 95.75 327 ASN B O 1
ATOM 5878 N N . LYS B 1 328 ? 11.625 16.328 -8.344 1 92.56 328 LYS B N 1
ATOM 5879 C CA . LYS B 1 328 ? 11.148 15.336 -9.297 1 92.56 328 LYS B CA 1
ATOM 5880 C C . LYS B 1 328 ? 9.852 14.688 -8.812 1 92.56 328 LYS B C 1
ATOM 5882 O O . LYS B 1 328 ? 8.906 14.523 -9.586 1 92.56 328 LYS B O 1
ATOM 5887 N N . SER B 1 329 ? 9.82 14.305 -7.566 1 91.62 329 SER B N 1
ATOM 5888 C CA . SER B 1 329 ? 8.641 13.664 -6.984 1 91.62 329 SER B CA 1
ATOM 5889 C C . SER B 1 329 ? 7.445 14.609 -6.969 1 91.62 329 SER B C 1
ATOM 5891 O O . SER B 1 329 ? 6.32 14.195 -7.266 1 91.62 329 SER B O 1
ATOM 5893 N N . VAL B 1 330 ? 7.707 15.812 -6.594 1 92.75 330 VAL B N 1
ATOM 5894 C CA . VAL B 1 330 ? 6.641 16.812 -6.516 1 92.75 330 VAL B CA 1
ATOM 5895 C C . VAL B 1 330 ? 6.059 17.047 -7.906 1 92.75 330 VAL B C 1
ATOM 5897 O O . VAL B 1 330 ? 4.84 17.109 -8.078 1 92.75 330 VAL B O 1
ATOM 5900 N N . ARG B 1 331 ? 6.824 17.141 -8.898 1 91.44 331 ARG B N 1
ATOM 5901 C CA . ARG B 1 331 ? 6.395 17.391 -10.266 1 91.44 331 ARG B CA 1
ATOM 5902 C C . ARG B 1 331 ? 5.625 16.203 -10.836 1 91.44 331 ARG B C 1
ATOM 5904 O O . ARG B 1 331 ? 4.691 16.391 -11.617 1 91.44 331 ARG B O 1
ATOM 5911 N N . ALA B 1 332 ? 6.043 15.133 -10.438 1 89.31 332 ALA B N 1
ATOM 5912 C CA . ALA B 1 332 ? 5.41 13.914 -10.945 1 89.31 332 ALA B CA 1
ATOM 5913 C C . ALA B 1 332 ? 4.02 13.734 -10.352 1 89.31 332 ALA B C 1
ATOM 5915 O O . ALA B 1 332 ? 3.209 12.969 -10.867 1 89.31 332 ALA B O 1
ATOM 5916 N N . TYR B 1 333 ? 3.729 14.422 -9.289 1 93.31 333 TYR B N 1
ATOM 5917 C CA . TYR B 1 333 ? 2.438 14.266 -8.633 1 93.31 333 TYR B CA 1
ATOM 5918 C C . TYR B 1 333 ? 1.401 15.211 -9.219 1 93.31 333 TYR B C 1
ATOM 5920 O O . TYR B 1 333 ? 0.898 16.094 -8.523 1 93.31 333 TYR B O 1
ATOM 5928 N N . ASP B 1 334 ? 1.07 15.016 -10.422 1 94.19 334 ASP B N 1
ATOM 5929 C CA . ASP B 1 334 ? 0.114 15.82 -11.172 1 94.19 334 ASP B CA 1
ATOM 5930 C C . ASP B 1 334 ? -1.302 15.266 -11.031 1 94.19 334 ASP B C 1
ATOM 5932 O O . ASP B 1 334 ? -1.567 14.438 -10.156 1 94.19 334 ASP B O 1
ATOM 5936 N N . SER B 1 335 ? -2.199 15.758 -11.844 1 95.06 335 SER B N 1
ATOM 5937 C CA . SER B 1 335 ? -3.605 15.391 -11.742 1 95.06 335 SER B CA 1
ATOM 5938 C C . SER B 1 335 ? -3.797 13.891 -11.938 1 95.06 335 SER B C 1
ATOM 5940 O O . SER B 1 335 ? -4.605 13.266 -11.25 1 95.06 335 SER B O 1
ATOM 5942 N N . ASP B 1 336 ? -3.096 13.336 -12.875 1 91.75 336 ASP B N 1
ATOM 5943 C CA . ASP B 1 336 ? -3.201 11.906 -13.141 1 91.75 336 ASP B CA 1
ATOM 5944 C C . ASP B 1 336 ? -2.732 11.094 -11.93 1 91.75 336 ASP B C 1
ATOM 5946 O O . ASP B 1 336 ? -3.318 10.055 -11.609 1 91.75 336 ASP B O 1
ATOM 5950 N N . ALA B 1 337 ? -1.66 11.555 -11.312 1 92.06 337 ALA B N 1
ATOM 5951 C CA . ALA B 1 337 ? -1.15 10.875 -10.125 1 92.06 337 ALA B CA 1
ATOM 5952 C C . ALA B 1 337 ? -2.158 10.938 -8.977 1 92.06 337 ALA B C 1
ATOM 5954 O O . ALA B 1 337 ? -2.332 9.969 -8.242 1 92.06 337 ALA B O 1
ATOM 5955 N N . VAL B 1 338 ? -2.793 12.07 -8.844 1 95.19 338 VAL B N 1
ATOM 5956 C CA . VAL B 1 338 ? -3.82 12.242 -7.816 1 95.19 338 VAL B CA 1
ATOM 5957 C C . VAL B 1 33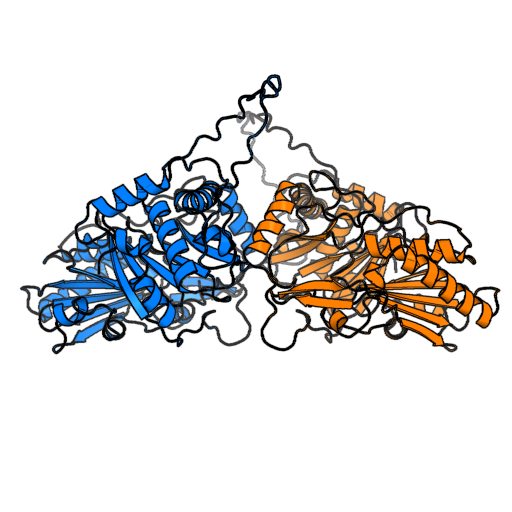8 ? -4.957 11.25 -8.062 1 95.19 338 VAL B C 1
ATOM 5959 O O . VAL B 1 338 ? -5.414 10.586 -7.129 1 95.19 338 VAL B O 1
ATOM 5962 N N . LYS B 1 339 ? -5.398 11.18 -9.25 1 93 339 LYS B N 1
ATOM 5963 C CA . LYS B 1 339 ? -6.488 10.281 -9.617 1 93 339 LYS B CA 1
ATOM 5964 C C . LYS B 1 339 ? -6.105 8.828 -9.391 1 93 339 LYS B C 1
ATOM 5966 O O . LYS B 1 339 ? -6.91 8.039 -8.883 1 93 339 LYS B O 1
ATOM 5971 N N . ARG B 1 340 ? -4.949 8.516 -9.766 1 89.19 340 ARG B N 1
ATOM 5972 C CA . ARG B 1 340 ? -4.469 7.148 -9.578 1 89.19 340 ARG B CA 1
ATOM 5973 C C . ARG B 1 340 ? -4.434 6.777 -8.102 1 89.19 340 ARG B C 1
ATOM 5975 O O . ARG B 1 340 ? -4.777 5.652 -7.73 1 89.19 340 ARG B O 1
ATOM 5982 N N . ALA B 1 341 ? -3.973 7.676 -7.32 1 92.44 341 ALA B N 1
ATOM 5983 C CA . ALA B 1 341 ? -3.93 7.43 -5.883 1 92.44 341 ALA B CA 1
ATOM 5984 C C . ALA B 1 341 ? -5.324 7.148 -5.332 1 92.44 341 ALA B C 1
ATOM 5986 O O . ALA B 1 341 ? -5.492 6.293 -4.457 1 92.44 341 ALA B O 1
ATOM 5987 N N . ILE B 1 342 ? -6.277 7.816 -5.812 1 92.94 342 ILE B N 1
ATOM 5988 C CA . ILE B 1 342 ? -7.656 7.629 -5.383 1 92.94 342 ILE B CA 1
ATOM 5989 C C . ILE B 1 342 ? -8.164 6.262 -5.844 1 92.94 342 ILE B C 1
ATOM 5991 O O . ILE B 1 342 ? -8.758 5.516 -5.062 1 92.94 342 ILE B O 1
ATOM 5995 N N . GLU B 1 343 ? -7.914 5.977 -7.059 1 87.38 343 GLU B N 1
ATOM 5996 C CA . GLU B 1 343 ? -8.344 4.699 -7.617 1 87.38 343 GLU B CA 1
ATOM 5997 C C . GLU B 1 343 ? -7.703 3.527 -6.879 1 87.38 343 GLU B C 1
ATOM 5999 O O . GLU B 1 343 ? -8.359 2.523 -6.602 1 87.38 343 GLU B O 1
ATOM 6004 N N . ASP B 1 344 ? -6.457 3.688 -6.645 1 86.75 344 ASP B N 1
ATOM 6005 C CA . ASP B 1 344 ? -5.746 2.65 -5.902 1 86.75 344 ASP B CA 1
ATOM 6006 C C . ASP B 1 344 ? -6.363 2.449 -4.516 1 86.75 344 ASP B C 1
ATOM 6008 O O . ASP B 1 344 ? -6.539 1.313 -4.07 1 86.75 344 ASP B O 1
ATOM 6012 N N . TRP B 1 345 ? -6.605 3.463 -3.834 1 90.5 345 TRP B N 1
ATOM 6013 C CA . TRP B 1 345 ? -7.211 3.377 -2.51 1 90.5 345 TRP B CA 1
ATOM 6014 C C . TRP B 1 345 ? -8.594 2.742 -2.586 1 90.5 345 TRP B C 1
ATOM 6016 O O . TRP B 1 345 ? -8.977 1.96 -1.712 1 90.5 345 TRP B O 1
ATOM 6026 N N . GLU B 1 346 ? -9.367 3.146 -3.582 1 88.5 346 GLU B N 1
ATOM 6027 C CA . GLU B 1 346 ? -10.711 2.613 -3.744 1 88.5 346 GLU B CA 1
ATOM 6028 C C . GLU B 1 346 ? -10.688 1.103 -3.955 1 88.5 346 GLU B C 1
ATOM 6030 O O . GLU B 1 346 ? -11.625 0.402 -3.564 1 88.5 346 GLU B O 1
ATOM 6035 N N . CYS B 1 347 ? -9.68 0.657 -4.523 1 85 347 CYS B N 1
ATOM 6036 C CA . CYS B 1 347 ? -9.539 -0.777 -4.754 1 85 347 CYS B CA 1
ATOM 6037 C C . CYS B 1 347 ? -9.289 -1.516 -3.445 1 85 347 CYS B C 1
ATOM 6039 O O . CYS B 1 347 ? -9.75 -2.643 -3.264 1 85 347 CYS B O 1
ATOM 6041 N N . GLU B 1 348 ? -8.539 -0.878 -2.604 1 83.75 348 GLU B N 1
ATOM 6042 C CA . GLU B 1 348 ? -8.242 -1.432 -1.286 1 83.75 348 GLU B CA 1
ATOM 6043 C C . GLU B 1 348 ? -8.266 -0.346 -0.214 1 83.75 348 GLU B C 1
ATOM 6045 O O . GLU B 1 348 ? -7.223 0.004 0.342 1 83.75 348 GLU B O 1
ATOM 6050 N N . PRO B 1 349 ? -9.445 0.007 0.128 1 86.94 349 PRO B N 1
ATOM 6051 C CA . PRO B 1 349 ? -9.555 1.117 1.076 1 86.94 349 PRO B CA 1
ATOM 6052 C C . PRO B 1 349 ? -9.008 0.77 2.459 1 86.94 349 PRO B C 1
ATOM 6054 O O . PRO B 1 349 ? -9.383 -0.253 3.037 1 86.94 349 PRO B O 1
ATOM 6057 N N . GLN B 1 350 ? -8.094 1.579 2.898 1 85.62 350 GLN B N 1
ATOM 6058 C CA . GLN B 1 350 ? -7.477 1.373 4.207 1 85.62 350 GLN B CA 1
ATOM 6059 C C . GLN B 1 350 ? -7.293 2.697 4.941 1 85.62 350 GLN B C 1
ATOM 6061 O O . GLN B 1 350 ? -7.336 3.766 4.328 1 85.62 350 GLN B O 1
ATOM 6066 N N . CYS B 1 351 ? -7.16 2.562 6.258 1 90.12 351 CYS B N 1
ATOM 6067 C CA . CYS B 1 351 ? -6.855 3.758 7.031 1 90.12 351 CYS B CA 1
ATOM 6068 C C . CYS B 1 351 ? -5.453 4.27 6.719 1 90.12 351 CYS B C 1
ATOM 6070 O O . CYS B 1 351 ? -4.555 3.482 6.41 1 90.12 351 CYS B O 1
ATOM 6072 N N . PHE B 1 352 ? -5.352 5.48 6.758 1 89.69 352 PHE B N 1
ATOM 6073 C CA . PHE B 1 352 ? -4.066 6.121 6.508 1 89.69 352 PHE B CA 1
ATOM 6074 C C . PHE B 1 352 ? -3.123 5.922 7.688 1 89.69 352 PHE B C 1
ATOM 6076 O O . PHE B 1 352 ? -3.514 6.113 8.836 1 89.69 352 PHE B O 1
ATOM 6083 N N . ALA B 1 353 ? -1.926 5.609 7.387 1 87.19 353 ALA B N 1
ATOM 6084 C CA . ALA B 1 353 ? -0.939 5.344 8.43 1 87.19 353 ALA B CA 1
ATOM 6085 C C . ALA B 1 353 ? 0.082 6.473 8.523 1 87.19 353 ALA B C 1
ATOM 6087 O O . ALA B 1 353 ? 0.601 6.93 7.5 1 87.19 353 ALA B O 1
ATOM 6088 N N . LEU B 1 354 ? 0.268 6.922 9.727 1 92.19 354 LEU B N 1
ATOM 6089 C CA . LEU B 1 354 ? 1.334 7.863 10.047 1 92.19 354 LEU B CA 1
ATOM 6090 C C . LEU B 1 354 ? 2.445 7.18 10.844 1 92.19 354 LEU B C 1
ATOM 6092 O O . LEU B 1 354 ? 2.254 6.078 11.359 1 92.19 354 LEU B O 1
ATOM 6096 N N . GLY B 1 355 ? 3.596 7.82 10.82 1 90.88 355 GLY B N 1
ATOM 6097 C CA . GLY B 1 355 ? 4.625 7.293 11.703 1 90.88 355 GLY B CA 1
ATOM 6098 C C . GLY B 1 355 ? 5.941 7.027 10.992 1 90.88 355 GLY B C 1
ATOM 6099 O O . GLY B 1 355 ? 6.082 7.324 9.805 1 90.88 355 GLY B O 1
ATOM 6100 N N . ASN B 1 356 ? 6.844 6.648 11.742 1 91.81 356 ASN B N 1
ATOM 6101 C CA . ASN B 1 356 ? 8.188 6.234 11.352 1 91.81 356 ASN B CA 1
ATOM 6102 C C . ASN B 1 356 ? 8.422 4.754 11.641 1 91.81 356 ASN B C 1
ATOM 6104 O O . ASN B 1 356 ? 9.164 4.41 12.562 1 91.81 356 ASN B O 1
ATOM 6108 N N . HIS B 1 357 ? 7.922 3.936 10.797 1 82.56 357 HIS B N 1
ATOM 6109 C CA . HIS B 1 357 ? 7.844 2.51 11.094 1 82.56 357 HIS B CA 1
ATOM 6110 C C . HIS B 1 357 ? 9.203 1.838 10.945 1 82.56 357 HIS B C 1
ATOM 6112 O O . HIS B 1 357 ? 9.469 0.814 11.578 1 82.56 357 HIS B O 1
ATOM 6118 N N . ASP B 1 358 ? 10.078 2.439 10.203 1 82.69 358 ASP B N 1
ATOM 6119 C CA . ASP B 1 358 ? 11.352 1.765 9.945 1 82.69 358 ASP B CA 1
ATOM 6120 C C . ASP B 1 358 ? 12.516 2.537 10.555 1 82.69 358 ASP B C 1
ATOM 6122 O O . ASP B 1 358 ? 13.68 2.197 10.328 1 82.69 358 ASP B O 1
ATOM 6126 N N . GLY B 1 359 ? 12.188 3.629 11.164 1 89.5 359 GLY B N 1
ATOM 6127 C CA . GLY B 1 359 ? 13.203 4.422 11.836 1 89.5 359 GLY B CA 1
ATOM 6128 C C . GLY B 1 359 ? 13.961 5.344 10.891 1 89.5 359 GLY B C 1
ATOM 6129 O O . GLY B 1 359 ? 14.922 5.992 11.297 1 89.5 359 GLY B O 1
ATOM 6130 N N . ALA B 1 360 ? 13.516 5.406 9.633 1 93.06 360 ALA B N 1
ATOM 6131 C CA . ALA B 1 360 ? 14.266 6.172 8.641 1 93.06 360 ALA B CA 1
ATOM 6132 C C . ALA B 1 360 ? 13.344 7.078 7.836 1 93.06 360 ALA B C 1
ATOM 6134 O O . ALA B 1 360 ? 13.703 7.543 6.754 1 93.06 360 ALA B O 1
ATOM 6135 N N . THR B 1 361 ? 12.172 7.316 8.383 1 94.75 361 THR B N 1
ATOM 6136 C CA . THR B 1 361 ? 11.188 8.117 7.672 1 94.75 361 THR B CA 1
ATOM 6137 C C . THR B 1 361 ? 11.062 9.508 8.297 1 94.75 361 THR B C 1
ATOM 6139 O O . THR B 1 361 ? 11.062 9.641 9.523 1 94.75 361 THR B O 1
ATOM 6142 N N . VAL B 1 362 ? 11.055 10.492 7.441 1 97 362 VAL B N 1
ATOM 6143 C CA . VAL B 1 362 ? 10.734 11.867 7.82 1 97 362 VAL B CA 1
ATOM 6144 C C . VAL B 1 362 ? 9.461 12.32 7.113 1 97 362 VAL B C 1
ATOM 6146 O O . VAL B 1 362 ? 9.273 12.047 5.926 1 97 362 VAL B O 1
ATOM 6149 N N . GLN B 1 363 ? 8.594 12.922 7.875 1 97.25 363 GLN B N 1
ATOM 6150 C CA . GLN B 1 363 ? 7.324 13.352 7.293 1 97.25 363 GLN B CA 1
ATOM 6151 C C . GLN B 1 363 ? 7.113 14.852 7.477 1 97.25 363 GLN B C 1
ATOM 6153 O O . GLN B 1 363 ? 7.145 15.359 8.602 1 97.25 363 GLN B O 1
ATOM 6158 N N . MET B 1 364 ? 6.91 15.539 6.41 1 97.31 364 MET B N 1
ATOM 6159 C CA . MET B 1 364 ? 6.68 16.984 6.422 1 97.31 364 MET B CA 1
ATOM 6160 C C . MET B 1 364 ? 5.207 17.297 6.195 1 97.31 364 MET B C 1
ATOM 6162 O O . MET B 1 364 ? 4.621 16.875 5.199 1 97.31 364 MET B O 1
ATOM 6166 N N . GLY B 1 365 ? 4.633 17.984 7.145 1 94.62 365 GLY B N 1
ATOM 6167 C CA . GLY B 1 365 ? 3.279 18.484 7.012 1 94.62 365 GLY B CA 1
ATOM 6168 C C . GLY B 1 365 ? 3.193 20 7.164 1 94.62 365 GLY B C 1
ATOM 6169 O O . GLY B 1 365 ? 4.215 20.672 7.309 1 94.62 365 GLY B O 1
ATOM 6170 N N . SER B 1 366 ? 2.027 20.484 6.977 1 89.94 366 SER B N 1
ATOM 6171 C CA . SER B 1 366 ? 1.738 21.906 7.094 1 89.94 366 SER B CA 1
ATOM 6172 C C . SER B 1 366 ? 2.381 22.703 5.957 1 89.94 366 SER B C 1
ATOM 6174 O O . SER B 1 366 ? 2.842 22.125 4.973 1 89.94 366 SER B O 1
ATOM 6176 N N . SER B 1 367 ? 2.182 24 5.984 1 92 367 SER B N 1
ATOM 6177 C CA . SER B 1 367 ? 2.697 24.891 4.941 1 92 367 SER B CA 1
ATOM 6178 C C . SER B 1 367 ? 3.02 26.266 5.496 1 92 367 SER B C 1
ATOM 6180 O O . SER B 1 367 ? 2.223 26.844 6.242 1 92 367 SER B O 1
ATOM 6182 N N . PRO B 1 368 ? 4.188 26.734 5.121 1 94.81 368 PRO B N 1
ATOM 6183 C CA . PRO B 1 368 ? 4.504 28.094 5.547 1 94.81 368 PRO B CA 1
ATOM 6184 C C . PRO B 1 368 ? 3.646 29.141 4.852 1 94.81 368 PRO B C 1
ATOM 6186 O O . PRO B 1 368 ? 3.748 30.344 5.16 1 94.81 368 PRO B O 1
ATOM 6189 N N . ARG B 1 369 ? 2.766 28.672 4.023 1 92.62 369 ARG B N 1
ATOM 6190 C CA . ARG B 1 369 ? 1.9 29.609 3.301 1 92.62 369 ARG B CA 1
ATOM 6191 C C . ARG B 1 369 ? 0.559 29.766 4.008 1 92.62 369 ARG B C 1
ATOM 6193 O O . ARG B 1 369 ? -0.242 30.625 3.643 1 92.62 369 ARG B O 1
ATOM 6200 N N . PHE B 1 370 ? 0.322 28.984 4.988 1 95.62 370 PHE B N 1
ATOM 6201 C CA . PHE B 1 370 ? -0.915 29.156 5.746 1 95.62 370 PHE B CA 1
ATOM 6202 C C . PHE B 1 370 ? -0.945 30.5 6.441 1 95.62 370 PHE B C 1
ATOM 6204 O O . PHE B 1 370 ? 0.073 30.953 6.965 1 95.62 370 PHE B O 1
ATOM 6211 N N . PRO B 1 371 ? -2.084 31.141 6.465 1 94.75 371 PRO B N 1
ATOM 6212 C CA . PRO B 1 371 ? -2.193 32.438 7.117 1 94.75 371 PRO B CA 1
ATOM 6213 C C . PRO B 1 371 ? -2.354 32.344 8.633 1 94.75 371 PRO B C 1
ATOM 6215 O O . PRO B 1 371 ? -3.348 32.812 9.188 1 94.75 371 PRO B O 1
ATOM 6218 N N . MET B 1 372 ? -1.412 31.891 9.273 1 97.19 372 MET B N 1
ATOM 6219 C CA . MET B 1 372 ? -1.496 31.578 10.695 1 97.19 372 MET B CA 1
ATOM 6220 C C . MET B 1 372 ? -1.504 32.844 11.531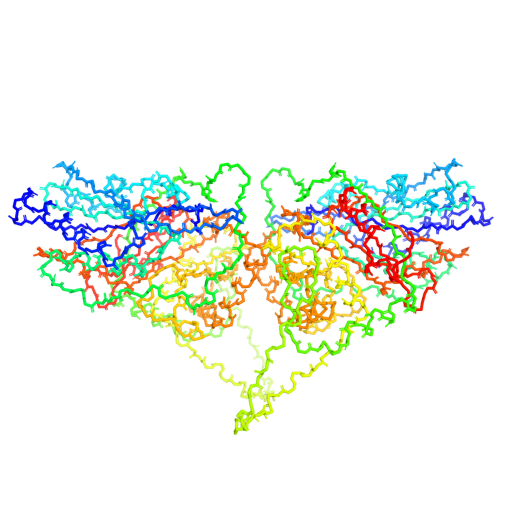 1 97.19 372 MET B C 1
ATOM 6222 O O . MET B 1 372 ? -2.199 32.938 12.547 1 97.19 372 MET B O 1
ATOM 6226 N N . TYR B 1 373 ? -0.775 33.844 11.148 1 95.75 373 TYR B N 1
ATOM 6227 C CA . TYR B 1 373 ? -0.628 35.062 11.953 1 95.75 373 TYR B CA 1
ATOM 6228 C C . TYR B 1 373 ? -1.659 36.125 11.547 1 95.75 373 TYR B C 1
ATOM 6230 O O . TYR B 1 373 ? -1.69 37.219 12.117 1 95.75 373 TYR B O 1
ATOM 6238 N N . ASP B 1 374 ? -2.545 35.75 10.641 1 90.81 374 ASP B N 1
ATOM 6239 C CA . ASP B 1 374 ? -3.674 36.625 10.305 1 90.81 374 ASP B CA 1
ATOM 6240 C C . ASP B 1 374 ? -4.812 36.469 11.305 1 90.81 374 ASP B C 1
ATOM 6242 O O . ASP B 1 374 ? -5.793 37.188 11.266 1 90.81 374 ASP B O 1
ATOM 6246 N N . ASN B 1 375 ? -4.652 35.625 12.172 1 94.06 375 ASN B N 1
ATOM 6247 C CA . ASN B 1 375 ? -5.68 35.281 13.148 1 94.06 375 ASN B CA 1
ATOM 6248 C C . ASN B 1 375 ? -5.742 36.312 14.273 1 94.06 375 ASN B C 1
ATOM 6250 O O . ASN B 1 375 ? -5.453 35.969 15.43 1 94.06 375 ASN B O 1
ATOM 6254 N N . ASP B 1 376 ? -6.203 37.5 13.969 1 95.81 376 ASP B N 1
ATOM 6255 C CA . ASP B 1 376 ? -6.363 38.594 14.945 1 95.81 376 ASP B CA 1
ATOM 6256 C C . ASP B 1 376 ? -7.801 38.656 15.453 1 95.81 376 ASP B C 1
ATOM 6258 O O . ASP B 1 376 ? -8.719 39 14.703 1 95.81 376 ASP B O 1
ATOM 6262 N N . PHE B 1 377 ? -8.008 38.438 16.766 1 97.12 377 PHE B N 1
ATOM 6263 C CA . PHE B 1 377 ? -9.344 38.375 17.359 1 97.12 377 PHE B CA 1
ATOM 6264 C C . PHE B 1 377 ? -9.805 39.781 17.781 1 97.12 377 PHE B C 1
ATOM 6266 O O . PHE B 1 377 ? -10.891 39.938 18.359 1 97.12 377 PHE B O 1
ATOM 6273 N N . GLY B 1 378 ? -8.992 40.75 17.516 1 94.56 378 GLY B N 1
ATOM 6274 C CA . GLY B 1 378 ? -9.414 42.094 17.797 1 94.56 378 GLY B CA 1
ATOM 6275 C C . GLY B 1 378 ? -8.461 42.844 18.703 1 94.56 378 GLY B C 1
ATOM 6276 O O . GLY B 1 378 ? -8.602 44.062 18.906 1 94.56 378 GLY B O 1
ATOM 6277 N N . TRP B 1 379 ? -7.484 42.156 19.266 1 94.81 379 TRP B N 1
ATOM 6278 C CA . TRP B 1 379 ? -6.586 42.844 20.188 1 94.81 379 TRP B CA 1
ATOM 6279 C C . TRP B 1 379 ? -5.129 42.594 19.812 1 94.81 379 TRP B C 1
ATOM 6281 O O . TRP B 1 379 ? -4.238 42.719 20.656 1 94.81 379 TRP B O 1
ATOM 6291 N N . GLY B 1 380 ? -4.91 42.156 18.594 1 94.5 380 GLY B N 1
ATOM 6292 C CA . GLY B 1 380 ? -3.555 41.969 18.094 1 94.5 380 GLY B CA 1
ATOM 6293 C C . GLY B 1 380 ? -3.32 40.625 17.453 1 94.5 380 GLY B C 1
ATOM 6294 O O . GLY B 1 380 ? -4.078 39.656 17.688 1 94.5 380 GLY B O 1
ATOM 6295 N N . LYS B 1 381 ? -2.266 40.531 16.688 1 95.56 381 LYS B N 1
ATOM 6296 C CA . LYS B 1 381 ? -1.875 39.281 16.016 1 95.56 381 LYS B CA 1
ATOM 6297 C C . LYS B 1 381 ? -1.25 38.312 17.016 1 95.56 381 LYS B C 1
ATOM 6299 O O . LYS B 1 381 ? -0.766 38.719 18.062 1 95.56 381 LYS B O 1
ATOM 6304 N N . PRO B 1 382 ? -1.304 37.031 16.703 1 97 382 PRO B N 1
ATOM 6305 C CA . PRO B 1 382 ? -0.642 36.062 17.578 1 97 382 PRO B CA 1
ATOM 6306 C C . PRO B 1 382 ? 0.854 36.312 17.734 1 97 382 PRO B C 1
ATOM 6308 O O . PRO B 1 382 ? 1.506 36.781 16.781 1 97 382 PRO B O 1
ATOM 6311 N N . VAL B 1 383 ? 1.338 35.938 18.875 1 95.88 383 VAL B N 1
ATOM 6312 C CA . VAL B 1 383 ? 2.764 36.062 19.172 1 95.88 383 VAL B CA 1
ATOM 6313 C C . VAL B 1 383 ? 3.498 34.812 18.703 1 95.88 383 VAL B C 1
ATOM 6315 O O . VAL B 1 383 ? 4.684 34.875 18.375 1 95.88 383 VAL B O 1
ATOM 6318 N N . ALA B 1 384 ? 2.797 33.719 18.734 1 96.5 384 ALA B N 1
ATOM 6319 C CA . ALA B 1 384 ? 3.375 32.438 18.297 1 96.5 384 ALA B CA 1
ATOM 6320 C C . ALA B 1 384 ? 2.285 31.422 17.953 1 96.5 384 ALA B C 1
ATOM 6322 O O . ALA B 1 384 ? 1.145 31.562 18.406 1 96.5 384 ALA B O 1
ATOM 6323 N N . VAL B 1 385 ? 2.66 30.484 17.094 1 96.94 385 VAL B N 1
ATOM 6324 C CA . VAL B 1 385 ? 1.797 29.375 16.734 1 96.94 385 VAL B CA 1
ATOM 6325 C C . VAL B 1 385 ? 2.402 28.062 17.234 1 96.94 385 VAL B C 1
ATOM 6327 O O . VAL B 1 385 ? 3.619 27.875 17.172 1 96.94 385 VAL B O 1
ATOM 6330 N N . ARG B 1 386 ? 1.55 27.203 17.75 1 97.38 386 ARG B N 1
ATOM 6331 C CA . ARG B 1 386 ? 2.029 25.922 18.25 1 97.38 386 ARG B CA 1
ATOM 6332 C C . ARG B 1 386 ? 1.05 24.797 17.922 1 97.38 386 ARG B C 1
ATOM 6334 O O . ARG B 1 386 ? -0.132 25.047 17.672 1 97.38 386 ARG B O 1
ATOM 6341 N N . SER B 1 387 ? 1.597 23.609 17.828 1 97.5 387 SER B N 1
ATOM 6342 C CA . SER B 1 387 ? 0.792 22.406 17.734 1 97.5 387 SER B CA 1
ATOM 6343 C C . SER B 1 387 ? 0.616 21.734 19.094 1 97.5 387 SER B C 1
ATOM 6345 O O . SER B 1 387 ? 1.407 21.969 20.016 1 97.5 387 SER B O 1
ATOM 6347 N N . GLY B 1 388 ? -0.466 20.984 19.172 1 97.25 388 GLY B N 1
ATOM 6348 C CA . GLY B 1 388 ? -0.644 20.156 20.359 1 97.25 388 GLY B CA 1
ATOM 6349 C C . GLY B 1 388 ? 0.105 18.844 20.281 1 97.25 388 GLY B C 1
ATOM 6350 O O . GLY B 1 388 ? 1.075 18.719 19.531 1 97.25 388 GLY B O 1
ATOM 6351 N N . ALA B 1 389 ? -0.295 17.906 21.094 1 96.12 389 ALA B N 1
ATOM 6352 C CA . ALA B 1 389 ? 0.415 16.641 21.234 1 96.12 389 ALA B CA 1
ATOM 6353 C C . ALA B 1 389 ? -0.055 15.633 20.172 1 96.12 389 ALA B C 1
ATOM 6355 O O . ALA B 1 389 ? 0.52 14.555 20.047 1 96.12 389 ALA B O 1
ATOM 6356 N N . ALA B 1 390 ? -1.001 15.953 19.406 1 96.25 390 ALA B N 1
ATOM 6357 C CA . ALA B 1 390 ? -1.628 15.039 18.469 1 96.25 390 ALA B CA 1
ATOM 6358 C C . ALA B 1 390 ? -0.692 14.727 17.297 1 96.25 390 ALA B C 1
ATOM 6360 O O . ALA B 1 390 ? 0 15.617 16.797 1 96.25 390 ALA B O 1
ATOM 6361 N N . ASN B 1 391 ? -0.673 13.438 16.859 1 96.31 391 ASN B N 1
ATOM 6362 C CA . ASN B 1 391 ? 0.007 12.969 15.656 1 96.31 391 ASN B CA 1
ATOM 6363 C C . ASN B 1 391 ? 1.505 13.258 15.711 1 96.31 391 ASN B C 1
ATOM 6365 O O . ASN B 1 391 ? 2.109 13.617 14.695 1 96.31 391 ASN B O 1
ATOM 6369 N N . LYS B 1 392 ? 2.098 13.266 16.844 1 96.88 392 LYS B N 1
ATOM 6370 C CA . LYS B 1 392 ? 3.537 13.469 16.984 1 96.88 392 LYS B CA 1
ATOM 6371 C C . LYS B 1 392 ? 4.273 12.133 17.062 1 96.88 392 LYS B C 1
ATOM 6373 O O . LYS B 1 392 ? 3.883 11.242 17.812 1 96.88 392 LYS B O 1
ATOM 6378 N N . PHE B 1 393 ? 5.223 11.945 16.281 1 97.25 393 PHE B N 1
ATOM 6379 C CA . PHE B 1 393 ? 6.086 10.773 16.219 1 97.25 393 PHE B CA 1
ATOM 6380 C C . PHE B 1 393 ? 7.477 11.148 15.727 1 97.25 393 PHE B C 1
ATOM 6382 O O . PHE B 1 393 ? 7.699 12.266 15.266 1 97.25 393 PHE B O 1
ATOM 6389 N N . ASP B 1 394 ? 8.414 10.289 15.906 1 98.06 394 ASP B N 1
ATOM 6390 C CA . ASP B 1 394 ? 9.789 10.539 15.492 1 98.06 394 ASP B CA 1
ATOM 6391 C C . ASP B 1 394 ? 9.875 10.805 13.992 1 98.06 394 ASP B C 1
ATOM 6393 O O . ASP B 1 394 ? 9.562 9.93 13.18 1 98.06 394 ASP B O 1
ATOM 6397 N N . GLY B 1 395 ? 10.273 11.992 13.617 1 97.94 395 GLY B N 1
ATOM 6398 C CA . GLY B 1 395 ? 10.422 12.344 12.219 1 97.94 395 GLY B CA 1
ATOM 6399 C C . GLY B 1 395 ? 9.328 13.266 11.711 1 97.94 395 GLY B C 1
ATOM 6400 O O . GLY B 1 395 ? 9.375 13.727 10.57 1 97.94 395 GLY B O 1
ATOM 6401 N N . LYS B 1 396 ? 8.398 13.594 12.539 1 98.25 396 LYS B N 1
ATOM 6402 C CA . LYS B 1 396 ? 7.332 14.516 12.148 1 98.25 396 LYS B CA 1
ATOM 6403 C C . LYS B 1 396 ? 7.84 15.953 12.117 1 98.25 396 LYS B C 1
ATOM 6405 O O . LYS B 1 396 ? 8.492 16.406 13.062 1 98.25 396 LYS B O 1
ATOM 6410 N N . MET B 1 397 ? 7.547 16.625 11.07 1 97.88 397 MET B N 1
ATOM 6411 C CA . MET B 1 397 ? 7.891 18.031 10.922 1 97.88 397 MET B CA 1
ATOM 6412 C C . MET B 1 397 ? 6.699 18.844 10.414 1 97.88 397 MET B C 1
ATOM 6414 O O . MET B 1 397 ? 5.879 18.312 9.656 1 97.88 397 MET B O 1
ATOM 6418 N N . SER B 1 398 ? 6.602 20.016 10.867 1 97.94 398 SER B N 1
ATOM 6419 C CA . SER B 1 398 ? 5.57 20.953 10.414 1 97.94 398 SER B CA 1
ATOM 6420 C C . SER B 1 398 ? 6.16 22.328 10.125 1 97.94 398 SER B C 1
ATOM 6422 O O . SER B 1 398 ? 6.805 22.922 10.992 1 97.94 398 SER B O 1
ATOM 6424 N N . ALA B 1 399 ? 5.918 22.844 8.984 1 97.5 399 ALA B N 1
ATOM 6425 C CA . ALA B 1 399 ? 6.418 24.156 8.609 1 97.5 399 ALA B CA 1
ATOM 6426 C C . ALA B 1 399 ? 5.359 25.234 8.852 1 97.5 399 ALA B C 1
ATOM 6428 O O . ALA B 1 399 ? 4.215 25.094 8.414 1 97.5 399 ALA B O 1
ATOM 6429 N N . PHE B 1 400 ? 5.762 26.266 9.562 1 97.38 400 PHE B N 1
ATOM 6430 C CA . PHE B 1 400 ? 4.941 27.438 9.82 1 97.38 400 PHE B CA 1
ATOM 6431 C C . PHE B 1 400 ? 5.562 28.688 9.188 1 97.38 400 PHE B C 1
ATOM 6433 O O . PHE B 1 400 ? 6.777 28.75 8.992 1 97.38 400 PHE B O 1
ATOM 6440 N N . PRO B 1 401 ? 4.688 29.625 8.828 1 96.81 401 PRO B N 1
ATOM 6441 C CA . PRO B 1 401 ? 5.312 30.922 8.547 1 96.81 401 PRO B CA 1
ATOM 6442 C C . PRO B 1 401 ? 6.027 31.5 9.758 1 96.81 401 PRO B C 1
ATOM 6444 O O . PRO B 1 401 ? 5.555 31.359 10.891 1 96.81 401 PRO B O 1
ATOM 6447 N N . GLY B 1 402 ? 7.133 32.156 9.469 1 94.69 402 GLY B N 1
ATOM 6448 C CA . GLY B 1 402 ? 7.793 32.875 10.562 1 94.69 402 GLY B CA 1
ATOM 6449 C C . GLY B 1 402 ? 7.012 34.062 11.055 1 94.69 402 GLY B C 1
ATOM 6450 O O . GLY B 1 402 ? 6.273 34.688 10.289 1 94.69 402 GLY B O 1
ATOM 6451 N N . ARG B 1 403 ? 7.215 34.344 12.312 1 86.94 403 ARG B N 1
ATOM 6452 C CA . ARG B 1 403 ? 6.508 35.469 12.922 1 86.94 403 ARG B CA 1
ATOM 6453 C C . ARG B 1 403 ? 6.805 36.781 12.188 1 86.94 403 ARG B C 1
ATOM 6455 O O . ARG B 1 403 ? 5.934 37.625 12.062 1 86.94 403 ARG B O 1
ATOM 6462 N N . ASP B 1 404 ? 7.98 36.844 11.711 1 84.5 404 ASP B N 1
ATOM 6463 C CA . ASP B 1 404 ? 8.422 38.062 11.062 1 84.5 404 ASP B CA 1
ATOM 6464 C C . ASP B 1 404 ? 7.863 38.188 9.648 1 84.5 404 ASP B C 1
ATOM 6466 O O . ASP B 1 404 ? 7.91 39.25 9.039 1 84.5 404 ASP B O 1
ATOM 6470 N N . GLY B 1 405 ? 7.359 37.188 9.18 1 86.06 405 GLY B N 1
ATOM 6471 C CA . GLY B 1 405 ? 6.828 37.188 7.824 1 86.06 405 GLY B CA 1
ATOM 6472 C C . GLY B 1 405 ? 7.906 37.281 6.762 1 86.06 405 GLY B C 1
ATOM 6473 O O . GLY B 1 405 ? 9.062 36.938 7.008 1 86.06 405 GLY B O 1
ATOM 6474 N N . GLY B 1 406 ? 7.492 37.594 5.516 1 88.94 406 GLY B N 1
ATOM 6475 C CA . GLY B 1 406 ? 8.406 37.875 4.422 1 88.94 406 GLY B CA 1
ATOM 6476 C C . GLY B 1 406 ? 9.102 36.625 3.891 1 88.94 406 GLY B C 1
ATOM 6477 O O . GLY B 1 406 ? 10.172 36.719 3.289 1 88.94 406 GLY B O 1
ATOM 6478 N N . GLY B 1 407 ? 8.617 35.531 4.242 1 93.31 407 GLY B N 1
ATOM 6479 C CA . GLY B 1 407 ? 9.195 34.312 3.709 1 93.31 407 GLY B CA 1
ATOM 6480 C C . GLY B 1 407 ? 9.969 33.531 4.746 1 93.31 407 GLY B C 1
ATOM 6481 O O . GLY B 1 407 ? 10.461 32.438 4.461 1 93.31 407 GLY B O 1
ATOM 6482 N N . SER B 1 408 ? 10.117 34.094 5.961 1 96.5 408 SER B N 1
ATOM 6483 C CA . SER B 1 408 ? 10.734 33.312 7.035 1 96.5 408 SER B CA 1
ATOM 6484 C C . SER B 1 408 ? 9.883 32.094 7.406 1 96.5 408 SER B C 1
ATOM 6486 O O . SER B 1 408 ? 8.68 32.062 7.141 1 96.5 408 SER B O 1
ATOM 6488 N N . VAL B 1 409 ? 10.539 31.062 7.93 1 97.75 409 VAL B N 1
ATOM 6489 C CA . VAL B 1 409 ? 9.844 29.828 8.258 1 97.75 409 VAL B CA 1
ATOM 6490 C C . VAL B 1 409 ? 10.234 29.375 9.664 1 97.75 409 VAL B C 1
ATOM 6492 O O . VAL B 1 409 ? 11.398 29.453 10.055 1 97.75 409 VAL B O 1
ATOM 6495 N N . ASP B 1 410 ? 9.266 29.047 10.469 1 97.38 410 ASP B N 1
ATOM 6496 C CA . ASP B 1 410 ? 9.469 28.297 11.703 1 97.38 410 ASP B CA 1
ATOM 6497 C C . ASP B 1 410 ? 9.172 26.812 11.508 1 97.38 410 ASP B C 1
ATOM 6499 O O . ASP B 1 410 ? 8.055 26.438 11.148 1 97.38 410 ASP B O 1
ATOM 6503 N N . LEU B 1 411 ? 10.141 26 11.719 1 97.94 411 LEU B N 1
ATOM 6504 C CA . LEU B 1 411 ? 10 24.562 11.5 1 97.94 411 LEU B CA 1
ATOM 6505 C C . LEU B 1 411 ? 9.875 23.828 12.82 1 97.94 411 LEU B C 1
ATOM 6507 O O . LEU B 1 411 ? 10.797 23.844 13.641 1 97.94 411 LEU B O 1
ATOM 6511 N N . GLU B 1 412 ? 8.711 23.25 13.023 1 98 412 GLU B N 1
ATOM 6512 C CA . GLU B 1 412 ? 8.523 22.344 14.148 1 98 412 GLU B CA 1
ATOM 6513 C C . GLU B 1 412 ? 9.102 20.953 13.844 1 98 412 GLU B C 1
ATOM 6515 O O . GLU B 1 412 ? 8.695 20.312 12.875 1 98 412 GLU B O 1
ATOM 6520 N N . VAL B 1 413 ? 10.047 20.562 14.633 1 98.38 413 VAL B N 1
ATOM 6521 C CA . VAL B 1 413 ? 10.727 19.281 14.406 1 98.38 413 VAL B CA 1
ATOM 6522 C C . VAL B 1 413 ? 10.539 18.375 15.617 1 98.38 413 VAL B C 1
ATOM 6524 O O . VAL B 1 413 ? 10.812 18.781 16.75 1 98.38 413 VAL B O 1
ATOM 6527 N N . VAL B 1 414 ? 10.055 17.203 15.398 1 98.5 414 VAL B N 1
ATOM 6528 C CA . VAL B 1 414 ? 9.883 16.188 16.438 1 98.5 414 VAL B CA 1
ATOM 6529 C C . VAL B 1 414 ? 10.789 14.992 16.156 1 98.5 414 VAL B C 1
ATOM 6531 O O . VAL B 1 414 ? 10.664 14.344 15.109 1 98.5 414 VAL B O 1
ATOM 6534 N N . LEU B 1 415 ? 11.711 14.727 17.047 1 98.56 415 LEU B N 1
ATOM 6535 C CA . LEU B 1 415 ? 12.656 13.633 16.875 1 98.56 415 LEU B CA 1
ATOM 6536 C C . LEU B 1 415 ? 12.906 12.898 18.188 1 98.56 415 LEU B C 1
ATOM 6538 O O . LEU B 1 415 ? 12.602 13.43 19.25 1 98.56 415 LEU B O 1
ATOM 6542 N N . ALA B 1 416 ? 13.406 11.695 18.016 1 98.12 416 ALA B N 1
ATOM 6543 C CA . ALA B 1 416 ? 13.977 11.031 19.188 1 98.12 416 ALA B CA 1
ATOM 6544 C C . ALA B 1 416 ? 15.07 11.875 19.828 1 98.12 416 ALA B C 1
ATOM 6546 O O . ALA B 1 416 ? 15.773 12.617 19.141 1 98.12 416 ALA B O 1
ATOM 6547 N N . PRO B 1 417 ? 15.242 11.75 21.172 1 98.19 417 PRO B N 1
ATOM 6548 C CA . PRO B 1 417 ? 16.156 12.641 21.891 1 98.19 417 PRO B CA 1
ATOM 6549 C C . PRO B 1 417 ? 17.562 12.625 21.328 1 98.19 417 PRO B C 1
ATOM 6551 O O . PRO B 1 417 ? 18.156 13.688 21.125 1 98.19 417 PRO B O 1
ATOM 6554 N N . ASP B 1 418 ? 18.078 11.492 21.016 1 98 418 ASP B N 1
ATOM 6555 C CA . ASP B 1 418 ? 19.438 11.406 20.484 1 98 418 ASP B CA 1
ATOM 6556 C C . ASP B 1 418 ? 19.531 12.062 19.109 1 98 418 ASP B C 1
ATOM 6558 O O . ASP B 1 418 ? 20.516 12.75 18.828 1 98 418 ASP B O 1
ATOM 6562 N N . ALA B 1 419 ? 18.594 11.805 18.312 1 98.38 419 ALA B N 1
ATOM 6563 C CA . ALA B 1 419 ? 18.594 12.406 16.984 1 98.38 419 ALA B CA 1
ATOM 6564 C C . ALA B 1 419 ? 18.469 13.922 17.078 1 98.38 419 ALA B C 1
ATOM 6566 O O . ALA B 1 419 ? 19.094 14.648 16.297 1 98.38 419 ALA B O 1
ATOM 6567 N N . MET B 1 420 ? 17.641 14.438 17.953 1 98.56 420 MET B N 1
ATOM 6568 C CA . MET B 1 420 ? 17.484 15.875 18.125 1 98.56 420 MET B CA 1
ATOM 6569 C C . MET B 1 420 ? 18.797 16.5 18.594 1 98.56 420 MET B C 1
ATOM 6571 O O . MET B 1 420 ? 19.203 17.562 18.078 1 98.56 420 MET B O 1
ATOM 6575 N N . ALA B 1 421 ? 19.406 15.844 19.562 1 98.31 421 ALA B N 1
ATOM 6576 C CA . ALA B 1 421 ? 20.688 16.344 20.031 1 98.31 421 ALA B CA 1
ATOM 6577 C C . ALA B 1 421 ? 21.688 16.453 18.891 1 98.31 421 ALA B C 1
ATOM 6579 O O . ALA B 1 421 ? 22.453 17.422 18.812 1 98.31 421 ALA B O 1
ATOM 6580 N N . ALA B 1 422 ? 21.688 15.461 18.078 1 98.5 422 ALA B N 1
ATOM 6581 C CA . ALA B 1 422 ? 22.594 15.445 16.938 1 98.5 422 ALA B CA 1
ATOM 6582 C C . ALA B 1 422 ? 22.219 16.547 15.93 1 98.5 422 ALA B C 1
ATOM 6584 O O . ALA B 1 422 ? 23.094 17.172 15.344 1 98.5 422 ALA B O 1
ATOM 6585 N N . LEU B 1 423 ? 20.984 16.75 15.719 1 98.44 423 LEU B N 1
ATOM 6586 C CA . LEU B 1 423 ? 20.531 17.781 14.781 1 98.44 423 LEU B CA 1
ATOM 6587 C C . LEU B 1 423 ? 20.969 19.172 15.234 1 98.44 423 LEU B C 1
ATOM 6589 O O . LEU B 1 423 ? 21.375 19.984 14.422 1 98.44 423 LEU B O 1
ATOM 6593 N N . GLU B 1 424 ? 20.891 19.406 16.5 1 97.62 424 GLU B N 1
ATOM 6594 C CA . GLU B 1 424 ? 21.25 20.703 17.078 1 97.62 424 GLU B CA 1
ATOM 6595 C C . GLU B 1 424 ? 22.734 21 16.859 1 97.62 424 GLU B C 1
ATOM 6597 O O . GLU B 1 424 ? 23.156 22.156 16.922 1 97.62 424 GLU B O 1
ATOM 6602 N N . CYS B 1 425 ? 23.438 19.969 16.609 1 96.88 425 CYS B N 1
ATOM 6603 C CA . CYS B 1 425 ? 24.875 20.125 16.438 1 96.88 425 CYS B CA 1
ATOM 6604 C C . CYS B 1 425 ? 25.266 19.969 14.969 1 96.88 425 CYS B C 1
ATOM 6606 O O . CYS B 1 425 ? 26.453 19.953 14.633 1 96.88 425 CYS B O 1
ATOM 6608 N N . ASP B 1 426 ? 24.344 19.75 14.172 1 97.62 426 ASP B N 1
ATOM 6609 C CA . ASP B 1 426 ? 24.625 19.531 12.75 1 97.62 426 ASP B CA 1
ATOM 6610 C C . ASP B 1 426 ? 25.078 20.828 12.07 1 97.62 426 ASP B C 1
ATOM 6612 O O . ASP B 1 426 ? 24.297 21.781 11.977 1 97.62 426 ASP B O 1
ATOM 6616 N N . ASP B 1 427 ? 26.203 20.891 11.477 1 96.25 427 ASP B N 1
ATOM 6617 C CA . ASP B 1 427 ? 26.812 22.109 10.945 1 96.25 427 ASP B CA 1
ATOM 6618 C C . ASP B 1 427 ? 26.031 22.656 9.758 1 96.25 427 ASP B C 1
ATOM 6620 O O . ASP B 1 427 ? 25.812 23.859 9.664 1 96.25 427 ASP B O 1
ATOM 6624 N N . GLU B 1 428 ? 25.656 21.797 8.922 1 97.19 428 GLU B N 1
ATOM 6625 C CA . GLU B 1 428 ? 24.938 22.25 7.738 1 97.19 428 GLU B CA 1
ATOM 6626 C C . GLU B 1 428 ? 23.562 22.828 8.109 1 97.19 428 GLU B C 1
ATOM 6628 O O . GLU B 1 428 ? 23.172 23.875 7.621 1 97.19 428 GLU B O 1
ATOM 6633 N N . PHE B 1 429 ? 22.891 22.125 8.961 1 98 429 PHE B N 1
ATOM 6634 C CA . PHE B 1 429 ? 21.547 22.531 9.359 1 98 429 PHE B CA 1
ATOM 6635 C C . PHE B 1 429 ? 21.578 23.844 10.109 1 98 429 PHE B C 1
ATOM 6637 O O . PHE B 1 429 ? 20.797 24.75 9.82 1 98 429 PHE B O 1
ATOM 6644 N N . MET B 1 430 ? 22.547 24 10.961 1 97.69 430 MET B N 1
ATOM 6645 C CA . MET B 1 430 ? 22.594 25.141 11.852 1 97.69 430 MET B CA 1
ATOM 6646 C C . MET B 1 430 ? 23.172 26.359 11.141 1 97.69 430 MET B C 1
ATOM 6648 O O . MET B 1 430 ? 23.094 27.484 11.648 1 97.69 430 MET B O 1
ATOM 6652 N N . LEU B 1 431 ? 23.656 26.172 9.969 1 97.06 431 LEU B N 1
ATOM 6653 C CA . LEU B 1 431 ? 24.078 27.297 9.141 1 97.06 431 LEU B CA 1
ATOM 6654 C C . LEU B 1 431 ? 22.875 28.172 8.766 1 97.06 431 LEU B C 1
ATOM 6656 O O . LEU B 1 431 ? 23.016 29.375 8.562 1 97.06 431 LEU B O 1
ATOM 6660 N N . TYR B 1 432 ? 21.766 27.531 8.688 1 97.81 432 TYR B N 1
ATOM 6661 C CA . TYR B 1 432 ? 20.578 28.219 8.195 1 97.81 432 TYR B CA 1
ATOM 6662 C C . TYR B 1 432 ? 19.578 28.438 9.312 1 97.81 432 TYR B C 1
ATOM 6664 O O . TYR B 1 432 ? 18.75 29.359 9.242 1 97.81 432 TYR B O 1
ATOM 6672 N N . ALA B 1 433 ? 19.609 27.594 10.266 1 97.38 433 ALA B N 1
ATOM 6673 C CA . ALA B 1 433 ? 18.594 27.578 11.312 1 97.38 433 ALA B CA 1
ATOM 6674 C C . ALA B 1 433 ? 19.047 28.375 12.539 1 97.38 433 ALA B C 1
ATOM 6676 O O . ALA B 1 433 ? 20.234 28.438 12.828 1 97.38 433 ALA B O 1
ATOM 6677 N N . SER B 1 434 ? 18.109 28.984 13.156 1 91.56 434 SER B N 1
ATOM 6678 C CA . SER B 1 434 ? 18.328 29.578 14.469 1 91.56 434 SER B CA 1
ATOM 6679 C C . SER B 1 434 ? 17.406 28.969 15.516 1 91.56 434 SER B C 1
ATOM 6681 O O . SER B 1 434 ? 16.344 28.453 15.18 1 91.56 434 SER B O 1
ATOM 6683 N N . GLY B 1 435 ? 17.828 29.062 16.844 1 76.94 435 GLY B N 1
ATOM 6684 C CA . GLY B 1 435 ? 17.047 28.547 17.953 1 76.94 435 GLY B CA 1
ATOM 6685 C C . GLY B 1 435 ? 17.75 27.484 18.766 1 76.94 435 GLY B C 1
ATOM 6686 O O . GLY B 1 435 ? 18.797 26.984 18.344 1 76.94 435 GLY B O 1
#

Solvent-accessible surface area (backbone atoms only — not comparable to full-atom values): 47335 Å² total; per-residue (Å²): 67,46,36,30,33,26,42,37,46,30,36,34,30,64,58,62,91,62,55,66,71,57,47,54,51,46,49,53,51,17,44,52,57,38,42,69,72,42,48,72,48,18,10,32,40,44,67,48,95,84,47,43,74,45,78,42,74,68,69,72,37,58,50,76,43,81,48,76,40,64,89,42,37,61,62,69,60,63,68,50,70,50,61,54,73,66,46,45,73,49,34,45,71,76,66,32,50,27,58,48,18,58,80,38,56,32,24,31,38,18,40,31,36,34,54,58,18,34,34,45,11,35,20,35,30,36,61,56,27,34,70,71,31,47,52,52,51,52,36,42,29,15,41,34,43,56,61,48,91,64,70,96,69,68,71,34,77,79,76,88,48,85,84,65,63,81,59,52,65,50,75,70,86,72,80,83,57,58,71,47,66,77,78,60,74,65,38,40,34,59,35,37,25,48,40,66,36,41,52,51,42,22,50,53,32,58,43,83,75,72,85,82,75,77,74,78,63,91,65,109,63,80,82,74,76,78,73,75,78,75,77,75,86,73,74,75,71,69,77,74,65,80,60,78,72,69,74,81,71,81,62,46,57,67,48,26,51,51,23,47,50,53,29,41,51,52,54,29,59,66,61,62,48,72,40,65,28,30,44,31,37,62,38,72,41,37,77,42,32,81,79,59,46,59,92,41,51,51,32,54,56,64,48,74,53,76,42,58,46,35,35,40,57,46,54,67,42,55,59,29,56,45,22,49,52,49,46,53,51,58,66,62,55,34,37,68,45,53,51,48,55,50,54,54,36,52,52,58,39,59,67,56,78,57,64,35,90,80,76,40,34,35,36,43,37,76,45,51,78,54,72,69,61,68,39,31,50,65,78,54,50,45,73,45,78,48,65,41,67,34,82,54,36,52,30,33,31,36,37,30,45,23,90,83,39,86,69,14,33,29,35,36,42,27,23,36,57,69,32,43,58,37,40,75,66,30,66,76,51,48,71,42,40,41,122,66,46,37,29,34,27,43,37,44,30,36,34,31,66,57,64,90,62,56,66,70,58,49,54,51,46,48,52,51,16,45,53,58,38,42,70,72,41,46,72,47,18,10,34,40,44,66,47,97,83,48,44,74,44,74,41,73,67,69,73,38,59,50,77,43,81,46,76,40,63,88,42,37,60,62,69,61,65,67,50,72,51,62,56,73,67,47,46,75,47,33,44,70,76,66,32,50,28,58,49,19,58,80,39,56,32,25,32,38,17,42,30,38,33,53,59,18,34,34,48,11,35,22,35,31,37,59,56,27,33,71,70,31,47,51,51,49,51,37,42,29,14,40,33,43,56,62,48,92,64,70,95,68,70,72,34,76,80,75,87,49,84,85,64,64,79,59,51,64,50,75,72,86,72,81,85,57,58,71,48,68,79,77,59,75,66,38,40,33,61,36,37,26,47,39,66,36,41,52,52,43,22,51,55,32,58,43,81,74,71,85,80,76,77,77,75,66,92,69,98,81,79,86,76,76,78,75,75,79,75,75,77,86,72,74,77,70,72,77,73,65,80,58,78,69,67,74,80,72,81,62,46,55,66,49,27,52,51,23,48,49,52,27,40,49,53,54,28,57,66,60,62,48,73,40,64,28,28,45,32,37,61,39,74,41,36,77,42,31,81,80,60,46,57,92,42,50,52,31,52,55,64,49,72,53,74,43,59,46,35,35,40,57,46,55,64,43,55,59,29,58,45,23,49,52,50,47,52,52,58,64,62,56,34,36,67,46,54,52,47,53,50,52,53,36,53,54,56,39,63,66,56,77,56,62,37,91,81,75,39,35,34,37,43,36,78,46,51,77,53,71,70,63,67,39,32,51,64,77,53,51,43,74,46,77,48,65,41,66,33,80,53,37,51,30,34,29,35,37,31,45,24,89,83,40,87,70,13,32,29,34,38,41,26,23,36,56,68,32,43,56,37,40,75,65,30,66,75,50,49,71,42,41,42,123

Organism: Arachis hypogaea (NCBI:txid3818)